Protein AF-A0A847LIB6-F1 (afdb_monomer)

Nearest PDB structures (foldseek):
  1w3b-assembly1_A  TM=3.192E-01  e=6.724E-04  Homo sapiens
  2c0m-assembly4_F  TM=2.363E-01  e=1.124E-02  Homo sapiens
  3r9a-assembly1_B  TM=2.549E-01  e=2.808E-02  Homo sapiens
  2vq2-assembly1_A-2  TM=3.032E-01  e=5.405E-01  Neisseria meningitidis
  2ho1-assembly1_A  TM=2.642E-01  e=3.077E-01  Pseudomonas aeruginosa PAO1

pLDDT: mean 70.31, std 18.7, range [25.48, 98.12]

Radius of gyration: 32.56 Å; Cα contacts (8 Å, |Δi|>4): 1119; chains: 1; bounding box: 84×62×112 Å

Sequence (969 aa):
MPGGNGGPSLWLRGIWNLVLLAVTAGWVGWYEIPWSGDLLGSPAIDLAAMGIAAVAAAWRGNSLPESLLWLVLSRRIHLEAKGELEAFQALMSISWGGWVLGLAWATTGQARLLLAGYHLGLTFDPGICRPIGLGMSIGHDAAALDLLLLSAAVGRFLASPWPAWRPLPAGVLGGGLVWLLATHAVRPGGEVTADLLATLASVSLFLLALGPGAAAAAAGGTPSPAVAAGPDPGTGGPAVPYAPGPDRLRQVLVLAGLPLVLAAQGLTFLGEGDLWVALQKRVFAGGLHANLLAAWSLAMLAFILQPGEWDLFPPSTRRLARVGGFLVYFLTLIASGGRAAILVFLVMVAVAARRRLPGLSPARAAVVVGAIIFLGLYKLWWTSLWGEVLHNERWFIWRAAVDLIQANPWTGWGLLAFGQLPQTLPPEMALIPYDWVYPHTHQLLLEVALTGGIPLLLLFLACLGLWAASPALTPTGLTLGAGFLALGFFDFVCFTPSLSALLLGVFLEALRDPAGVAPRPGPAAVGPRDPAAWARWVMVGLAALAGVGLLGIHQGPFLYRAALDRLQAGNPSWAGLLEKAVQARPGCLPLRLQRLLIRWGTGLPPTGDDLPELDGLVGGWPGYYLPRFLRGRVLMLLGQADRATGDLEESVRLEPRDLTGVRWGQLALAREWAGQDPASAAWEATRRGGWGAALVLDHPAVGASLSAALAGRWAVAVPDSIYAVGDLAEVGQQLSRRGLVLPARGLPAALEAGLPPHIRETWDLVALQQGALASGPAPALAAAFPDAEGWGMARLEWLLEAAARAGDRDLFARVYPLVQDRVARRSKEHEHLRSAFLSLRFLPPGLALDRLQGLLEADPGNPWLLERFGDALAAAGRPDEARGAWQEALGLCPQVRLEPVFADGPRPWALGPTGDQWTFAFERVLRRFDVEAPRYHRVAWEAFLARLGAKAGGGGPPGGAGGGGGNGP

Structure (mmCIF, N/CA/C/O backbone):
data_AF-A0A847LIB6-F1
#
_entry.id   AF-A0A847LIB6-F1
#
loop_
_atom_site.group_PDB
_atom_site.id
_atom_site.type_symbol
_atom_site.label_atom_id
_atom_site.label_alt_id
_atom_site.label_comp_id
_atom_site.label_asym_id
_atom_site.label_entity_id
_atom_site.label_seq_id
_atom_site.pdbx_PDB_ins_code
_atom_site.Cartn_x
_atom_site.Cartn_y
_atom_site.Cartn_z
_atom_site.occupancy
_atom_site.B_iso_or_equiv
_atom_site.auth_seq_id
_atom_site.auth_comp_id
_atom_site.auth_asym_id
_atom_site.auth_atom_id
_atom_site.pdbx_PDB_model_num
ATOM 1 N N . MET A 1 1 ? 31.180 8.346 -68.236 1.00 33.41 1 MET A N 1
ATOM 2 C CA . MET A 1 1 ? 30.033 8.548 -67.326 1.00 33.41 1 MET A CA 1
ATOM 3 C C . MET A 1 1 ? 30.496 8.251 -65.908 1.00 33.41 1 MET A C 1
ATOM 5 O O . MET A 1 1 ? 31.038 7.168 -65.717 1.00 33.41 1 MET A O 1
ATOM 9 N N . PRO A 1 2 ? 30.377 9.177 -64.943 1.00 34.41 2 PRO A N 1
ATOM 10 C CA . PRO A 1 2 ? 30.751 8.902 -63.560 1.00 34.41 2 PRO A CA 1
ATOM 11 C C . PRO A 1 2 ? 29.714 7.964 -62.934 1.00 34.41 2 PRO A C 1
ATOM 13 O O . PRO A 1 2 ? 28.512 8.204 -63.046 1.00 34.41 2 PRO A O 1
ATOM 16 N N . GLY A 1 3 ? 30.191 6.882 -62.320 1.00 36.69 3 GLY A N 1
ATOM 17 C CA . GLY A 1 3 ? 29.375 5.866 -61.664 1.00 36.69 3 GLY A CA 1
ATOM 18 C C . GLY A 1 3 ? 28.584 6.446 -60.496 1.00 36.69 3 GLY A C 1
ATOM 19 O O . GLY A 1 3 ? 29.147 7.036 -59.574 1.00 36.69 3 GLY A O 1
ATOM 20 N N . GLY A 1 4 ? 27.265 6.274 -60.556 1.00 40.25 4 GLY A N 1
ATOM 21 C CA . GLY A 1 4 ? 26.341 6.655 -59.501 1.00 40.25 4 GLY A CA 1
ATOM 22 C C . GLY A 1 4 ? 26.540 5.783 -58.267 1.00 40.25 4 GLY A C 1
ATOM 23 O O . GLY A 1 4 ? 25.998 4.685 -58.181 1.00 40.25 4 GLY A O 1
ATOM 24 N N . ASN A 1 5 ? 27.273 6.301 -57.285 1.00 37.62 5 ASN A N 1
ATOM 25 C CA . ASN A 1 5 ? 27.110 5.862 -55.908 1.00 37.62 5 ASN A CA 1
ATOM 26 C C . ASN A 1 5 ? 25.702 6.275 -55.470 1.00 37.62 5 ASN A C 1
ATOM 28 O O . ASN A 1 5 ? 25.434 7.456 -55.247 1.00 37.62 5 ASN A O 1
ATOM 32 N N . GLY A 1 6 ? 24.800 5.293 -55.413 1.00 42.34 6 GLY A N 1
ATOM 33 C CA . GLY A 1 6 ? 23.404 5.423 -55.003 1.00 42.34 6 GLY A CA 1
ATOM 34 C C . GLY A 1 6 ? 23.253 5.808 -53.533 1.00 42.34 6 GLY A C 1
ATOM 35 O O . GLY A 1 6 ? 22.771 5.023 -52.721 1.00 42.34 6 GLY A O 1
ATOM 36 N N . GLY A 1 7 ? 23.662 7.026 -53.182 1.00 48.31 7 GLY A N 1
ATOM 37 C CA . GLY A 1 7 ? 23.166 7.686 -51.987 1.00 48.31 7 GLY A CA 1
ATOM 38 C C . GLY A 1 7 ? 21.662 7.944 -52.146 1.00 48.31 7 GLY A C 1
ATOM 39 O O . GLY A 1 7 ? 21.207 8.192 -53.267 1.00 48.31 7 GLY A O 1
ATOM 40 N N . PRO A 1 8 ? 20.868 7.885 -51.063 1.00 46.66 8 PRO A N 1
ATOM 41 C CA . PRO A 1 8 ? 19.472 8.306 -51.120 1.00 46.66 8 PRO A CA 1
ATOM 42 C C . PRO A 1 8 ? 19.404 9.707 -51.738 1.00 46.66 8 PRO A C 1
ATOM 44 O O . PRO A 1 8 ? 20.187 10.584 -51.362 1.00 46.66 8 PRO A O 1
ATOM 47 N N . SER A 1 9 ? 18.517 9.903 -52.720 1.00 56.06 9 SER A N 1
ATOM 48 C CA . SER A 1 9 ? 18.408 11.180 -53.426 1.00 56.06 9 SER A CA 1
ATOM 49 C C . SER A 1 9 ? 18.236 12.315 -52.410 1.00 56.06 9 SER A C 1
ATOM 51 O O . SER A 1 9 ? 17.516 12.171 -51.420 1.00 56.06 9 SER A O 1
ATOM 53 N N . LEU A 1 10 ? 18.900 13.454 -52.638 1.00 58.41 10 LEU A N 1
ATOM 54 C CA . LEU A 1 10 ? 18.761 14.674 -51.821 1.00 58.41 10 LEU A CA 1
ATOM 55 C C . LEU A 1 10 ? 17.290 15.004 -51.503 1.00 58.41 10 LEU A C 1
ATOM 57 O O . LEU A 1 10 ? 16.975 15.487 -50.419 1.00 58.41 10 LEU A O 1
ATOM 61 N N . TRP A 1 11 ? 16.395 14.656 -52.427 1.00 55.28 11 TRP A N 1
ATOM 62 C CA . TRP A 1 11 ? 14.949 14.769 -52.302 1.00 55.28 11 TRP A CA 1
ATOM 63 C C . TRP A 1 11 ? 14.340 13.893 -51.190 1.00 55.28 11 TRP A C 1
ATOM 65 O O . TRP A 1 11 ? 13.585 14.405 -50.367 1.00 55.28 11 TRP A O 1
ATOM 75 N N . LEU A 1 12 ? 14.719 12.611 -51.085 1.00 51.53 12 LEU A N 1
ATOM 76 C CA . LEU A 1 12 ? 14.277 11.730 -49.991 1.00 51.53 12 LEU A CA 1
ATOM 77 C C . LEU A 1 12 ? 14.751 12.243 -48.625 1.00 51.53 12 LEU A C 1
ATOM 79 O O . LEU A 1 12 ? 14.009 12.189 -47.648 1.00 51.53 12 LEU A O 1
ATOM 83 N N . ARG A 1 13 ? 15.968 12.798 -48.566 1.00 55.94 13 ARG A N 1
ATOM 84 C CA . ARG A 1 13 ? 16.520 13.411 -47.348 1.00 55.94 13 ARG A CA 1
ATOM 85 C C . ARG A 1 13 ? 15.763 14.686 -46.950 1.00 55.94 13 ARG A C 1
ATOM 87 O O . ARG A 1 13 ? 15.535 14.914 -45.767 1.00 55.94 13 ARG A O 1
ATOM 94 N N . GLY A 1 14 ? 15.352 15.491 -47.932 1.00 64.19 14 GLY A N 1
ATOM 95 C CA . GLY A 1 14 ? 14.535 16.690 -47.724 1.00 64.19 14 GLY A CA 1
ATOM 96 C C . GLY A 1 14 ? 13.132 16.372 -47.200 1.00 64.19 14 GLY A C 1
ATOM 97 O O . GLY A 1 14 ? 12.714 16.950 -46.199 1.00 64.19 14 GLY A O 1
ATOM 98 N N . ILE A 1 15 ? 12.441 15.405 -47.813 1.00 61.59 15 ILE A N 1
ATOM 99 C CA . ILE A 1 15 ? 11.126 14.931 -47.343 1.00 61.59 15 ILE A CA 1
ATOM 100 C C . ILE A 1 15 ? 11.224 14.384 -45.924 1.00 61.59 15 ILE A C 1
ATOM 102 O O . ILE A 1 15 ? 10.395 14.699 -45.078 1.00 61.59 15 ILE A O 1
ATOM 106 N N . TRP A 1 16 ? 12.266 13.610 -45.640 1.00 56.66 16 TRP A N 1
ATOM 107 C CA . TRP A 1 16 ? 12.485 13.054 -44.314 1.00 56.66 16 TRP A CA 1
ATOM 108 C C . TRP A 1 16 ? 12.684 14.128 -43.238 1.00 56.66 16 TRP A C 1
ATOM 110 O O . TRP A 1 16 ? 12.067 14.070 -42.178 1.00 56.66 16 TRP A O 1
ATOM 120 N N . ASN A 1 17 ? 13.492 15.150 -43.526 1.00 60.53 17 ASN A N 1
ATOM 121 C CA . ASN A 1 17 ? 13.691 16.272 -42.610 1.00 60.53 17 ASN A CA 1
ATOM 122 C C . ASN A 1 17 ? 12.392 17.050 -42.352 1.00 60.53 17 ASN A C 1
ATOM 124 O O . ASN A 1 17 ? 12.163 17.481 -41.224 1.00 60.53 17 ASN A O 1
ATOM 128 N N . LEU A 1 18 ? 11.537 17.197 -43.370 1.00 64.19 18 LEU A N 1
ATOM 129 C CA . LEU A 1 18 ? 10.208 17.797 -43.225 1.00 64.19 18 LEU A CA 1
ATOM 130 C C . LEU A 1 18 ? 9.285 16.943 -42.351 1.00 64.19 18 LEU A C 1
ATOM 132 O O . LEU A 1 18 ? 8.607 17.491 -41.488 1.00 64.19 18 LEU A O 1
ATOM 136 N N . VAL A 1 19 ? 9.297 15.617 -42.520 1.00 60.31 19 VAL A N 1
ATOM 137 C CA . VAL A 1 19 ? 8.536 14.693 -41.663 1.00 60.31 19 VAL A CA 1
ATOM 138 C C . VAL A 1 19 ? 9.004 14.796 -40.210 1.00 60.31 19 VAL A C 1
ATOM 140 O O . VAL A 1 19 ? 8.176 14.967 -39.322 1.00 60.31 19 VAL A O 1
ATOM 143 N N . LEU A 1 20 ? 10.316 14.768 -39.950 1.00 54.69 20 LEU A N 1
ATOM 144 C CA . LEU A 1 20 ? 10.859 14.902 -38.593 1.00 54.69 20 LEU A CA 1
ATOM 145 C C . LEU A 1 20 ? 10.528 16.258 -37.959 1.00 54.69 20 LEU A C 1
ATOM 147 O O . LEU A 1 20 ? 10.181 16.305 -36.781 1.00 54.69 20 LEU A O 1
ATOM 151 N N . LEU A 1 21 ? 10.590 17.352 -38.722 1.00 63.75 21 LEU A N 1
ATOM 152 C CA . LEU A 1 21 ? 10.160 18.669 -38.248 1.00 63.75 21 LEU A CA 1
ATOM 153 C C . LEU A 1 21 ? 8.664 18.700 -37.936 1.00 63.75 21 LEU A C 1
ATOM 155 O O . LEU A 1 21 ? 8.290 19.230 -36.896 1.00 63.75 21 LEU A O 1
ATOM 159 N N . ALA A 1 22 ? 7.822 18.108 -38.784 1.00 61.75 22 ALA A N 1
ATOM 160 C CA . ALA A 1 22 ? 6.382 18.039 -38.555 1.00 61.75 22 ALA A CA 1
ATOM 161 C C . ALA A 1 22 ? 6.040 17.205 -37.309 1.00 61.75 22 ALA A C 1
ATOM 163 O O . ALA A 1 22 ? 5.237 17.645 -36.492 1.00 61.75 22 ALA A O 1
ATOM 164 N N . VAL A 1 23 ? 6.693 16.053 -37.119 1.00 55.88 23 VAL A N 1
ATOM 165 C CA . VAL A 1 23 ? 6.553 15.219 -35.911 1.00 55.88 23 VAL A CA 1
ATOM 166 C C . VAL A 1 23 ? 7.019 15.979 -34.672 1.00 55.88 23 VAL A C 1
ATOM 168 O O . VAL A 1 23 ? 6.315 15.996 -33.669 1.00 55.88 23 VAL A O 1
ATOM 171 N N . THR A 1 24 ? 8.165 16.659 -34.743 1.00 56.88 24 THR A N 1
ATOM 172 C CA . THR A 1 24 ? 8.709 17.429 -33.613 1.00 56.88 24 THR A CA 1
ATOM 173 C C . THR A 1 24 ? 7.815 18.620 -33.264 1.00 56.88 24 THR A C 1
ATOM 175 O O . THR A 1 24 ? 7.541 18.859 -32.094 1.00 56.88 24 THR A O 1
ATOM 178 N N . ALA A 1 25 ? 7.314 19.350 -34.263 1.00 63.53 25 ALA A N 1
ATOM 179 C CA . ALA A 1 25 ? 6.393 20.467 -34.066 1.00 63.53 25 ALA A CA 1
ATOM 180 C C . ALA A 1 25 ? 5.030 20.002 -33.532 1.00 63.53 25 ALA A C 1
ATOM 182 O O . ALA A 1 25 ? 4.480 20.646 -32.643 1.00 63.53 25 ALA A O 1
ATOM 183 N N . GLY A 1 26 ? 4.513 18.872 -34.028 1.00 60.00 26 GLY A N 1
ATOM 184 C CA . GLY A 1 26 ? 3.310 18.228 -33.502 1.00 60.00 26 GLY A CA 1
ATOM 185 C C . GLY A 1 26 ? 3.488 17.791 -32.049 1.00 60.00 26 GLY A C 1
ATOM 186 O O . GLY A 1 26 ? 2.648 18.110 -31.217 1.00 60.00 26 GLY A O 1
ATOM 187 N N . TRP A 1 27 ? 4.617 17.156 -31.716 1.00 59.41 27 TRP A N 1
ATOM 188 C CA . TRP A 1 27 ? 4.959 16.777 -30.342 1.00 59.41 27 TRP A CA 1
ATOM 189 C C . TRP A 1 27 ? 5.044 18.000 -29.427 1.00 59.41 27 TRP A C 1
ATOM 191 O O . TRP A 1 27 ? 4.399 18.047 -28.385 1.00 59.41 27 TRP A O 1
ATOM 201 N N . VAL A 1 28 ? 5.797 19.032 -29.816 1.00 61.28 28 VAL A N 1
ATOM 202 C CA . VAL A 1 28 ? 5.924 20.250 -29.006 1.00 61.28 28 VAL A CA 1
ATOM 203 C C . VAL A 1 28 ? 4.565 20.936 -28.834 1.00 61.28 28 VAL A C 1
ATOM 205 O O . VAL A 1 28 ? 4.199 21.302 -27.720 1.00 61.28 28 VAL A O 1
ATOM 208 N N . GLY A 1 29 ? 3.794 21.070 -29.914 1.00 59.12 29 GLY A N 1
ATOM 209 C CA . GLY A 1 29 ? 2.498 21.744 -29.912 1.00 59.12 29 GLY A CA 1
ATOM 210 C C . GLY A 1 29 ? 1.410 21.015 -29.125 1.00 59.12 29 GLY A C 1
ATOM 211 O O . GLY A 1 29 ? 0.634 21.656 -28.420 1.00 59.12 29 GLY A O 1
ATOM 212 N N . TRP A 1 30 ? 1.345 19.688 -29.238 1.00 53.22 30 TRP A N 1
ATOM 213 C CA . TRP A 1 30 ? 0.292 18.878 -28.622 1.00 53.22 30 TRP A CA 1
ATOM 214 C C . TRP A 1 30 ? 0.668 18.313 -27.251 1.00 53.22 30 TRP A C 1
ATOM 216 O O . TRP A 1 30 ? -0.235 18.008 -26.477 1.00 53.22 30 TRP A O 1
ATOM 226 N N . TYR A 1 31 ? 1.961 18.186 -26.937 1.00 53.34 31 TYR A N 1
ATOM 227 C CA . TYR A 1 31 ? 2.438 17.518 -25.722 1.00 53.34 31 TYR A CA 1
ATOM 228 C C . TYR A 1 31 ? 3.229 18.441 -24.786 1.00 53.34 31 TYR A C 1
ATOM 230 O O . TYR A 1 31 ? 2.908 18.525 -23.602 1.00 53.34 31 TYR A O 1
ATOM 238 N N . GLU A 1 32 ? 4.223 19.178 -25.298 1.00 59.94 32 GLU A N 1
ATOM 239 C CA . GLU A 1 32 ? 5.116 19.989 -24.447 1.00 59.94 32 GLU A CA 1
ATOM 240 C C . GLU A 1 32 ? 4.484 21.310 -23.993 1.00 59.94 32 GLU A C 1
ATOM 242 O O . GLU A 1 32 ? 4.579 21.666 -22.819 1.00 59.94 32 GLU A O 1
ATOM 247 N N . ILE A 1 33 ? 3.827 22.041 -24.901 1.00 61.22 33 ILE A N 1
ATOM 248 C CA . ILE A 1 33 ? 3.210 23.341 -24.588 1.00 61.22 33 ILE A CA 1
ATOM 249 C C . ILE A 1 33 ? 2.116 23.218 -23.511 1.00 61.22 33 ILE A C 1
ATOM 251 O O . ILE A 1 33 ? 2.122 24.029 -22.583 1.00 61.22 33 ILE A O 1
ATOM 255 N N . PRO A 1 34 ? 1.215 22.214 -23.551 1.00 57.53 34 PRO A N 1
ATOM 256 C CA . PRO A 1 34 ? 0.221 22.031 -22.494 1.00 57.53 34 PRO A CA 1
ATOM 257 C C . PRO A 1 34 ? 0.800 21.707 -21.109 1.00 57.53 34 PRO A C 1
ATOM 259 O O . PRO A 1 34 ? 0.093 21.867 -20.120 1.00 57.53 34 PRO A O 1
ATOM 262 N N . TRP A 1 35 ? 2.050 21.238 -21.010 1.00 56.41 35 TRP A N 1
ATOM 263 C CA . TRP A 1 35 ? 2.613 20.708 -19.761 1.00 56.41 35 TRP A CA 1
ATOM 264 C C . TRP A 1 35 ? 3.301 21.735 -18.845 1.00 56.41 35 TRP A C 1
ATOM 266 O O . TRP A 1 35 ? 3.701 21.348 -17.753 1.00 56.41 35 TRP A O 1
ATOM 276 N N . SER A 1 36 ? 3.428 23.007 -19.253 1.00 58.78 36 SER A N 1
ATOM 277 C CA . SER A 1 36 ? 3.900 24.200 -18.498 1.00 58.78 36 SER A CA 1
ATOM 278 C C . SER A 1 36 ? 5.171 24.116 -17.622 1.00 58.78 36 SER A C 1
ATOM 280 O O . SER A 1 36 ? 5.582 25.141 -17.085 1.00 58.78 36 SER A O 1
ATOM 282 N N . GLY A 1 37 ? 5.813 22.959 -17.462 1.00 69.81 37 GLY A N 1
ATOM 283 C CA . GLY A 1 37 ? 7.023 22.788 -16.657 1.00 69.81 37 GLY A CA 1
ATOM 284 C C . GLY A 1 37 ? 8.254 23.396 -17.323 1.00 69.81 37 GLY A C 1
ATOM 285 O O . GLY A 1 37 ? 8.296 23.531 -18.548 1.00 69.81 37 GLY A O 1
ATOM 286 N N . ASP A 1 38 ? 9.264 23.739 -16.525 1.00 79.44 38 ASP A N 1
ATOM 287 C CA . ASP A 1 38 ? 10.540 24.296 -16.978 1.00 79.44 38 ASP A CA 1
ATOM 288 C C . ASP A 1 38 ? 11.752 23.571 -16.375 1.00 79.44 38 ASP A C 1
ATOM 290 O O . ASP A 1 38 ? 11.663 22.961 -15.312 1.00 79.44 38 ASP A O 1
ATOM 294 N N . LEU A 1 39 ? 12.908 23.625 -17.039 1.00 78.62 39 LEU A N 1
ATOM 295 C CA . LEU A 1 39 ? 14.179 23.148 -16.482 1.00 78.62 39 LEU A CA 1
ATOM 296 C C . LEU A 1 39 ? 15.107 24.309 -16.145 1.00 78.62 39 LEU A C 1
ATOM 298 O O . LEU A 1 39 ? 15.742 24.289 -15.096 1.00 78.62 39 LEU A O 1
ATOM 302 N N . LEU A 1 40 ? 15.146 25.348 -16.973 1.00 80.81 40 LEU A N 1
ATOM 303 C CA . LEU A 1 40 ? 16.013 26.518 -16.804 1.00 80.81 40 LEU A CA 1
ATOM 304 C C . LEU A 1 40 ? 15.252 27.762 -16.317 1.00 80.81 40 LEU A C 1
ATOM 306 O O . LEU A 1 40 ? 15.655 28.890 -16.595 1.00 80.81 40 LEU A O 1
ATOM 310 N N . GLY A 1 41 ? 14.142 27.563 -15.601 1.00 75.69 41 GLY A N 1
ATOM 311 C CA . GLY A 1 41 ? 13.355 28.633 -14.974 1.00 75.69 41 GLY A CA 1
ATOM 312 C C . GLY A 1 41 ? 12.324 29.313 -15.881 1.00 75.69 41 GLY A C 1
ATOM 313 O O . GLY A 1 41 ? 11.620 30.209 -15.426 1.00 75.69 41 GLY A O 1
ATOM 314 N N . SER A 1 42 ? 12.230 28.920 -17.160 1.00 79.69 42 SER A N 1
ATOM 315 C CA . SER A 1 42 ? 11.005 29.091 -17.953 1.00 79.69 42 SER A CA 1
ATOM 316 C C . SER A 1 42 ? 10.989 28.173 -19.187 1.00 79.69 42 SER A C 1
ATOM 318 O O . SER A 1 42 ? 12.056 27.869 -19.735 1.00 79.69 42 SER A O 1
ATOM 320 N N . PRO A 1 43 ? 9.806 27.800 -19.719 1.00 76.25 43 PRO A N 1
ATOM 321 C CA . PRO A 1 43 ? 9.710 27.016 -20.953 1.00 76.25 43 PRO A CA 1
ATOM 322 C C . PRO A 1 43 ? 10.347 27.718 -22.162 1.00 76.25 43 PRO A C 1
ATOM 324 O O . PRO A 1 43 ? 10.895 27.069 -23.049 1.00 76.25 43 PRO A O 1
ATOM 327 N N . ALA A 1 44 ? 10.316 29.054 -22.192 1.00 75.50 44 ALA A N 1
ATOM 328 C CA . ALA A 1 44 ? 10.931 29.842 -23.257 1.00 75.50 44 ALA A CA 1
ATOM 329 C C . ALA A 1 44 ? 12.464 29.717 -23.258 1.00 75.50 44 ALA A C 1
ATOM 331 O O . ALA A 1 44 ? 13.067 29.593 -24.325 1.00 75.50 44 ALA A O 1
ATOM 332 N N . ILE A 1 45 ? 13.090 29.708 -22.074 1.00 80.44 45 ILE A N 1
ATOM 333 C CA . ILE A 1 45 ? 14.541 29.515 -21.935 1.00 80.44 45 ILE A CA 1
ATOM 334 C C . ILE A 1 45 ? 14.924 28.090 -22.342 1.00 80.44 45 ILE A C 1
ATOM 336 O O . ILE A 1 45 ? 15.910 27.917 -23.060 1.00 80.44 45 ILE A O 1
ATOM 340 N N . ASP A 1 46 ? 14.129 27.083 -21.967 1.00 80.75 46 ASP A N 1
ATOM 341 C CA . ASP A 1 46 ? 14.364 25.703 -22.399 1.00 80.75 46 ASP A CA 1
ATOM 342 C C . ASP A 1 46 ? 14.337 25.589 -23.930 1.00 80.75 46 ASP A C 1
ATOM 344 O O . ASP A 1 46 ? 15.280 25.080 -24.536 1.00 80.75 46 ASP A O 1
ATOM 348 N N . LEU A 1 47 ? 13.289 26.119 -24.573 1.00 80.75 47 LEU A N 1
ATOM 349 C CA . LEU A 1 47 ? 13.143 26.096 -26.030 1.00 80.75 47 LEU A CA 1
ATOM 350 C C . LEU A 1 47 ? 14.277 26.856 -26.735 1.00 80.75 47 LEU A C 1
ATOM 352 O O . LEU A 1 47 ? 14.779 26.395 -27.763 1.00 80.75 47 LEU A O 1
ATOM 356 N N . ALA A 1 48 ? 14.724 27.984 -26.175 1.00 81.75 48 ALA A N 1
ATOM 357 C CA . ALA A 1 48 ? 15.864 28.733 -26.697 1.00 81.75 48 ALA A CA 1
ATOM 358 C C . ALA A 1 48 ? 17.171 27.929 -26.594 1.00 81.75 48 ALA A C 1
ATOM 360 O O . ALA A 1 48 ? 17.912 27.835 -27.575 1.00 81.75 48 ALA A O 1
ATOM 361 N N . ALA A 1 49 ? 17.434 27.296 -25.447 1.00 80.81 49 ALA A N 1
ATOM 362 C CA . ALA A 1 49 ? 18.604 26.442 -25.245 1.00 80.81 49 ALA A CA 1
ATOM 363 C C . ALA A 1 49 ? 18.610 25.249 -26.214 1.00 80.81 49 ALA A C 1
ATOM 365 O O . ALA A 1 49 ? 19.640 24.943 -26.821 1.00 80.81 49 ALA A O 1
ATOM 366 N N . MET A 1 50 ? 17.449 24.624 -26.431 1.00 85.25 50 MET A N 1
ATOM 367 C CA . MET A 1 50 ? 17.285 23.549 -27.410 1.00 85.25 50 MET A CA 1
ATOM 368 C C . MET A 1 50 ? 17.541 24.039 -28.840 1.00 85.25 50 MET A C 1
ATOM 370 O O . MET A 1 50 ? 18.280 23.404 -29.590 1.00 85.25 50 MET A O 1
ATOM 374 N N . GLY A 1 51 ? 16.991 25.194 -29.220 1.00 81.19 51 GLY A N 1
ATOM 375 C CA . GLY A 1 51 ? 17.232 25.793 -30.533 1.00 81.19 51 GLY A CA 1
ATOM 376 C C . GLY A 1 51 ? 18.719 26.057 -30.786 1.00 81.19 51 GLY A C 1
ATOM 377 O O . GLY A 1 51 ? 19.257 25.643 -31.814 1.00 81.19 51 GLY A O 1
ATOM 378 N N . ILE A 1 52 ? 19.408 26.669 -29.818 1.00 84.88 52 ILE A N 1
ATOM 379 C CA . ILE A 1 52 ? 20.848 26.958 -29.895 1.00 84.88 52 ILE A CA 1
ATOM 380 C C . ILE A 1 52 ? 21.659 25.664 -30.026 1.00 84.88 52 ILE A C 1
ATOM 382 O O . ILE A 1 52 ? 22.527 25.563 -30.895 1.00 84.88 52 ILE A O 1
ATOM 386 N N . ALA A 1 53 ? 21.368 24.656 -29.203 1.00 80.38 53 ALA A N 1
ATOM 387 C CA . ALA A 1 53 ? 22.078 23.383 -29.228 1.00 80.38 53 ALA A CA 1
ATOM 388 C C . ALA A 1 53 ? 21.853 22.611 -30.534 1.00 80.38 53 ALA A C 1
ATOM 390 O O . ALA A 1 53 ? 22.802 22.053 -31.087 1.00 80.38 53 ALA A O 1
ATOM 391 N N . ALA A 1 54 ? 20.629 22.620 -31.065 1.00 80.44 54 ALA A N 1
ATOM 392 C CA . ALA A 1 54 ? 20.313 21.981 -32.335 1.00 80.44 54 ALA A CA 1
ATOM 393 C C . ALA A 1 54 ? 21.016 22.669 -33.514 1.00 80.44 54 ALA A C 1
ATOM 395 O O . ALA A 1 54 ? 21.554 21.990 -34.388 1.00 80.44 54 ALA A O 1
ATOM 396 N N . VAL A 1 55 ? 21.073 24.006 -33.522 1.00 83.56 55 VAL A N 1
ATOM 397 C CA . VAL A 1 55 ? 21.821 24.776 -34.528 1.00 83.56 55 VAL A CA 1
ATOM 398 C C . VAL A 1 55 ? 23.323 24.511 -34.409 1.00 83.56 55 VAL A C 1
ATOM 400 O O . VAL A 1 55 ? 23.981 24.269 -35.419 1.00 83.56 55 VAL A O 1
ATOM 403 N N . ALA A 1 56 ? 23.868 24.479 -33.191 1.00 80.62 56 ALA A N 1
ATOM 404 C CA . ALA A 1 56 ? 25.275 24.159 -32.954 1.00 80.62 56 ALA A CA 1
ATOM 405 C C . ALA A 1 56 ? 25.631 22.729 -33.396 1.00 80.62 56 ALA A C 1
ATOM 407 O O . ALA A 1 56 ? 26.678 22.510 -34.007 1.00 80.62 56 ALA A O 1
ATOM 408 N N . ALA A 1 57 ? 24.747 21.761 -33.139 1.00 75.75 57 ALA A N 1
ATOM 409 C CA . ALA A 1 57 ? 24.866 20.399 -33.642 1.00 75.75 57 ALA A CA 1
ATOM 410 C C . ALA A 1 57 ? 24.850 20.386 -35.180 1.00 75.75 57 ALA A C 1
ATOM 412 O O . ALA A 1 57 ? 25.712 19.766 -35.806 1.00 75.75 57 ALA A O 1
ATOM 413 N N . ALA A 1 58 ? 23.895 21.088 -35.795 1.00 78.00 58 ALA A N 1
ATOM 414 C CA . ALA A 1 58 ? 23.746 21.148 -37.245 1.00 78.00 58 ALA A CA 1
ATOM 415 C C . ALA A 1 58 ? 24.956 21.782 -37.937 1.00 78.00 58 ALA A C 1
ATOM 417 O O . ALA A 1 58 ? 25.434 21.269 -38.948 1.00 78.00 58 ALA A O 1
ATOM 418 N N . TRP A 1 59 ? 25.522 22.836 -37.345 1.00 82.00 59 TRP A N 1
ATOM 419 C CA . TRP A 1 59 ? 26.749 23.467 -37.830 1.00 82.00 59 TRP A CA 1
ATOM 420 C C . TRP A 1 59 ? 27.951 22.510 -37.820 1.00 82.00 59 TRP A C 1
ATOM 422 O O . TRP A 1 59 ? 28.852 22.626 -38.646 1.00 82.00 59 TRP A O 1
ATOM 432 N N . ARG A 1 60 ? 27.930 21.503 -36.941 1.00 74.56 60 ARG A N 1
ATOM 433 C CA . ARG A 1 60 ? 28.924 20.420 -36.875 1.00 74.56 60 ARG A CA 1
ATOM 434 C C . ARG A 1 60 ? 28.583 19.208 -37.747 1.00 74.56 60 ARG A C 1
ATOM 436 O O . ARG A 1 60 ? 29.197 18.155 -37.595 1.00 74.56 60 ARG A O 1
ATOM 443 N N . GLY A 1 61 ? 27.623 19.348 -38.661 1.00 75.25 61 GLY A N 1
ATOM 444 C CA . GLY A 1 61 ? 27.246 18.314 -39.626 1.00 75.25 61 GLY A CA 1
ATOM 445 C C . GLY A 1 61 ? 26.145 17.362 -39.154 1.00 75.25 61 GLY A C 1
ATOM 446 O O . GLY A 1 61 ? 25.869 16.373 -39.833 1.00 75.25 61 GLY A O 1
ATOM 447 N N . ASN A 1 62 ? 25.496 17.639 -38.019 1.00 70.75 62 ASN A N 1
ATOM 448 C CA . ASN A 1 62 ? 24.356 16.851 -37.552 1.00 70.75 62 ASN A CA 1
ATOM 449 C C . ASN A 1 62 ? 23.054 17.246 -38.275 1.00 70.75 62 ASN A C 1
ATOM 451 O O . ASN A 1 62 ? 22.922 18.334 -38.828 1.00 70.75 62 ASN A O 1
ATOM 455 N N . SER A 1 63 ? 22.051 16.366 -38.260 1.00 76.44 63 SER A N 1
ATOM 456 C CA . SER A 1 63 ? 20.715 16.712 -38.754 1.00 76.44 63 SER A CA 1
ATOM 457 C C . SER A 1 63 ? 20.008 17.610 -37.730 1.00 76.44 63 SER A C 1
ATOM 459 O O . SER A 1 63 ? 19.883 17.240 -36.560 1.00 76.44 63 SER A O 1
ATOM 461 N N . LEU A 1 64 ? 19.562 18.797 -38.160 1.00 75.19 64 LEU A N 1
ATOM 462 C CA . LEU A 1 64 ? 18.834 19.747 -37.309 1.00 75.19 64 LEU A CA 1
ATOM 463 C C . LEU A 1 64 ? 17.512 19.149 -36.776 1.00 75.19 64 LEU A C 1
ATOM 465 O O . LEU A 1 64 ? 17.329 19.172 -35.559 1.00 75.19 64 LEU A O 1
ATOM 469 N N . PRO A 1 65 ? 16.631 18.554 -37.613 1.00 68.00 65 PRO A N 1
ATOM 470 C CA . PRO A 1 65 ? 15.406 17.906 -37.131 1.00 68.00 65 PRO A CA 1
ATOM 471 C C . PRO A 1 65 ? 15.672 16.781 -36.128 1.00 68.00 65 PRO A C 1
ATOM 473 O O . PRO A 1 65 ? 14.983 16.658 -35.124 1.00 68.00 65 PRO A O 1
ATOM 476 N N . GLU A 1 66 ? 16.704 15.976 -36.380 1.00 65.75 66 GLU A N 1
ATOM 477 C CA . GLU A 1 66 ? 17.097 14.895 -35.478 1.00 65.75 66 GLU A CA 1
ATOM 478 C C . GLU A 1 66 ? 17.588 15.437 -34.131 1.00 65.75 66 GLU A C 1
ATOM 480 O O . GLU A 1 66 ? 17.202 14.932 -33.081 1.00 65.75 66 GLU A O 1
ATOM 485 N N . SER A 1 67 ? 18.416 16.483 -34.148 1.00 75.19 67 SER A N 1
ATOM 486 C CA . SER A 1 67 ? 18.949 17.091 -32.925 1.00 75.19 67 SER A CA 1
ATOM 487 C C . SER A 1 67 ? 17.835 17.725 -32.088 1.00 75.19 67 SER A C 1
ATOM 489 O O . SER A 1 67 ? 17.838 17.583 -30.869 1.00 75.19 67 SER A O 1
ATOM 491 N N . LEU A 1 68 ? 16.855 18.368 -32.733 1.00 72.88 68 LEU A N 1
ATOM 492 C CA . LEU A 1 68 ? 15.674 18.918 -32.063 1.00 72.88 68 LEU A CA 1
ATOM 493 C C . LEU A 1 68 ? 14.830 17.828 -31.397 1.00 72.88 68 LEU A C 1
ATOM 495 O O . LEU A 1 68 ? 14.467 17.985 -30.235 1.00 72.88 68 LEU A O 1
ATOM 499 N N . LEU A 1 69 ? 14.569 16.716 -32.087 1.00 67.12 69 LEU A N 1
ATOM 500 C CA . LEU A 1 69 ? 13.818 15.593 -31.521 1.00 67.12 69 LEU A CA 1
ATOM 501 C C . LEU A 1 69 ? 14.504 15.025 -30.267 1.00 67.12 69 LEU A C 1
ATOM 503 O O . LEU A 1 69 ? 13.859 14.823 -29.240 1.00 67.12 69 LEU A O 1
ATOM 507 N N . TRP A 1 70 ? 15.824 14.831 -30.329 1.00 72.06 70 TRP A N 1
ATOM 508 C CA . TRP A 1 70 ? 16.633 14.385 -29.191 1.00 72.06 70 TRP A CA 1
ATOM 509 C C . TRP A 1 70 ? 16.551 15.344 -27.998 1.00 72.06 70 TRP A C 1
ATOM 511 O O . TRP A 1 70 ? 16.457 14.903 -26.855 1.00 72.06 70 TRP A O 1
ATOM 521 N N . LEU A 1 71 ? 16.553 16.651 -28.255 1.00 76.50 71 LEU A N 1
ATOM 522 C CA . LEU A 1 71 ? 16.439 17.677 -27.220 1.00 76.50 71 LEU A CA 1
ATOM 523 C C . LEU A 1 71 ? 15.043 17.733 -26.591 1.00 76.50 71 LEU A C 1
ATOM 525 O O . LEU A 1 71 ? 14.946 17.911 -25.380 1.00 76.50 71 LEU A O 1
ATOM 529 N N . VAL A 1 72 ? 13.983 17.545 -27.385 1.00 72.06 72 VAL A N 1
ATOM 530 C CA . VAL A 1 72 ? 12.597 17.464 -26.891 1.00 72.06 72 VAL A CA 1
ATOM 531 C C . VAL A 1 72 ? 12.441 16.263 -25.960 1.00 72.06 72 VAL A C 1
ATOM 533 O O . VAL A 1 72 ? 12.000 16.419 -24.825 1.00 72.06 72 VAL A O 1
ATOM 536 N N . LEU A 1 73 ? 12.892 15.084 -26.398 1.00 67.25 73 LEU A N 1
ATOM 537 C CA . LEU A 1 73 ? 12.845 13.864 -25.589 1.00 67.25 73 LEU A CA 1
ATOM 538 C C . LEU A 1 73 ? 13.656 14.016 -24.292 1.00 67.25 73 LEU A C 1
ATOM 540 O O . LEU A 1 73 ? 13.214 13.637 -23.211 1.00 67.25 73 LEU A O 1
ATOM 544 N N . SER A 1 74 ? 14.839 14.621 -24.397 1.00 72.62 74 SER A N 1
ATOM 545 C CA . SER A 1 74 ? 15.716 14.872 -23.258 1.00 72.62 74 SER A CA 1
ATOM 546 C C . SER A 1 74 ? 15.092 15.788 -22.216 1.00 72.62 74 SER A C 1
ATOM 548 O O . SER A 1 74 ? 15.149 15.493 -21.019 1.00 72.62 74 SER A O 1
ATOM 550 N N . ARG A 1 75 ? 14.493 16.892 -22.674 1.00 76.69 75 ARG A N 1
ATOM 551 C CA . ARG A 1 75 ? 13.786 17.848 -21.825 1.00 76.69 75 ARG A CA 1
ATOM 552 C C . ARG A 1 75 ? 12.662 17.155 -21.068 1.00 76.69 75 ARG A C 1
ATOM 554 O O . ARG A 1 75 ? 12.556 17.321 -19.859 1.00 76.69 75 ARG A O 1
ATOM 561 N N . ARG A 1 76 ? 11.864 16.348 -21.767 1.00 69.81 76 ARG A N 1
ATOM 562 C CA . ARG A 1 76 ? 10.737 15.626 -21.181 1.00 69.81 76 ARG A CA 1
ATOM 563 C C . ARG A 1 76 ? 11.161 14.735 -20.013 1.00 69.81 76 ARG A C 1
ATOM 565 O O . ARG A 1 76 ? 10.617 14.866 -18.922 1.00 69.81 76 ARG A O 1
ATOM 572 N N . ILE A 1 77 ? 12.184 13.912 -20.234 1.00 65.69 77 ILE A N 1
ATOM 573 C CA . ILE A 1 77 ? 12.743 13.006 -19.220 1.00 65.69 77 ILE A CA 1
ATOM 574 C C . ILE A 1 77 ? 13.217 13.777 -17.983 1.00 65.69 77 ILE A C 1
ATOM 576 O O . ILE A 1 77 ? 12.955 13.377 -16.854 1.00 65.69 77 ILE A O 1
ATOM 580 N N . HIS A 1 78 ? 13.903 14.903 -18.183 1.00 72.38 78 HIS A N 1
ATOM 581 C CA . HIS A 1 78 ? 14.389 15.701 -17.059 1.00 72.38 78 HIS A CA 1
ATOM 582 C C . HIS A 1 78 ? 13.271 16.464 -16.347 1.00 72.38 78 HIS A C 1
ATOM 584 O O . HIS A 1 78 ? 13.403 16.719 -15.156 1.00 72.38 78 HIS A O 1
ATOM 590 N N . LEU A 1 79 ? 12.193 16.853 -17.036 1.00 67.69 79 LEU A N 1
ATOM 591 C CA . LEU A 1 79 ? 11.039 17.504 -16.407 1.00 67.69 79 LEU A CA 1
ATOM 592 C C . LEU A 1 79 ? 10.282 16.553 -15.489 1.00 67.69 79 LEU A C 1
ATOM 594 O O . LEU A 1 79 ? 9.884 16.960 -14.401 1.00 67.69 79 LEU A O 1
ATOM 598 N N . GLU A 1 80 ? 10.110 15.305 -15.920 1.00 60.62 80 GLU A N 1
ATOM 599 C CA . GLU A 1 80 ? 9.524 14.245 -15.100 1.00 60.62 80 GLU A CA 1
ATOM 600 C C . GLU A 1 80 ? 10.385 14.020 -13.848 1.00 60.62 80 GLU A C 1
ATOM 602 O O . GLU A 1 80 ? 9.906 14.225 -12.734 1.00 60.62 80 GLU A O 1
ATOM 607 N N . ALA A 1 81 ? 11.697 13.818 -14.030 1.00 59.84 81 ALA A N 1
ATOM 608 C CA . ALA A 1 81 ? 12.639 13.674 -12.918 1.00 59.84 81 ALA A CA 1
ATOM 609 C C . ALA A 1 81 ? 12.705 14.916 -11.999 1.00 59.84 81 ALA A C 1
ATOM 611 O O . ALA A 1 81 ? 12.851 14.792 -10.784 1.00 59.84 81 ALA A O 1
ATOM 612 N N . LYS A 1 82 ? 12.595 16.136 -12.549 1.00 64.31 82 LYS A N 1
ATOM 613 C CA . LYS A 1 82 ? 12.581 17.393 -11.774 1.00 64.31 82 LYS A CA 1
ATOM 614 C C . LYS A 1 82 ? 11.319 17.515 -10.918 1.00 64.31 82 LYS A C 1
ATOM 616 O O . LYS A 1 82 ? 11.420 17.999 -9.792 1.00 64.31 82 LYS A O 1
ATOM 621 N N . GLY A 1 83 ? 10.160 17.117 -11.447 1.00 56.88 83 GLY A N 1
ATOM 622 C CA . GLY A 1 83 ? 8.892 17.125 -10.712 1.00 56.88 83 GLY A CA 1
ATOM 623 C C . GLY A 1 83 ? 8.905 16.194 -9.501 1.00 56.88 83 GLY A C 1
ATOM 624 O O . GLY A 1 83 ? 8.185 16.428 -8.539 1.00 56.88 83 GLY A O 1
ATOM 625 N N . GLU A 1 84 ? 9.757 15.176 -9.529 1.00 51.94 84 GLU A N 1
ATOM 626 C CA . GLU A 1 84 ? 9.884 14.190 -8.458 1.00 51.94 84 GLU A CA 1
ATOM 627 C C . GLU A 1 84 ? 10.996 14.544 -7.464 1.00 51.94 84 GLU A C 1
ATOM 629 O O . GLU A 1 84 ? 10.859 14.305 -6.270 1.00 51.94 84 GLU A O 1
ATOM 634 N N . LEU A 1 85 ? 12.074 15.191 -7.914 1.00 50.84 85 LEU A N 1
ATOM 635 C CA . LEU A 1 85 ? 13.223 15.578 -7.088 1.00 50.84 85 LEU A CA 1
ATOM 636 C C . LEU A 1 85 ? 13.142 17.041 -6.613 1.00 50.84 85 LEU A C 1
ATOM 638 O O . LEU A 1 85 ? 14.061 17.827 -6.865 1.00 50.84 85 LEU A O 1
ATOM 642 N N . GLU A 1 86 ? 12.073 17.421 -5.904 1.00 52.91 86 GLU A N 1
ATOM 643 C CA . GLU A 1 86 ? 11.816 18.818 -5.495 1.00 52.91 86 GLU A CA 1
ATOM 644 C C . GLU A 1 86 ? 13.001 19.489 -4.765 1.00 52.91 86 GLU A C 1
ATOM 646 O O . GLU A 1 86 ? 13.334 20.640 -5.049 1.00 52.91 86 GLU A O 1
ATOM 651 N N . ALA A 1 87 ? 13.722 18.764 -3.903 1.00 48.97 87 ALA A N 1
ATOM 652 C CA . ALA A 1 87 ? 14.888 19.297 -3.185 1.00 48.97 87 ALA A CA 1
ATOM 653 C C . ALA A 1 87 ? 16.160 19.456 -4.054 1.00 48.97 87 ALA A C 1
ATOM 655 O O . ALA A 1 87 ? 17.110 20.125 -3.648 1.00 48.97 87 ALA A O 1
ATOM 656 N N . PHE A 1 88 ? 16.202 18.860 -5.252 1.00 56.53 88 PHE A N 1
ATOM 657 C CA . PHE A 1 88 ? 17.389 18.809 -6.122 1.00 56.53 88 PHE A CA 1
ATOM 658 C C . PHE A 1 88 ? 17.119 19.289 -7.546 1.00 56.53 88 PHE A C 1
ATOM 660 O O . PHE A 1 88 ? 17.892 18.989 -8.460 1.00 56.53 88 PHE A O 1
ATOM 667 N N . GLN A 1 89 ? 16.068 20.086 -7.741 1.00 66.25 89 GLN A N 1
ATOM 668 C CA . GLN A 1 89 ? 15.692 20.624 -9.048 1.00 66.25 89 GLN A CA 1
ATOM 669 C C . GLN A 1 89 ? 16.875 21.272 -9.783 1.00 66.25 89 GLN A C 1
ATOM 671 O O . GLN A 1 89 ? 17.072 21.024 -10.970 1.00 66.25 89 GLN A O 1
ATOM 676 N N . ALA A 1 90 ? 17.728 22.018 -9.069 1.00 70.19 90 ALA A N 1
ATOM 677 C CA . ALA A 1 90 ? 18.921 22.642 -9.643 1.00 70.19 90 ALA A CA 1
ATOM 678 C C . ALA A 1 90 ? 19.918 21.622 -10.226 1.00 70.19 90 ALA A C 1
ATOM 680 O O . ALA A 1 90 ? 20.525 21.876 -11.267 1.00 70.19 90 ALA A O 1
ATOM 681 N N . LEU A 1 91 ? 20.077 20.450 -9.600 1.00 64.38 91 LEU A N 1
ATOM 682 C CA . LEU A 1 91 ? 20.948 19.393 -10.118 1.00 64.38 91 LEU A CA 1
ATOM 683 C C . LEU A 1 91 ? 20.361 18.748 -11.374 1.00 64.38 91 LEU A C 1
ATOM 685 O O . LEU A 1 91 ? 21.130 18.407 -12.270 1.00 64.38 91 LEU A O 1
ATOM 689 N N . MET A 1 92 ? 19.032 18.636 -11.480 1.00 69.31 92 MET A N 1
ATOM 690 C CA . MET A 1 92 ? 18.368 18.160 -12.703 1.00 69.31 92 MET A CA 1
ATOM 691 C C . MET A 1 92 ? 18.514 19.162 -13.851 1.00 69.31 92 MET A C 1
ATOM 693 O O . MET A 1 92 ? 18.802 18.771 -14.980 1.00 69.31 92 MET A O 1
ATOM 697 N N . SER A 1 93 ? 18.443 20.460 -13.563 1.00 76.81 93 SER A N 1
ATOM 698 C CA . SER A 1 93 ? 18.728 21.516 -14.540 1.00 76.81 93 SER A CA 1
ATOM 699 C C . SER A 1 93 ? 20.184 21.491 -15.023 1.00 76.81 93 SER A C 1
ATOM 701 O O . SER A 1 93 ? 20.442 21.623 -16.220 1.00 76.81 93 SER A O 1
ATOM 703 N N . ILE A 1 94 ? 21.148 21.280 -14.116 1.00 73.88 94 ILE A N 1
ATOM 704 C CA . ILE A 1 94 ? 22.580 21.157 -14.450 1.00 73.88 94 ILE A CA 1
ATOM 705 C C . ILE A 1 94 ? 22.843 19.886 -15.268 1.00 73.88 94 ILE A C 1
ATOM 707 O O . ILE A 1 94 ? 23.558 19.925 -16.269 1.00 73.88 94 ILE A O 1
ATOM 711 N N . SER A 1 95 ? 22.244 18.772 -14.852 1.00 73.81 95 SER A N 1
ATOM 712 C CA . SER A 1 95 ? 22.260 17.474 -15.530 1.00 73.81 95 SER A CA 1
ATOM 713 C C . SER A 1 95 ? 21.736 17.592 -16.969 1.00 73.81 95 SER A C 1
ATOM 715 O O . SER A 1 95 ? 22.413 17.155 -17.907 1.00 73.81 95 SER A O 1
ATOM 717 N N . TRP A 1 96 ? 20.611 18.288 -17.161 1.00 81.50 96 TRP A N 1
ATOM 718 C CA . TRP A 1 96 ? 20.049 18.559 -18.482 1.00 81.50 96 TRP A CA 1
ATOM 719 C C . TRP A 1 96 ? 20.945 19.470 -19.315 1.00 81.50 96 TRP A C 1
ATOM 721 O O . TRP A 1 96 ? 21.257 19.147 -20.459 1.00 81.50 96 TRP A O 1
ATOM 731 N N . GLY A 1 97 ? 21.434 20.573 -18.741 1.00 75.50 97 GLY A N 1
ATOM 732 C CA . GLY A 1 97 ? 22.355 21.484 -19.422 1.00 75.50 97 GLY A CA 1
ATOM 733 C C . GLY A 1 97 ? 23.630 20.778 -19.899 1.00 75.50 97 GLY A C 1
ATOM 734 O O . GLY A 1 97 ? 24.053 20.958 -21.043 1.00 75.50 97 GLY A O 1
ATOM 735 N N . GLY A 1 98 ? 24.204 19.904 -19.065 1.00 70.62 98 GLY A N 1
ATOM 736 C CA . GLY A 1 98 ? 25.340 19.056 -19.430 1.00 70.62 98 GLY A CA 1
ATOM 737 C C . GLY A 1 98 ? 25.023 18.103 -20.585 1.00 70.62 98 GLY A C 1
ATOM 738 O O . GLY A 1 98 ? 25.854 17.911 -21.477 1.00 70.62 98 GLY A O 1
ATOM 739 N N . TRP A 1 99 ? 23.806 17.560 -20.623 1.00 78.69 99 TRP A N 1
ATOM 740 C CA . TRP A 1 99 ? 23.351 16.707 -21.716 1.00 78.69 99 TRP A CA 1
ATOM 741 C C . TRP A 1 99 ? 23.137 17.470 -23.026 1.00 78.69 99 TRP A C 1
ATOM 743 O O . TRP A 1 99 ? 23.623 17.038 -24.071 1.00 78.69 99 TRP A O 1
ATOM 753 N N . VAL A 1 100 ? 22.469 18.626 -22.976 1.00 76.44 100 VAL A N 1
ATOM 754 C CA . VAL A 1 100 ? 22.232 19.518 -24.125 1.00 76.44 100 VAL A CA 1
ATOM 755 C C . VAL A 1 100 ? 23.560 19.898 -24.785 1.00 76.44 100 VAL A C 1
ATOM 757 O O . VAL A 1 100 ? 23.707 19.814 -26.008 1.00 76.44 100 VAL A O 1
ATOM 760 N N . LEU A 1 101 ? 24.564 20.238 -23.972 1.00 74.75 101 LEU A N 1
ATOM 761 C CA . LEU A 1 101 ? 25.927 20.498 -24.433 1.00 74.75 101 LEU A CA 1
ATOM 762 C C . LEU A 1 101 ? 26.582 19.242 -25.028 1.00 74.75 101 LEU A C 1
ATOM 764 O O . LEU A 1 101 ? 27.179 19.303 -26.105 1.00 74.75 101 LEU A O 1
ATOM 768 N N . GLY A 1 102 ? 26.427 18.091 -24.367 1.00 71.12 102 GLY A N 1
ATOM 769 C CA . GLY A 1 102 ? 26.892 16.795 -24.858 1.00 71.12 102 GLY A CA 1
ATOM 770 C C . GLY A 1 102 ? 26.344 16.456 -26.246 1.00 71.12 102 GLY A C 1
ATOM 771 O O . GLY A 1 102 ? 27.112 16.058 -27.123 1.00 71.12 102 GLY A O 1
ATOM 772 N N . LEU A 1 103 ? 25.047 16.675 -26.483 1.00 74.12 103 LEU A N 1
ATOM 773 C CA . LEU A 1 103 ? 24.410 16.449 -27.781 1.00 74.12 103 LEU A CA 1
ATOM 774 C C . LEU A 1 103 ? 24.923 17.424 -28.843 1.00 74.12 103 LEU A C 1
ATOM 776 O O . LEU A 1 103 ? 25.247 17.001 -29.954 1.00 74.12 103 LEU A O 1
ATOM 780 N N . ALA A 1 104 ? 25.068 18.707 -28.501 1.00 74.56 104 ALA A N 1
ATOM 781 C CA . ALA A 1 104 ? 25.645 19.703 -29.402 1.00 74.56 104 ALA A CA 1
ATOM 782 C C . ALA A 1 104 ? 27.077 19.337 -29.843 1.00 74.56 104 ALA A C 1
ATOM 784 O O . ALA A 1 104 ? 27.518 19.729 -30.927 1.00 74.56 104 ALA A O 1
ATOM 785 N N . TRP A 1 105 ? 27.811 18.577 -29.023 1.00 71.62 105 TRP A N 1
ATOM 786 C CA . TRP A 1 105 ? 29.154 18.068 -29.320 1.00 71.62 105 TRP A CA 1
ATOM 787 C C . TRP A 1 105 ? 29.189 16.658 -29.928 1.00 71.62 105 TRP A C 1
ATOM 789 O O . TRP A 1 105 ? 30.236 16.244 -30.431 1.00 71.62 105 TRP A O 1
ATOM 799 N N . ALA A 1 106 ? 28.079 15.920 -29.932 1.00 70.00 106 ALA A N 1
ATOM 800 C CA . ALA A 1 106 ? 28.012 14.559 -30.451 1.00 70.00 106 ALA A CA 1
ATOM 801 C C . ALA A 1 106 ? 27.952 14.549 -31.987 1.00 70.00 106 ALA A C 1
ATOM 803 O O . ALA A 1 106 ? 26.883 14.635 -32.592 1.00 70.00 106 ALA A O 1
ATOM 804 N N . THR A 1 107 ? 29.109 14.412 -32.634 1.00 64.69 107 THR A N 1
ATOM 805 C CA . THR A 1 107 ? 29.233 14.375 -34.106 1.00 64.69 107 THR A CA 1
ATOM 806 C C . THR A 1 107 ? 29.127 12.972 -34.701 1.00 64.69 107 THR A C 1
ATOM 808 O O . THR A 1 107 ? 29.061 12.810 -35.916 1.00 64.69 107 THR A O 1
ATOM 811 N N . THR A 1 108 ? 29.096 11.933 -33.862 1.00 63.31 108 THR A N 1
ATOM 812 C CA . THR A 1 108 ? 29.027 10.537 -34.307 1.00 63.31 108 THR A CA 1
ATOM 813 C C . THR A 1 108 ? 27.759 9.861 -33.800 1.00 63.31 108 THR A C 1
ATOM 815 O O . THR A 1 108 ? 27.272 10.143 -32.704 1.00 63.31 108 THR A O 1
ATOM 818 N N . GLY A 1 109 ? 27.248 8.888 -34.561 1.00 56.56 109 GLY A N 1
ATOM 819 C CA . GLY A 1 109 ? 26.146 8.040 -34.092 1.00 56.56 109 GLY A CA 1
ATOM 820 C C . GLY A 1 109 ? 26.497 7.267 -32.813 1.00 56.56 109 GLY A C 1
ATOM 821 O O . GLY A 1 109 ? 25.620 6.979 -32.012 1.00 56.56 109 GLY A O 1
ATOM 822 N N . GLN A 1 110 ? 27.786 6.990 -32.574 1.00 55.62 110 GLN A N 1
ATOM 823 C CA . GLN A 1 110 ? 28.268 6.402 -31.317 1.00 55.62 110 GLN A CA 1
ATOM 824 C C . GLN A 1 110 ? 28.057 7.356 -30.139 1.00 55.62 110 GLN A C 1
ATOM 826 O O . GLN A 1 110 ? 27.672 6.925 -29.054 1.00 55.62 110 GLN A O 1
ATOM 831 N N . ALA A 1 111 ? 28.293 8.650 -30.367 1.00 61.34 111 ALA A N 1
ATOM 832 C CA . ALA A 1 111 ? 28.205 9.642 -29.320 1.00 61.34 111 ALA A CA 1
ATOM 833 C C . ALA A 1 111 ? 26.769 9.895 -28.855 1.00 61.34 111 ALA A C 1
ATOM 835 O O . ALA A 1 111 ? 26.488 9.973 -27.662 1.00 61.34 111 ALA A O 1
ATOM 836 N N . ARG A 1 112 ? 25.833 9.924 -29.801 1.00 62.66 112 ARG A N 1
ATOM 837 C CA . ARG A 1 112 ? 24.406 10.067 -29.494 1.00 62.66 112 ARG A CA 1
ATOM 838 C C . ARG A 1 112 ? 23.836 8.850 -28.766 1.00 62.66 112 ARG A C 1
ATOM 840 O O . ARG A 1 112 ? 23.002 8.998 -27.887 1.00 62.66 112 ARG A O 1
ATOM 847 N N . LEU A 1 113 ? 24.340 7.654 -29.066 1.00 57.03 113 LEU A N 1
ATOM 848 C CA . LEU A 1 113 ? 23.928 6.415 -28.398 1.00 57.03 113 LEU A CA 1
ATOM 849 C C . LEU A 1 113 ? 24.413 6.347 -26.944 1.00 57.03 113 LEU A C 1
ATOM 851 O O . LEU A 1 113 ? 23.703 5.881 -26.064 1.00 57.03 113 LEU A O 1
ATOM 855 N N . LEU A 1 114 ? 25.608 6.871 -26.677 1.00 59.59 114 LEU A N 1
ATOM 856 C CA . LEU A 1 114 ? 26.132 7.034 -25.322 1.00 59.59 114 LEU A CA 1
ATOM 857 C C . LEU A 1 114 ? 25.313 8.057 -24.513 1.00 59.59 114 LEU A C 1
ATOM 859 O O . LEU A 1 114 ? 25.010 7.808 -23.350 1.00 59.59 114 LEU A O 1
ATOM 863 N N . LEU A 1 115 ? 24.881 9.151 -25.145 1.00 62.66 115 LEU A N 1
ATOM 864 C CA . LEU A 1 115 ? 23.948 10.126 -24.565 1.00 62.66 115 LEU A CA 1
ATOM 865 C C . LEU A 1 115 ? 22.535 9.563 -24.349 1.00 62.66 115 LEU A C 1
ATOM 867 O O . LEU A 1 115 ? 21.867 9.963 -23.399 1.00 62.66 115 LEU A O 1
ATOM 871 N N . ALA A 1 116 ? 22.085 8.615 -25.172 1.00 59.28 116 ALA A N 1
ATOM 872 C CA . ALA A 1 116 ? 20.879 7.843 -24.886 1.00 59.28 116 ALA A CA 1
ATOM 873 C C . ALA A 1 116 ? 21.097 6.937 -23.660 1.00 59.28 116 ALA A C 1
ATOM 875 O O . ALA A 1 116 ? 20.263 6.899 -22.767 1.00 59.28 116 ALA A O 1
ATOM 876 N N . GLY A 1 117 ? 22.262 6.290 -23.542 1.00 56.00 117 GLY A N 1
ATOM 877 C CA . GLY A 1 117 ? 22.626 5.497 -22.360 1.00 56.00 117 GLY A CA 1
ATOM 878 C C . GLY A 1 117 ? 22.624 6.287 -21.043 1.00 56.00 117 GLY A C 1
ATOM 879 O O . GLY A 1 117 ? 22.359 5.720 -19.989 1.00 56.00 117 GLY A O 1
ATOM 880 N N . TYR A 1 118 ? 22.883 7.597 -21.095 1.00 62.62 118 TYR A N 1
ATOM 881 C CA . TYR A 1 118 ? 22.752 8.505 -19.952 1.00 62.62 118 TYR A CA 1
ATOM 882 C C . TYR A 1 118 ? 21.315 8.711 -19.495 1.00 62.62 118 TYR A C 1
ATOM 884 O O . TYR A 1 118 ? 21.035 8.673 -18.303 1.00 62.62 118 TYR A O 1
ATOM 892 N N . HIS A 1 119 ? 20.416 8.955 -20.445 1.00 59.72 119 HIS A N 1
ATOM 893 C CA . HIS A 1 119 ? 19.022 9.246 -20.145 1.00 59.72 119 HIS A CA 1
ATOM 894 C C . HIS A 1 119 ? 18.306 8.076 -19.500 1.00 59.72 119 HIS A C 1
ATOM 896 O O . HIS A 1 119 ? 17.441 8.299 -18.664 1.00 59.72 119 HIS A O 1
ATOM 902 N N . LEU A 1 120 ? 18.744 6.858 -19.812 1.00 55.19 120 LEU A N 1
ATOM 903 C CA . LEU A 1 120 ? 18.321 5.681 -19.081 1.00 55.19 120 LEU A CA 1
ATOM 904 C C . LEU A 1 120 ? 18.558 5.850 -17.584 1.00 55.19 120 LEU A C 1
ATOM 906 O O . LEU A 1 120 ? 17.644 5.633 -16.803 1.00 55.19 120 LEU A O 1
ATOM 910 N N . GLY A 1 121 ? 19.753 6.338 -17.225 1.00 52.91 121 GLY A N 1
ATOM 911 C CA . GLY A 1 121 ? 20.169 6.725 -15.875 1.00 52.91 121 GLY A CA 1
ATOM 912 C C . GLY A 1 121 ? 19.151 7.577 -15.116 1.00 52.91 121 GLY A C 1
ATOM 913 O O . GLY A 1 121 ? 19.024 7.431 -13.905 1.00 52.91 121 GLY A O 1
ATOM 914 N N . LEU A 1 122 ? 18.448 8.455 -15.836 1.00 51.78 122 LEU A N 1
ATOM 915 C CA . LEU A 1 122 ? 17.513 9.450 -15.306 1.00 51.78 122 LEU A CA 1
ATOM 916 C C . LEU A 1 122 ? 16.058 8.983 -15.318 1.00 51.78 122 LEU A C 1
ATOM 918 O O . LEU A 1 122 ? 15.285 9.403 -14.471 1.00 51.78 122 LEU A O 1
ATOM 922 N N . THR A 1 123 ? 15.688 8.113 -16.259 1.00 49.38 123 THR A N 1
ATOM 923 C CA . THR A 1 123 ? 14.365 7.473 -16.308 1.00 49.38 123 THR A CA 1
ATOM 924 C C . THR A 1 123 ? 14.250 6.279 -15.354 1.00 49.38 123 THR A C 1
ATOM 926 O O . THR A 1 123 ? 13.192 5.656 -15.261 1.00 49.38 123 THR A O 1
ATOM 929 N N . PHE A 1 124 ? 15.344 5.914 -14.676 1.00 54.19 124 PHE A N 1
ATOM 930 C CA . PHE A 1 124 ? 15.378 4.837 -13.695 1.00 54.19 124 PHE A CA 1
ATOM 931 C C . PHE A 1 124 ? 14.685 5.260 -12.394 1.00 54.19 124 PHE A C 1
ATOM 933 O O . PHE A 1 124 ? 15.327 5.684 -11.439 1.00 54.19 124 PHE A O 1
ATOM 940 N N . ASP A 1 125 ? 13.371 5.040 -12.392 1.00 46.69 125 ASP A N 1
ATOM 941 C CA . ASP A 1 125 ? 12.465 5.012 -11.240 1.00 46.69 125 ASP A CA 1
ATOM 942 C C . ASP A 1 125 ? 12.088 6.375 -10.630 1.00 46.69 125 ASP A C 1
ATOM 944 O O . ASP A 1 125 ? 12.575 6.756 -9.563 1.00 46.69 125 ASP A O 1
ATOM 948 N N . PRO A 1 126 ? 11.121 7.064 -11.261 1.00 37.81 126 PRO A N 1
ATOM 949 C CA . PRO A 1 126 ? 10.322 8.118 -10.633 1.00 37.81 126 PRO A CA 1
ATOM 950 C C . PRO A 1 126 ? 9.764 7.798 -9.225 1.00 37.81 126 PRO A C 1
ATOM 952 O O . PRO A 1 126 ? 9.497 8.688 -8.413 1.00 37.81 126 PRO A O 1
ATOM 955 N N . GLY A 1 127 ? 9.613 6.512 -8.883 1.00 37.75 127 GLY A N 1
ATOM 956 C CA . GLY A 1 127 ? 9.158 6.046 -7.572 1.00 37.75 127 GLY A CA 1
ATOM 957 C C . GLY A 1 127 ? 10.149 6.280 -6.428 1.00 37.75 127 GLY A C 1
ATOM 958 O O . GLY A 1 127 ? 9.747 6.191 -5.268 1.00 37.75 127 GLY A O 1
ATOM 959 N N . ILE A 1 128 ? 11.408 6.644 -6.715 1.00 36.97 128 ILE A N 1
ATOM 960 C CA . ILE A 1 128 ? 12.439 6.958 -5.706 1.00 36.97 128 ILE A CA 1
ATOM 961 C C . ILE A 1 128 ? 12.039 8.151 -4.816 1.00 36.97 128 ILE A C 1
ATOM 963 O O . ILE A 1 128 ? 12.540 8.267 -3.695 1.00 36.97 128 ILE A O 1
ATOM 967 N N . CYS A 1 129 ? 11.124 9.012 -5.274 1.00 31.95 129 CYS A N 1
ATOM 968 C CA . CYS A 1 129 ? 10.757 10.248 -4.579 1.00 31.95 129 CYS A CA 1
ATOM 969 C C . CYS A 1 129 ? 9.313 10.308 -4.069 1.00 31.95 129 CYS A C 1
ATOM 971 O O . CYS A 1 129 ? 8.908 11.342 -3.542 1.00 31.95 129 CYS A O 1
ATOM 973 N N . ARG A 1 130 ? 8.529 9.227 -4.177 1.00 32.81 130 ARG A N 1
ATOM 974 C CA . ARG A 1 130 ? 7.208 9.170 -3.533 1.00 32.81 130 ARG A CA 1
ATOM 975 C C . ARG A 1 130 ? 7.306 8.546 -2.138 1.00 32.81 130 ARG A C 1
ATOM 977 O O . ARG A 1 130 ? 7.494 7.337 -2.045 1.00 32.81 130 ARG A O 1
ATOM 984 N N . PRO A 1 131 ? 7.047 9.311 -1.064 1.00 27.88 131 PRO A N 1
ATOM 985 C CA . PRO A 1 131 ? 6.649 8.747 0.226 1.00 27.88 131 PRO A CA 1
ATOM 986 C C . PRO A 1 131 ? 5.163 8.328 0.261 1.00 27.88 131 PRO A C 1
ATOM 988 O O . PRO A 1 131 ? 4.691 7.793 1.255 1.00 27.88 131 PRO A O 1
ATOM 991 N N . ILE A 1 132 ? 4.396 8.522 -0.820 1.00 25.97 132 ILE A N 1
ATOM 992 C CA . ILE A 1 132 ? 2.963 8.193 -0.857 1.00 25.97 132 ILE A CA 1
ATOM 993 C C . ILE A 1 132 ? 2.771 6.959 -1.740 1.00 25.97 132 ILE A C 1
ATOM 995 O O . ILE A 1 132 ? 3.010 7.036 -2.944 1.00 25.97 132 ILE A O 1
ATOM 999 N N . GLY A 1 133 ? 2.360 5.841 -1.131 1.00 29.86 133 GLY A N 1
ATOM 1000 C CA . GLY A 1 133 ? 2.299 4.469 -1.665 1.00 29.86 133 GLY A CA 1
ATOM 1001 C C . GLY A 1 133 ? 1.428 4.197 -2.903 1.00 29.86 133 GLY A C 1
ATOM 1002 O O . GLY A 1 133 ? 0.731 3.191 -2.950 1.00 29.86 133 GLY A O 1
ATOM 1003 N N . LEU A 1 134 ? 1.480 5.044 -3.926 1.00 25.48 134 LEU A N 1
ATOM 1004 C CA . LEU A 1 134 ? 1.047 4.729 -5.281 1.00 25.48 134 LEU A CA 1
ATOM 1005 C C . LEU A 1 134 ? 2.195 3.966 -5.952 1.00 25.48 134 LEU A C 1
ATOM 1007 O O . LEU A 1 134 ? 3.228 4.566 -6.248 1.00 25.48 134 LEU A O 1
ATOM 1011 N N . GLY A 1 135 ? 2.022 2.653 -6.126 1.00 33.38 135 GLY A N 1
ATOM 1012 C CA . GLY A 1 135 ? 3.049 1.718 -6.598 1.00 33.38 135 GLY A CA 1
ATOM 1013 C C . GLY A 1 135 ? 3.847 2.174 -7.827 1.00 33.38 135 GLY A C 1
ATOM 1014 O O . GLY A 1 135 ? 3.392 2.992 -8.626 1.00 33.38 135 GLY A O 1
ATOM 1015 N N . MET A 1 136 ? 5.052 1.611 -7.958 1.00 34.81 136 MET A N 1
ATOM 1016 C CA . MET A 1 136 ? 6.019 1.898 -9.021 1.00 34.81 136 MET A CA 1
ATOM 1017 C C . MET A 1 136 ? 5.376 1.764 -10.409 1.00 34.81 136 MET A C 1
ATOM 1019 O O . MET A 1 136 ? 5.163 0.654 -10.898 1.00 34.81 136 MET A O 1
ATOM 1023 N N . SER A 1 137 ? 5.082 2.882 -11.066 1.00 35.47 137 SER A N 1
ATOM 1024 C CA . SER A 1 137 ? 4.838 2.887 -12.504 1.00 35.47 137 SER A CA 1
ATOM 1025 C C . SER A 1 137 ? 6.151 3.205 -13.199 1.00 35.47 137 SER A C 1
ATOM 1027 O O . SER A 1 137 ? 6.725 4.266 -12.958 1.00 35.47 137 SER A O 1
ATOM 1029 N N . ILE A 1 138 ? 6.607 2.325 -14.093 1.00 38.97 138 ILE A N 1
ATOM 1030 C CA . ILE A 1 138 ? 7.547 2.741 -15.136 1.00 38.97 138 ILE A CA 1
ATOM 1031 C C . ILE A 1 138 ? 6.847 3.886 -15.867 1.00 38.97 138 ILE A C 1
ATOM 1033 O O . ILE A 1 138 ? 5.757 3.676 -16.404 1.00 38.97 138 ILE A O 1
ATOM 1037 N N . GLY A 1 139 ? 7.413 5.094 -15.823 1.00 41.94 139 GLY A N 1
ATOM 1038 C CA . GLY A 1 139 ? 6.888 6.213 -16.596 1.00 41.94 139 GLY A CA 1
ATOM 1039 C C . GLY A 1 139 ? 6.741 5.751 -18.042 1.00 41.94 139 GLY A C 1
ATOM 1040 O O . GLY A 1 139 ? 7.698 5.235 -18.622 1.00 41.94 139 GLY A O 1
ATOM 1041 N N . HIS A 1 140 ? 5.539 5.865 -18.612 1.00 41.41 140 HIS A N 1
ATOM 1042 C CA . HIS A 1 140 ? 5.263 5.465 -19.999 1.00 41.41 140 HIS A CA 1
ATOM 1043 C C . HIS A 1 140 ? 6.277 6.087 -20.987 1.00 41.41 140 HIS A C 1
ATOM 1045 O O . HIS A 1 140 ? 6.581 5.497 -22.023 1.00 41.41 140 HIS A O 1
ATOM 1051 N N . ASP A 1 141 ? 6.870 7.224 -20.608 1.00 42.12 141 ASP A N 1
ATOM 1052 C CA . ASP A 1 141 ? 7.848 7.994 -21.373 1.00 42.12 141 ASP A CA 1
ATOM 1053 C C . ASP A 1 141 ? 9.289 7.410 -21.302 1.00 42.12 141 ASP A C 1
ATOM 1055 O O . ASP A 1 141 ? 10.076 7.605 -22.233 1.00 42.12 141 ASP A O 1
ATOM 1059 N N . ALA A 1 142 ? 9.632 6.610 -20.277 1.00 41.97 142 ALA A N 1
ATOM 1060 C CA . ALA A 1 142 ? 10.937 5.936 -20.134 1.00 41.97 142 ALA A CA 1
ATOM 1061 C C . ALA A 1 142 ? 11.176 4.871 -21.219 1.00 41.97 142 ALA A C 1
ATOM 1063 O O . ALA A 1 142 ? 12.293 4.695 -21.718 1.00 41.97 142 ALA A O 1
ATOM 1064 N N . ALA A 1 143 ? 10.096 4.211 -21.644 1.00 44.59 143 ALA A N 1
ATOM 1065 C CA . ALA A 1 143 ? 10.129 3.187 -22.673 1.00 44.59 143 ALA A CA 1
ATOM 1066 C C . ALA A 1 143 ? 10.690 3.727 -23.998 1.00 44.59 143 ALA A C 1
ATOM 1068 O O . ALA A 1 143 ? 11.506 3.069 -24.631 1.00 44.59 143 ALA A O 1
ATOM 1069 N N . ALA A 1 144 ? 10.353 4.953 -24.409 1.00 41.44 144 ALA A N 1
ATOM 1070 C CA . ALA A 1 144 ? 10.803 5.506 -25.691 1.00 41.44 144 ALA A CA 1
ATOM 1071 C C . ALA A 1 144 ? 12.332 5.527 -25.864 1.00 41.44 144 ALA A C 1
ATOM 1073 O O . ALA A 1 144 ? 12.844 5.399 -26.982 1.00 41.44 144 ALA A O 1
ATOM 1074 N N . LEU A 1 145 ? 13.071 5.624 -24.762 1.00 45.19 145 LEU A N 1
ATOM 1075 C CA . LEU A 1 145 ? 14.519 5.741 -24.763 1.00 45.19 145 LEU A CA 1
ATOM 1076 C C . LEU A 1 145 ? 15.246 4.381 -24.663 1.00 45.19 145 LEU A C 1
ATOM 1078 O O . LEU A 1 145 ? 16.234 4.171 -25.374 1.00 45.19 145 LEU A O 1
ATOM 1082 N N . ASP A 1 146 ? 14.714 3.420 -23.898 1.00 45.91 146 ASP A N 1
ATOM 1083 C CA . ASP A 1 146 ? 15.117 2.001 -23.974 1.00 45.91 146 ASP A CA 1
ATOM 1084 C C . ASP A 1 146 ? 14.965 1.458 -25.400 1.00 45.91 146 ASP A C 1
ATOM 1086 O O . ASP A 1 146 ? 15.815 0.733 -25.931 1.00 45.91 146 ASP A O 1
ATOM 1090 N N . LEU A 1 147 ? 13.895 1.891 -26.064 1.00 45.47 147 LEU A N 1
ATOM 1091 C CA . LEU A 1 147 ? 13.572 1.504 -27.424 1.00 45.47 147 LEU A CA 1
ATOM 1092 C C . LEU A 1 147 ? 14.518 2.120 -28.457 1.00 45.47 147 LEU A C 1
ATOM 1094 O O . LEU A 1 147 ? 14.857 1.447 -29.434 1.00 45.47 147 LEU A O 1
ATOM 1098 N N . LEU A 1 148 ? 15.016 3.341 -28.228 1.00 46.12 148 LEU A N 1
ATOM 1099 C CA . LEU A 1 148 ? 16.057 3.974 -29.053 1.00 46.12 148 LEU A CA 1
ATOM 1100 C C . LEU A 1 148 ? 17.386 3.213 -28.984 1.00 46.12 148 LEU A C 1
ATOM 1102 O O . LEU A 1 148 ? 18.054 3.040 -30.006 1.00 46.12 148 LEU A O 1
ATOM 1106 N N . LEU A 1 149 ? 17.752 2.698 -27.810 1.00 45.81 149 LEU A N 1
ATOM 1107 C CA . LEU A 1 149 ? 18.991 1.944 -27.603 1.00 45.81 149 LEU A CA 1
ATOM 1108 C C . LEU A 1 149 ? 18.928 0.514 -28.137 1.00 45.81 149 LEU A C 1
ATOM 1110 O O . LEU A 1 149 ? 19.847 0.093 -28.846 1.00 45.81 149 LEU A O 1
ATOM 1114 N N . LEU A 1 150 ? 17.841 -0.212 -27.857 1.00 44.41 150 LEU A N 1
ATOM 1115 C CA . LEU A 1 150 ? 17.615 -1.555 -28.393 1.00 44.41 150 LEU A CA 1
ATOM 1116 C C . LEU A 1 150 ? 17.631 -1.528 -29.922 1.00 44.41 150 LEU A C 1
ATOM 1118 O O . LEU A 1 150 ? 18.325 -2.317 -30.562 1.00 44.41 150 LEU A O 1
ATOM 1122 N N . SER A 1 151 ? 16.934 -0.565 -30.514 1.00 43.09 151 SER A N 1
ATOM 1123 C CA . SER A 1 151 ? 16.819 -0.446 -31.964 1.00 43.09 151 SER A CA 1
ATOM 1124 C C . SER A 1 151 ? 18.144 -0.046 -32.621 1.00 43.09 151 SER A C 1
ATOM 1126 O O . SER A 1 151 ? 18.450 -0.503 -33.722 1.00 43.09 151 SER A O 1
ATOM 1128 N N . ALA A 1 152 ? 18.982 0.753 -31.956 1.00 44.81 152 ALA A N 1
ATOM 1129 C CA . ALA A 1 152 ? 20.283 1.135 -32.496 1.00 44.81 152 ALA A CA 1
ATOM 1130 C C . ALA A 1 152 ? 21.341 0.021 -32.341 1.00 44.81 152 ALA A C 1
ATOM 1132 O O . ALA A 1 152 ? 22.194 -0.154 -33.220 1.00 44.81 152 ALA A O 1
ATOM 1133 N N . ALA A 1 153 ? 21.245 -0.793 -31.283 1.00 45.03 153 ALA A N 1
ATOM 1134 C CA . ALA A 1 153 ? 22.001 -2.036 -31.141 1.00 45.03 153 ALA A CA 1
ATOM 1135 C C . ALA A 1 153 ? 21.577 -3.079 -32.194 1.00 45.03 153 ALA A C 1
ATOM 1137 O O . ALA A 1 153 ? 22.434 -3.665 -32.858 1.00 45.03 153 ALA A O 1
ATOM 1138 N N . VAL A 1 154 ? 20.268 -3.245 -32.418 1.00 44.59 154 VAL A N 1
ATOM 1139 C CA . VAL A 1 154 ? 19.696 -4.130 -33.447 1.00 44.59 154 VAL A CA 1
ATOM 1140 C C . VAL A 1 154 ? 20.070 -3.660 -34.853 1.00 44.59 154 VAL A C 1
ATOM 1142 O O . VAL A 1 154 ? 20.520 -4.471 -35.655 1.00 44.59 154 VAL A O 1
ATOM 1145 N N . GLY A 1 155 ? 19.988 -2.363 -35.159 1.00 44.94 155 GLY A N 1
ATOM 1146 C CA . GLY A 1 155 ? 20.366 -1.814 -36.466 1.00 44.94 155 GLY A CA 1
ATOM 1147 C C . GLY A 1 155 ? 21.823 -2.104 -36.843 1.00 44.94 155 GLY A C 1
ATOM 1148 O O . GLY A 1 155 ? 22.119 -2.446 -37.988 1.00 44.94 155 GLY A O 1
ATOM 1149 N N . ARG A 1 156 ? 22.745 -2.062 -35.871 1.00 46.84 156 ARG A N 1
ATOM 1150 C CA . ARG A 1 156 ? 24.145 -2.460 -36.092 1.00 46.84 156 ARG A CA 1
ATOM 1151 C C . ARG A 1 156 ? 24.374 -3.967 -36.077 1.00 46.84 156 ARG A C 1
ATOM 1153 O O . ARG A 1 156 ? 25.201 -4.442 -36.852 1.00 46.84 156 ARG A O 1
ATOM 1160 N N . PHE A 1 157 ? 23.642 -4.719 -35.258 1.00 44.22 157 PHE A N 1
ATOM 1161 C CA . PHE A 1 157 ? 23.647 -6.183 -35.299 1.00 44.22 157 PHE A CA 1
ATOM 1162 C C . PHE A 1 157 ? 23.206 -6.696 -36.679 1.00 44.22 157 PHE A C 1
ATOM 1164 O O . PHE A 1 157 ? 23.876 -7.536 -37.273 1.00 44.22 157 PHE A O 1
ATOM 1171 N N . LEU A 1 158 ? 22.145 -6.116 -37.245 1.00 43.94 158 LEU A N 1
ATOM 1172 C CA . LEU A 1 158 ? 21.646 -6.423 -38.587 1.00 43.94 158 LEU A CA 1
ATOM 1173 C C . LEU A 1 158 ? 22.627 -6.001 -39.696 1.00 43.94 158 LEU A C 1
ATOM 1175 O O . LEU A 1 158 ? 22.712 -6.672 -40.726 1.00 43.94 158 LEU A O 1
ATOM 1179 N N . ALA A 1 159 ? 23.402 -4.933 -39.479 1.00 45.00 159 ALA A N 1
ATOM 1180 C CA . ALA A 1 159 ? 24.461 -4.494 -40.390 1.00 45.00 159 ALA A CA 1
ATOM 1181 C C . ALA A 1 159 ? 25.757 -5.333 -40.293 1.00 45.00 159 ALA A C 1
ATOM 1183 O O . ALA A 1 159 ? 26.606 -5.251 -41.182 1.00 45.00 159 ALA A O 1
ATOM 1184 N N . SER A 1 160 ? 25.919 -6.158 -39.252 1.00 45.84 160 SER A N 1
ATOM 1185 C CA . SER A 1 160 ? 27.090 -7.023 -39.056 1.00 45.84 160 SER A CA 1
ATOM 1186 C C . SER A 1 160 ? 27.139 -8.152 -40.104 1.00 45.84 160 SER A C 1
ATOM 1188 O O . SER A 1 160 ? 26.088 -8.690 -40.476 1.00 45.84 160 SER A O 1
ATOM 1190 N N . PRO A 1 161 ? 28.325 -8.550 -40.611 1.00 45.03 161 PRO A N 1
ATOM 1191 C CA . PRO A 1 161 ? 28.482 -9.598 -41.624 1.00 45.03 161 PRO A CA 1
ATOM 1192 C C . PRO A 1 161 ? 28.254 -11.007 -41.041 1.00 45.03 161 PRO A C 1
ATOM 1194 O O . PRO A 1 161 ? 29.177 -11.802 -40.902 1.00 45.03 161 PRO A O 1
ATOM 1197 N N . TRP A 1 162 ? 27.010 -11.331 -40.682 1.00 48.47 162 TRP A N 1
ATOM 1198 C CA . TRP A 1 162 ? 26.608 -12.673 -40.245 1.00 48.47 162 TRP A CA 1
ATOM 1199 C C . TRP A 1 162 ? 26.169 -13.523 -41.452 1.00 48.47 162 TRP A C 1
ATOM 1201 O O . TRP A 1 162 ? 25.219 -13.121 -42.133 1.00 48.47 162 TRP A O 1
ATOM 1211 N N . PRO A 1 163 ? 26.797 -14.682 -41.748 1.00 41.69 163 PRO A N 1
ATOM 1212 C CA . PRO A 1 163 ? 26.699 -15.250 -43.099 1.00 41.69 163 PRO A CA 1
ATOM 1213 C C . PRO A 1 163 ? 25.498 -16.154 -43.428 1.00 41.69 163 PRO A C 1
ATOM 1215 O O . PRO A 1 163 ? 25.361 -16.494 -44.595 1.00 41.69 163 PRO A O 1
ATOM 1218 N N . ALA A 1 164 ? 24.623 -16.572 -42.501 1.00 41.38 164 ALA A N 1
ATOM 1219 C CA . ALA A 1 164 ? 23.606 -17.585 -42.876 1.00 41.38 164 ALA A CA 1
ATOM 1220 C C . ALA A 1 164 ? 22.222 -17.504 -42.200 1.00 41.38 164 ALA A C 1
ATOM 1222 O O . ALA A 1 164 ? 21.316 -18.227 -42.597 1.00 41.38 164 ALA A O 1
ATOM 1223 N N . TRP A 1 165 ? 22.019 -16.627 -41.209 1.00 43.06 165 TRP A N 1
ATOM 1224 C CA . TRP A 1 165 ? 20.841 -16.708 -40.328 1.00 43.06 165 TRP A CA 1
ATOM 1225 C C . TRP A 1 165 ? 19.940 -15.468 -40.431 1.00 43.06 165 TRP A C 1
ATOM 1227 O O . TRP A 1 165 ? 18.893 -15.437 -39.814 1.00 43.06 165 TRP A O 1
ATOM 1237 N N . ARG A 1 166 ? 20.287 -14.464 -41.251 1.00 49.44 166 ARG A N 1
ATOM 1238 C CA . ARG A 1 166 ? 19.628 -13.139 -41.325 1.00 49.44 166 ARG A CA 1
ATOM 1239 C C . ARG A 1 166 ? 18.089 -13.104 -41.487 1.00 49.44 166 ARG A C 1
ATOM 1241 O O . ARG A 1 166 ? 17.496 -12.213 -40.882 1.00 49.44 166 ARG A O 1
ATOM 1248 N N . PRO A 1 167 ? 17.411 -13.981 -42.258 1.00 47.78 167 PRO A N 1
ATOM 1249 C CA . PRO A 1 167 ? 15.960 -13.855 -42.441 1.00 47.78 167 PRO A CA 1
ATOM 1250 C C . PRO A 1 167 ? 15.139 -14.362 -41.244 1.00 47.78 167 PRO A C 1
ATOM 1252 O O . PRO A 1 167 ? 14.021 -13.891 -41.047 1.00 47.78 167 PRO A O 1
ATOM 1255 N N . LEU A 1 168 ? 15.682 -15.277 -40.431 1.00 44.31 168 LEU A N 1
ATOM 1256 C CA . LEU A 1 168 ? 14.951 -15.865 -39.304 1.00 44.31 168 LEU A CA 1
ATOM 1257 C C . LEU A 1 168 ? 14.729 -14.849 -38.161 1.00 44.31 168 LEU A C 1
ATOM 1259 O O . LEU A 1 168 ? 13.580 -14.636 -37.796 1.00 44.31 168 LEU A O 1
ATOM 1263 N N . PRO A 1 169 ? 15.759 -14.156 -37.627 1.00 50.59 169 PRO A N 1
ATOM 1264 C CA . PRO A 1 169 ? 15.619 -13.274 -36.472 1.00 50.59 169 PRO A CA 1
ATOM 1265 C C . PRO A 1 169 ? 14.684 -12.097 -36.722 1.00 50.59 169 PRO A C 1
ATOM 1267 O O . PRO A 1 169 ? 13.888 -11.773 -35.855 1.00 50.59 169 PRO A O 1
ATOM 1270 N N . ALA A 1 170 ? 14.740 -11.470 -37.900 1.00 49.09 170 ALA A N 1
ATOM 1271 C CA . ALA A 1 170 ? 13.934 -10.283 -38.177 1.00 49.09 170 ALA A CA 1
ATOM 1272 C C . ALA A 1 170 ? 12.469 -10.614 -38.509 1.00 49.09 170 ALA A C 1
ATOM 1274 O O . ALA A 1 170 ? 11.575 -9.892 -38.077 1.00 49.09 170 ALA A O 1
ATOM 1275 N N . GLY A 1 171 ? 12.213 -11.712 -39.232 1.00 51.38 171 GLY A N 1
ATOM 1276 C CA . GLY A 1 171 ? 10.851 -12.204 -39.465 1.00 51.38 171 GLY A CA 1
ATOM 1277 C C . GLY A 1 171 ? 10.196 -12.717 -38.182 1.00 51.38 171 GLY A C 1
ATOM 1278 O O . GLY A 1 171 ? 9.024 -12.442 -37.943 1.00 51.38 171 GLY A O 1
ATOM 1279 N N . VAL A 1 172 ? 10.967 -13.386 -37.319 1.00 52.69 172 VAL A N 1
ATOM 1280 C CA . VAL A 1 172 ? 10.507 -13.851 -36.002 1.00 52.69 172 VAL A CA 1
ATOM 1281 C C . VAL A 1 172 ? 10.295 -12.681 -35.034 1.00 52.69 172 VAL A C 1
ATOM 1283 O O . VAL A 1 172 ? 9.294 -12.674 -34.329 1.00 52.69 172 VAL A O 1
ATOM 1286 N N . LEU A 1 173 ? 11.161 -11.660 -35.034 1.00 52.91 173 LEU A N 1
ATOM 1287 C CA . LEU A 1 173 ? 10.958 -10.433 -34.250 1.00 52.91 173 LEU A CA 1
ATOM 1288 C C . LEU A 1 173 ? 9.730 -9.655 -34.730 1.00 52.91 173 LEU A C 1
ATOM 1290 O O . LEU A 1 173 ? 8.857 -9.351 -33.928 1.00 52.91 173 LEU A O 1
ATOM 1294 N N . GLY A 1 174 ? 9.622 -9.368 -36.031 1.00 56.59 174 GLY A N 1
ATOM 1295 C CA . GLY A 1 174 ? 8.477 -8.643 -36.590 1.00 56.59 174 GLY A CA 1
ATOM 1296 C C . GLY A 1 174 ? 7.157 -9.394 -36.401 1.00 56.59 174 GLY A C 1
ATOM 1297 O O . GLY A 1 174 ? 6.173 -8.806 -35.961 1.00 56.59 174 GLY A O 1
ATOM 1298 N N . GLY A 1 175 ? 7.152 -10.706 -36.656 1.00 58.00 175 GLY A N 1
ATOM 1299 C CA . GLY A 1 175 ? 6.006 -11.575 -36.389 1.00 58.00 175 GLY A CA 1
ATOM 1300 C C . GLY A 1 175 ? 5.659 -11.651 -34.902 1.00 58.00 175 GLY A C 1
ATOM 1301 O O . GLY A 1 175 ? 4.485 -11.589 -34.560 1.00 58.00 175 GLY A O 1
ATOM 1302 N N . GLY A 1 176 ? 6.662 -11.701 -34.020 1.00 59.28 176 GLY A N 1
ATOM 1303 C CA . GLY A 1 176 ? 6.483 -11.673 -32.568 1.00 59.28 176 GLY A CA 1
ATOM 1304 C C . GLY A 1 176 ? 5.877 -10.362 -32.063 1.00 59.28 176 GLY A C 1
ATOM 1305 O O . GLY A 1 176 ? 4.983 -10.395 -31.228 1.00 59.28 176 GLY A O 1
ATOM 1306 N N . LEU A 1 177 ? 6.291 -9.214 -32.608 1.00 60.59 177 LEU A N 1
ATOM 1307 C CA . LEU A 1 177 ? 5.736 -7.901 -32.254 1.00 60.59 177 LEU A CA 1
ATOM 1308 C C . LEU A 1 177 ? 4.289 -7.732 -32.743 1.00 60.59 177 LEU A C 1
ATOM 1310 O O . LEU A 1 177 ? 3.443 -7.255 -31.993 1.00 60.59 177 LEU A O 1
ATOM 1314 N N . VAL A 1 178 ? 3.979 -8.158 -33.973 1.00 63.38 178 VAL A N 1
ATOM 1315 C CA . VAL A 1 178 ? 2.599 -8.148 -34.499 1.00 63.38 178 VAL A CA 1
ATOM 1316 C C . VAL A 1 178 ? 1.710 -9.113 -33.718 1.00 63.38 178 VAL A C 1
ATOM 1318 O O . VAL A 1 178 ? 0.567 -8.781 -33.412 1.00 63.38 178 VAL A O 1
ATOM 1321 N N . TRP A 1 179 ? 2.242 -10.285 -33.370 1.00 66.31 179 TRP A N 1
ATOM 1322 C CA . TRP A 1 179 ? 1.556 -11.252 -32.527 1.00 66.31 179 TRP A CA 1
ATOM 1323 C C . TRP A 1 179 ? 1.236 -10.650 -31.158 1.00 66.31 179 TRP A C 1
ATOM 1325 O O . TRP A 1 179 ? 0.065 -10.645 -30.802 1.00 66.31 179 TRP A O 1
ATOM 1335 N N . LEU A 1 180 ? 2.211 -10.038 -30.471 1.00 61.56 180 LEU A N 1
ATOM 1336 C CA . LEU A 1 180 ? 1.989 -9.339 -29.199 1.00 61.56 180 LEU A CA 1
ATOM 1337 C C . LEU A 1 180 ? 0.926 -8.233 -29.322 1.00 61.56 180 LEU A C 1
ATOM 1339 O O . LEU A 1 180 ? 0.050 -8.125 -28.467 1.00 61.56 180 LEU A O 1
ATOM 1343 N N . LEU A 1 181 ? 0.946 -7.428 -30.390 1.00 64.50 181 LEU A N 1
ATOM 1344 C CA . LEU A 1 181 ? -0.068 -6.386 -30.585 1.00 64.50 181 LEU A CA 1
ATOM 1345 C C . LEU A 1 181 ? -1.470 -6.995 -30.722 1.00 64.50 181 LEU A C 1
ATOM 1347 O O . LEU A 1 181 ? -2.407 -6.570 -30.048 1.00 64.50 181 LEU A O 1
ATOM 1351 N N . ALA A 1 182 ? -1.606 -8.007 -31.579 1.00 66.56 182 ALA A N 1
ATOM 1352 C CA . ALA A 1 182 ? -2.881 -8.650 -31.864 1.00 66.56 182 ALA A CA 1
ATOM 1353 C C . ALA A 1 182 ? -3.430 -9.432 -30.659 1.00 66.56 182 ALA A C 1
ATOM 1355 O O . ALA A 1 182 ? -4.640 -9.447 -30.440 1.00 66.56 182 ALA A O 1
ATOM 1356 N N . THR A 1 183 ? -2.565 -10.071 -29.866 1.00 64.94 183 THR A N 1
ATOM 1357 C CA . THR A 1 183 ? -2.980 -10.868 -28.702 1.00 64.94 183 THR A CA 1
ATOM 1358 C C . THR A 1 183 ? -3.301 -10.023 -27.479 1.00 64.94 183 THR A C 1
ATOM 1360 O O . THR A 1 183 ? -4.125 -10.445 -26.660 1.00 64.94 183 THR A O 1
ATOM 1363 N N . HIS A 1 184 ? -2.668 -8.855 -27.334 1.00 66.62 184 HIS A N 1
ATOM 1364 C CA . HIS A 1 184 ? -2.782 -8.050 -26.121 1.00 66.62 184 HIS A CA 1
ATOM 1365 C C . HIS A 1 184 ? -3.698 -6.839 -26.236 1.00 66.62 184 HIS A C 1
ATOM 1367 O O . HIS A 1 184 ? -4.118 -6.381 -25.186 1.00 66.62 184 HIS A O 1
ATOM 1373 N N . ALA A 1 185 ? -4.096 -6.370 -27.425 1.00 62.00 185 ALA A N 1
ATOM 1374 C CA . ALA A 1 185 ? -4.899 -5.144 -27.596 1.00 62.00 185 ALA A CA 1
ATOM 1375 C C . ALA A 1 185 ? -6.180 -5.038 -26.731 1.00 62.00 185 ALA A C 1
ATOM 1377 O O . ALA A 1 185 ? -6.663 -3.938 -26.489 1.00 62.00 185 ALA A O 1
ATOM 1378 N N . VAL A 1 186 ? -6.728 -6.160 -26.253 1.00 60.12 186 VAL A N 1
ATOM 1379 C CA . VAL A 1 186 ? -7.942 -6.225 -25.412 1.00 60.12 186 VAL A CA 1
ATOM 1380 C C . VAL A 1 186 ? -7.693 -6.779 -23.999 1.00 60.12 186 VAL A C 1
ATOM 1382 O O . VAL A 1 186 ? -8.638 -7.111 -23.288 1.00 60.12 186 VAL A O 1
ATOM 1385 N N . ARG A 1 187 ? -6.430 -6.940 -23.587 1.00 66.12 187 ARG A N 1
ATOM 1386 C CA . ARG A 1 187 ? -6.030 -7.524 -22.292 1.00 66.12 187 ARG A CA 1
ATOM 1387 C C . ARG A 1 187 ? -5.608 -6.440 -21.285 1.00 66.12 187 ARG A C 1
ATOM 1389 O O . ARG A 1 187 ? -5.354 -5.316 -21.706 1.00 66.12 187 ARG A O 1
ATOM 1396 N N . PRO A 1 188 ? -5.474 -6.755 -19.977 1.00 57.97 188 PRO A N 1
ATOM 1397 C CA . PRO A 1 188 ? -5.079 -5.776 -18.954 1.00 57.97 188 PRO A CA 1
ATOM 1398 C C . PRO A 1 188 ? -3.783 -5.011 -19.287 1.00 57.97 188 PRO A C 1
ATOM 1400 O O . PRO A 1 188 ? -3.748 -3.791 -19.183 1.00 57.97 188 PRO A O 1
ATOM 1403 N N . GLY A 1 189 ? -2.760 -5.691 -19.821 1.00 59.16 189 GLY A N 1
ATOM 1404 C CA . GLY A 1 189 ? -1.523 -5.049 -20.294 1.00 59.16 189 GLY A CA 1
ATOM 1405 C C . GLY A 1 189 ? -1.580 -4.508 -21.729 1.00 59.16 189 GLY A C 1
ATOM 1406 O O . GLY A 1 189 ? -0.546 -4.142 -22.281 1.00 59.16 189 GLY A O 1
ATOM 1407 N N . GLY A 1 190 ? -2.746 -4.511 -22.374 1.00 61.25 190 GLY A N 1
ATOM 1408 C CA . GLY A 1 190 ? -2.919 -4.221 -23.795 1.00 61.25 190 GLY A CA 1
ATOM 1409 C C . GLY A 1 190 ? -2.568 -2.808 -24.206 1.00 61.25 190 GLY A C 1
ATOM 1410 O O . GLY A 1 190 ? -1.897 -2.631 -25.214 1.00 61.25 190 GLY A O 1
ATOM 1411 N N . GLU A 1 191 ? -2.961 -1.826 -23.397 1.00 57.53 191 GLU A N 1
ATOM 1412 C CA . GLU A 1 191 ? -2.638 -0.413 -23.625 1.00 57.53 191 GLU A CA 1
ATOM 1413 C C . GLU A 1 191 ? -1.127 -0.187 -23.532 1.00 57.53 191 GLU A C 1
ATOM 1415 O O . GLU A 1 191 ? -0.516 0.293 -24.479 1.00 57.53 191 GLU A O 1
ATOM 1420 N N . VAL A 1 192 ? -0.499 -0.660 -22.448 1.00 55.44 192 VAL A N 1
ATOM 1421 C CA . VAL A 1 192 ? 0.960 -0.583 -22.259 1.00 55.44 192 VAL A CA 1
ATOM 1422 C C . VAL A 1 192 ? 1.691 -1.296 -23.396 1.00 55.44 192 VAL A C 1
ATOM 1424 O O . VAL A 1 192 ? 2.685 -0.799 -23.918 1.00 55.44 192 VAL A O 1
ATOM 1427 N N . THR A 1 193 ? 1.192 -2.464 -23.802 1.00 59.12 193 THR A N 1
ATOM 1428 C CA . THR A 1 193 ? 1.770 -3.242 -24.899 1.00 59.12 193 THR A CA 1
ATOM 1429 C C . THR A 1 193 ? 1.602 -2.507 -26.230 1.00 59.12 193 THR A C 1
ATOM 1431 O O . THR A 1 193 ? 2.552 -2.452 -27.000 1.00 59.12 193 THR A O 1
ATOM 1434 N N . ALA A 1 194 ? 0.449 -1.897 -26.503 1.00 56.50 194 ALA A N 1
ATOM 1435 C CA . ALA A 1 194 ? 0.201 -1.133 -27.722 1.00 56.50 194 ALA A CA 1
ATOM 1436 C C . ALA A 1 194 ? 1.056 0.139 -27.786 1.00 56.50 194 ALA A C 1
ATOM 1438 O O . ALA A 1 194 ? 1.705 0.360 -28.806 1.00 56.50 194 ALA A O 1
ATOM 1439 N N . ASP A 1 195 ? 1.139 0.908 -26.698 1.00 50.88 195 ASP A N 1
ATOM 1440 C CA . ASP A 1 195 ? 1.979 2.106 -26.587 1.00 50.88 195 ASP A CA 1
ATOM 1441 C C . ASP A 1 195 ? 3.463 1.752 -26.756 1.00 50.88 195 ASP A C 1
ATOM 1443 O O . ASP A 1 195 ? 4.190 2.392 -27.525 1.00 50.88 195 ASP A O 1
ATOM 1447 N N . LEU A 1 196 ? 3.918 0.673 -26.106 1.00 53.62 196 LEU A N 1
ATOM 1448 C CA . LEU A 1 196 ? 5.283 0.169 -26.250 1.00 53.62 196 LEU A CA 1
ATOM 1449 C C . LEU A 1 196 ? 5.556 -0.281 -27.690 1.00 53.62 196 LEU A C 1
ATOM 1451 O O . LEU A 1 196 ? 6.593 0.067 -28.246 1.00 53.62 196 LEU A O 1
ATOM 1455 N N . LEU A 1 197 ? 4.655 -1.050 -28.304 1.00 54.06 197 LEU A N 1
ATOM 1456 C CA . LEU A 1 197 ? 4.820 -1.578 -29.662 1.00 54.06 197 LEU A CA 1
ATOM 1457 C C . LEU A 1 197 ? 4.753 -0.474 -30.726 1.00 54.06 197 LEU A C 1
ATOM 1459 O O . LEU A 1 197 ? 5.527 -0.496 -31.684 1.00 54.06 197 LEU A O 1
ATOM 1463 N N . ALA A 1 198 ? 3.890 0.521 -30.534 1.00 51.03 198 ALA A N 1
ATOM 1464 C CA . ALA A 1 198 ? 3.823 1.742 -31.330 1.00 51.03 198 ALA A CA 1
ATOM 1465 C C . ALA A 1 198 ? 5.134 2.529 -31.260 1.00 51.03 198 ALA A C 1
ATOM 1467 O O . ALA A 1 198 ? 5.669 2.970 -32.284 1.00 51.03 198 ALA A O 1
ATOM 1468 N N . THR A 1 199 ? 5.686 2.657 -30.056 1.00 47.16 199 THR A N 1
ATOM 1469 C CA . THR A 1 199 ? 6.965 3.325 -29.822 1.00 47.16 199 THR A CA 1
ATOM 1470 C C . THR A 1 199 ? 8.119 2.518 -30.424 1.00 47.16 199 THR A C 1
ATOM 1472 O O . THR A 1 199 ? 8.938 3.070 -31.157 1.00 47.16 199 THR A O 1
ATOM 1475 N N . LEU A 1 200 ? 8.136 1.193 -30.231 1.00 48.97 200 LEU A N 1
ATOM 1476 C CA . LEU A 1 200 ? 9.091 0.245 -30.823 1.00 48.97 200 LEU A CA 1
ATOM 1477 C C . LEU A 1 200 ? 9.116 0.371 -32.338 1.00 48.97 200 LEU A C 1
ATOM 1479 O O . LEU A 1 200 ? 10.187 0.414 -32.946 1.00 48.97 200 LEU A O 1
ATOM 1483 N N . ALA A 1 201 ? 7.937 0.450 -32.949 1.00 48.78 201 ALA A N 1
ATOM 1484 C CA . ALA A 1 201 ? 7.801 0.572 -34.383 1.00 48.78 201 ALA A CA 1
ATOM 1485 C C . ALA A 1 201 ? 8.261 1.939 -34.899 1.00 48.78 201 ALA A C 1
ATOM 1487 O O . ALA A 1 201 ? 9.059 1.997 -35.834 1.00 48.78 201 ALA A O 1
ATOM 1488 N N . SER A 1 202 ? 7.834 3.027 -34.253 1.00 43.16 202 SER A N 1
ATOM 1489 C CA . SER A 1 202 ? 8.220 4.404 -34.599 1.00 43.16 202 SER A CA 1
ATOM 1490 C C . SER A 1 202 ? 9.732 4.626 -34.496 1.00 43.16 202 SER A C 1
ATOM 1492 O O . SER A 1 202 ? 10.345 5.277 -35.342 1.00 43.16 202 SER A O 1
ATOM 1494 N N . VAL A 1 203 ? 10.362 4.025 -33.490 1.00 43.50 203 VAL A N 1
ATOM 1495 C CA . VAL A 1 203 ? 11.805 4.110 -33.267 1.00 43.50 203 VAL A CA 1
ATOM 1496 C C . VAL A 1 203 ? 12.583 3.190 -34.216 1.00 43.50 203 VAL A C 1
ATOM 1498 O O . VAL A 1 203 ? 13.608 3.592 -34.773 1.00 43.50 203 VAL A O 1
ATOM 1501 N N . SER A 1 204 ? 12.081 1.981 -34.482 1.00 45.12 204 SER A N 1
ATOM 1502 C CA . SER A 1 204 ? 12.674 1.073 -35.473 1.00 45.12 204 SER A CA 1
ATOM 1503 C C . SER A 1 204 ? 12.623 1.667 -36.888 1.00 45.12 204 SER A C 1
ATOM 1505 O O . SER A 1 204 ? 13.590 1.527 -37.638 1.00 45.12 204 SER A O 1
ATOM 1507 N N . LEU A 1 205 ? 11.551 2.394 -37.244 1.00 44.56 205 LEU A N 1
ATOM 1508 C CA . LEU A 1 205 ? 11.469 3.190 -38.479 1.00 44.56 205 LEU A CA 1
ATOM 1509 C C . LEU A 1 205 ? 12.554 4.242 -38.548 1.00 44.56 205 LEU A C 1
ATOM 1511 O O . LEU A 1 205 ? 13.250 4.352 -39.553 1.00 44.56 205 LEU A O 1
ATOM 1515 N N . PHE A 1 206 ? 12.668 5.029 -37.482 1.00 42.44 206 PHE A N 1
ATOM 1516 C CA . PHE A 1 206 ? 13.611 6.127 -37.393 1.00 42.44 206 PHE A CA 1
ATOM 1517 C C . PHE A 1 206 ? 15.052 5.634 -37.613 1.00 42.44 206 PHE A C 1
ATOM 1519 O O . PHE A 1 206 ? 15.822 6.257 -38.342 1.00 42.44 206 PHE A O 1
ATOM 1526 N N . LEU A 1 207 ? 15.399 4.461 -37.076 1.00 42.97 207 LEU A N 1
ATOM 1527 C CA . LEU A 1 207 ? 16.750 3.897 -37.155 1.00 42.97 207 LEU A CA 1
ATOM 1528 C C . LEU A 1 207 ? 17.036 3.102 -38.434 1.00 42.97 207 LEU A C 1
ATOM 1530 O O . LEU A 1 207 ? 18.164 3.130 -38.923 1.00 42.97 207 LEU A O 1
ATOM 1534 N N . LEU A 1 208 ? 16.039 2.445 -39.027 1.00 44.56 208 LEU A N 1
ATOM 1535 C CA . LEU A 1 208 ? 16.181 1.861 -40.366 1.00 44.56 208 LEU A CA 1
ATOM 1536 C C . LEU A 1 208 ? 16.229 2.944 -41.455 1.00 44.56 208 LEU A C 1
ATOM 1538 O O . LEU A 1 208 ? 16.929 2.774 -42.455 1.00 44.56 208 LEU A O 1
ATOM 1542 N N . ALA A 1 209 ? 15.573 4.087 -41.231 1.00 41.44 209 ALA A N 1
ATOM 1543 C CA . ALA A 1 209 ? 15.682 5.284 -42.065 1.00 41.44 209 ALA A CA 1
ATOM 1544 C C . ALA A 1 209 ? 17.059 5.967 -41.956 1.00 41.44 209 ALA A C 1
ATOM 1546 O O . ALA A 1 209 ? 17.533 6.550 -42.932 1.00 41.44 209 ALA A O 1
ATOM 1547 N N . LEU A 1 210 ? 17.758 5.811 -40.824 1.00 40.47 210 LEU A N 1
ATOM 1548 C CA . LEU A 1 210 ? 19.184 6.151 -40.670 1.00 40.47 210 LEU A CA 1
ATOM 1549 C C . LEU A 1 210 ? 20.130 5.182 -41.420 1.00 40.47 210 LEU A C 1
ATOM 1551 O O . LEU A 1 210 ? 21.349 5.266 -41.257 1.00 40.47 210 LEU A O 1
ATOM 1555 N N . GLY A 1 211 ? 19.572 4.278 -42.238 1.00 38.53 211 GLY A N 1
ATOM 1556 C CA . GLY A 1 211 ? 20.226 3.218 -43.000 1.00 38.53 211 GLY A CA 1
ATOM 1557 C C . GLY A 1 211 ? 21.391 3.629 -43.924 1.00 38.53 211 GLY A C 1
ATOM 1558 O O . GLY A 1 211 ? 21.852 4.770 -43.924 1.00 38.53 211 GLY A O 1
ATOM 1559 N N . PRO A 1 212 ? 21.894 2.683 -44.744 1.00 40.78 212 PRO A N 1
ATOM 1560 C CA . PRO A 1 212 ? 23.314 2.392 -44.999 1.00 40.78 212 PRO A CA 1
ATOM 1561 C C . PRO A 1 212 ? 24.230 3.543 -45.418 1.00 40.78 212 PRO A C 1
ATOM 1563 O O . PRO A 1 212 ? 25.440 3.392 -45.322 1.00 40.78 212 PRO A O 1
ATOM 1566 N N . GLY A 1 213 ? 23.706 4.688 -45.853 1.00 39.38 213 GLY A N 1
ATOM 1567 C CA . GLY A 1 213 ? 24.492 5.858 -46.238 1.00 39.38 213 GLY A CA 1
ATOM 1568 C C . GLY A 1 213 ? 25.398 6.391 -45.124 1.00 39.38 213 GLY A C 1
ATOM 1569 O O . GLY A 1 213 ? 26.497 6.838 -45.423 1.00 39.38 213 GLY A O 1
ATOM 1570 N N . ALA A 1 214 ? 25.009 6.285 -43.848 1.00 38.59 214 ALA A N 1
ATOM 1571 C CA . ALA A 1 214 ? 25.871 6.689 -42.729 1.00 38.59 214 ALA A CA 1
ATOM 1572 C C . ALA A 1 214 ? 27.014 5.686 -42.459 1.00 38.59 214 ALA A C 1
ATOM 1574 O O . ALA A 1 214 ? 28.127 6.086 -42.127 1.00 38.59 214 ALA A O 1
ATOM 1575 N N . ALA A 1 215 ? 26.760 4.386 -42.644 1.00 36.12 215 ALA A N 1
ATOM 1576 C CA . ALA A 1 215 ? 27.761 3.330 -42.477 1.00 36.12 215 ALA A CA 1
ATOM 1577 C C . ALA A 1 215 ? 28.684 3.202 -43.703 1.00 36.12 215 ALA A C 1
ATOM 1579 O O . ALA A 1 215 ? 29.881 2.995 -43.549 1.00 36.12 215 ALA A O 1
ATOM 1580 N N . ALA A 1 216 ? 28.157 3.395 -44.913 1.00 37.34 216 ALA A N 1
ATOM 1581 C CA . ALA A 1 216 ? 28.913 3.429 -46.161 1.00 37.34 216 ALA A CA 1
ATOM 1582 C C . ALA A 1 216 ? 29.746 4.713 -46.298 1.00 37.34 216 ALA A C 1
ATOM 1584 O O . ALA A 1 216 ? 30.850 4.652 -46.825 1.00 37.34 216 ALA A O 1
ATOM 1585 N N . ALA A 1 217 ? 29.287 5.855 -45.768 1.00 39.44 217 ALA A N 1
ATOM 1586 C CA . ALA A 1 217 ? 30.114 7.061 -45.663 1.00 39.44 217 ALA A CA 1
ATOM 1587 C C . ALA A 1 217 ? 31.256 6.903 -44.641 1.00 39.44 217 ALA A C 1
ATOM 1589 O O . ALA A 1 217 ? 32.330 7.460 -44.843 1.00 39.44 217 ALA A O 1
ATOM 1590 N N . ALA A 1 218 ? 31.052 6.113 -43.579 1.00 36.62 218 ALA A N 1
ATOM 1591 C CA . ALA A 1 218 ? 32.086 5.805 -42.590 1.00 36.62 218 ALA A CA 1
ATOM 1592 C C . ALA A 1 218 ? 33.066 4.702 -43.045 1.00 36.62 218 ALA A C 1
ATOM 1594 O O . ALA A 1 218 ? 34.230 4.739 -42.667 1.00 36.62 218 ALA A O 1
ATOM 1595 N N . ALA A 1 219 ? 32.616 3.737 -43.856 1.00 36.34 219 ALA A N 1
ATOM 1596 C CA . ALA A 1 219 ? 33.436 2.621 -44.341 1.00 36.34 219 ALA A CA 1
ATOM 1597 C C . ALA A 1 219 ? 34.082 2.869 -45.719 1.00 36.34 219 ALA A C 1
ATOM 1599 O O . ALA A 1 219 ? 35.103 2.266 -46.032 1.00 36.34 219 ALA A O 1
ATOM 1600 N N . GLY A 1 220 ? 33.494 3.733 -46.553 1.00 33.09 220 GLY A N 1
ATOM 1601 C CA . GLY A 1 220 ? 33.968 4.042 -47.909 1.00 33.09 220 GLY A CA 1
ATOM 1602 C C . GLY A 1 220 ? 34.881 5.266 -47.998 1.00 33.09 220 GLY A C 1
ATOM 1603 O O . GLY A 1 220 ? 35.454 5.531 -49.051 1.00 33.09 220 GLY A O 1
ATOM 1604 N N . GLY A 1 221 ? 35.038 6.007 -46.903 1.00 36.75 221 GLY A N 1
ATOM 1605 C CA . GLY A 1 221 ? 36.035 7.058 -46.785 1.00 36.75 221 GLY A CA 1
ATOM 1606 C C . GLY A 1 221 ? 37.359 6.488 -46.301 1.00 36.75 221 GLY A C 1
ATOM 1607 O O . GLY A 1 221 ? 37.796 6.839 -45.212 1.00 36.75 221 GLY A O 1
ATOM 1608 N N . THR A 1 222 ? 38.028 5.634 -47.083 1.00 38.41 222 THR A N 1
ATOM 1609 C CA . THR A 1 222 ? 39.489 5.603 -46.953 1.00 38.41 222 THR A CA 1
ATOM 1610 C C . THR A 1 222 ? 39.946 7.032 -47.239 1.00 38.41 222 THR A C 1
ATOM 1612 O O . THR A 1 222 ? 39.681 7.505 -48.352 1.00 38.41 222 THR A O 1
ATOM 1615 N N . PRO A 1 223 ? 40.558 7.761 -46.287 1.00 40.00 223 PRO A N 1
ATOM 1616 C CA . PRO A 1 223 ? 41.209 9.008 -46.643 1.00 40.00 223 PRO A CA 1
ATOM 1617 C C . PRO A 1 223 ? 42.173 8.652 -47.768 1.00 40.00 223 PRO A C 1
ATOM 1619 O O . PRO A 1 223 ? 42.987 7.739 -47.622 1.00 40.00 223 PRO A O 1
ATOM 1622 N N . SER A 1 224 ? 42.008 9.286 -48.929 1.00 37.47 224 SER A N 1
ATOM 1623 C CA . SER A 1 224 ? 42.967 9.119 -50.012 1.00 37.47 224 SER A CA 1
ATOM 1624 C C . SER A 1 224 ? 44.359 9.348 -49.408 1.00 37.47 224 SER A C 1
ATOM 1626 O O . SER A 1 224 ? 44.562 10.394 -48.780 1.00 37.47 224 SER A O 1
ATOM 1628 N N . PRO A 1 225 ? 45.315 8.410 -49.544 1.00 43.56 225 PRO A N 1
ATOM 1629 C CA . PRO A 1 225 ? 46.649 8.549 -48.956 1.00 43.56 225 PRO A CA 1
ATOM 1630 C C . PRO A 1 225 ? 47.419 9.774 -49.489 1.00 43.56 225 PRO A C 1
ATOM 1632 O O . PRO A 1 225 ? 48.492 10.096 -48.991 1.00 43.56 225 PRO A O 1
ATOM 1635 N N . ALA A 1 226 ? 46.851 10.510 -50.449 1.00 41.12 226 ALA A N 1
ATOM 1636 C CA . ALA A 1 226 ? 47.394 11.743 -51.000 1.00 41.12 226 ALA A CA 1
ATOM 1637 C C . ALA A 1 226 ? 47.377 12.965 -50.050 1.00 41.12 226 ALA A C 1
ATOM 1639 O O . ALA A 1 226 ? 47.951 13.985 -50.413 1.00 41.12 226 ALA A O 1
ATOM 1640 N N . VAL A 1 227 ? 46.770 12.901 -48.853 1.00 44.66 227 VAL A N 1
ATOM 1641 C CA . VAL A 1 227 ? 46.763 14.032 -47.883 1.00 44.66 227 VAL A CA 1
ATOM 1642 C C . VAL A 1 227 ? 47.661 13.775 -46.657 1.00 44.66 227 VAL A C 1
ATOM 1644 O O . VAL A 1 227 ? 47.702 14.568 -45.725 1.00 44.66 227 VAL A O 1
ATOM 1647 N N . ALA A 1 228 ? 48.447 12.694 -46.656 1.00 40.50 228 ALA A N 1
ATOM 1648 C CA . ALA A 1 228 ? 49.475 12.455 -45.634 1.00 40.50 228 ALA A CA 1
ATOM 1649 C C . ALA A 1 228 ? 50.817 13.165 -45.926 1.00 40.50 228 ALA A C 1
ATOM 1651 O O . ALA A 1 228 ? 51.801 12.930 -45.227 1.00 40.50 228 ALA A O 1
ATOM 1652 N N . ALA A 1 229 ? 50.875 14.043 -46.935 1.00 46.41 229 ALA A N 1
ATOM 1653 C CA . ALA A 1 229 ? 51.915 15.062 -47.004 1.00 46.41 229 ALA A CA 1
ATOM 1654 C C . ALA A 1 229 ? 51.507 16.183 -46.041 1.00 46.41 229 ALA A C 1
ATOM 1656 O O . ALA A 1 229 ? 50.450 16.789 -46.213 1.00 46.41 229 ALA A O 1
ATOM 1657 N N . GLY A 1 230 ? 52.295 16.369 -44.980 1.00 43.41 230 GLY A N 1
ATOM 1658 C CA . GLY A 1 230 ? 51.989 17.287 -43.886 1.00 43.41 230 GLY A CA 1
ATOM 1659 C C . GLY A 1 230 ? 51.616 18.694 -44.369 1.00 43.41 230 GLY A C 1
ATOM 1660 O O . GLY A 1 230 ? 52.079 19.120 -45.428 1.00 43.41 230 GLY A O 1
ATOM 1661 N N . PRO A 1 231 ? 50.780 19.423 -43.610 1.00 43.88 231 PRO A N 1
ATOM 1662 C CA . PRO A 1 231 ? 50.465 20.799 -43.944 1.00 43.88 231 PRO A CA 1
ATOM 1663 C C . PRO A 1 231 ? 51.763 21.606 -43.973 1.00 43.88 231 PRO A C 1
ATOM 1665 O O . PRO A 1 231 ? 52.499 21.664 -42.987 1.00 43.88 231 PRO A O 1
ATOM 1668 N N . ASP A 1 232 ? 52.029 22.209 -45.126 1.00 50.38 232 ASP A N 1
ATOM 1669 C CA . ASP A 1 232 ? 53.005 23.275 -45.274 1.00 50.38 232 ASP A CA 1
ATOM 1670 C C . ASP A 1 232 ? 52.676 24.352 -44.213 1.00 50.38 232 ASP A C 1
ATOM 1672 O O . ASP A 1 232 ? 51.532 24.828 -44.191 1.00 50.38 232 ASP A O 1
ATOM 1676 N N . PRO A 1 233 ? 53.596 24.732 -43.301 1.00 50.81 233 PRO A N 1
ATOM 1677 C CA . PRO A 1 233 ? 53.295 25.609 -42.159 1.00 50.81 233 PRO A CA 1
ATOM 1678 C C . PRO A 1 233 ? 52.805 27.022 -42.531 1.00 50.81 233 PRO A C 1
ATOM 1680 O O . PRO A 1 233 ? 52.536 27.828 -41.643 1.00 50.81 233 PRO A O 1
ATOM 1683 N N . GLY A 1 234 ? 52.725 27.350 -43.824 1.00 50.66 234 GLY A N 1
ATOM 1684 C CA . GLY A 1 234 ? 52.462 28.692 -44.339 1.00 50.66 234 GLY A CA 1
ATOM 1685 C C . GLY A 1 234 ? 51.036 28.984 -44.811 1.00 50.66 234 GLY A C 1
ATOM 1686 O O . GLY A 1 234 ? 50.760 30.132 -45.150 1.00 50.66 234 GLY A O 1
ATOM 1687 N N . THR A 1 235 ? 50.112 28.017 -44.842 1.00 50.34 235 THR A N 1
ATOM 1688 C CA . THR A 1 235 ? 48.728 28.299 -45.270 1.00 50.34 235 THR A CA 1
ATOM 1689 C C . THR A 1 235 ? 47.758 28.146 -44.106 1.00 50.34 235 THR A C 1
ATOM 1691 O O . THR A 1 235 ? 47.529 27.051 -43.600 1.00 50.34 235 THR A O 1
ATOM 1694 N N . GLY A 1 236 ? 47.199 29.276 -43.658 1.00 44.12 236 GLY A N 1
ATOM 1695 C CA . GLY A 1 236 ? 46.213 29.388 -42.577 1.00 44.12 236 GLY A CA 1
ATOM 1696 C C . GLY A 1 236 ? 44.852 28.776 -42.917 1.00 44.12 236 GLY A C 1
ATOM 1697 O O . GLY A 1 236 ? 43.825 29.445 -42.823 1.00 44.12 236 GLY A O 1
ATOM 1698 N N . GLY A 1 237 ? 44.836 27.513 -43.338 1.00 46.31 237 GLY A N 1
ATOM 1699 C CA . GLY A 1 237 ? 43.619 26.732 -43.469 1.00 46.31 237 GLY A CA 1
ATOM 1700 C C . GLY A 1 237 ? 43.019 26.468 -42.083 1.00 46.31 237 GLY A C 1
ATOM 1701 O O . GLY A 1 237 ? 43.758 26.116 -41.159 1.00 46.31 237 GLY A O 1
ATOM 1702 N N . PRO A 1 238 ? 41.698 26.637 -41.900 1.00 43.47 238 PRO A N 1
ATOM 1703 C CA . PRO A 1 238 ? 41.054 26.365 -40.624 1.00 43.47 238 PRO A CA 1
ATOM 1704 C C . PRO A 1 238 ? 41.270 24.896 -40.251 1.00 43.47 238 PRO A C 1
ATOM 1706 O O . PRO A 1 238 ? 40.904 23.992 -41.004 1.00 43.47 238 PRO A O 1
ATOM 1709 N N . ALA A 1 239 ? 41.887 24.666 -39.090 1.00 39.94 239 ALA A N 1
ATOM 1710 C CA . ALA A 1 239 ? 42.095 23.336 -38.538 1.00 39.94 239 ALA A CA 1
ATOM 1711 C C . ALA A 1 239 ? 40.759 22.579 -38.507 1.00 39.94 239 ALA A C 1
ATOM 1713 O O . ALA A 1 239 ? 39.798 23.027 -37.878 1.00 39.94 239 ALA A O 1
ATOM 1714 N N . VAL A 1 240 ? 40.692 21.436 -39.193 1.00 45.41 240 VAL A N 1
ATOM 1715 C CA . VAL A 1 240 ? 39.527 20.550 -39.119 1.00 45.41 240 VAL A CA 1
ATOM 1716 C C . VAL A 1 240 ? 39.403 20.093 -37.661 1.00 45.41 240 VAL A C 1
ATOM 1718 O O . VAL A 1 240 ? 40.354 19.510 -37.132 1.00 45.41 240 VAL A O 1
ATOM 1721 N N . PRO A 1 241 ? 38.285 20.377 -36.970 1.00 43.62 241 PRO A N 1
ATOM 1722 C CA . PRO A 1 241 ? 38.158 20.061 -35.558 1.00 43.62 241 PRO A CA 1
ATOM 1723 C C . PRO A 1 241 ? 38.220 18.545 -35.358 1.00 43.62 241 PRO A C 1
ATOM 1725 O O . PRO A 1 241 ? 37.421 17.788 -35.907 1.00 43.62 241 PRO A O 1
ATOM 1728 N N . TYR A 1 242 ? 39.201 18.120 -34.564 1.00 42.47 242 TYR A N 1
ATOM 1729 C CA . TYR A 1 242 ? 39.437 16.736 -34.169 1.00 42.47 242 TYR A CA 1
ATOM 1730 C C . TYR A 1 242 ? 38.158 16.157 -33.546 1.00 42.47 242 TYR A C 1
ATOM 1732 O O . TYR A 1 242 ? 37.683 16.652 -32.518 1.00 42.47 242 TYR A O 1
ATOM 1740 N N . ALA A 1 243 ? 37.575 15.128 -34.165 1.00 44.59 243 ALA A N 1
ATOM 1741 C CA . ALA A 1 243 ? 36.432 14.434 -33.586 1.00 44.59 243 ALA A CA 1
ATOM 1742 C C . ALA A 1 243 ? 36.869 13.793 -32.253 1.00 44.59 243 ALA A C 1
ATOM 1744 O O . ALA A 1 243 ? 37.879 13.084 -32.224 1.00 44.59 243 ALA A O 1
ATOM 1745 N N . PRO A 1 244 ? 36.173 14.041 -31.131 1.00 48.06 244 PRO A N 1
ATOM 1746 C CA . PRO A 1 244 ? 36.556 13.453 -29.857 1.00 48.06 244 PRO A CA 1
ATOM 1747 C C . PRO A 1 244 ? 36.416 11.929 -29.921 1.00 48.06 244 PRO A C 1
ATOM 1749 O O . PRO A 1 244 ? 35.384 11.403 -30.340 1.00 48.06 244 PRO A O 1
ATOM 1752 N N . GLY A 1 245 ? 37.458 11.220 -29.486 1.00 56.59 245 GLY A N 1
ATOM 1753 C CA . GLY A 1 245 ? 37.438 9.764 -29.393 1.00 56.59 245 GLY A CA 1
ATOM 1754 C C . GLY A 1 245 ? 36.407 9.251 -28.370 1.00 56.59 245 GLY A C 1
ATOM 1755 O O . GLY A 1 245 ? 36.022 9.988 -27.454 1.00 56.59 245 GLY A O 1
ATOM 1756 N N . PRO A 1 246 ? 35.984 7.978 -28.479 1.00 55.69 246 PRO A N 1
ATOM 1757 C CA . PRO A 1 246 ? 34.982 7.345 -27.608 1.00 55.69 246 PRO A CA 1
ATOM 1758 C C . PRO A 1 246 ? 35.295 7.443 -26.102 1.00 55.69 246 PRO A C 1
ATOM 1760 O O . PRO A 1 246 ? 34.380 7.402 -25.278 1.00 55.69 246 PRO A O 1
ATOM 1763 N N . ASP A 1 247 ? 36.560 7.644 -25.729 1.00 63.06 247 ASP A N 1
ATOM 1764 C CA . ASP A 1 247 ? 36.992 7.796 -24.338 1.00 63.06 247 ASP A CA 1
ATOM 1765 C C . ASP A 1 247 ? 36.570 9.123 -23.694 1.00 63.06 247 ASP A C 1
ATOM 1767 O O . ASP A 1 247 ? 36.218 9.129 -22.512 1.00 63.06 247 ASP A O 1
ATOM 1771 N N . ARG A 1 248 ? 36.537 10.243 -24.436 1.00 64.44 248 ARG A N 1
ATOM 1772 C CA . ARG A 1 248 ? 36.100 11.542 -23.881 1.00 64.44 248 ARG A CA 1
ATOM 1773 C C . ARG A 1 248 ? 34.624 11.529 -23.520 1.00 64.44 248 ARG A C 1
ATOM 1775 O O . ARG A 1 248 ? 34.229 12.068 -22.495 1.00 64.44 248 ARG A O 1
ATOM 1782 N N . LEU A 1 249 ? 33.809 10.866 -24.327 1.00 58.69 249 LEU A N 1
ATOM 1783 C CA . LEU A 1 249 ? 32.382 10.789 -24.069 1.00 58.69 249 LEU A CA 1
ATOM 1784 C C . LEU A 1 249 ? 32.040 9.880 -22.886 1.00 58.69 249 LEU A C 1
ATOM 1786 O O . LEU A 1 249 ? 31.179 10.230 -22.086 1.00 58.69 249 LEU A O 1
ATOM 1790 N N . ARG A 1 250 ? 32.755 8.761 -22.714 1.00 66.19 250 ARG A N 1
ATOM 1791 C CA . ARG A 1 250 ? 32.643 7.936 -21.497 1.00 66.19 250 ARG A CA 1
ATOM 1792 C C . ARG A 1 250 ? 32.926 8.758 -20.240 1.00 66.19 250 ARG A C 1
ATOM 1794 O O . ARG A 1 250 ? 32.235 8.594 -19.244 1.00 66.19 250 ARG A O 1
ATOM 1801 N N . GLN A 1 251 ? 33.898 9.669 -20.293 1.00 72.00 251 GLN A N 1
ATOM 1802 C CA . GLN A 1 251 ? 34.180 10.570 -19.175 1.00 72.00 251 GLN A CA 1
ATOM 1803 C C . GLN A 1 251 ? 33.042 11.565 -18.943 1.00 72.00 251 GLN A C 1
ATOM 1805 O O . GLN A 1 251 ? 32.628 11.716 -17.801 1.00 72.00 251 GLN A O 1
ATOM 1810 N N . VAL A 1 252 ? 32.490 12.189 -19.994 1.00 65.62 252 VAL A N 1
ATOM 1811 C CA . VAL A 1 252 ? 31.317 13.076 -19.859 1.00 65.62 252 VAL A CA 1
ATOM 1812 C C . VAL A 1 252 ? 30.156 12.343 -19.184 1.00 65.62 252 VAL A C 1
ATOM 1814 O O . VAL A 1 252 ? 29.544 12.902 -18.286 1.00 65.62 252 VAL A O 1
ATOM 1817 N N . LEU A 1 253 ? 29.900 11.080 -19.538 1.00 61.44 253 LEU A N 1
ATOM 1818 C CA . LEU A 1 253 ? 28.849 10.269 -18.912 1.00 61.44 253 LEU A CA 1
ATOM 1819 C C . LEU A 1 253 ? 29.108 9.984 -17.433 1.00 61.44 253 LEU A C 1
ATOM 1821 O O . LEU A 1 253 ? 28.223 10.177 -16.603 1.00 61.44 253 LEU A O 1
ATOM 1825 N N . VAL A 1 254 ? 30.328 9.553 -17.099 1.00 70.06 254 VAL A N 1
ATOM 1826 C CA . VAL A 1 254 ? 30.719 9.294 -15.708 1.00 70.06 254 VAL A CA 1
ATOM 1827 C C . VAL A 1 254 ? 30.610 10.568 -14.869 1.00 70.06 254 VAL A C 1
ATOM 1829 O O . VAL A 1 254 ? 30.216 10.492 -13.708 1.00 70.06 254 VAL A O 1
ATOM 1832 N N . LEU A 1 255 ? 30.916 11.735 -15.441 1.00 70.00 255 LEU A N 1
ATOM 1833 C CA . LEU A 1 255 ? 30.801 13.025 -14.759 1.00 70.00 255 LEU A CA 1
ATOM 1834 C C . LEU A 1 255 ? 29.357 13.518 -14.653 1.00 70.00 255 LEU A C 1
ATOM 1836 O O . LEU A 1 255 ? 28.971 14.008 -13.600 1.00 70.00 255 LEU A O 1
ATOM 1840 N N . ALA A 1 256 ? 28.551 13.362 -15.702 1.00 63.12 256 ALA A N 1
ATOM 1841 C CA . ALA A 1 256 ? 27.150 13.773 -15.707 1.00 63.12 256 ALA A CA 1
ATOM 1842 C C . ALA A 1 256 ? 26.295 12.929 -14.743 1.00 63.12 256 ALA A C 1
ATOM 1844 O O . ALA A 1 256 ? 25.319 13.427 -14.192 1.00 63.12 256 ALA A O 1
ATOM 1845 N N . GLY A 1 257 ? 26.687 11.674 -14.485 1.00 62.75 257 GLY A N 1
ATOM 1846 C CA . GLY A 1 257 ? 26.056 10.815 -13.477 1.00 62.75 257 GLY A CA 1
ATOM 1847 C C . GLY A 1 257 ? 26.450 11.118 -12.022 1.00 62.75 257 GLY A C 1
ATOM 1848 O O . GLY A 1 257 ? 25.760 10.664 -11.110 1.00 62.75 257 GLY A O 1
ATOM 1849 N N . LEU A 1 258 ? 27.526 11.881 -11.771 1.00 67.38 258 LEU A N 1
ATOM 1850 C CA . LEU A 1 258 ? 27.981 12.190 -10.405 1.00 67.38 258 LEU A CA 1
ATOM 1851 C C . LEU A 1 258 ? 26.983 13.057 -9.622 1.00 67.38 258 LEU A C 1
ATOM 1853 O O . LEU A 1 258 ? 26.691 12.685 -8.490 1.00 67.38 258 LEU A O 1
ATOM 1857 N N . PRO A 1 259 ? 26.428 14.158 -10.171 1.00 63.78 259 PRO A N 1
ATOM 1858 C CA . PRO A 1 259 ? 25.404 14.946 -9.485 1.00 63.78 259 PRO A CA 1
ATOM 1859 C C . PRO A 1 259 ? 24.197 14.116 -9.044 1.00 63.78 259 PRO A C 1
ATOM 1861 O O . PRO A 1 259 ? 23.719 14.302 -7.933 1.00 63.78 259 PRO A O 1
ATOM 1864 N N . LEU A 1 260 ? 23.752 13.166 -9.875 1.00 59.31 260 LEU A N 1
ATOM 1865 C CA . LEU A 1 260 ? 22.626 12.279 -9.571 1.00 59.31 260 LEU A CA 1
ATOM 1866 C C . LEU A 1 260 ? 22.935 11.372 -8.372 1.00 59.31 260 LEU A C 1
ATOM 1868 O O . LEU A 1 260 ? 22.158 11.276 -7.425 1.00 59.31 260 LEU A O 1
ATOM 1872 N N . VAL A 1 261 ? 24.109 10.740 -8.384 1.00 64.19 261 VAL A N 1
ATOM 1873 C CA . VAL A 1 261 ? 24.542 9.850 -7.303 1.00 64.19 261 VAL A CA 1
ATOM 1874 C C . VAL A 1 261 ? 24.836 10.617 -6.014 1.00 64.19 261 VAL A C 1
ATOM 1876 O O . VAL A 1 261 ? 24.503 10.143 -4.930 1.00 64.19 261 VAL A O 1
ATOM 1879 N N . LEU A 1 262 ? 25.416 11.812 -6.114 1.00 64.88 262 LEU A N 1
ATOM 1880 C CA . LEU A 1 262 ? 25.658 12.685 -4.967 1.00 64.88 262 LEU A CA 1
ATOM 1881 C C . LEU A 1 262 ? 24.357 13.248 -4.391 1.00 64.88 262 LEU A C 1
ATOM 1883 O O . LEU A 1 262 ? 24.273 13.379 -3.178 1.00 64.88 262 LEU A O 1
ATOM 1887 N N . ALA A 1 263 ? 23.339 13.523 -5.211 1.00 61.75 263 ALA A N 1
ATOM 1888 C CA . ALA A 1 263 ? 22.001 13.878 -4.736 1.00 61.75 263 ALA A CA 1
ATOM 1889 C C . ALA A 1 263 ? 21.365 12.711 -3.971 1.00 61.75 263 ALA A C 1
ATOM 1891 O O . ALA A 1 263 ? 20.887 12.888 -2.853 1.00 61.75 263 ALA A O 1
ATOM 1892 N N . ALA A 1 264 ? 21.444 11.497 -4.526 1.00 58.44 264 ALA A N 1
ATOM 1893 C CA . ALA A 1 264 ? 20.939 10.293 -3.875 1.00 58.44 264 ALA A CA 1
ATOM 1894 C C . ALA A 1 264 ? 21.666 9.993 -2.549 1.00 58.44 264 ALA A C 1
ATOM 1896 O O . ALA A 1 264 ? 21.033 9.652 -1.549 1.00 58.44 264 ALA A O 1
ATOM 1897 N N . GLN A 1 265 ? 22.993 10.152 -2.508 1.00 61.00 265 GLN A N 1
ATOM 1898 C CA . GLN A 1 265 ? 23.773 10.048 -1.272 1.00 61.00 265 GLN A CA 1
ATOM 1899 C C . GLN A 1 265 ? 23.463 11.193 -0.300 1.00 61.00 265 GLN A C 1
ATOM 1901 O O . GLN A 1 265 ? 23.299 10.950 0.888 1.00 61.00 265 GLN A O 1
ATOM 1906 N N . GLY A 1 266 ? 23.334 12.424 -0.792 1.00 61.81 266 GLY A N 1
ATOM 1907 C CA . GLY A 1 266 ? 23.003 13.607 -0.002 1.00 61.81 266 GLY A CA 1
ATOM 1908 C C . GLY A 1 266 ? 21.662 13.459 0.705 1.00 61.81 266 GLY A C 1
ATOM 1909 O O . GLY A 1 266 ? 21.605 13.635 1.913 1.00 61.81 266 GLY A O 1
ATOM 1910 N N . LEU A 1 267 ? 20.620 13.012 -0.002 1.00 55.03 267 LEU A N 1
ATOM 1911 C CA . LEU A 1 267 ? 19.330 12.622 0.585 1.00 55.03 267 LEU A CA 1
ATOM 1912 C C . LEU A 1 267 ? 19.480 11.576 1.690 1.00 55.03 267 LEU A C 1
ATOM 1914 O O . LEU A 1 267 ? 18.803 11.640 2.709 1.00 55.03 267 LEU A O 1
ATOM 1918 N N . THR A 1 268 ? 20.390 10.623 1.490 1.00 54.94 268 THR A N 1
ATOM 1919 C CA . THR A 1 268 ? 20.654 9.558 2.462 1.00 54.94 268 THR A CA 1
ATOM 1920 C C . THR A 1 268 ? 21.310 10.094 3.733 1.00 54.94 268 THR A C 1
ATOM 1922 O O . THR A 1 268 ? 21.045 9.574 4.808 1.00 54.94 268 THR A O 1
ATOM 1925 N N . PHE A 1 269 ? 22.162 11.115 3.625 1.00 59.12 269 PHE A N 1
ATOM 1926 C CA . PHE A 1 269 ? 22.869 11.687 4.771 1.00 59.12 269 PHE A CA 1
ATOM 1927 C C . PHE A 1 269 ? 22.108 12.829 5.448 1.00 59.12 269 PHE A C 1
ATOM 1929 O O . PHE A 1 269 ? 22.266 13.023 6.645 1.00 59.12 269 PHE A O 1
ATOM 1936 N N . LEU A 1 270 ? 21.285 13.575 4.709 1.00 56.12 270 LEU A N 1
ATOM 1937 C CA . LEU A 1 270 ? 20.519 14.706 5.242 1.00 56.12 270 LEU A CA 1
ATOM 1938 C C . LEU A 1 270 ? 19.349 14.267 6.135 1.00 56.12 270 LEU A C 1
ATOM 1940 O O . LEU A 1 270 ? 18.925 15.046 6.981 1.00 56.12 270 LEU A O 1
ATOM 1944 N N . GLY A 1 271 ? 18.845 13.040 5.966 1.00 49.59 271 GLY A N 1
ATOM 1945 C CA . GLY A 1 271 ? 17.757 12.487 6.782 1.00 49.59 271 GLY A CA 1
ATOM 1946 C C . GLY A 1 271 ? 18.199 11.752 8.054 1.00 49.59 271 GLY A C 1
ATOM 1947 O O . GLY A 1 271 ? 17.354 11.224 8.770 1.00 49.59 271 GLY A O 1
ATOM 1948 N N . GLU A 1 272 ? 19.502 11.662 8.332 1.00 57.66 272 GLU A N 1
ATOM 1949 C CA . GLU A 1 272 ? 20.047 10.762 9.353 1.00 57.66 272 GLU A CA 1
ATOM 1950 C C . GLU A 1 272 ? 20.929 11.529 10.350 1.00 57.66 272 GLU A C 1
ATOM 1952 O O . GLU A 1 272 ? 21.762 12.347 9.964 1.00 57.66 272 GLU A O 1
ATOM 1957 N N . GLY A 1 273 ? 20.752 11.263 11.649 1.00 53.22 273 GLY A N 1
ATOM 1958 C CA . GLY A 1 273 ? 21.466 11.976 12.719 1.00 53.22 273 GLY A CA 1
ATOM 1959 C C . GLY A 1 273 ? 22.972 11.694 12.771 1.00 53.22 273 GLY A C 1
ATOM 1960 O O . GLY A 1 273 ? 23.727 12.504 13.309 1.00 53.22 273 GLY A O 1
ATOM 1961 N N . ASP A 1 274 ? 23.422 10.573 12.194 1.00 61.19 274 ASP A N 1
ATOM 1962 C CA . ASP A 1 274 ? 24.837 10.264 12.009 1.00 61.19 274 ASP A CA 1
ATOM 1963 C C . ASP A 1 274 ? 25.101 9.316 10.818 1.00 61.19 274 ASP A C 1
ATOM 1965 O O . ASP A 1 274 ? 24.217 8.628 10.296 1.00 61.19 274 ASP A O 1
ATOM 1969 N N . LEU A 1 275 ? 26.368 9.274 10.388 1.00 57.19 275 LEU A N 1
ATOM 1970 C CA . LEU A 1 275 ? 26.839 8.476 9.252 1.00 57.19 275 LEU A CA 1
ATOM 1971 C C . LEU A 1 275 ? 26.714 6.956 9.476 1.00 57.19 275 LEU A C 1
ATOM 1973 O O . LEU A 1 275 ? 26.558 6.198 8.519 1.00 57.19 275 LEU A O 1
ATOM 1977 N N . TRP A 1 276 ? 26.826 6.489 10.716 1.00 58.34 276 TRP A N 1
ATOM 1978 C CA . TRP A 1 276 ? 26.812 5.069 11.054 1.00 58.34 276 TRP A CA 1
ATOM 1979 C C . TRP A 1 276 ? 25.396 4.488 11.009 1.00 58.34 276 TRP A C 1
ATOM 1981 O O . TRP A 1 276 ? 25.201 3.422 10.424 1.00 58.34 276 TRP A O 1
ATOM 1991 N N . VAL A 1 277 ? 24.404 5.211 11.530 1.00 56.81 277 VAL A N 1
ATOM 1992 C CA . VAL A 1 277 ? 22.975 4.878 11.443 1.00 56.81 277 VAL A CA 1
ATOM 1993 C C . VAL A 1 277 ? 22.524 4.869 9.981 1.00 56.81 277 VAL A C 1
ATOM 1995 O O . VAL A 1 277 ? 21.925 3.884 9.534 1.00 56.81 277 VAL A O 1
ATOM 1998 N N . ALA A 1 278 ? 22.936 5.874 9.195 1.00 57.59 278 ALA A N 1
ATOM 1999 C CA . ALA A 1 278 ? 22.683 5.925 7.753 1.00 57.59 278 ALA A CA 1
ATOM 2000 C C . ALA A 1 278 ? 23.219 4.677 7.020 1.00 57.59 278 ALA A C 1
ATOM 2002 O O . ALA A 1 278 ? 22.530 4.072 6.190 1.00 57.59 278 ALA A O 1
ATOM 2003 N N . LEU A 1 279 ? 24.444 4.247 7.350 1.00 53.72 279 LEU A N 1
ATOM 2004 C CA . LEU A 1 279 ? 25.067 3.053 6.772 1.00 53.72 279 LEU A CA 1
ATOM 2005 C C . LEU A 1 279 ? 24.400 1.752 7.247 1.00 53.72 279 LEU A C 1
ATOM 2007 O O . LEU A 1 279 ? 24.183 0.854 6.431 1.00 53.72 279 LEU A O 1
ATOM 2011 N N . GLN A 1 280 ? 24.047 1.627 8.530 1.00 54.62 280 GLN A N 1
ATOM 2012 C CA . GLN A 1 280 ? 23.397 0.429 9.069 1.00 54.62 280 GLN A CA 1
ATOM 2013 C C . GLN A 1 280 ? 22.012 0.206 8.452 1.00 54.62 280 GLN A C 1
ATOM 2015 O O . GLN A 1 280 ? 21.728 -0.885 7.959 1.00 54.62 280 GLN A O 1
ATOM 2020 N N . LYS A 1 281 ? 21.167 1.234 8.383 1.00 53.69 281 LYS A N 1
ATOM 2021 C CA . LYS A 1 281 ? 19.826 1.129 7.788 1.00 53.69 281 LYS A CA 1
ATOM 2022 C C . LYS A 1 281 ? 19.840 0.677 6.339 1.00 53.69 281 LYS A C 1
ATOM 2024 O O . LYS A 1 281 ? 19.022 -0.132 5.915 1.00 53.69 281 LYS A O 1
ATOM 2029 N N . ARG A 1 282 ? 20.792 1.171 5.560 1.00 54.28 282 ARG A N 1
ATOM 2030 C CA . ARG A 1 282 ? 20.908 0.838 4.140 1.00 54.28 282 ARG A CA 1
ATOM 2031 C C . ARG A 1 282 ? 21.489 -0.557 3.911 1.00 54.28 282 ARG A C 1
ATOM 2033 O O . ARG A 1 282 ? 21.037 -1.281 3.029 1.00 54.28 282 ARG A O 1
ATOM 2040 N N . VAL A 1 283 ? 22.456 -0.964 4.734 1.00 46.38 283 VAL A N 1
ATOM 2041 C CA . VAL A 1 283 ? 23.066 -2.300 4.654 1.00 46.38 283 VAL A CA 1
ATOM 2042 C C . VAL A 1 283 ? 22.131 -3.395 5.194 1.00 46.38 283 VAL A C 1
ATOM 2044 O O . VAL A 1 283 ? 22.206 -4.528 4.712 1.00 46.38 283 VAL A O 1
ATOM 2047 N N . PHE A 1 284 ? 21.249 -3.078 6.153 1.00 41.94 284 PHE A N 1
ATOM 2048 C CA . PHE A 1 284 ? 20.426 -4.067 6.865 1.00 41.94 284 PHE A CA 1
ATOM 2049 C C . PHE A 1 284 ? 18.905 -3.964 6.640 1.00 41.94 284 PHE A C 1
ATOM 2051 O O . PHE A 1 284 ? 18.262 -5.008 6.635 1.00 41.94 284 PHE A O 1
ATOM 2058 N N . ALA A 1 285 ? 18.327 -2.779 6.405 1.00 39.94 285 ALA A N 1
ATOM 2059 C CA . ALA A 1 285 ? 16.869 -2.573 6.306 1.00 39.94 285 ALA A CA 1
ATOM 2060 C C . ALA A 1 285 ? 16.333 -2.397 4.867 1.00 39.94 285 ALA A C 1
ATOM 2062 O O . ALA A 1 285 ? 15.141 -2.150 4.676 1.00 39.94 285 ALA A O 1
ATOM 2063 N N . GLY A 1 286 ? 17.188 -2.505 3.839 1.00 42.88 286 GLY A N 1
ATOM 2064 C CA . GLY A 1 286 ? 16.759 -2.472 2.428 1.00 42.88 286 GLY A CA 1
ATOM 2065 C C . GLY A 1 286 ? 15.974 -1.209 2.028 1.00 42.88 286 GLY A C 1
ATOM 2066 O O . GLY A 1 286 ? 15.093 -1.273 1.171 1.00 42.88 286 GLY A O 1
ATOM 2067 N N . GLY A 1 287 ? 16.223 -0.078 2.700 1.00 36.41 287 GLY A N 1
ATOM 2068 C CA . GLY A 1 287 ? 15.549 1.201 2.459 1.00 36.41 287 GLY A CA 1
ATOM 2069 C C . GLY A 1 287 ? 16.070 1.898 1.198 1.00 36.41 287 GLY A C 1
ATOM 2070 O O . GLY A 1 287 ? 17.278 2.060 1.045 1.00 36.41 287 GLY A O 1
ATOM 2071 N N . LEU A 1 288 ? 15.143 2.328 0.333 1.00 41.91 288 LEU A N 1
ATOM 2072 C CA . LEU A 1 288 ? 15.281 2.621 -1.105 1.00 41.91 288 LEU A CA 1
ATOM 2073 C C . LEU A 1 288 ? 15.566 1.392 -1.977 1.00 41.91 288 LEU A C 1
ATOM 2075 O O . LEU A 1 288 ? 16.397 0.549 -1.649 1.00 41.91 288 LEU A O 1
ATOM 2079 N N . HIS A 1 289 ? 14.924 1.340 -3.148 1.00 53.84 289 HIS A N 1
ATOM 2080 C CA . HIS A 1 289 ? 15.273 0.449 -4.260 1.00 53.84 289 HIS A CA 1
ATOM 2081 C C . HIS A 1 289 ? 16.660 0.795 -4.822 1.00 53.84 289 HIS A C 1
ATOM 2083 O O . HIS A 1 289 ? 16.843 1.249 -5.948 1.00 53.84 289 HIS A O 1
ATOM 2089 N N . ALA A 1 290 ? 17.692 0.568 -4.019 1.00 54.84 290 ALA A N 1
ATOM 2090 C CA . ALA A 1 290 ? 19.047 0.945 -4.349 1.00 54.84 290 ALA A CA 1
ATOM 2091 C C . ALA A 1 290 ? 19.698 -0.009 -5.361 1.00 54.84 290 ALA A C 1
ATOM 2093 O O . ALA A 1 290 ? 20.822 0.226 -5.787 1.00 54.84 290 ALA A O 1
ATOM 2094 N N . ASN A 1 291 ? 18.970 -1.028 -5.819 1.00 53.66 291 ASN A N 1
ATOM 2095 C CA . ASN A 1 291 ? 19.371 -1.921 -6.901 1.00 53.66 291 ASN A CA 1
ATOM 2096 C C . ASN A 1 291 ? 19.629 -1.169 -8.222 1.00 53.66 291 ASN A C 1
ATOM 2098 O O . ASN A 1 291 ? 20.525 -1.550 -8.974 1.00 53.66 291 ASN A O 1
ATOM 2102 N N . LEU A 1 292 ? 18.913 -0.066 -8.476 1.00 55.47 292 LEU A N 1
ATOM 2103 C CA . LEU A 1 292 ? 19.082 0.759 -9.679 1.00 55.47 292 LEU A CA 1
ATOM 2104 C C . LEU A 1 292 ? 20.328 1.649 -9.596 1.00 55.47 292 LEU A C 1
ATOM 2106 O O . LEU A 1 292 ? 21.171 1.618 -10.492 1.00 55.47 292 LEU A O 1
ATOM 2110 N N . LEU A 1 293 ? 20.510 2.357 -8.474 1.00 60.97 293 LEU A N 1
ATOM 2111 C CA . LEU A 1 293 ? 21.751 3.085 -8.174 1.00 60.97 293 LEU A CA 1
ATOM 2112 C C . LEU A 1 293 ? 22.954 2.137 -8.113 1.00 60.97 293 LEU A C 1
ATOM 2114 O O . LEU A 1 293 ? 24.043 2.501 -8.544 1.00 60.97 293 LEU A O 1
ATOM 2118 N N . ALA A 1 294 ? 22.766 0.909 -7.631 1.00 65.56 294 ALA A N 1
ATOM 2119 C CA . ALA A 1 294 ? 23.777 -0.137 -7.644 1.00 65.56 294 ALA A CA 1
ATOM 2120 C C . ALA A 1 294 ? 24.142 -0.548 -9.071 1.00 65.56 294 ALA A C 1
ATOM 2122 O O . ALA A 1 294 ? 25.325 -0.611 -9.386 1.00 65.56 294 ALA A O 1
ATOM 2123 N N . ALA A 1 295 ? 23.157 -0.792 -9.940 1.00 61.66 295 ALA A N 1
ATOM 2124 C CA . ALA A 1 295 ? 23.382 -1.145 -11.340 1.00 61.66 295 ALA A CA 1
ATOM 2125 C C . ALA A 1 295 ? 24.061 -0.004 -12.117 1.00 61.66 295 ALA A C 1
ATOM 2127 O O . ALA A 1 295 ? 25.031 -0.243 -12.841 1.00 61.66 295 ALA A O 1
ATOM 2128 N N . TRP A 1 296 ? 23.622 1.242 -11.912 1.00 68.69 296 TRP A N 1
ATOM 2129 C CA . TRP A 1 296 ? 24.254 2.428 -12.493 1.00 68.69 296 TRP A CA 1
ATOM 2130 C C . TRP A 1 296 ? 25.692 2.607 -11.997 1.00 68.69 296 TRP A C 1
ATOM 2132 O O . TRP A 1 296 ? 26.621 2.715 -12.800 1.00 68.69 296 TRP A O 1
ATOM 2142 N N . SER A 1 297 ? 25.909 2.547 -10.681 1.00 73.25 297 SER A N 1
ATOM 2143 C CA . SER A 1 297 ? 27.245 2.570 -10.082 1.00 73.25 297 SER A CA 1
ATOM 2144 C C . SER A 1 297 ? 28.125 1.451 -10.611 1.00 73.25 297 SER A C 1
ATOM 2146 O O . SER A 1 297 ? 29.285 1.690 -10.922 1.00 73.25 297 SER A O 1
ATOM 2148 N N . LEU A 1 298 ? 27.591 0.242 -10.772 1.00 69.69 298 LEU A N 1
ATOM 2149 C CA . LEU A 1 298 ? 28.314 -0.897 -11.323 1.00 69.69 298 LEU A CA 1
ATOM 2150 C C . LEU A 1 298 ? 28.757 -0.630 -12.770 1.00 69.69 298 LEU A C 1
ATOM 2152 O O . LEU A 1 298 ? 29.913 -0.889 -13.109 1.00 69.69 298 LEU A O 1
ATOM 2156 N N . ALA A 1 299 ? 27.882 -0.057 -13.602 1.00 66.62 299 ALA A N 1
ATOM 2157 C CA . ALA A 1 299 ? 28.204 0.333 -14.973 1.00 66.62 299 ALA A CA 1
ATOM 2158 C C . ALA A 1 299 ? 29.267 1.447 -15.026 1.00 66.62 299 ALA A C 1
ATOM 2160 O O . ALA A 1 299 ? 30.254 1.331 -15.758 1.00 66.62 299 ALA A O 1
ATOM 2161 N N . MET A 1 300 ? 29.133 2.490 -14.202 1.00 76.75 300 MET A N 1
ATOM 2162 C CA . MET A 1 300 ? 30.117 3.575 -14.126 1.00 76.75 300 MET A CA 1
ATOM 2163 C C . MET A 1 300 ? 31.464 3.088 -13.581 1.00 76.75 300 MET A C 1
ATOM 2165 O O . MET A 1 300 ? 32.512 3.445 -14.118 1.00 76.75 300 MET A O 1
ATOM 2169 N N . LEU A 1 301 ? 31.463 2.199 -12.584 1.00 76.00 301 LEU A N 1
ATOM 2170 C CA . LEU A 1 301 ? 32.664 1.524 -12.090 1.00 76.00 301 LEU A CA 1
ATOM 2171 C C . LEU A 1 301 ? 33.303 0.666 -13.185 1.00 76.00 301 LEU A C 1
ATOM 2173 O O . LEU A 1 301 ? 34.526 0.682 -13.318 1.00 76.00 301 LEU A O 1
ATOM 2177 N N . ALA A 1 302 ? 32.513 -0.021 -14.018 1.00 69.25 302 ALA A N 1
ATOM 2178 C CA . ALA A 1 302 ? 33.030 -0.745 -15.179 1.00 69.25 302 ALA A CA 1
ATOM 2179 C C . ALA A 1 302 ? 33.796 0.199 -16.116 1.00 69.25 302 ALA A C 1
ATOM 2181 O O . ALA A 1 302 ? 34.932 -0.098 -16.489 1.00 69.25 302 ALA A O 1
ATOM 2182 N N . PHE A 1 303 ? 33.212 1.357 -16.445 1.00 70.94 303 PHE A N 1
ATOM 2183 C CA . PHE A 1 303 ? 33.842 2.370 -17.297 1.00 70.94 303 PHE A CA 1
ATOM 2184 C C . PHE A 1 303 ? 35.097 2.969 -16.660 1.00 70.94 303 PHE A C 1
ATOM 2186 O O . PHE A 1 303 ? 36.132 3.074 -17.319 1.00 70.94 303 PHE A O 1
ATOM 2193 N N . ILE A 1 304 ? 35.056 3.274 -15.362 1.00 75.88 304 ILE A N 1
ATOM 2194 C CA . ILE A 1 304 ? 36.208 3.765 -14.600 1.00 75.88 304 ILE A CA 1
ATOM 2195 C C . ILE A 1 304 ? 37.328 2.720 -14.548 1.00 75.88 304 ILE A C 1
ATOM 2197 O O . ILE A 1 304 ? 38.503 3.092 -14.544 1.00 75.88 304 ILE A O 1
ATOM 2201 N N . LEU A 1 305 ? 37.015 1.422 -14.523 1.00 71.31 305 LEU A N 1
ATOM 2202 C CA . LEU A 1 305 ? 38.008 0.347 -14.477 1.00 71.31 305 LEU A CA 1
ATOM 2203 C C . LEU A 1 305 ? 38.632 0.039 -15.848 1.00 71.31 305 LEU A C 1
ATOM 2205 O O . LEU A 1 305 ? 39.738 -0.509 -15.880 1.00 71.31 305 LEU A O 1
ATOM 2209 N N . GLN A 1 306 ? 38.018 0.433 -16.971 1.00 66.38 306 GLN A N 1
ATOM 2210 C CA . GLN A 1 306 ? 38.598 0.215 -18.302 1.00 66.38 306 GLN A CA 1
ATOM 2211 C C . GLN A 1 306 ? 39.901 1.021 -18.521 1.00 66.38 306 GLN A C 1
ATOM 2213 O O . GLN A 1 306 ? 40.055 2.135 -18.011 1.00 66.38 306 GLN A O 1
ATOM 2218 N N . PRO A 1 307 ? 40.894 0.473 -19.246 1.00 57.66 307 PRO A N 1
ATOM 2219 C CA . PRO A 1 307 ? 42.069 1.231 -19.671 1.00 57.66 307 PRO A CA 1
ATOM 2220 C C . PRO A 1 307 ? 41.671 2.215 -20.785 1.00 57.66 307 PRO A C 1
ATOM 2222 O O . PRO A 1 307 ? 41.360 1.786 -21.891 1.00 57.66 307 PRO A O 1
ATOM 2225 N N . GLY A 1 308 ? 41.653 3.509 -20.465 1.00 62.22 308 GLY A N 1
ATOM 2226 C CA . GLY A 1 308 ? 41.391 4.623 -21.381 1.00 62.22 308 GLY A CA 1
ATOM 2227 C C . GLY A 1 308 ? 41.940 5.925 -20.789 1.00 62.22 308 GLY A C 1
ATOM 2228 O O . GLY A 1 308 ? 42.099 6.027 -19.561 1.00 62.22 308 GLY A O 1
ATOM 2229 N N . GLU A 1 309 ? 42.280 6.891 -21.641 1.00 66.50 309 GLU A N 1
ATOM 2230 C CA . GLU A 1 309 ? 42.866 8.163 -21.214 1.00 66.50 309 GLU A CA 1
ATOM 2231 C C . GLU A 1 309 ? 41.791 9.168 -20.776 1.00 66.50 309 GLU A C 1
ATOM 2233 O O . GLU A 1 309 ? 40.860 9.476 -21.515 1.00 66.50 309 GLU A O 1
ATOM 2238 N N . TRP A 1 310 ? 41.904 9.676 -19.542 1.00 70.62 310 TRP A N 1
ATOM 2239 C CA . TRP A 1 310 ? 40.963 10.639 -18.958 1.00 70.62 310 TRP A CA 1
ATOM 2240 C C . TRP A 1 310 ? 41.316 12.090 -19.343 1.00 70.62 310 TRP A C 1
ATOM 2242 O O . TRP A 1 310 ? 41.709 12.902 -18.506 1.00 70.62 310 TRP A O 1
ATOM 2252 N N . ASP A 1 311 ? 41.248 12.379 -20.641 1.00 72.50 311 ASP A N 1
ATOM 2253 C CA . ASP A 1 311 ? 41.712 13.628 -21.263 1.00 72.50 311 ASP A CA 1
ATOM 2254 C C . ASP A 1 311 ? 40.838 14.864 -21.031 1.00 72.50 311 ASP A C 1
ATOM 2256 O O . ASP A 1 311 ? 41.263 15.962 -21.383 1.00 72.50 311 ASP A O 1
ATOM 2260 N N . LEU A 1 312 ? 39.633 14.726 -20.464 1.00 68.81 312 LEU A N 1
ATOM 2261 C CA . LEU A 1 312 ? 38.832 15.892 -20.062 1.00 68.81 312 LEU A CA 1
ATOM 2262 C C . LEU A 1 312 ? 39.488 16.678 -18.923 1.00 68.81 312 LEU A C 1
ATOM 2264 O O . LEU A 1 312 ? 39.180 17.851 -18.725 1.00 68.81 312 LEU A O 1
ATOM 2268 N N . PHE A 1 313 ? 40.387 16.035 -18.179 1.00 71.69 313 PHE A N 1
ATOM 2269 C CA . PHE A 1 313 ? 41.094 16.635 -17.063 1.00 71.69 313 PHE A CA 1
ATOM 2270 C C . PHE A 1 313 ? 42.576 16.830 -17.389 1.00 71.69 313 PHE A C 1
ATOM 2272 O O . PHE A 1 313 ? 43.187 15.958 -18.024 1.00 71.69 313 PHE A O 1
ATOM 2279 N N . PRO A 1 314 ? 43.188 17.925 -16.900 1.00 77.06 314 PRO A N 1
ATOM 2280 C CA . PRO A 1 314 ? 44.634 18.085 -16.909 1.00 77.06 314 PRO A CA 1
ATOM 2281 C C . PRO A 1 314 ? 45.354 16.842 -16.351 1.00 77.06 314 PRO A C 1
ATOM 2283 O O . PRO A 1 314 ? 44.848 16.202 -15.421 1.00 77.06 314 PRO A O 1
ATOM 2286 N N . PRO A 1 315 ? 46.559 16.501 -16.847 1.00 76.69 315 PRO A N 1
ATOM 2287 C CA . PRO A 1 315 ? 47.306 15.326 -16.387 1.00 76.69 315 PRO A CA 1
ATOM 2288 C C . PRO A 1 315 ? 47.480 15.253 -14.862 1.00 76.69 315 PRO A C 1
ATOM 2290 O O . PRO A 1 315 ? 47.422 14.168 -14.282 1.00 76.69 315 PRO A O 1
ATOM 2293 N N . SER A 1 316 ? 47.625 16.410 -14.206 1.00 72.88 316 SER A N 1
ATOM 2294 C CA . SER A 1 316 ? 47.780 16.544 -12.753 1.00 72.88 316 SER A CA 1
ATOM 2295 C C . SER A 1 316 ? 46.531 16.156 -11.952 1.00 72.88 316 SER A C 1
ATOM 2297 O O . SER A 1 316 ? 46.656 15.669 -10.830 1.00 72.88 316 SER A O 1
ATOM 2299 N N . THR A 1 317 ? 45.329 16.315 -12.511 1.00 74.75 317 THR A N 1
ATOM 2300 C CA . THR A 1 317 ? 44.053 16.052 -11.820 1.00 74.75 317 THR A CA 1
ATOM 2301 C C . THR A 1 317 ? 43.361 14.779 -12.303 1.00 74.75 317 THR A C 1
ATOM 2303 O O . THR A 1 317 ? 42.459 14.274 -11.636 1.00 74.75 317 THR A O 1
ATOM 2306 N N . ARG A 1 318 ? 43.836 14.184 -13.405 1.00 80.00 318 ARG A N 1
ATOM 2307 C CA . ARG A 1 318 ? 43.306 12.954 -14.011 1.00 80.00 318 ARG A CA 1
ATOM 2308 C C . ARG A 1 318 ? 43.146 11.802 -13.014 1.00 80.00 318 ARG A C 1
ATOM 2310 O O . ARG A 1 318 ? 42.109 11.139 -12.964 1.00 80.00 318 ARG A O 1
ATOM 2317 N N . ARG A 1 319 ? 44.184 11.552 -12.210 1.00 76.25 319 ARG A N 1
ATOM 2318 C CA . ARG A 1 319 ? 44.184 10.472 -11.210 1.00 76.25 319 ARG A CA 1
ATOM 2319 C C . ARG A 1 319 ? 43.191 10.754 -10.086 1.00 76.25 319 ARG A C 1
ATOM 2321 O O . ARG A 1 319 ? 42.497 9.837 -9.658 1.00 76.25 319 ARG A O 1
ATOM 2328 N N . LEU A 1 320 ? 43.101 12.012 -9.657 1.00 77.19 320 LEU A N 1
ATOM 2329 C CA . LEU A 1 320 ? 42.190 12.445 -8.604 1.00 77.19 320 LEU A CA 1
ATOM 2330 C C . LEU A 1 320 ? 40.728 12.327 -9.052 1.00 77.19 320 LEU A C 1
ATOM 2332 O O . LEU A 1 320 ? 39.934 11.741 -8.328 1.00 77.19 320 LEU A O 1
ATOM 2336 N N . ALA A 1 321 ? 40.392 12.779 -10.264 1.00 73.69 321 ALA A N 1
ATOM 2337 C CA . ALA A 1 321 ? 39.043 12.661 -10.825 1.00 73.69 321 ALA A CA 1
ATOM 2338 C C . ALA A 1 321 ? 38.592 11.194 -10.939 1.00 73.69 321 ALA A C 1
ATOM 2340 O O . ALA A 1 321 ? 37.470 10.847 -10.572 1.00 73.69 321 ALA A O 1
ATOM 2341 N N . ARG A 1 322 ? 39.494 10.305 -11.376 1.00 78.88 322 ARG A N 1
ATOM 2342 C CA . ARG A 1 322 ? 39.210 8.870 -11.498 1.00 78.88 322 ARG A CA 1
ATOM 2343 C C . ARG A 1 322 ? 39.024 8.186 -10.140 1.00 78.88 322 ARG A C 1
ATOM 2345 O O . ARG A 1 322 ? 38.128 7.360 -10.001 1.00 78.88 322 ARG A O 1
ATOM 2352 N N . VAL A 1 323 ? 39.855 8.521 -9.150 1.00 78.56 323 VAL A N 1
ATOM 2353 C CA . VAL A 1 323 ? 39.740 7.995 -7.777 1.00 78.56 323 VAL A CA 1
ATOM 2354 C C . VAL A 1 323 ? 38.492 8.543 -7.086 1.00 78.56 323 VAL A C 1
ATOM 2356 O O . VAL A 1 323 ? 37.756 7.771 -6.483 1.00 78.56 323 VAL A O 1
ATOM 2359 N N . GLY A 1 324 ? 38.215 9.840 -7.223 1.00 77.56 324 GLY A N 1
ATOM 2360 C CA . GLY A 1 324 ? 37.016 10.476 -6.680 1.00 77.56 324 GLY A CA 1
ATOM 2361 C C . GLY A 1 324 ? 35.742 9.861 -7.252 1.00 77.56 324 GLY A C 1
ATOM 2362 O O . GLY A 1 324 ? 34.891 9.409 -6.492 1.00 77.56 324 GLY A O 1
ATOM 2363 N N . GLY A 1 325 ? 35.656 9.730 -8.581 1.00 77.69 325 GLY A N 1
ATOM 2364 C CA . GLY A 1 325 ? 34.540 9.044 -9.233 1.00 77.69 325 GLY A CA 1
ATOM 2365 C C . GLY A 1 325 ? 34.391 7.597 -8.758 1.00 77.69 325 GLY A C 1
ATOM 2366 O O . GLY A 1 325 ? 33.295 7.181 -8.396 1.00 77.69 325 GLY A O 1
ATOM 2367 N N . PHE A 1 326 ? 35.494 6.843 -8.681 1.00 84.19 326 PHE A N 1
ATOM 2368 C CA . PHE A 1 326 ? 35.472 5.468 -8.177 1.00 84.19 326 PHE A CA 1
ATOM 2369 C C . PHE A 1 326 ? 34.903 5.386 -6.758 1.00 84.19 326 PHE A C 1
ATOM 2371 O O . PHE A 1 326 ? 34.023 4.569 -6.512 1.00 84.19 326 PHE A O 1
ATOM 2378 N N . LEU A 1 327 ? 35.381 6.228 -5.839 1.00 77.31 327 LEU A N 1
ATOM 2379 C CA . LEU A 1 327 ? 34.933 6.222 -4.448 1.00 77.31 327 LEU A CA 1
ATOM 2380 C C . LEU A 1 327 ? 33.444 6.555 -4.338 1.00 77.31 327 LEU A C 1
ATOM 2382 O O . LEU A 1 327 ? 32.732 5.842 -3.640 1.00 77.31 327 LEU A O 1
ATOM 2386 N N . VAL A 1 328 ? 32.956 7.562 -5.067 1.00 75.44 328 VAL A N 1
ATOM 2387 C CA . VAL A 1 328 ? 31.534 7.940 -5.050 1.00 75.44 328 VAL A CA 1
ATOM 2388 C C . VAL A 1 328 ? 30.650 6.786 -5.532 1.00 75.44 328 VAL A C 1
ATOM 2390 O O . VAL A 1 328 ? 29.735 6.371 -4.818 1.00 75.44 328 VAL A O 1
ATOM 2393 N N . TYR A 1 329 ? 30.942 6.200 -6.696 1.00 78.81 329 TYR A N 1
ATOM 2394 C CA . TYR A 1 329 ? 30.142 5.087 -7.222 1.00 78.81 329 TYR A CA 1
ATOM 2395 C C . TYR A 1 329 ? 30.286 3.808 -6.381 1.00 78.81 329 TYR A C 1
ATOM 2397 O O . TYR A 1 329 ? 29.308 3.093 -6.173 1.00 78.81 329 TYR A O 1
ATOM 2405 N N . PHE A 1 330 ? 31.469 3.523 -5.835 1.00 79.06 330 PHE A N 1
ATOM 2406 C CA . PHE A 1 330 ? 31.696 2.359 -4.973 1.00 79.06 330 PHE A CA 1
ATOM 2407 C C . PHE A 1 330 ? 30.991 2.479 -3.619 1.00 79.06 330 PHE A C 1
ATOM 2409 O O . PHE A 1 330 ? 30.339 1.531 -3.184 1.00 79.06 330 PHE A O 1
ATOM 2416 N N . LEU A 1 331 ? 31.064 3.644 -2.971 1.00 69.88 331 LEU A N 1
ATOM 2417 C CA . LEU A 1 331 ? 30.334 3.901 -1.731 1.00 69.88 331 LEU A CA 1
ATOM 2418 C C . LEU A 1 331 ? 28.827 3.821 -1.962 1.00 69.88 331 LEU A C 1
ATOM 2420 O O . LEU A 1 331 ? 28.136 3.223 -1.150 1.00 69.88 331 LEU A O 1
ATOM 2424 N N . THR A 1 332 ? 28.331 4.309 -3.102 1.00 70.44 332 THR A N 1
ATOM 2425 C CA . THR A 1 332 ? 26.921 4.150 -3.503 1.00 70.44 332 THR A CA 1
ATOM 2426 C C . THR A 1 332 ? 26.546 2.689 -3.701 1.00 70.44 332 THR A C 1
ATOM 2428 O O . THR A 1 332 ? 25.491 2.255 -3.257 1.00 70.44 332 THR A O 1
ATOM 2431 N N . LEU A 1 333 ? 27.415 1.907 -4.343 1.00 72.69 333 LEU A N 1
ATOM 2432 C CA . LEU A 1 333 ? 27.201 0.478 -4.536 1.00 72.69 333 LEU A CA 1
ATOM 2433 C C . LEU A 1 333 ? 27.145 -0.267 -3.192 1.00 72.69 333 LEU A C 1
ATOM 2435 O O . LEU A 1 333 ? 26.298 -1.135 -3.019 1.00 72.69 333 LEU A O 1
ATOM 2439 N N . ILE A 1 334 ? 27.994 0.078 -2.220 1.00 67.94 334 ILE A N 1
ATOM 2440 C CA . ILE A 1 334 ? 27.939 -0.508 -0.869 1.00 67.94 334 ILE A CA 1
ATOM 2441 C C . ILE A 1 334 ? 26.693 -0.038 -0.118 1.00 67.94 334 ILE A C 1
ATOM 2443 O O . ILE A 1 334 ? 25.969 -0.859 0.446 1.00 67.94 334 ILE A O 1
ATOM 2447 N N . ALA A 1 335 ? 26.432 1.269 -0.138 1.00 59.88 335 ALA A N 1
ATOM 2448 C CA . ALA A 1 335 ? 25.272 1.895 0.486 1.00 59.88 335 ALA A CA 1
ATOM 2449 C C . ALA A 1 335 ? 23.954 1.456 -0.160 1.00 59.88 335 ALA A C 1
ATOM 2451 O O . ALA A 1 335 ? 22.892 1.696 0.394 1.00 59.88 335 ALA A O 1
ATOM 2452 N N . SER A 1 336 ? 23.992 0.787 -1.312 1.00 59.16 336 SER A N 1
ATOM 2453 C CA . SER A 1 336 ? 22.790 0.209 -1.894 1.00 59.16 336 SER A CA 1
ATOM 2454 C C . SER A 1 336 ? 22.273 -1.025 -1.155 1.00 59.16 336 SER A C 1
ATOM 2456 O O . SER A 1 336 ? 21.149 -1.453 -1.388 1.00 59.16 336 SER A O 1
ATOM 2458 N N . GLY A 1 337 ? 23.098 -1.671 -0.325 1.00 54.84 337 GLY A N 1
ATOM 2459 C CA . GLY A 1 337 ? 22.722 -2.931 0.323 1.00 54.84 337 GLY A CA 1
ATOM 2460 C C . GLY A 1 337 ? 22.482 -4.100 -0.650 1.00 54.84 337 GLY A C 1
ATOM 2461 O O . GLY A 1 337 ? 22.216 -5.218 -0.205 1.00 54.84 337 GLY A O 1
ATOM 2462 N N . GLY A 1 338 ? 22.622 -3.888 -1.968 1.00 62.41 338 GLY A N 1
ATOM 2463 C CA . GLY A 1 338 ? 22.400 -4.879 -3.015 1.00 62.41 338 GLY A CA 1
ATOM 2464 C C . GLY A 1 338 ? 23.452 -5.981 -2.966 1.00 62.41 338 GLY A C 1
ATOM 2465 O O . GLY A 1 338 ? 24.496 -5.900 -3.615 1.00 62.41 338 GLY A O 1
ATOM 2466 N N . ARG A 1 339 ? 23.178 -7.044 -2.203 1.00 63.47 339 ARG A N 1
ATOM 2467 C CA . ARG A 1 339 ? 24.109 -8.169 -1.988 1.00 63.47 339 ARG A CA 1
ATOM 2468 C C . ARG A 1 339 ? 24.552 -8.805 -3.312 1.00 63.47 339 ARG A C 1
ATOM 2470 O O . ARG A 1 339 ? 25.728 -9.121 -3.483 1.00 63.47 339 ARG A O 1
ATOM 2477 N N . ALA A 1 340 ? 23.631 -8.908 -4.272 1.00 59.88 340 ALA A N 1
ATOM 2478 C CA . ALA A 1 340 ? 23.915 -9.392 -5.620 1.00 59.88 340 ALA A CA 1
ATOM 2479 C C . ALA A 1 340 ? 24.818 -8.427 -6.413 1.00 59.88 340 ALA A C 1
ATOM 2481 O O . ALA A 1 340 ? 25.769 -8.869 -7.053 1.00 59.88 340 ALA A O 1
ATOM 2482 N N . ALA A 1 341 ? 24.594 -7.112 -6.328 1.00 62.69 341 ALA A N 1
ATOM 2483 C CA . ALA A 1 341 ? 25.395 -6.116 -7.043 1.00 62.69 341 ALA A CA 1
ATOM 2484 C C . ALA A 1 341 ? 26.837 -6.031 -6.510 1.00 62.69 341 ALA A C 1
ATOM 2486 O O . ALA A 1 341 ? 27.783 -5.919 -7.292 1.00 62.69 341 ALA A O 1
ATOM 2487 N N . ILE A 1 342 ? 27.022 -6.178 -5.193 1.00 68.31 342 ILE A N 1
ATOM 2488 C CA . ILE A 1 342 ? 28.349 -6.297 -4.570 1.00 68.31 342 ILE A CA 1
ATOM 2489 C C . ILE A 1 342 ? 29.065 -7.551 -5.085 1.00 68.31 342 ILE A C 1
ATOM 2491 O O . ILE A 1 342 ? 30.227 -7.469 -5.479 1.00 68.31 342 ILE A O 1
ATOM 2495 N N . LEU A 1 343 ? 28.381 -8.698 -5.140 1.00 66.06 343 LEU A N 1
ATOM 2496 C CA . LEU A 1 343 ? 28.953 -9.934 -5.679 1.00 66.06 343 LEU A CA 1
ATOM 2497 C C . LEU A 1 343 ? 29.382 -9.765 -7.147 1.00 66.06 343 LEU A C 1
ATOM 2499 O O . LEU A 1 343 ? 30.496 -10.148 -7.505 1.00 66.06 343 LEU A O 1
ATOM 2503 N N . VAL A 1 344 ? 28.550 -9.135 -7.984 1.00 65.31 344 VAL A N 1
ATOM 2504 C CA . VAL A 1 344 ? 28.887 -8.871 -9.394 1.00 65.31 344 VAL A CA 1
ATOM 2505 C C . VAL A 1 344 ? 30.081 -7.920 -9.521 1.00 65.31 344 VAL A C 1
ATOM 2507 O O . VAL A 1 344 ? 30.993 -8.187 -10.304 1.00 65.31 344 VAL A O 1
ATOM 2510 N N . PHE A 1 345 ? 30.145 -6.855 -8.719 1.00 73.19 345 PHE A N 1
ATOM 2511 C CA . PHE A 1 345 ? 31.300 -5.953 -8.696 1.00 73.19 345 PHE A CA 1
ATOM 2512 C C . PHE A 1 345 ? 32.592 -6.670 -8.309 1.00 73.19 345 PHE A C 1
ATOM 2514 O O . PHE A 1 345 ? 33.627 -6.487 -8.949 1.00 73.19 345 PHE A O 1
ATOM 2521 N N . LEU A 1 346 ? 32.535 -7.520 -7.289 1.00 70.62 346 LEU A N 1
ATOM 2522 C CA . LEU A 1 346 ? 33.673 -8.310 -6.843 1.00 70.62 346 LEU A CA 1
ATOM 2523 C C . LEU A 1 346 ? 34.178 -9.255 -7.945 1.00 70.62 346 LEU A C 1
ATOM 2525 O O . LEU A 1 346 ? 35.387 -9.346 -8.170 1.00 70.62 346 LEU A O 1
ATOM 2529 N N . VAL A 1 347 ? 33.266 -9.877 -8.700 1.00 66.62 347 VAL A N 1
ATOM 2530 C CA . VAL A 1 347 ? 33.599 -10.666 -9.899 1.00 66.62 347 VAL A CA 1
ATOM 2531 C C . VAL A 1 347 ? 34.233 -9.787 -10.984 1.00 66.62 347 VAL A C 1
ATOM 2533 O O . VAL A 1 347 ? 35.245 -10.171 -11.574 1.00 66.62 347 VAL A O 1
ATOM 2536 N N . MET A 1 348 ? 33.712 -8.581 -11.226 1.00 67.44 348 MET A N 1
ATOM 2537 C CA . MET A 1 348 ? 34.293 -7.641 -12.191 1.00 67.44 348 MET A CA 1
ATOM 2538 C C . MET A 1 348 ? 35.712 -7.205 -11.808 1.00 67.44 348 MET A C 1
ATOM 2540 O O . MET A 1 348 ? 36.600 -7.202 -12.663 1.00 67.44 348 MET A O 1
ATOM 2544 N N . VAL A 1 349 ? 35.949 -6.869 -10.537 1.00 69.56 349 VAL A N 1
ATOM 2545 C CA . VAL A 1 349 ? 37.276 -6.500 -10.017 1.00 69.56 349 VAL A CA 1
ATOM 2546 C C . VAL A 1 349 ? 38.243 -7.667 -10.150 1.00 69.56 349 VAL A C 1
ATOM 2548 O O . VAL A 1 349 ? 39.360 -7.476 -10.623 1.00 69.56 349 VAL A O 1
ATOM 2551 N N . ALA A 1 350 ? 37.812 -8.880 -9.811 1.00 64.31 350 ALA A N 1
ATOM 2552 C CA . ALA A 1 350 ? 38.594 -10.097 -9.986 1.00 64.31 350 ALA A CA 1
ATOM 2553 C C . ALA A 1 350 ? 39.020 -10.321 -11.450 1.00 64.31 350 ALA A C 1
ATOM 2555 O O . ALA A 1 350 ? 40.194 -10.578 -11.740 1.00 64.31 350 ALA A O 1
ATOM 2556 N N . VAL A 1 351 ? 38.085 -10.172 -12.392 1.00 64.44 351 VAL A N 1
ATOM 2557 C CA . VAL A 1 351 ? 38.356 -10.316 -13.830 1.00 64.44 351 VAL A CA 1
ATOM 2558 C C . VAL A 1 351 ? 39.266 -9.197 -14.345 1.00 64.44 351 VAL A C 1
ATOM 2560 O O . VAL A 1 351 ? 40.177 -9.459 -15.136 1.00 64.44 351 VAL A O 1
ATOM 2563 N N . ALA A 1 352 ? 39.085 -7.964 -13.871 1.00 65.62 352 ALA A N 1
ATOM 2564 C CA . ALA A 1 352 ? 39.949 -6.836 -14.208 1.00 65.62 352 ALA A CA 1
ATOM 2565 C C . ALA A 1 352 ? 41.371 -6.995 -13.631 1.00 65.62 352 ALA A C 1
ATOM 2567 O O . ALA A 1 352 ? 42.353 -6.734 -14.331 1.00 65.62 352 ALA A O 1
ATOM 2568 N N . ALA A 1 353 ? 41.497 -7.475 -12.391 1.00 64.56 353 ALA A N 1
ATOM 2569 C CA . ALA A 1 353 ? 42.769 -7.727 -11.717 1.00 64.56 353 ALA A CA 1
ATOM 2570 C C . ALA A 1 353 ? 43.578 -8.822 -12.425 1.00 64.56 353 ALA A C 1
ATOM 2572 O O . ALA A 1 353 ? 44.771 -8.634 -12.667 1.00 64.56 353 ALA A O 1
ATOM 2573 N N . ARG A 1 354 ? 42.923 -9.908 -12.868 1.00 64.19 354 ARG A N 1
ATOM 2574 C CA . ARG A 1 354 ? 43.556 -10.968 -13.676 1.00 64.19 354 ARG A CA 1
ATOM 2575 C C . ARG A 1 354 ? 44.206 -10.426 -14.954 1.00 64.19 354 ARG A C 1
ATOM 2577 O O . ARG A 1 354 ? 45.223 -10.952 -15.388 1.00 64.19 354 ARG A O 1
ATOM 2584 N N . ARG A 1 355 ? 43.641 -9.378 -15.561 1.00 61.56 355 ARG A N 1
ATOM 2585 C CA . ARG A 1 355 ? 44.190 -8.766 -16.784 1.00 61.56 355 ARG A CA 1
ATOM 2586 C C . ARG A 1 355 ? 45.350 -7.811 -16.535 1.00 61.56 355 ARG A C 1
ATOM 2588 O O . ARG A 1 355 ? 46.179 -7.640 -17.420 1.00 61.56 355 ARG A O 1
ATOM 2595 N N . ARG A 1 356 ? 45.396 -7.164 -15.368 1.00 61.09 356 ARG A N 1
ATOM 2596 C CA . ARG A 1 356 ? 46.435 -6.178 -15.021 1.00 61.09 356 ARG A CA 1
ATOM 2597 C C . ARG A 1 356 ? 47.636 -6.773 -14.294 1.00 61.09 356 ARG A C 1
ATOM 2599 O O . ARG A 1 356 ? 48.666 -6.117 -14.215 1.00 61.09 356 ARG A O 1
ATOM 2606 N N . LEU A 1 357 ? 47.513 -7.994 -13.783 1.00 60.25 357 LEU A N 1
ATOM 2607 C CA . LEU A 1 357 ? 48.573 -8.698 -13.067 1.00 60.25 357 LEU A CA 1
ATOM 2608 C C . LEU A 1 357 ? 48.968 -9.965 -13.843 1.00 60.25 357 LEU A C 1
ATOM 2610 O O . LEU A 1 357 ? 48.630 -11.070 -13.418 1.00 60.25 357 LEU A O 1
ATOM 2614 N N . PRO A 1 358 ? 49.685 -9.835 -14.976 1.00 55.22 358 PRO A N 1
ATOM 2615 C CA . PRO A 1 358 ? 50.044 -10.967 -15.837 1.00 55.22 358 PRO A CA 1
ATOM 2616 C C . PRO A 1 358 ? 50.915 -12.037 -15.145 1.00 55.22 358 PRO A C 1
ATOM 2618 O O . PRO A 1 358 ? 51.050 -13.136 -15.669 1.00 55.22 358 PRO A O 1
ATOM 2621 N N . GLY A 1 359 ? 51.473 -11.748 -13.960 1.00 62.44 359 GLY A N 1
ATOM 2622 C CA . GLY A 1 359 ? 52.239 -12.694 -13.136 1.00 62.44 359 GLY A CA 1
ATOM 2623 C C . GLY A 1 359 ? 51.423 -13.514 -12.123 1.00 62.44 359 GLY A C 1
ATOM 2624 O O . GLY A 1 359 ? 51.983 -14.376 -11.444 1.00 62.44 359 GLY A O 1
ATOM 2625 N N . LEU A 1 360 ? 50.115 -13.272 -11.979 1.00 60.81 360 LEU A N 1
ATOM 2626 C CA . LEU A 1 360 ? 49.254 -14.110 -11.140 1.00 60.81 360 LEU A CA 1
ATOM 2627 C C . LEU A 1 360 ? 48.898 -15.387 -11.903 1.00 60.81 360 LEU A C 1
ATOM 2629 O O . LEU A 1 360 ? 48.159 -15.350 -12.887 1.00 60.81 360 LEU A O 1
ATOM 2633 N N . SER A 1 361 ? 49.404 -16.531 -11.435 1.00 73.50 361 SER A N 1
ATOM 2634 C CA . SER A 1 361 ? 49.023 -17.822 -12.008 1.00 73.50 361 SER A CA 1
ATOM 2635 C C . SER A 1 361 ? 47.497 -18.012 -11.934 1.00 73.50 361 SER A C 1
ATOM 2637 O O . SER A 1 361 ? 46.867 -17.531 -10.983 1.00 73.50 361 SER A O 1
ATOM 2639 N N . PRO A 1 362 ? 46.877 -18.731 -12.891 1.00 64.25 362 PRO A N 1
ATOM 2640 C CA . PRO A 1 362 ? 45.436 -18.994 -12.886 1.00 64.25 362 PRO A CA 1
ATOM 2641 C C . PRO A 1 362 ? 44.928 -19.543 -11.547 1.00 64.25 362 PRO A C 1
ATOM 2643 O O . PRO A 1 362 ? 43.846 -19.169 -11.108 1.00 64.25 362 PRO A O 1
ATOM 2646 N N . ALA A 1 363 ? 45.748 -20.349 -10.864 1.00 69.56 363 ALA A N 1
ATOM 2647 C CA . ALA A 1 363 ? 45.465 -20.882 -9.536 1.00 69.56 363 ALA A CA 1
ATOM 2648 C C . ALA A 1 363 ? 45.409 -19.792 -8.450 1.00 69.56 363 ALA A C 1
ATOM 2650 O O . ALA A 1 363 ? 44.473 -19.764 -7.662 1.00 69.56 363 ALA A O 1
ATOM 2651 N N . ARG A 1 364 ? 46.361 -18.849 -8.418 1.00 67.25 364 ARG A N 1
ATOM 2652 C CA . ARG A 1 364 ? 46.356 -17.755 -7.429 1.00 67.25 364 ARG A CA 1
ATOM 2653 C C . ARG A 1 364 ? 45.232 -16.756 -7.685 1.00 67.25 364 ARG A C 1
ATOM 2655 O O . ARG A 1 364 ? 44.605 -16.296 -6.737 1.00 67.25 364 ARG A O 1
ATOM 2662 N N . ALA A 1 365 ? 44.942 -16.462 -8.953 1.00 59.47 365 ALA A N 1
ATOM 2663 C CA . ALA A 1 365 ? 43.767 -15.676 -9.313 1.00 59.47 365 ALA A CA 1
ATOM 2664 C C . ALA A 1 365 ? 42.486 -16.384 -8.844 1.00 59.47 365 AL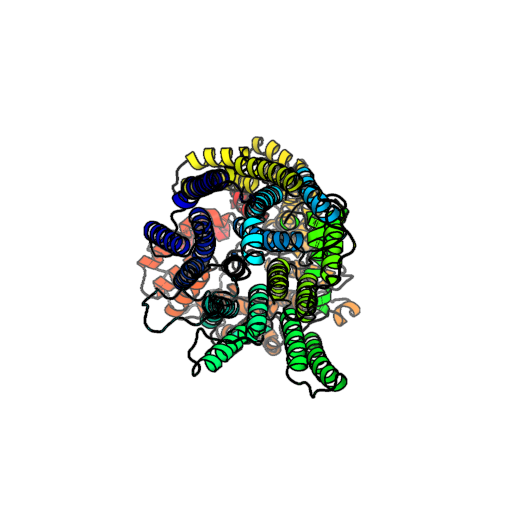A A C 1
ATOM 2666 O O . ALA A 1 365 ? 41.675 -15.760 -8.171 1.00 59.47 365 ALA A O 1
ATOM 2667 N N . ALA A 1 366 ? 42.343 -17.689 -9.107 1.00 65.19 366 ALA A N 1
ATOM 2668 C CA . ALA A 1 366 ? 41.205 -18.483 -8.645 1.00 65.19 366 ALA A CA 1
ATOM 2669 C C . ALA A 1 366 ? 41.075 -18.514 -7.114 1.00 65.19 366 ALA A C 1
ATOM 2671 O O . ALA A 1 366 ? 39.960 -18.439 -6.617 1.00 65.19 366 ALA A O 1
ATOM 2672 N N . VAL A 1 367 ? 42.183 -18.546 -6.365 1.00 73.19 367 VAL A N 1
ATOM 2673 C CA . VAL A 1 367 ? 42.170 -18.452 -4.894 1.00 73.19 367 VAL A CA 1
ATOM 2674 C C . VAL A 1 367 ? 41.690 -17.079 -4.423 1.00 73.19 367 VAL A C 1
ATOM 2676 O O . VAL A 1 367 ? 40.855 -17.014 -3.530 1.00 73.19 367 VAL A O 1
ATOM 2679 N N . VAL A 1 368 ? 42.151 -15.982 -5.033 1.00 62.44 368 VAL A N 1
ATOM 2680 C CA . VAL A 1 368 ? 41.690 -14.626 -4.677 1.00 62.44 368 VAL A CA 1
ATOM 2681 C C . VAL A 1 368 ? 40.212 -14.442 -5.024 1.00 62.44 368 VAL A C 1
ATOM 2683 O O . VAL A 1 368 ? 39.443 -13.974 -4.189 1.00 62.44 368 VAL A O 1
ATOM 2686 N N . VAL A 1 369 ? 39.787 -14.861 -6.221 1.00 59.25 369 VAL A N 1
ATOM 2687 C CA . VAL A 1 369 ? 38.370 -14.843 -6.622 1.00 59.25 369 VAL A CA 1
ATOM 2688 C C . VAL A 1 369 ? 37.537 -15.720 -5.688 1.00 59.25 369 VAL A C 1
ATOM 2690 O O . VAL A 1 369 ? 36.493 -15.286 -5.215 1.00 59.25 369 VAL A O 1
ATOM 2693 N N . GLY A 1 370 ? 38.012 -16.927 -5.382 1.00 70.06 370 GLY A N 1
ATOM 2694 C CA . GLY A 1 370 ? 37.353 -17.878 -4.493 1.00 70.06 370 GLY A CA 1
ATOM 2695 C C . GLY A 1 370 ? 37.222 -17.352 -3.067 1.00 70.06 370 GLY A C 1
ATOM 2696 O O . GLY A 1 370 ? 36.150 -17.465 -2.490 1.00 70.06 370 GLY A O 1
ATOM 2697 N N . ALA A 1 371 ? 38.256 -16.705 -2.525 1.00 69.00 371 ALA A N 1
ATOM 2698 C CA . ALA A 1 371 ? 38.222 -16.077 -1.206 1.00 69.00 371 ALA A CA 1
ATOM 2699 C C . ALA A 1 371 ? 37.236 -14.902 -1.158 1.00 69.00 371 ALA A C 1
ATOM 2701 O O . ALA A 1 371 ? 36.497 -14.756 -0.190 1.00 69.00 371 ALA A O 1
ATOM 2702 N N . ILE A 1 372 ? 37.182 -14.093 -2.219 1.00 59.16 372 ILE A N 1
ATOM 2703 C CA . ILE A 1 372 ? 36.235 -12.981 -2.344 1.00 59.16 372 ILE A CA 1
ATOM 2704 C C . ILE A 1 372 ? 34.789 -13.495 -2.455 1.00 59.16 372 ILE A C 1
ATOM 2706 O O . ILE A 1 372 ? 33.907 -12.987 -1.762 1.00 59.16 372 ILE A O 1
ATOM 2710 N N . ILE A 1 373 ? 34.542 -14.521 -3.279 1.00 62.34 373 ILE A N 1
ATOM 2711 C CA . ILE A 1 373 ? 33.235 -15.187 -3.383 1.00 62.34 373 ILE A CA 1
ATOM 2712 C C . ILE A 1 373 ? 32.860 -15.811 -2.038 1.00 62.34 373 ILE A C 1
ATOM 2714 O O . ILE A 1 373 ? 31.742 -15.613 -1.579 1.00 62.34 373 ILE A O 1
ATOM 2718 N N . PHE A 1 374 ? 33.786 -16.505 -1.376 1.00 72.06 374 PHE A N 1
ATOM 2719 C CA . PHE A 1 374 ? 33.567 -17.113 -0.066 1.00 72.06 374 PHE A CA 1
ATOM 2720 C C . PHE A 1 374 ? 33.238 -16.070 1.002 1.00 72.06 374 PHE A C 1
ATOM 2722 O O . PHE A 1 374 ? 32.279 -16.257 1.732 1.00 72.06 374 PHE A O 1
ATOM 2729 N N . LEU A 1 375 ? 33.958 -14.947 1.072 1.00 58.34 375 LEU A N 1
ATOM 2730 C CA . LEU A 1 375 ? 33.645 -13.841 1.986 1.00 58.34 375 LEU A CA 1
ATOM 2731 C C . LEU A 1 375 ? 32.274 -13.222 1.683 1.00 58.34 375 LEU A C 1
ATOM 2733 O O . LEU A 1 375 ? 31.529 -12.902 2.608 1.00 58.34 375 LEU A O 1
ATOM 2737 N N . GLY A 1 376 ? 31.920 -13.092 0.400 1.00 57.44 376 GLY A N 1
ATOM 2738 C CA . GLY A 1 376 ? 30.592 -12.662 -0.034 1.00 57.44 376 GLY A CA 1
ATOM 2739 C C . GLY A 1 376 ? 29.494 -13.633 0.404 1.00 57.44 376 GLY A C 1
ATOM 2740 O O . GLY A 1 376 ? 28.505 -13.204 0.994 1.00 57.44 376 GLY A O 1
ATOM 2741 N N . LEU A 1 377 ? 29.693 -14.935 0.180 1.00 62.34 377 LEU A N 1
ATOM 2742 C CA . LEU A 1 377 ? 28.778 -16.010 0.568 1.00 62.34 377 LEU A CA 1
ATOM 2743 C C . LEU A 1 377 ? 28.691 -16.188 2.085 1.00 62.34 377 LEU A C 1
ATOM 2745 O O . LEU A 1 377 ? 27.601 -16.393 2.591 1.00 62.34 377 LEU A O 1
ATOM 2749 N N . TYR A 1 378 ? 29.796 -16.060 2.817 1.00 64.50 378 TYR A N 1
ATOM 2750 C CA . TYR A 1 378 ? 29.846 -16.094 4.279 1.00 64.50 378 TYR A CA 1
ATOM 2751 C C . TYR A 1 378 ? 29.096 -14.905 4.874 1.00 64.50 378 TYR A C 1
ATOM 2753 O O . TYR A 1 378 ? 28.295 -15.072 5.788 1.00 64.50 378 TYR A O 1
ATOM 2761 N N . LYS A 1 379 ? 29.292 -13.703 4.317 1.00 53.31 379 LYS A N 1
ATOM 2762 C CA . LYS A 1 379 ? 28.540 -12.517 4.732 1.00 53.31 379 LYS A CA 1
ATOM 2763 C C . LYS A 1 379 ? 27.052 -12.676 4.421 1.00 53.31 379 LYS A C 1
ATOM 2765 O O . LYS A 1 379 ? 26.245 -12.428 5.304 1.00 53.31 379 LYS A O 1
ATOM 2770 N N . LEU A 1 380 ? 26.698 -13.147 3.221 1.00 54.00 380 LEU A N 1
ATOM 2771 C CA . LEU A 1 380 ? 25.327 -13.533 2.864 1.00 54.00 380 LEU A CA 1
ATOM 2772 C C . LEU A 1 380 ? 24.776 -14.579 3.836 1.00 54.00 380 LEU A C 1
ATOM 2774 O O . LEU A 1 380 ? 23.645 -14.446 4.276 1.00 54.00 380 LEU A O 1
ATOM 2778 N N . TRP A 1 381 ? 25.565 -15.582 4.208 1.00 56.75 381 TRP A N 1
ATOM 2779 C CA . TRP A 1 381 ? 25.145 -16.640 5.115 1.00 56.75 381 TRP A CA 1
ATOM 2780 C C . TRP A 1 381 ? 24.870 -16.121 6.527 1.00 56.75 381 TRP A C 1
ATOM 2782 O O . TRP A 1 381 ? 23.868 -16.494 7.123 1.00 56.75 381 TRP A O 1
ATOM 2792 N N . TRP A 1 382 ? 25.731 -15.236 7.028 1.00 49.31 382 TRP A N 1
ATOM 2793 C CA . TRP A 1 382 ? 25.669 -14.685 8.380 1.00 49.31 382 TRP A CA 1
ATOM 2794 C C . TRP A 1 382 ? 24.608 -13.591 8.551 1.00 49.31 382 TRP A C 1
ATOM 2796 O O . TRP A 1 382 ? 24.024 -13.463 9.622 1.00 49.31 382 TRP A O 1
ATOM 2806 N N . THR A 1 383 ? 24.353 -12.786 7.515 1.00 46.62 383 THR A N 1
ATOM 2807 C CA . THR A 1 383 ? 23.395 -11.666 7.576 1.00 46.62 383 THR A CA 1
ATOM 2808 C C . THR A 1 383 ? 22.047 -11.965 6.923 1.00 46.62 383 THR A C 1
ATOM 2810 O O . THR A 1 383 ? 21.180 -11.089 6.880 1.00 46.62 383 THR A O 1
ATOM 2813 N N . SER A 1 384 ? 21.852 -13.167 6.373 1.00 46.47 384 SER A N 1
ATOM 2814 C CA . SER A 1 384 ? 20.536 -13.631 5.924 1.00 46.47 384 SER A CA 1
ATOM 2815 C C . SER A 1 384 ? 19.919 -14.489 7.013 1.00 46.47 384 SER A C 1
ATOM 2817 O O . SER A 1 384 ? 20.452 -15.540 7.361 1.00 46.47 384 SER A O 1
ATOM 2819 N N . LEU A 1 385 ? 18.751 -14.090 7.502 1.00 49.81 385 LEU A N 1
ATOM 2820 C CA . LEU A 1 385 ? 17.848 -15.025 8.152 1.00 49.81 385 LEU A CA 1
ATOM 2821 C C . LEU A 1 385 ? 17.360 -15.979 7.053 1.00 49.81 385 LEU A C 1
ATOM 2823 O O . LEU A 1 385 ? 16.421 -15.678 6.333 1.00 49.81 385 LEU A O 1
ATOM 2827 N N . TRP A 1 386 ? 18.031 -17.113 6.839 1.00 45.62 386 TRP A N 1
ATOM 2828 C CA . TRP A 1 386 ? 17.659 -18.060 5.772 1.00 45.62 386 TRP A CA 1
ATOM 2829 C C . TRP A 1 386 ? 16.221 -18.579 5.908 1.00 45.62 386 TRP A C 1
ATOM 2831 O O . TRP A 1 386 ? 15.590 -18.904 4.904 1.00 45.62 386 TRP A O 1
ATOM 2841 N N . GLY A 1 387 ? 15.676 -18.563 7.130 1.00 44.81 387 GLY A N 1
ATOM 2842 C CA . GLY A 1 387 ? 14.245 -18.737 7.378 1.00 44.81 387 GLY A CA 1
ATOM 2843 C C . GLY A 1 387 ? 13.387 -17.677 6.676 1.00 44.81 387 GLY A C 1
ATOM 2844 O O . GLY A 1 387 ? 12.422 -18.041 6.018 1.00 44.81 387 GLY A O 1
ATOM 2845 N N . GLU A 1 388 ? 13.780 -16.400 6.716 1.00 43.97 388 GLU A N 1
ATOM 2846 C CA . GLU A 1 388 ? 13.142 -15.306 5.965 1.00 43.97 388 GLU A CA 1
ATOM 2847 C C . GLU A 1 388 ? 13.413 -15.380 4.459 1.00 43.97 388 GLU A C 1
ATOM 2849 O O . GLU A 1 388 ? 12.605 -14.881 3.697 1.00 43.97 388 GLU A O 1
ATOM 2854 N N . VAL A 1 389 ? 14.504 -16.007 3.994 1.00 43.56 389 VAL A N 1
ATOM 2855 C CA . VAL A 1 389 ? 14.753 -16.221 2.549 1.00 43.56 389 VAL A CA 1
ATOM 2856 C C . VAL A 1 389 ? 13.798 -17.266 1.958 1.00 43.56 389 VAL A C 1
ATOM 2858 O O . VAL A 1 389 ? 13.386 -17.137 0.807 1.00 43.56 389 VAL A O 1
ATOM 2861 N N . LEU A 1 390 ? 13.426 -18.287 2.735 1.00 44.25 390 LEU A N 1
ATOM 2862 C CA . LEU A 1 390 ? 12.442 -19.301 2.333 1.00 44.25 390 LEU A CA 1
ATOM 2863 C C . LEU A 1 390 ? 10.990 -18.863 2.595 1.00 44.25 390 LEU A C 1
ATOM 2865 O O . LEU A 1 390 ? 10.098 -19.309 1.885 1.00 44.25 390 LEU A O 1
ATOM 2869 N N . HIS A 1 391 ? 10.767 -17.950 3.546 1.00 49.00 391 HIS A N 1
ATOM 2870 C CA . HIS A 1 391 ? 9.492 -17.246 3.770 1.00 49.00 391 HIS A CA 1
ATOM 2871 C C . HIS A 1 391 ? 9.474 -15.856 3.106 1.00 49.00 391 HIS A C 1
ATOM 2873 O O . HIS A 1 391 ? 8.707 -14.981 3.499 1.00 49.00 391 HIS A O 1
ATOM 2879 N N . ASN A 1 392 ? 10.357 -15.639 2.126 1.00 58.12 392 ASN A N 1
ATOM 2880 C CA . ASN A 1 392 ? 10.564 -14.342 1.496 1.00 58.12 392 ASN A CA 1
ATOM 2881 C C . ASN A 1 392 ? 9.383 -14.021 0.592 1.00 58.12 392 ASN A C 1
ATOM 2883 O O . ASN A 1 392 ? 8.960 -14.873 -0.193 1.00 58.12 392 ASN A O 1
ATOM 2887 N N . GLU A 1 393 ? 8.951 -12.764 0.620 1.00 63.00 393 GLU A N 1
ATOM 2888 C CA . GLU A 1 393 ? 8.006 -12.173 -0.326 1.00 63.00 393 GLU A CA 1
ATOM 2889 C C . GLU A 1 393 ? 8.256 -12.666 -1.767 1.00 63.00 393 GLU A C 1
ATOM 2891 O O . GLU A 1 393 ? 7.350 -13.104 -2.471 1.00 63.00 393 GLU A O 1
ATOM 2896 N N . ARG A 1 394 ? 9.520 -12.749 -2.193 1.00 71.44 394 ARG A N 1
ATOM 2897 C CA . ARG A 1 394 ? 9.879 -13.183 -3.556 1.00 71.44 394 ARG A CA 1
ATOM 2898 C C . ARG A 1 394 ? 9.336 -14.550 -3.966 1.00 71.44 394 ARG A C 1
ATOM 2900 O O . ARG A 1 394 ? 8.933 -14.698 -5.116 1.00 71.44 394 ARG A O 1
ATOM 2907 N N . TRP A 1 395 ? 9.286 -15.536 -3.070 1.00 75.56 395 TRP A N 1
ATOM 2908 C CA . TRP A 1 395 ? 8.742 -16.849 -3.433 1.00 75.56 395 TRP A CA 1
ATOM 2909 C C . TRP A 1 395 ? 7.257 -16.752 -3.800 1.00 75.56 395 TRP A C 1
ATOM 2911 O O . TRP A 1 395 ? 6.833 -17.338 -4.796 1.00 75.56 395 TRP A O 1
ATOM 2921 N N . PHE A 1 396 ? 6.489 -15.949 -3.060 1.00 74.38 396 PHE A N 1
ATOM 2922 C CA . PHE A 1 396 ? 5.072 -15.712 -3.338 1.00 74.38 396 PHE A CA 1
ATOM 2923 C C . PHE A 1 396 ? 4.867 -14.964 -4.654 1.00 74.38 396 PHE A C 1
ATOM 2925 O O . PHE A 1 396 ? 4.017 -15.358 -5.450 1.00 74.38 396 PHE A O 1
ATOM 2932 N N . ILE A 1 397 ? 5.701 -13.947 -4.918 1.00 76.81 397 ILE A N 1
ATOM 2933 C CA . ILE A 1 397 ? 5.725 -13.235 -6.205 1.00 76.81 397 ILE A CA 1
ATOM 2934 C C . ILE A 1 397 ? 5.893 -14.246 -7.348 1.00 76.81 397 ILE A C 1
ATOM 2936 O O . ILE A 1 397 ? 5.136 -14.243 -8.318 1.00 76.81 397 ILE A O 1
ATOM 2940 N N . TRP A 1 398 ? 6.873 -15.143 -7.223 1.00 84.50 398 TRP A N 1
ATOM 2941 C CA . TRP A 1 398 ? 7.192 -16.123 -8.258 1.00 84.50 398 TRP A CA 1
ATOM 2942 C C . TRP A 1 398 ? 6.105 -17.175 -8.413 1.00 84.50 398 TRP A C 1
ATOM 2944 O O . TRP A 1 398 ? 5.785 -17.555 -9.537 1.00 84.50 398 TRP A O 1
ATOM 2954 N N . ARG A 1 399 ? 5.511 -17.632 -7.307 1.00 84.31 399 ARG A N 1
ATOM 2955 C CA . ARG A 1 399 ? 4.402 -18.583 -7.342 1.00 84.31 399 ARG A CA 1
ATOM 2956 C C . ARG A 1 399 ? 3.189 -17.986 -8.052 1.00 84.31 399 ARG A C 1
ATOM 2958 O O . ARG A 1 399 ? 2.711 -18.593 -9.006 1.00 84.31 399 ARG A O 1
ATOM 2965 N N . ALA A 1 400 ? 2.771 -16.781 -7.662 1.00 82.44 400 ALA A N 1
ATOM 2966 C CA . ALA A 1 400 ? 1.678 -16.065 -8.313 1.00 82.44 400 ALA A CA 1
ATOM 2967 C C . ALA A 1 400 ? 1.961 -15.843 -9.806 1.00 82.44 400 ALA A C 1
ATOM 2969 O O . ALA A 1 400 ? 1.091 -16.054 -10.647 1.00 82.44 400 ALA A O 1
ATOM 2970 N N . ALA A 1 401 ? 3.199 -15.484 -10.161 1.00 87.12 401 ALA A N 1
ATOM 2971 C CA . ALA A 1 401 ? 3.609 -15.345 -11.554 1.00 87.12 401 ALA A CA 1
ATOM 2972 C C . ALA A 1 401 ? 3.470 -16.660 -12.331 1.00 87.12 401 ALA A C 1
ATOM 2974 O O . ALA A 1 401 ? 2.936 -16.660 -13.437 1.00 87.12 401 ALA A O 1
ATOM 2975 N N . VAL A 1 402 ? 3.915 -17.782 -11.758 1.00 90.75 402 VAL A N 1
ATOM 2976 C CA . VAL A 1 402 ? 3.786 -19.112 -12.370 1.00 90.75 402 VAL A CA 1
ATOM 2977 C C . VAL A 1 402 ? 2.321 -19.489 -12.562 1.00 90.75 402 VAL A C 1
ATOM 2979 O O . VAL A 1 402 ? 1.971 -19.939 -13.650 1.00 90.75 402 VAL A O 1
ATOM 2982 N N . ASP A 1 403 ? 1.466 -19.270 -11.565 1.00 87.38 403 ASP A N 1
ATOM 2983 C CA . ASP A 1 403 ? 0.034 -19.572 -11.661 1.00 87.38 403 ASP A CA 1
ATOM 2984 C C . ASP A 1 403 ? -0.639 -18.717 -12.757 1.00 87.38 403 ASP A C 1
ATOM 2986 O O . ASP A 1 403 ? -1.394 -19.227 -13.590 1.00 87.38 403 ASP A O 1
ATOM 2990 N N . LEU A 1 404 ? -0.280 -17.431 -12.858 1.00 87.19 404 LEU A N 1
ATOM 2991 C CA . LEU A 1 404 ? -0.733 -16.553 -13.941 1.00 87.19 404 LEU A CA 1
ATOM 2992 C C . LEU A 1 404 ? -0.210 -17.008 -15.312 1.00 87.19 404 LEU A C 1
ATOM 2994 O O . LEU A 1 404 ? -0.974 -17.027 -16.280 1.00 87.19 404 LEU A O 1
ATOM 2998 N N . ILE A 1 405 ? 1.059 -17.406 -15.424 1.00 90.81 405 ILE A N 1
ATOM 2999 C CA . ILE A 1 405 ? 1.625 -17.957 -16.666 1.00 90.81 405 ILE A CA 1
ATOM 3000 C C . ILE A 1 405 ? 0.881 -19.236 -17.057 1.00 90.81 405 ILE A C 1
ATOM 3002 O O . ILE A 1 405 ? 0.535 -19.401 -18.221 1.00 90.81 405 ILE A O 1
ATOM 3006 N N . GLN A 1 406 ? 0.577 -20.121 -16.107 1.00 91.69 406 GLN A N 1
ATOM 3007 C CA . GLN A 1 406 ? -0.175 -21.353 -16.360 1.00 91.69 406 GLN A CA 1
ATOM 3008 C C . GLN A 1 406 ? -1.601 -21.090 -16.848 1.00 91.69 406 GLN A C 1
ATOM 3010 O O . GLN A 1 406 ? -2.110 -21.863 -17.659 1.00 91.69 406 GLN A O 1
ATOM 3015 N N . ALA A 1 407 ? -2.231 -19.998 -16.410 1.00 87.50 407 ALA A N 1
ATOM 3016 C CA . ALA A 1 407 ? -3.547 -19.593 -16.896 1.00 87.50 407 ALA A CA 1
ATOM 3017 C C . ALA A 1 407 ? -3.518 -19.083 -18.351 1.00 87.50 407 ALA A C 1
ATOM 3019 O O . ALA A 1 407 ? -4.505 -19.227 -19.071 1.00 87.50 407 ALA A O 1
ATOM 3020 N N . ASN A 1 408 ? -2.399 -18.503 -18.806 1.00 88.00 408 ASN A N 1
ATOM 3021 C CA . ASN A 1 408 ? -2.229 -17.998 -20.176 1.00 88.00 408 ASN A CA 1
ATOM 3022 C C . ASN A 1 408 ? -0.849 -18.353 -20.766 1.00 88.00 408 ASN A C 1
ATOM 3024 O O . ASN A 1 408 ? -0.082 -17.460 -21.137 1.00 88.00 408 ASN A O 1
ATOM 3028 N N . PRO A 1 409 ? -0.521 -19.647 -20.926 1.00 92.62 409 PRO A N 1
ATOM 3029 C CA . PRO A 1 409 ? 0.850 -20.084 -21.188 1.00 92.62 409 PRO A CA 1
ATOM 3030 C C . PRO A 1 409 ? 1.315 -19.722 -22.592 1.00 92.62 409 PRO A C 1
ATOM 3032 O O . PRO A 1 409 ? 2.504 -19.549 -22.827 1.00 92.62 409 PRO A O 1
ATOM 3035 N N . TRP A 1 410 ? 0.388 -19.589 -23.537 1.00 88.06 410 TRP A N 1
ATOM 3036 C CA . TRP A 1 410 ? 0.721 -19.317 -24.930 1.00 88.06 410 TRP A CA 1
ATOM 3037 C C . TRP A 1 410 ? 0.744 -17.839 -25.251 1.00 88.06 410 TRP A C 1
ATOM 3039 O O . TRP A 1 410 ? 1.565 -17.427 -26.052 1.00 88.06 410 TRP A O 1
ATOM 3049 N N . THR A 1 411 ? -0.143 -17.057 -24.644 1.00 81.62 411 THR A N 1
ATOM 3050 C CA . THR A 1 411 ? -0.321 -15.645 -24.984 1.00 81.62 411 THR A CA 1
ATOM 3051 C C . THR A 1 411 ? 0.278 -14.707 -23.954 1.00 81.62 411 THR A C 1
ATOM 3053 O O . THR A 1 411 ? 0.545 -13.574 -24.303 1.00 81.62 411 THR A O 1
ATOM 3056 N N . GLY A 1 412 ? 0.460 -15.128 -22.701 1.00 85.62 412 GLY A N 1
ATOM 3057 C CA . GLY A 1 412 ? 0.745 -14.209 -21.600 1.00 85.62 412 GLY A CA 1
ATOM 3058 C C . GLY A 1 412 ? -0.410 -13.236 -21.332 1.00 85.62 412 GLY A C 1
ATOM 3059 O O . GLY A 1 412 ? -1.541 -13.421 -21.799 1.00 85.62 412 GLY A O 1
ATOM 3060 N N . TRP A 1 413 ? -0.119 -12.175 -20.587 1.00 80.38 413 TRP A N 1
ATOM 3061 C CA . TRP A 1 413 ? -1.075 -11.176 -20.106 1.00 80.38 413 TRP A CA 1
ATOM 3062 C C . TRP A 1 413 ? -0.793 -9.749 -20.590 1.00 80.38 413 TRP A C 1
ATOM 3064 O O . TRP A 1 413 ? -1.653 -8.878 -20.447 1.00 80.38 413 TRP A O 1
ATOM 3074 N N . GLY A 1 414 ? 0.350 -9.529 -21.236 1.00 70.94 414 GLY A N 1
ATOM 3075 C CA . GLY A 1 414 ? 0.821 -8.223 -21.683 1.00 70.94 414 GLY A CA 1
ATOM 3076 C C . GLY A 1 414 ? 1.880 -7.647 -20.747 1.00 70.94 414 GLY A C 1
ATOM 3077 O O . GLY A 1 414 ? 2.081 -8.126 -19.629 1.00 70.94 414 GLY A O 1
ATOM 3078 N N . LEU A 1 415 ? 2.587 -6.629 -21.229 1.00 65.75 415 LEU A N 1
ATOM 3079 C CA . LEU A 1 415 ? 3.693 -6.011 -20.502 1.00 65.75 415 LEU A CA 1
ATOM 3080 C C . LEU A 1 415 ? 3.204 -5.362 -19.197 1.00 65.75 415 LEU A C 1
ATOM 3082 O O . LEU A 1 415 ? 2.189 -4.665 -19.207 1.00 65.75 415 LEU A O 1
ATOM 3086 N N . LEU A 1 416 ? 3.934 -5.575 -18.093 1.00 66.25 416 LEU A N 1
ATOM 3087 C CA . LEU A 1 416 ? 3.623 -5.045 -16.752 1.00 66.25 416 LEU A CA 1
ATOM 3088 C C . LEU A 1 416 ? 2.227 -5.426 -16.229 1.00 66.25 416 LEU A C 1
ATOM 3090 O O . LEU A 1 416 ? 1.705 -4.800 -15.306 1.00 66.25 416 LEU A O 1
ATOM 3094 N N . ALA A 1 417 ? 1.608 -6.465 -16.796 1.00 71.62 417 ALA A N 1
ATOM 3095 C CA . ALA A 1 417 ? 0.285 -6.896 -16.368 1.00 71.62 417 ALA A CA 1
ATOM 3096 C C . ALA A 1 417 ? 0.298 -7.463 -14.940 1.00 71.62 417 ALA A C 1
ATOM 3098 O O . ALA A 1 417 ? -0.735 -7.453 -14.284 1.00 71.62 417 ALA A O 1
ATOM 3099 N N . PHE A 1 418 ? 1.446 -7.923 -14.427 1.00 76.38 418 PHE A N 1
ATOM 3100 C CA . PHE A 1 418 ? 1.532 -8.573 -13.117 1.00 76.38 418 PHE A CA 1
ATOM 3101 C C . PHE A 1 418 ? 0.989 -7.709 -11.968 1.00 76.38 418 PHE A C 1
ATOM 3103 O O . PHE A 1 418 ? 0.235 -8.211 -11.136 1.00 76.38 418 PHE A O 1
ATOM 3110 N N . GLY A 1 419 ? 1.272 -6.401 -11.976 1.00 70.00 419 GLY A N 1
ATOM 3111 C CA . GLY A 1 419 ? 0.726 -5.444 -11.003 1.00 70.00 419 GLY A CA 1
ATOM 3112 C C . GLY A 1 419 ? -0.775 -5.188 -11.094 1.00 70.00 419 GLY A C 1
ATOM 3113 O O . GLY A 1 419 ? -1.357 -4.581 -10.202 1.00 70.00 419 GLY A O 1
ATOM 3114 N N . GLN A 1 420 ? -1.408 -5.612 -12.181 1.00 66.44 420 GLN A N 1
ATOM 3115 C CA . GLN A 1 420 ? -2.840 -5.438 -12.427 1.00 66.44 420 GLN A CA 1
ATOM 3116 C C . GLN A 1 420 ? -3.609 -6.753 -12.284 1.00 66.44 420 GLN A C 1
ATOM 3118 O O . GLN A 1 420 ? -4.839 -6.768 -12.349 1.00 66.44 420 GLN A O 1
ATOM 3123 N N . LEU A 1 421 ? -2.887 -7.863 -12.132 1.00 73.69 421 LEU A N 1
ATOM 3124 C CA . LEU A 1 421 ? -3.453 -9.194 -12.040 1.00 73.69 421 LEU A CA 1
ATOM 3125 C C . LEU A 1 421 ? -3.590 -9.629 -10.578 1.00 73.69 421 LEU A C 1
ATOM 3127 O O . LEU A 1 421 ? -2.839 -9.175 -9.714 1.00 73.69 421 LEU A O 1
ATOM 3131 N N . PRO A 1 422 ? -4.532 -10.537 -10.290 1.00 71.56 422 PRO A N 1
ATOM 3132 C CA . PRO A 1 422 ? -4.668 -11.123 -8.964 1.00 71.56 422 PRO A CA 1
ATOM 3133 C C . PRO A 1 422 ? -3.410 -11.917 -8.604 1.00 71.56 422 PRO A C 1
ATOM 3135 O O . PRO A 1 422 ? -3.009 -12.824 -9.333 1.00 71.56 422 PRO A O 1
ATOM 3138 N N . GLN A 1 423 ? -2.801 -11.588 -7.468 1.00 75.44 423 GLN A N 1
ATOM 3139 C CA . GLN A 1 423 ? -1.633 -12.287 -6.930 1.00 75.44 423 GLN A CA 1
ATOM 3140 C C . GLN A 1 423 ? -2.102 -13.191 -5.791 1.00 75.44 423 GLN A C 1
ATOM 3142 O O . GLN A 1 423 ? -1.903 -12.891 -4.616 1.00 75.44 423 GLN A O 1
ATOM 3147 N N . THR A 1 424 ? -2.815 -14.258 -6.161 1.00 69.81 424 THR A N 1
ATOM 3148 C CA . THR A 1 424 ? -3.467 -15.165 -5.211 1.00 69.81 424 THR A CA 1
ATOM 3149 C C . THR A 1 424 ? -2.441 -15.907 -4.366 1.00 69.81 424 THR A C 1
ATOM 3151 O O . THR A 1 424 ? -1.496 -16.484 -4.907 1.00 69.81 424 THR A O 1
ATOM 3154 N N . LEU A 1 425 ? -2.670 -15.956 -3.056 1.00 68.25 425 LEU A N 1
ATOM 3155 C CA . LEU A 1 425 ? -1.902 -16.788 -2.133 1.00 68.25 425 LEU A CA 1
ATOM 3156 C C . LEU A 1 425 ? -2.722 -18.000 -1.685 1.00 68.25 425 LEU A C 1
ATOM 3158 O O . LEU A 1 425 ? -3.952 -17.907 -1.605 1.00 68.25 425 LEU A O 1
ATOM 3162 N N . PRO A 1 426 ? -2.061 -19.118 -1.339 1.00 68.44 426 PRO A N 1
ATOM 3163 C CA . PRO A 1 426 ? -2.710 -20.196 -0.609 1.00 68.44 426 PRO A CA 1
ATOM 3164 C C . PRO A 1 426 ? -3.361 -19.665 0.687 1.00 68.44 426 PRO A C 1
ATOM 3166 O O . PRO A 1 426 ? -2.759 -18.819 1.358 1.00 68.44 426 PRO A O 1
ATOM 3169 N N . PRO A 1 427 ? -4.571 -20.124 1.063 1.00 67.25 427 PRO A N 1
ATOM 3170 C CA . PRO A 1 427 ? -5.289 -19.635 2.245 1.00 67.25 427 PRO A CA 1
ATOM 3171 C C . PRO A 1 427 ? -4.483 -19.704 3.549 1.00 67.25 427 PRO A C 1
ATOM 3173 O O . PRO A 1 427 ? -4.564 -18.800 4.378 1.00 67.25 427 PRO A O 1
ATOM 3176 N N . GLU A 1 428 ? -3.661 -20.739 3.712 1.00 64.44 428 GLU A N 1
ATOM 3177 C CA . GLU A 1 428 ? -2.766 -20.939 4.856 1.00 64.44 428 GLU A CA 1
ATOM 3178 C C . GLU A 1 428 ? -1.707 -19.834 5.014 1.00 64.44 428 GLU A C 1
ATOM 3180 O O . GLU A 1 428 ? -1.130 -19.673 6.086 1.00 64.44 428 GLU A O 1
ATOM 3185 N N . MET A 1 429 ? -1.469 -19.050 3.961 1.00 64.94 429 MET A N 1
ATOM 3186 C CA . MET A 1 429 ? -0.485 -17.967 3.907 1.00 64.94 429 MET A CA 1
ATOM 3187 C C . MET A 1 429 ? -1.138 -16.580 3.849 1.00 64.94 429 MET A C 1
ATOM 3189 O O . MET A 1 429 ? -0.435 -15.580 3.726 1.00 64.94 429 MET A O 1
ATOM 3193 N N . ALA A 1 430 ? -2.469 -16.491 3.969 1.00 66.94 430 ALA A N 1
ATOM 3194 C CA . ALA A 1 430 ? -3.219 -15.241 3.830 1.00 66.94 430 ALA A CA 1
ATOM 3195 C C . ALA A 1 430 ? -2.837 -14.158 4.857 1.00 66.94 430 ALA A C 1
ATOM 3197 O O . ALA A 1 430 ? -3.059 -12.979 4.602 1.00 66.94 430 ALA A O 1
ATOM 3198 N N . LEU A 1 431 ? -2.260 -14.532 6.002 1.00 65.19 431 LEU A N 1
ATOM 3199 C CA . LEU A 1 431 ? -1.828 -13.579 7.029 1.00 65.19 431 LEU A CA 1
ATOM 3200 C C . LEU A 1 431 ? -0.353 -13.197 6.975 1.00 65.19 431 LEU A C 1
ATOM 3202 O O . LEU A 1 431 ? 0.087 -12.399 7.800 1.00 65.19 431 LEU A O 1
ATOM 3206 N N . ILE A 1 432 ? 0.429 -13.756 6.049 1.00 61.88 432 ILE A N 1
ATOM 3207 C CA . ILE A 1 432 ? 1.805 -13.293 5.883 1.00 61.88 432 ILE A CA 1
ATOM 3208 C C . ILE A 1 432 ? 1.714 -11.848 5.373 1.00 61.88 432 ILE A C 1
ATOM 3210 O O . ILE A 1 432 ? 1.112 -11.639 4.314 1.00 61.88 432 ILE A O 1
ATOM 3214 N N . PRO A 1 433 ? 2.254 -10.854 6.110 1.00 52.59 433 PRO A N 1
ATOM 3215 C CA . PRO A 1 433 ? 2.276 -9.473 5.660 1.00 52.59 433 PRO A CA 1
ATOM 3216 C C . PRO A 1 433 ? 3.165 -9.417 4.422 1.00 52.59 433 PRO A C 1
ATOM 3218 O O . PRO A 1 433 ? 4.388 -9.436 4.493 1.00 52.59 433 PRO A O 1
ATOM 3221 N N . TYR A 1 434 ? 2.509 -9.483 3.274 1.00 50.75 434 TYR A N 1
ATOM 3222 C CA . TYR A 1 434 ? 3.090 -9.357 1.958 1.00 50.75 434 TYR A CA 1
ATOM 3223 C C . TYR A 1 434 ? 2.621 -8.004 1.457 1.00 50.75 434 TYR A C 1
ATOM 3225 O O . TYR A 1 434 ? 1.463 -7.846 1.057 1.00 50.75 434 TYR A O 1
ATOM 3233 N N . ASP A 1 435 ? 3.495 -7.013 1.587 1.00 47.50 435 ASP A N 1
ATOM 3234 C CA . ASP A 1 435 ? 3.082 -5.610 1.649 1.00 47.50 435 ASP A CA 1
ATOM 3235 C C . ASP A 1 435 ? 2.584 -5.033 0.304 1.00 47.50 435 ASP A C 1
ATOM 3237 O O . ASP A 1 435 ? 2.190 -3.867 0.249 1.00 47.50 435 ASP A O 1
ATOM 3241 N N . TRP A 1 436 ? 2.584 -5.804 -0.797 1.00 55.47 436 TRP A N 1
ATOM 3242 C CA . TRP A 1 436 ? 2.413 -5.245 -2.144 1.00 55.47 436 TRP A CA 1
ATOM 3243 C C . TRP A 1 436 ? 1.564 -6.125 -3.073 1.00 55.47 436 TRP A C 1
ATOM 3245 O O . TRP A 1 436 ? 1.663 -7.350 -3.098 1.00 55.47 436 TRP A O 1
ATOM 3255 N N . VAL A 1 437 ? 0.749 -5.482 -3.913 1.00 55.69 437 VAL A N 1
ATOM 3256 C CA . VAL A 1 437 ? 0.526 -5.978 -5.276 1.00 55.69 437 VAL A CA 1
ATOM 3257 C C . VAL A 1 437 ? 1.790 -5.590 -6.028 1.00 55.69 437 VAL A C 1
ATOM 3259 O O . VAL A 1 437 ? 1.989 -4.415 -6.342 1.00 55.69 437 VAL A O 1
ATOM 3262 N N . TYR A 1 438 ? 2.704 -6.537 -6.229 1.00 65.12 438 TYR A N 1
ATOM 3263 C CA . TYR A 1 438 ? 3.977 -6.200 -6.857 1.00 65.12 438 TYR A CA 1
ATOM 3264 C C . TYR A 1 438 ? 3.737 -5.847 -8.321 1.00 65.12 438 TYR A C 1
ATOM 3266 O O . TYR A 1 438 ? 3.054 -6.597 -9.018 1.00 65.12 438 TYR A O 1
ATOM 3274 N N . PRO A 1 439 ? 4.298 -4.740 -8.829 1.00 61.44 439 PRO A N 1
ATOM 3275 C CA . PRO A 1 439 ? 4.075 -4.350 -10.214 1.00 61.44 439 PRO A CA 1
ATOM 3276 C C . PRO A 1 439 ? 4.721 -5.312 -11.222 1.00 61.44 439 PRO A C 1
ATOM 3278 O O . PRO A 1 439 ? 4.370 -5.289 -12.398 1.00 61.44 439 PRO A O 1
ATOM 3281 N N . HIS A 1 440 ? 5.644 -6.162 -10.767 1.00 70.06 440 HIS A N 1
ATOM 3282 C CA . HIS A 1 440 ? 6.397 -7.113 -11.580 1.00 70.06 440 HIS A CA 1
ATOM 3283 C C . HIS A 1 440 ? 6.866 -8.317 -10.744 1.00 70.06 440 HIS A C 1
ATOM 3285 O O . HIS A 1 440 ? 6.841 -8.310 -9.515 1.00 70.06 440 HIS A O 1
ATOM 3291 N N . THR A 1 441 ? 7.323 -9.361 -11.423 1.00 74.38 441 THR A N 1
ATOM 3292 C CA . THR A 1 441 ? 7.590 -10.693 -10.855 1.00 74.38 441 THR A CA 1
ATOM 3293 C C . THR A 1 441 ? 8.922 -10.823 -10.107 1.00 74.38 441 THR A C 1
ATOM 3295 O O . THR A 1 441 ? 9.248 -11.892 -9.599 1.00 74.38 441 THR A O 1
ATOM 3298 N N . HIS A 1 442 ? 9.747 -9.775 -10.062 1.00 73.56 442 HIS A N 1
ATOM 3299 C CA . HIS A 1 442 ? 11.117 -9.811 -9.524 1.00 73.56 442 HIS A CA 1
ATOM 3300 C C . HIS A 1 442 ? 11.989 -10.963 -10.079 1.00 73.56 442 HIS A C 1
ATOM 3302 O O . HIS A 1 442 ? 13.015 -11.298 -9.493 1.00 73.56 442 HIS A O 1
ATOM 3308 N N . GLN A 1 443 ? 11.617 -11.553 -11.219 1.00 77.00 443 GLN A N 1
ATOM 3309 C CA . GLN A 1 443 ? 12.368 -12.600 -11.901 1.00 77.00 443 GLN A CA 1
ATOM 3310 C C . GLN A 1 443 ? 12.154 -12.457 -13.404 1.00 77.00 443 GLN A C 1
ATOM 3312 O O . GLN A 1 443 ? 11.039 -12.547 -13.908 1.00 77.00 443 GLN A O 1
ATOM 3317 N N . LEU A 1 444 ? 13.238 -12.242 -14.139 1.00 73.56 444 LEU A N 1
ATOM 3318 C CA . LEU A 1 444 ? 13.168 -11.915 -15.557 1.00 73.56 444 LEU A CA 1
ATOM 3319 C C . LEU A 1 444 ? 12.432 -12.928 -16.443 1.00 73.56 444 LEU A C 1
ATOM 3321 O O . LEU A 1 444 ? 11.599 -12.558 -17.263 1.00 73.56 444 LEU A O 1
ATOM 3325 N N . LEU A 1 445 ? 12.761 -14.205 -16.321 1.00 80.56 445 LEU A N 1
ATOM 3326 C CA . LEU A 1 445 ? 12.150 -15.253 -17.132 1.00 80.56 445 LEU A CA 1
ATOM 3327 C C . LEU A 1 445 ? 10.647 -15.366 -16.852 1.00 80.56 445 LEU A C 1
ATOM 3329 O O . LEU A 1 445 ? 9.878 -15.571 -17.790 1.00 80.56 445 LEU A O 1
ATOM 3333 N N . LEU A 1 446 ? 10.238 -15.196 -15.590 1.00 85.44 446 LEU A N 1
ATOM 3334 C CA . LEU A 1 446 ? 8.832 -15.151 -15.207 1.00 85.44 446 LEU A CA 1
ATOM 3335 C C . LEU A 1 446 ? 8.153 -13.913 -15.788 1.00 85.44 446 LEU A C 1
ATOM 3337 O O . LEU A 1 446 ? 7.084 -14.055 -16.361 1.00 85.44 446 LEU A O 1
ATOM 3341 N N . GLU A 1 447 ? 8.776 -12.734 -15.747 1.00 80.75 447 GLU A N 1
ATOM 3342 C CA . GLU A 1 447 ? 8.187 -11.529 -16.343 1.00 80.75 447 GLU A CA 1
ATOM 3343 C C . GLU A 1 447 ? 8.001 -11.661 -17.859 1.00 80.75 447 GLU A C 1
ATOM 3345 O O . GLU A 1 447 ? 6.951 -11.316 -18.403 1.00 80.75 447 GLU A O 1
ATOM 3350 N N . VAL A 1 448 ? 9.010 -12.184 -18.559 1.00 75.94 448 VAL A N 1
ATOM 3351 C CA . VAL A 1 448 ? 8.959 -12.386 -20.013 1.00 75.94 448 VAL A CA 1
ATOM 3352 C C . VAL A 1 448 ? 7.863 -13.390 -20.371 1.00 75.94 448 VAL A C 1
ATOM 3354 O O . VAL A 1 448 ? 7.067 -13.142 -21.280 1.00 75.94 448 VAL A O 1
ATOM 3357 N N . ALA A 1 449 ? 7.785 -14.501 -19.634 1.00 84.94 449 ALA A N 1
ATOM 3358 C CA . ALA A 1 449 ? 6.736 -15.498 -19.812 1.00 84.94 449 ALA A CA 1
ATOM 3359 C C . ALA A 1 449 ? 5.348 -14.958 -19.445 1.00 84.94 449 ALA A C 1
ATOM 3361 O O . ALA A 1 449 ? 4.363 -15.289 -20.098 1.00 84.94 449 ALA A O 1
ATOM 3362 N N . LEU A 1 450 ? 5.247 -14.107 -18.429 1.00 84.19 450 LEU A N 1
ATOM 3363 C CA . LEU A 1 450 ? 3.991 -13.482 -18.043 1.00 84.19 450 LEU A CA 1
ATOM 3364 C C . LEU A 1 450 ? 3.542 -12.459 -19.085 1.00 84.19 450 LEU A C 1
ATOM 3366 O O . LEU A 1 450 ? 2.356 -12.387 -19.389 1.00 84.19 450 LEU A O 1
ATOM 3370 N N . THR A 1 451 ? 4.482 -11.730 -19.685 1.00 76.94 451 THR A N 1
ATOM 3371 C CA . THR A 1 451 ? 4.203 -10.734 -20.720 1.00 76.94 451 THR A CA 1
ATOM 3372 C C . THR A 1 451 ? 3.657 -11.386 -21.984 1.00 76.94 451 THR A C 1
ATOM 3374 O O . THR A 1 451 ? 2.542 -11.070 -22.386 1.00 76.94 451 THR A O 1
ATOM 3377 N N . GLY A 1 452 ? 4.408 -12.310 -22.589 1.00 74.25 452 GLY A N 1
ATOM 3378 C CA . GLY A 1 452 ? 4.094 -12.867 -23.912 1.00 74.25 452 GLY A CA 1
ATOM 3379 C C . GLY A 1 452 ? 4.093 -14.391 -23.967 1.00 74.25 452 GLY A C 1
ATOM 3380 O O . GLY A 1 452 ? 4.369 -14.970 -25.015 1.00 74.25 452 GLY A O 1
ATOM 3381 N N . GLY A 1 453 ? 3.855 -15.060 -22.843 1.00 87.00 453 GLY A N 1
ATOM 3382 C CA . GLY A 1 453 ? 3.792 -16.516 -22.766 1.00 87.00 453 GLY A CA 1
ATOM 3383 C C . GLY A 1 453 ? 5.139 -17.221 -22.964 1.00 87.00 453 GLY A C 1
ATOM 3384 O O . GLY A 1 453 ? 6.203 -16.624 -23.153 1.00 87.00 453 GLY A O 1
ATOM 3385 N N . ILE A 1 454 ? 5.068 -18.551 -22.976 1.00 87.69 454 ILE A N 1
ATOM 3386 C CA . ILE A 1 454 ? 6.156 -19.464 -23.335 1.00 87.69 454 ILE A CA 1
ATOM 3387 C C . ILE A 1 454 ? 6.779 -19.101 -24.697 1.00 87.69 454 ILE A C 1
ATOM 3389 O O . ILE A 1 454 ? 8.008 -19.134 -24.784 1.00 87.69 454 ILE A O 1
ATOM 3393 N N . PRO A 1 455 ? 6.023 -18.714 -25.751 1.00 80.44 455 PRO A N 1
ATOM 3394 C CA . PRO A 1 455 ? 6.628 -18.315 -27.023 1.00 80.44 455 PRO A CA 1
ATOM 3395 C C . PRO A 1 455 ? 7.606 -17.140 -26.894 1.00 80.44 455 PRO A C 1
ATOM 3397 O O . PRO A 1 455 ? 8.717 -17.221 -27.425 1.00 80.44 455 PRO A O 1
ATOM 3400 N N . LEU A 1 456 ? 7.245 -16.080 -26.156 1.00 73.75 456 LEU A N 1
ATOM 3401 C CA . LEU A 1 456 ? 8.141 -14.941 -25.938 1.00 73.75 456 LEU A CA 1
ATOM 3402 C C . LEU A 1 456 ? 9.361 -15.333 -25.093 1.00 73.75 456 LEU A C 1
ATOM 3404 O O . LEU A 1 456 ? 10.474 -14.903 -25.394 1.00 73.75 456 LEU A O 1
ATOM 3408 N N . LEU A 1 457 ? 9.184 -16.196 -24.088 1.00 79.69 457 LEU A N 1
ATOM 3409 C CA . LEU A 1 457 ? 10.297 -16.730 -23.297 1.00 79.69 457 LEU A CA 1
ATOM 3410 C C . LEU A 1 457 ? 11.285 -17.530 -24.160 1.00 79.69 457 LEU A C 1
ATOM 3412 O O . LEU A 1 457 ? 12.494 -17.326 -24.062 1.00 79.69 457 LEU A O 1
ATOM 3416 N N . LEU A 1 458 ? 10.796 -18.420 -25.027 1.00 78.31 458 LEU A N 1
ATOM 3417 C CA . LEU A 1 458 ? 11.651 -19.200 -25.927 1.00 78.31 458 LEU A CA 1
ATOM 3418 C C . LEU A 1 458 ? 12.400 -18.299 -26.913 1.00 78.31 458 LEU A C 1
ATOM 3420 O O . LEU A 1 458 ? 13.589 -18.513 -27.151 1.00 78.31 458 LEU A O 1
ATOM 3424 N N . LEU A 1 459 ? 11.734 -17.267 -27.439 1.00 67.44 459 LEU A N 1
ATOM 3425 C CA . LEU A 1 459 ? 12.375 -16.258 -28.279 1.00 67.44 459 LEU A CA 1
ATOM 3426 C C . LEU A 1 459 ? 13.480 -15.518 -27.514 1.00 67.44 459 LEU A C 1
ATOM 3428 O O . LEU A 1 459 ? 14.588 -15.371 -28.028 1.00 67.44 459 LEU A O 1
ATOM 3432 N N . PHE A 1 460 ? 13.206 -15.098 -26.278 1.00 66.94 460 PHE A N 1
ATOM 3433 C CA . PHE A 1 460 ? 14.186 -14.447 -25.413 1.00 66.94 460 PHE A CA 1
ATOM 3434 C C . PHE A 1 460 ? 15.414 -15.339 -25.167 1.00 66.94 460 PHE A C 1
ATOM 3436 O O . PHE A 1 460 ? 16.548 -14.895 -25.357 1.00 66.94 460 PHE A O 1
ATOM 3443 N N . LEU A 1 461 ? 15.207 -16.616 -24.831 1.00 74.38 461 LEU A N 1
ATOM 3444 C CA . LEU A 1 461 ? 16.287 -17.586 -24.617 1.00 74.38 461 LEU A CA 1
ATOM 3445 C C . LEU A 1 461 ? 17.083 -17.875 -25.899 1.00 74.38 461 LEU A C 1
ATOM 3447 O O . LEU A 1 461 ? 18.308 -17.989 -25.848 1.00 74.38 461 LEU A O 1
ATOM 3451 N N . ALA A 1 462 ? 16.419 -17.949 -27.055 1.00 65.19 462 ALA A N 1
ATOM 3452 C CA . ALA A 1 462 ? 17.083 -18.121 -28.344 1.00 65.19 462 ALA A CA 1
ATOM 3453 C C . ALA A 1 462 ? 17.961 -16.908 -28.692 1.00 65.19 462 ALA A C 1
ATOM 3455 O O . ALA A 1 462 ? 19.126 -17.074 -29.059 1.00 65.19 462 ALA A O 1
ATOM 3456 N N . CYS A 1 463 ? 17.444 -15.688 -28.511 1.00 57.06 463 CYS A N 1
ATOM 3457 C CA . CYS A 1 463 ? 18.211 -14.452 -28.665 1.00 57.06 463 CYS A CA 1
ATOM 3458 C C . CYS A 1 463 ? 19.415 -14.412 -27.715 1.00 57.06 463 CYS A C 1
ATOM 3460 O O . CYS A 1 463 ? 20.511 -14.032 -28.127 1.00 57.06 463 CYS A O 1
ATOM 3462 N N . LEU A 1 464 ? 19.238 -14.860 -26.469 1.00 63.25 464 LEU A N 1
ATOM 3463 C CA . LEU A 1 464 ? 20.318 -14.942 -25.493 1.00 63.25 464 LEU A CA 1
ATOM 3464 C C . LEU A 1 464 ? 21.398 -15.958 -25.899 1.00 63.25 464 LEU A C 1
ATOM 3466 O O . LEU A 1 464 ? 22.588 -15.667 -25.787 1.00 63.25 464 LEU A O 1
ATOM 3470 N N . GLY A 1 465 ? 21.003 -17.126 -26.408 1.00 62.66 465 GLY A N 1
ATOM 3471 C CA . GLY A 1 465 ? 21.932 -18.130 -26.930 1.00 62.66 465 GLY A CA 1
ATOM 3472 C C . GLY A 1 465 ? 22.723 -17.620 -28.137 1.00 62.66 465 GLY A C 1
ATOM 3473 O O . GLY A 1 465 ? 23.938 -17.799 -28.201 1.00 62.66 465 GLY A O 1
ATOM 3474 N N . LEU A 1 466 ? 22.058 -16.914 -29.058 1.00 57.00 466 LEU A N 1
ATOM 3475 C CA . LEU A 1 466 ? 22.703 -16.269 -30.207 1.00 57.00 466 LEU A CA 1
ATOM 3476 C C . LEU A 1 466 ? 23.672 -15.160 -29.777 1.00 57.00 466 LEU A C 1
ATOM 3478 O O . LEU A 1 466 ? 24.749 -15.028 -30.359 1.00 57.00 466 LEU A O 1
ATOM 3482 N N . TRP A 1 467 ? 23.314 -14.391 -28.746 1.00 62.72 467 TRP A N 1
ATOM 3483 C CA . TRP A 1 467 ? 24.204 -13.414 -28.128 1.00 62.72 467 TRP A CA 1
ATOM 3484 C C . TRP A 1 467 ? 25.435 -14.105 -27.534 1.00 62.72 467 TRP A C 1
ATOM 3486 O O . TRP A 1 467 ? 26.550 -13.783 -27.929 1.00 62.72 467 TRP A O 1
ATOM 3496 N N . ALA A 1 468 ? 25.264 -15.113 -26.677 1.00 59.41 468 ALA A N 1
ATOM 3497 C CA . ALA A 1 468 ? 26.375 -15.812 -26.027 1.00 59.41 468 ALA A CA 1
ATOM 3498 C C . ALA A 1 468 ? 27.315 -16.526 -27.018 1.00 59.41 468 ALA A C 1
ATOM 3500 O O . ALA A 1 468 ? 28.519 -16.608 -26.778 1.00 59.41 468 ALA A O 1
ATOM 3501 N N . ALA A 1 469 ? 26.784 -17.012 -28.143 1.00 59.41 469 ALA A N 1
ATOM 3502 C CA . ALA A 1 469 ? 27.554 -17.658 -29.204 1.00 59.41 469 ALA A CA 1
ATOM 3503 C C . ALA A 1 469 ? 28.252 -16.668 -30.160 1.00 59.41 469 ALA A C 1
ATOM 3505 O O . ALA A 1 469 ? 28.957 -17.092 -31.080 1.00 59.41 469 ALA A O 1
ATOM 3506 N N . SER A 1 470 ? 28.058 -15.358 -29.981 1.00 54.47 470 SER A N 1
ATOM 3507 C CA . SER A 1 470 ? 28.596 -14.345 -30.884 1.00 54.47 470 SER A CA 1
ATOM 3508 C C . SER A 1 470 ? 30.127 -14.264 -30.800 1.00 54.47 470 SER A C 1
ATOM 3510 O O . SER A 1 470 ? 30.674 -13.925 -29.748 1.00 54.47 470 SER A O 1
ATOM 3512 N N . PRO A 1 471 ? 30.852 -14.462 -31.916 1.00 51.91 471 PRO A N 1
ATOM 3513 C CA . PRO A 1 471 ? 32.308 -14.324 -31.946 1.00 51.91 471 PRO A CA 1
ATOM 3514 C C . PRO A 1 471 ? 32.780 -12.869 -31.783 1.00 51.91 471 PRO A C 1
ATOM 3516 O O . PRO A 1 471 ? 33.965 -12.634 -31.570 1.00 51.91 471 PRO A O 1
ATOM 3519 N N . ALA A 1 472 ? 31.869 -11.893 -31.885 1.00 48.72 472 ALA A N 1
ATOM 3520 C CA . ALA A 1 472 ? 32.154 -10.477 -31.656 1.00 48.72 472 ALA A CA 1
ATOM 3521 C C . ALA A 1 472 ? 32.156 -10.101 -30.163 1.00 48.72 472 ALA A C 1
ATOM 3523 O O . ALA A 1 472 ? 32.540 -8.985 -29.811 1.00 48.72 472 ALA A O 1
ATOM 3524 N N . LEU A 1 473 ? 31.720 -11.003 -29.276 1.00 52.62 473 LEU A N 1
ATOM 3525 C CA . LEU A 1 473 ? 31.715 -10.744 -27.845 1.00 52.62 473 LEU A CA 1
ATOM 3526 C C . LEU A 1 473 ? 33.089 -10.992 -27.232 1.00 52.62 473 LEU A C 1
ATOM 3528 O O . LEU A 1 473 ? 33.611 -12.106 -27.218 1.00 52.62 473 LEU A O 1
ATOM 3532 N N . THR A 1 474 ? 33.667 -9.941 -26.655 1.00 55.97 474 THR A N 1
ATOM 3533 C CA . THR A 1 474 ? 34.876 -10.091 -25.851 1.00 55.97 474 THR A CA 1
ATOM 3534 C C . THR A 1 474 ? 34.548 -10.831 -24.551 1.00 55.97 474 THR A C 1
ATOM 3536 O O . THR A 1 474 ? 33.430 -10.724 -24.035 1.00 55.97 474 THR A O 1
ATOM 3539 N N . PRO A 1 475 ? 35.526 -11.514 -23.926 1.00 57.19 475 PRO A N 1
ATOM 3540 C CA . PRO A 1 475 ? 35.316 -12.134 -22.620 1.00 57.19 475 PRO A CA 1
ATOM 3541 C C . PRO A 1 475 ? 34.815 -11.146 -21.549 1.00 57.19 475 PRO A C 1
ATOM 3543 O O . PRO A 1 475 ? 34.177 -11.563 -20.589 1.00 57.19 475 PRO A O 1
ATOM 3546 N N . THR A 1 476 ? 35.070 -9.835 -21.704 1.00 52.59 476 THR A N 1
ATOM 3547 C CA . THR A 1 476 ? 34.507 -8.793 -20.821 1.00 52.59 476 THR A CA 1
ATOM 3548 C C . THR A 1 476 ? 33.031 -8.564 -21.075 1.00 52.59 476 THR A C 1
ATOM 3550 O O . THR A 1 476 ? 32.279 -8.549 -20.108 1.00 52.59 476 THR A O 1
ATOM 3553 N N . GLY A 1 477 ? 32.614 -8.408 -22.335 1.00 58.06 477 GLY A N 1
ATOM 3554 C CA . GLY A 1 477 ? 31.198 -8.271 -22.682 1.00 58.06 477 GLY A CA 1
ATOM 3555 C C . GLY A 1 477 ? 30.385 -9.485 -22.233 1.00 58.06 477 GLY A C 1
ATOM 3556 O O . GLY A 1 477 ? 29.296 -9.322 -21.692 1.00 58.06 477 GLY A O 1
ATOM 3557 N N . LEU A 1 478 ? 30.957 -10.690 -22.360 1.00 61.22 478 LEU A N 1
ATOM 3558 C CA . LEU A 1 478 ? 30.315 -11.929 -21.920 1.00 61.22 478 LEU A CA 1
ATOM 3559 C C . LEU A 1 478 ? 30.197 -11.984 -20.391 1.00 61.22 478 LEU A C 1
ATOM 3561 O O . LEU A 1 478 ? 29.139 -12.314 -19.870 1.00 61.22 478 LEU A O 1
ATOM 3565 N N . THR A 1 479 ? 31.260 -11.614 -19.667 1.00 57.25 479 THR A N 1
ATOM 3566 C CA . THR A 1 479 ? 31.263 -11.600 -18.192 1.00 57.25 479 THR A CA 1
ATOM 3567 C C . THR A 1 479 ? 30.298 -10.551 -17.641 1.00 57.25 479 THR A C 1
ATOM 3569 O O . THR A 1 479 ? 29.539 -10.846 -16.723 1.00 57.25 479 THR A O 1
ATOM 3572 N N . LEU A 1 480 ? 30.311 -9.335 -18.200 1.00 56.34 480 LEU A N 1
ATOM 3573 C CA . LEU A 1 480 ? 29.379 -8.277 -17.813 1.00 56.34 480 LEU A CA 1
ATOM 3574 C C . LEU A 1 480 ? 27.948 -8.714 -18.093 1.00 56.34 480 LEU A C 1
ATOM 3576 O O . LEU A 1 480 ? 27.105 -8.609 -17.211 1.00 56.34 480 LEU A O 1
ATOM 3580 N N . GLY A 1 481 ? 27.684 -9.266 -19.278 1.00 61.12 481 GLY A N 1
ATOM 3581 C CA . GLY A 1 481 ? 26.332 -9.665 -19.611 1.00 61.12 481 GLY A CA 1
ATOM 3582 C C . GLY A 1 481 ? 25.825 -10.858 -18.802 1.00 61.12 481 GLY A C 1
ATOM 3583 O O . GLY A 1 481 ? 24.689 -10.834 -18.348 1.00 61.12 481 GLY A O 1
ATOM 3584 N N . ALA A 1 482 ? 26.677 -11.842 -18.505 1.00 61.22 482 ALA A N 1
ATOM 3585 C CA . ALA A 1 482 ? 26.347 -12.925 -17.580 1.00 61.22 482 ALA A CA 1
ATOM 3586 C C . ALA A 1 482 ? 26.112 -12.417 -16.145 1.00 61.22 482 ALA A C 1
ATOM 3588 O O . ALA A 1 482 ? 25.186 -12.878 -15.485 1.00 61.22 482 ALA A O 1
ATOM 3589 N N . GLY A 1 483 ? 26.900 -11.443 -15.671 1.00 58.56 483 GLY A N 1
ATOM 3590 C CA . GLY A 1 483 ? 26.700 -10.808 -14.364 1.00 58.56 483 GLY A CA 1
ATOM 3591 C C . GLY A 1 483 ? 25.380 -10.036 -14.277 1.00 58.56 483 GLY A C 1
ATOM 3592 O O . GLY A 1 483 ? 24.664 -10.134 -13.285 1.00 58.56 483 GLY A O 1
ATOM 3593 N N . PHE A 1 484 ? 25.016 -9.333 -15.346 1.00 59.59 484 PHE A N 1
ATOM 3594 C CA . PHE A 1 484 ? 23.759 -8.598 -15.475 1.00 59.59 484 PHE A CA 1
ATOM 3595 C C . PHE A 1 484 ? 22.532 -9.510 -15.638 1.00 59.59 484 PHE A C 1
ATOM 3597 O O . PHE A 1 484 ? 21.484 -9.240 -15.058 1.00 59.59 484 PHE A O 1
ATOM 3604 N N . LEU A 1 485 ? 22.665 -10.636 -16.343 1.00 61.84 485 LEU A N 1
ATOM 3605 C CA . LEU A 1 485 ? 21.633 -11.677 -16.407 1.00 61.84 485 LEU A CA 1
ATOM 3606 C C . LEU A 1 485 ? 21.454 -12.385 -15.065 1.00 61.84 485 LEU A C 1
ATOM 3608 O O . LEU A 1 485 ? 20.325 -12.648 -14.666 1.00 61.84 485 LEU A O 1
ATOM 3612 N N . ALA A 1 486 ? 22.549 -12.650 -14.346 1.00 59.66 486 ALA A N 1
ATOM 3613 C CA . ALA A 1 486 ? 22.482 -13.173 -12.988 1.00 59.66 486 ALA A CA 1
ATOM 3614 C C . ALA A 1 486 ? 21.752 -12.188 -12.061 1.00 59.66 486 ALA A C 1
ATOM 3616 O O . ALA A 1 486 ? 20.896 -12.608 -11.291 1.00 59.66 486 ALA A O 1
ATOM 3617 N N . LEU A 1 487 ? 22.004 -10.878 -12.189 1.00 56.62 487 LEU A N 1
ATOM 3618 C CA . LEU A 1 487 ? 21.240 -9.847 -11.476 1.00 56.62 487 LEU A CA 1
ATOM 3619 C C . LEU A 1 487 ? 19.747 -9.878 -11.834 1.00 56.62 487 LEU A C 1
ATOM 3621 O O . LEU A 1 487 ? 18.928 -9.886 -10.923 1.00 56.62 487 LEU A O 1
ATOM 3625 N N . GLY A 1 488 ? 19.395 -9.973 -13.121 1.00 57.00 488 GLY A N 1
ATOM 3626 C CA . GLY A 1 488 ? 18.004 -10.101 -13.581 1.00 57.00 488 GLY A CA 1
ATOM 3627 C C . GLY A 1 488 ? 17.308 -11.407 -13.163 1.00 57.00 488 GLY A C 1
ATOM 3628 O O . GLY A 1 488 ? 16.082 -11.455 -13.067 1.00 57.00 488 GLY A O 1
ATOM 3629 N N . PHE A 1 489 ? 18.076 -12.465 -12.886 1.00 59.34 489 PHE A N 1
ATOM 3630 C CA . PHE A 1 489 ? 17.565 -13.717 -12.323 1.00 59.34 489 PHE A CA 1
ATOM 3631 C C . PHE A 1 489 ? 17.204 -13.572 -10.843 1.00 59.34 489 PHE A C 1
ATOM 3633 O O . PHE A 1 489 ? 16.247 -14.188 -10.385 1.00 59.34 489 PHE A O 1
ATOM 3640 N N . PHE A 1 490 ? 17.961 -12.760 -10.100 1.00 54.66 490 PHE A N 1
ATOM 3641 C CA . PHE A 1 490 ? 17.664 -12.486 -8.700 1.00 54.66 490 PHE A CA 1
ATOM 3642 C C . PHE A 1 490 ? 16.624 -11.377 -8.527 1.00 54.66 490 PHE A C 1
ATOM 3644 O O . PHE A 1 490 ? 15.895 -11.434 -7.542 1.00 54.66 490 PHE A O 1
ATOM 3651 N N . ASP A 1 491 ? 16.548 -10.390 -9.431 1.00 54.41 491 ASP A N 1
ATOM 3652 C CA . ASP A 1 491 ? 15.627 -9.252 -9.333 1.00 54.41 491 ASP A CA 1
ATOM 3653 C C . ASP A 1 491 ? 15.295 -8.615 -10.704 1.00 54.41 491 ASP A C 1
ATOM 3655 O O . ASP A 1 491 ? 16.179 -8.091 -11.386 1.00 54.41 491 ASP A O 1
ATOM 3659 N N . PHE A 1 492 ? 14.016 -8.603 -11.099 1.00 46.78 492 PHE A N 1
ATOM 3660 C CA . PHE A 1 492 ? 13.557 -7.985 -12.356 1.00 46.78 492 PHE A CA 1
ATOM 3661 C C . PHE A 1 492 ? 13.683 -6.456 -12.364 1.00 46.78 492 PHE A C 1
ATOM 3663 O O . PHE A 1 492 ? 13.878 -5.894 -13.437 1.00 46.78 492 PHE A O 1
ATOM 3670 N N . VAL A 1 493 ? 13.687 -5.772 -11.209 1.00 51.78 493 VAL A N 1
ATOM 3671 C CA . VAL A 1 493 ? 13.952 -4.314 -11.158 1.00 51.78 493 VAL A CA 1
ATOM 3672 C C . VAL A 1 493 ? 15.297 -3.984 -11.817 1.00 51.78 493 VAL A C 1
ATOM 3674 O O . VAL A 1 493 ? 15.466 -2.946 -12.451 1.00 51.78 493 VAL A O 1
ATOM 3677 N N . CYS A 1 494 ? 16.260 -4.906 -11.736 1.00 45.12 494 CYS A N 1
ATOM 3678 C CA . CYS A 1 494 ? 17.564 -4.751 -12.364 1.00 45.12 494 CYS A CA 1
ATOM 3679 C C . CYS A 1 494 ? 17.533 -4.960 -13.884 1.00 45.12 494 CYS A C 1
ATOM 3681 O O . CYS A 1 494 ? 18.523 -4.628 -14.528 1.00 45.12 494 CYS A O 1
ATOM 3683 N N . PHE A 1 495 ? 16.471 -5.515 -14.476 1.00 49.50 495 PHE A N 1
ATOM 3684 C CA . PHE A 1 495 ? 16.460 -5.981 -15.864 1.00 49.50 495 PHE A CA 1
ATOM 3685 C C . PHE A 1 495 ? 16.654 -4.863 -16.882 1.00 49.50 495 PHE A C 1
ATOM 3687 O O . PHE A 1 495 ? 17.583 -4.951 -17.680 1.00 49.50 495 PHE A O 1
ATOM 3694 N N . THR A 1 496 ? 15.836 -3.813 -16.849 1.00 50.03 496 THR A N 1
ATOM 3695 C CA . THR A 1 496 ? 15.908 -2.722 -17.831 1.00 50.03 496 THR A CA 1
ATOM 3696 C C . THR A 1 496 ? 17.275 -2.015 -17.800 1.00 50.03 496 THR A C 1
ATOM 3698 O O . THR A 1 496 ? 17.935 -1.953 -18.839 1.00 50.03 496 THR A O 1
ATOM 3701 N N . PRO A 1 497 ? 17.824 -1.622 -16.629 1.00 45.53 497 PRO A N 1
ATOM 3702 C CA . PRO A 1 497 ? 19.174 -1.055 -16.551 1.00 45.53 497 PRO A CA 1
ATOM 3703 C C . PRO A 1 497 ? 20.289 -2.032 -16.928 1.00 45.53 497 PRO A C 1
ATOM 3705 O O . PRO A 1 497 ? 21.262 -1.642 -17.572 1.00 45.53 497 PRO A O 1
ATOM 3708 N N . SER A 1 498 ? 20.176 -3.300 -16.527 1.00 46.88 498 SER A N 1
ATOM 3709 C CA . SER A 1 498 ? 21.211 -4.315 -16.751 1.00 46.88 498 SER A CA 1
ATOM 3710 C C . SER A 1 498 ? 21.265 -4.757 -18.210 1.00 46.88 498 SER A C 1
ATOM 3712 O O . SER A 1 498 ? 22.353 -4.906 -18.761 1.00 46.88 498 SER A O 1
ATOM 3714 N N . LEU A 1 499 ? 20.108 -4.918 -18.858 1.00 51.09 499 LEU A N 1
ATOM 3715 C CA . LEU A 1 499 ? 19.995 -5.197 -20.286 1.00 51.09 499 LEU A CA 1
ATOM 3716 C C . LEU A 1 499 ? 20.503 -4.006 -21.096 1.00 51.09 499 LEU A C 1
ATOM 3718 O O . LEU A 1 499 ? 21.267 -4.199 -22.035 1.00 51.09 499 LEU A O 1
ATOM 3722 N N . SER A 1 500 ? 20.165 -2.782 -20.701 1.00 50.62 500 SER A N 1
ATOM 3723 C CA . SER A 1 500 ? 20.634 -1.585 -21.390 1.00 50.62 500 SER A CA 1
ATOM 3724 C C . SER A 1 500 ? 22.134 -1.326 -21.197 1.00 50.62 500 SER A C 1
ATOM 3726 O O . SER A 1 500 ? 22.823 -0.981 -22.158 1.00 50.62 500 SER A O 1
ATOM 3728 N N . ALA A 1 501 ? 22.693 -1.590 -20.012 1.00 49.31 501 ALA A N 1
ATOM 3729 C CA . ALA A 1 501 ? 24.139 -1.566 -19.774 1.00 49.31 501 ALA A CA 1
ATOM 3730 C C . ALA A 1 501 ? 24.873 -2.688 -20.531 1.00 49.31 501 ALA A C 1
ATOM 3732 O O . ALA A 1 501 ? 25.981 -2.480 -21.029 1.00 49.31 501 ALA A O 1
ATOM 3733 N N . LEU A 1 502 ? 24.252 -3.863 -20.664 1.00 51.34 502 LEU A N 1
ATOM 3734 C CA . LEU A 1 502 ? 24.743 -4.998 -21.449 1.00 51.34 502 LEU A CA 1
ATOM 3735 C C . LEU A 1 502 ? 24.719 -4.685 -22.949 1.00 51.34 502 LEU A C 1
ATOM 3737 O O . LEU A 1 502 ? 25.724 -4.900 -23.624 1.00 51.34 502 LEU A O 1
ATOM 3741 N N . LEU A 1 503 ? 23.632 -4.107 -23.465 1.00 52.06 503 LEU A N 1
ATOM 3742 C CA . LEU A 1 503 ? 23.509 -3.644 -24.849 1.00 52.06 503 LEU A CA 1
ATOM 3743 C C . LEU A 1 503 ? 24.520 -2.534 -25.149 1.00 52.06 503 LEU A C 1
ATOM 3745 O O . LEU A 1 503 ? 25.210 -2.598 -26.167 1.00 52.06 503 LEU A O 1
ATOM 3749 N N . LEU A 1 504 ? 24.683 -1.570 -24.238 1.00 50.09 504 LEU A N 1
ATOM 3750 C CA . LEU A 1 504 ? 25.677 -0.504 -24.348 1.00 50.09 504 LEU A CA 1
ATOM 3751 C C . LEU A 1 504 ? 27.107 -1.059 -24.287 1.00 50.09 504 LEU A C 1
ATOM 3753 O O . LEU A 1 504 ? 27.951 -0.662 -25.082 1.00 50.09 504 LEU A O 1
ATOM 3757 N N . GLY A 1 505 ? 27.390 -2.012 -23.397 1.00 50.31 505 GLY A N 1
ATOM 3758 C CA . GLY A 1 505 ? 28.696 -2.663 -23.277 1.00 50.31 505 GLY A CA 1
ATOM 3759 C C . GLY A 1 505 ? 29.064 -3.495 -24.507 1.00 50.31 505 GLY A C 1
ATOM 3760 O O . GLY A 1 505 ? 30.166 -3.363 -25.032 1.00 50.31 505 GLY A O 1
ATOM 3761 N N . VAL A 1 506 ? 28.129 -4.301 -25.016 1.00 50.84 506 VAL A N 1
ATOM 3762 C CA . VAL A 1 506 ? 28.284 -5.085 -26.255 1.00 50.84 506 VAL A CA 1
ATOM 3763 C C . VAL A 1 506 ? 28.484 -4.162 -27.452 1.00 50.84 506 VAL A C 1
ATOM 3765 O O . VAL A 1 506 ? 29.357 -4.408 -28.281 1.00 50.84 506 VAL A O 1
ATOM 3768 N N . PHE A 1 507 ? 27.733 -3.063 -27.516 1.00 50.03 507 PHE A N 1
ATOM 3769 C CA . PHE A 1 507 ? 27.893 -2.037 -28.538 1.00 50.03 507 PHE A CA 1
ATOM 3770 C C . PHE A 1 507 ? 29.268 -1.362 -28.466 1.00 50.03 507 PHE A C 1
ATOM 3772 O O . PHE A 1 507 ? 29.940 -1.235 -29.485 1.00 50.03 507 PHE A O 1
ATOM 3779 N N . LEU A 1 508 ? 29.719 -0.961 -27.275 1.00 49.59 508 LEU A N 1
ATOM 3780 C CA . LEU A 1 508 ? 31.018 -0.315 -27.067 1.00 49.59 508 LEU A CA 1
ATOM 3781 C C . LEU A 1 508 ? 32.206 -1.236 -27.357 1.00 49.59 508 LEU A C 1
ATOM 3783 O O . LEU A 1 508 ? 33.262 -0.752 -27.760 1.00 49.59 508 LEU A O 1
ATOM 3787 N N . GLU A 1 509 ? 32.050 -2.542 -27.159 1.00 51.59 509 GLU A N 1
ATOM 3788 C CA . GLU A 1 509 ? 33.072 -3.539 -27.487 1.00 51.59 509 GLU A CA 1
ATOM 3789 C C . GLU A 1 509 ? 33.072 -3.880 -28.983 1.00 51.59 509 GLU A C 1
ATOM 3791 O O . GLU A 1 509 ? 34.143 -3.962 -29.576 1.00 51.59 509 GLU A O 1
ATOM 3796 N N . ALA A 1 510 ? 31.904 -3.955 -29.633 1.00 49.00 510 ALA A N 1
ATOM 3797 C CA . ALA A 1 510 ? 31.796 -4.083 -31.092 1.00 49.00 510 ALA A CA 1
ATOM 3798 C C . ALA A 1 510 ? 32.365 -2.866 -31.853 1.00 49.00 510 ALA A C 1
ATOM 3800 O O . ALA A 1 510 ? 32.576 -2.929 -33.062 1.00 49.00 510 ALA A O 1
ATOM 3801 N N . LEU A 1 511 ? 32.599 -1.756 -31.144 1.00 45.25 511 LEU A N 1
ATOM 3802 C CA . LEU A 1 511 ? 33.213 -0.529 -31.645 1.00 45.25 511 LEU A CA 1
ATOM 3803 C C . LEU A 1 511 ? 34.736 -0.474 -31.524 1.00 45.25 511 LEU A C 1
ATOM 3805 O O . LEU A 1 511 ? 35.340 0.446 -32.077 1.00 45.25 511 LEU A O 1
ATOM 3809 N N . ARG A 1 512 ? 35.367 -1.410 -30.806 1.00 52.44 512 ARG A N 1
ATOM 3810 C CA . ARG A 1 512 ? 36.825 -1.525 -30.836 1.00 52.44 512 ARG A CA 1
ATOM 3811 C C . ARG A 1 512 ? 37.226 -2.049 -32.206 1.00 52.44 512 ARG A C 1
ATOM 3813 O O . ARG A 1 512 ? 36.951 -3.195 -32.544 1.00 52.44 512 ARG A O 1
ATOM 3820 N N . ASP A 1 513 ? 37.845 -1.163 -32.972 1.00 46.81 513 ASP A N 1
ATOM 3821 C CA . ASP A 1 513 ? 38.328 -1.402 -34.324 1.00 46.81 513 ASP A CA 1
ATOM 3822 C C . ASP A 1 513 ? 39.081 -2.747 -34.398 1.00 46.81 513 ASP A C 1
ATOM 3824 O O . ASP A 1 513 ? 40.041 -2.947 -33.642 1.00 46.81 513 ASP A O 1
ATOM 3828 N N . PRO A 1 514 ? 38.687 -3.696 -35.268 1.00 44.94 514 PRO A N 1
ATOM 3829 C CA . PRO A 1 514 ? 39.392 -4.958 -35.448 1.00 44.94 514 PRO A CA 1
ATOM 3830 C C . PRO A 1 514 ? 40.668 -4.754 -36.274 1.00 44.94 514 PRO A C 1
ATOM 3832 O O . PRO A 1 514 ? 41.002 -5.588 -37.110 1.00 44.94 514 PRO A O 1
ATOM 3835 N N . ALA A 1 515 ? 41.425 -3.683 -36.021 1.00 42.50 515 ALA A N 1
ATOM 3836 C CA . ALA A 1 515 ? 42.662 -3.346 -36.724 1.00 42.50 515 ALA A CA 1
ATOM 3837 C C . ALA A 1 515 ? 43.754 -4.441 -36.625 1.00 42.50 515 ALA A C 1
ATOM 3839 O O . ALA A 1 515 ? 44.806 -4.318 -37.242 1.00 42.50 515 ALA A O 1
ATOM 3840 N N . GLY A 1 516 ? 43.509 -5.530 -35.883 1.00 41.59 516 GLY A N 1
ATOM 3841 C CA . GLY A 1 516 ? 44.355 -6.724 -35.830 1.00 41.59 516 GLY A CA 1
ATOM 3842 C C . GLY A 1 516 ? 43.681 -8.053 -36.203 1.00 41.59 516 GLY A C 1
ATOM 3843 O O . GLY A 1 516 ? 44.337 -9.086 -36.102 1.00 41.59 516 GLY A O 1
ATOM 3844 N N . VAL A 1 517 ? 42.404 -8.088 -36.613 1.00 40.81 517 VAL A N 1
ATOM 3845 C CA . VAL A 1 517 ? 41.748 -9.341 -37.035 1.00 40.81 517 VAL A CA 1
ATOM 3846 C C . VAL A 1 517 ? 41.750 -9.401 -38.557 1.00 40.81 517 VAL A C 1
ATOM 3848 O O . VAL A 1 517 ? 40.961 -8.727 -39.214 1.00 40.81 517 VAL A O 1
ATOM 3851 N N . ALA A 1 518 ? 42.650 -10.212 -39.117 1.00 40.66 518 ALA A N 1
ATOM 3852 C CA . ALA A 1 518 ? 42.711 -10.458 -40.552 1.00 40.66 518 ALA A CA 1
ATOM 3853 C C . ALA A 1 518 ? 41.313 -10.836 -41.090 1.00 40.66 518 ALA A C 1
ATOM 3855 O O . ALA A 1 518 ? 40.642 -11.682 -40.483 1.00 40.66 518 ALA A O 1
ATOM 3856 N N . PRO A 1 519 ? 40.855 -10.232 -42.204 1.00 42.16 519 PRO A N 1
ATOM 3857 C CA . PRO A 1 519 ? 39.564 -10.557 -42.792 1.00 42.16 519 PRO A CA 1
ATOM 3858 C C . PRO A 1 519 ? 39.549 -12.048 -43.127 1.00 42.16 519 PRO A C 1
ATOM 3860 O O . PRO A 1 519 ? 40.323 -12.521 -43.959 1.00 42.16 519 PRO A O 1
ATOM 3863 N N . ARG A 1 520 ? 38.692 -12.817 -42.447 1.00 43.16 520 ARG A N 1
ATOM 3864 C CA . ARG A 1 520 ? 38.483 -14.217 -42.816 1.00 43.16 520 ARG A CA 1
ATOM 3865 C C . ARG A 1 520 ? 37.897 -14.246 -44.232 1.00 43.16 520 ARG A C 1
ATOM 3867 O O . ARG A 1 520 ? 36.917 -13.538 -44.469 1.00 43.16 520 ARG A O 1
ATOM 3874 N N . PRO A 1 521 ? 38.451 -15.049 -45.157 1.00 43.66 521 PRO A N 1
ATOM 3875 C CA . PRO A 1 521 ? 37.878 -15.206 -46.485 1.00 43.66 521 PRO A CA 1
ATOM 3876 C C . PRO A 1 521 ? 36.459 -15.767 -46.339 1.00 43.66 521 PRO A C 1
ATOM 3878 O O . PRO A 1 521 ? 36.259 -16.871 -45.832 1.00 43.66 521 PRO A O 1
ATOM 3881 N N . GLY A 1 522 ? 35.466 -14.954 -46.699 1.00 42.53 522 GLY A N 1
ATOM 3882 C CA . GLY A 1 522 ? 34.061 -15.337 -46.645 1.00 42.53 522 GLY A CA 1
ATOM 3883 C C . GLY A 1 522 ? 33.719 -16.344 -47.750 1.00 42.53 522 GLY A C 1
ATOM 3884 O O . GLY A 1 522 ? 34.280 -16.252 -48.844 1.00 42.53 522 GLY A O 1
ATOM 3885 N N . PRO A 1 523 ? 32.806 -17.300 -47.496 1.00 40.31 523 PRO A N 1
ATOM 3886 C CA . PRO A 1 523 ? 32.323 -18.221 -48.517 1.00 40.31 523 PRO A CA 1
ATOM 3887 C C . PRO A 1 523 ? 31.602 -17.465 -49.642 1.00 40.31 523 PRO A C 1
ATOM 3889 O O . PRO A 1 523 ? 30.970 -16.431 -49.420 1.00 40.31 523 PRO A O 1
ATOM 3892 N N . ALA A 1 524 ? 31.743 -17.996 -50.856 1.00 44.78 524 ALA A N 1
ATOM 3893 C CA . ALA A 1 524 ? 31.325 -17.389 -52.109 1.00 44.78 524 ALA A CA 1
ATOM 3894 C C . ALA A 1 524 ? 29.865 -16.896 -52.116 1.00 44.78 524 ALA A C 1
ATOM 3896 O O . ALA A 1 524 ? 28.944 -17.589 -51.689 1.00 44.78 524 ALA A O 1
ATOM 3897 N N . ALA A 1 525 ? 29.716 -15.682 -52.651 1.00 44.72 525 ALA A N 1
ATOM 3898 C CA . ALA A 1 525 ? 28.520 -15.006 -53.143 1.00 44.72 525 ALA A CA 1
ATOM 3899 C C . ALA A 1 525 ? 27.208 -15.817 -53.132 1.00 44.72 525 ALA A C 1
ATOM 3901 O O . ALA A 1 525 ? 26.821 -16.440 -54.120 1.00 44.72 525 ALA A O 1
ATOM 3902 N N . VAL A 1 526 ? 26.442 -15.673 -52.051 1.00 40.41 526 VAL A N 1
ATOM 3903 C CA . VAL A 1 526 ? 24.980 -15.705 -52.156 1.00 40.41 526 VAL A CA 1
ATOM 3904 C C . VAL A 1 526 ? 24.584 -14.426 -52.900 1.00 40.41 526 VAL A C 1
ATOM 3906 O O . VAL A 1 526 ? 24.938 -13.332 -52.461 1.00 40.41 526 VAL A O 1
ATOM 3909 N N . GLY A 1 527 ? 23.933 -14.566 -54.059 1.00 44.16 527 GLY A N 1
ATOM 3910 C CA . GLY A 1 527 ? 23.616 -13.457 -54.966 1.00 44.16 527 GLY A CA 1
ATOM 3911 C C . GLY A 1 527 ? 22.911 -12.269 -54.286 1.00 44.16 527 GLY A C 1
ATOM 3912 O O . GLY A 1 527 ? 22.262 -12.444 -53.248 1.00 44.16 527 GLY A O 1
ATOM 3913 N N . PRO A 1 528 ? 23.020 -11.055 -54.857 1.00 39.00 528 PRO A N 1
ATOM 3914 C CA . PRO A 1 528 ? 22.533 -9.827 -54.244 1.00 39.00 528 PRO A CA 1
ATOM 3915 C C . PRO A 1 528 ? 21.003 -9.832 -54.224 1.00 39.00 528 PRO A C 1
ATOM 3917 O O . PRO A 1 528 ? 20.343 -9.374 -55.153 1.00 39.00 528 PRO A O 1
ATOM 3920 N N . ARG A 1 529 ? 20.407 -10.359 -53.154 1.00 46.25 529 ARG A N 1
ATOM 3921 C CA . ARG A 1 529 ? 19.025 -10.016 -52.817 1.00 46.25 529 ARG A CA 1
ATOM 3922 C C . ARG A 1 529 ? 19.017 -8.539 -52.463 1.00 46.25 529 ARG A C 1
ATOM 3924 O O . ARG A 1 529 ? 19.692 -8.164 -51.510 1.00 46.25 529 ARG A O 1
ATOM 3931 N N . ASP A 1 530 ? 18.284 -7.749 -53.249 1.00 46.34 530 ASP A N 1
ATOM 3932 C CA . ASP A 1 530 ? 18.135 -6.299 -53.107 1.00 46.34 530 ASP A CA 1
ATOM 3933 C C . ASP A 1 530 ? 17.814 -5.928 -51.644 1.00 46.34 530 ASP A C 1
ATOM 3935 O O . ASP A 1 530 ? 16.667 -6.075 -51.203 1.00 46.34 530 ASP A O 1
ATOM 3939 N N . PRO A 1 531 ? 18.802 -5.441 -50.868 1.00 45.88 531 PRO A N 1
ATOM 3940 C CA . PRO A 1 531 ? 18.593 -5.045 -49.480 1.00 45.88 531 PRO A CA 1
ATOM 3941 C C . PRO A 1 531 ? 17.559 -3.916 -49.373 1.00 45.88 531 PRO A C 1
ATOM 3943 O O . PRO A 1 531 ? 16.908 -3.767 -48.337 1.00 45.88 531 PRO A O 1
ATOM 3946 N N . ALA A 1 532 ? 17.360 -3.150 -50.456 1.00 46.34 532 ALA A N 1
ATOM 3947 C CA . ALA A 1 532 ? 16.391 -2.069 -50.518 1.00 46.34 532 ALA A CA 1
ATOM 3948 C C . ALA A 1 532 ? 14.946 -2.578 -50.613 1.00 46.34 532 ALA A C 1
ATOM 3950 O O . ALA A 1 532 ? 14.041 -1.916 -50.113 1.00 46.34 532 ALA A O 1
ATOM 3951 N N . ALA A 1 533 ? 14.681 -3.742 -51.216 1.00 44.25 533 ALA A N 1
ATOM 3952 C CA . ALA A 1 533 ? 13.339 -4.333 -51.232 1.00 44.25 533 ALA A CA 1
ATOM 3953 C C . ALA A 1 533 ? 12.885 -4.743 -49.822 1.00 44.25 533 ALA A C 1
ATOM 3955 O O . ALA A 1 533 ? 11.750 -4.482 -49.433 1.00 44.25 533 ALA A O 1
ATOM 3956 N N . TRP A 1 534 ? 13.791 -5.311 -49.026 1.00 45.78 534 TRP A N 1
ATOM 3957 C CA . TRP A 1 534 ? 13.505 -5.723 -47.651 1.00 45.78 534 TRP A CA 1
ATOM 3958 C C . TRP A 1 534 ? 13.368 -4.529 -46.696 1.00 45.78 534 TRP A C 1
ATOM 3960 O O . TRP A 1 534 ? 12.394 -4.453 -45.948 1.00 45.78 534 TRP A O 1
ATOM 3970 N N . ALA A 1 535 ? 14.269 -3.543 -46.787 1.00 45.44 535 ALA A N 1
ATOM 3971 C CA . ALA A 1 535 ? 14.165 -2.303 -46.018 1.00 45.44 535 ALA A CA 1
ATOM 3972 C C . ALA A 1 535 ? 12.845 -1.557 -46.297 1.00 45.44 535 ALA A C 1
ATOM 3974 O O . ALA A 1 535 ? 12.243 -1.025 -45.371 1.00 45.44 535 ALA A O 1
ATOM 3975 N N . ARG A 1 536 ? 12.347 -1.577 -47.545 1.00 48.41 536 ARG A N 1
ATOM 3976 C CA . ARG A 1 536 ? 11.049 -0.986 -47.920 1.00 48.41 536 ARG A CA 1
ATOM 3977 C C . ARG A 1 536 ? 9.865 -1.656 -47.217 1.00 48.41 536 ARG A C 1
ATOM 3979 O O . ARG A 1 536 ? 9.015 -0.947 -46.692 1.00 48.41 536 ARG A O 1
ATOM 3986 N N . TRP A 1 537 ? 9.813 -2.987 -47.154 1.00 45.47 537 TRP A N 1
ATOM 3987 C CA . TRP A 1 537 ? 8.710 -3.696 -46.489 1.00 45.47 537 TRP A CA 1
ATOM 3988 C C . TRP A 1 537 ? 8.736 -3.558 -44.966 1.00 45.47 537 TRP A C 1
ATOM 3990 O O . TRP A 1 537 ? 7.683 -3.391 -44.355 1.00 45.47 537 TRP A O 1
ATOM 4000 N N . VAL A 1 538 ? 9.925 -3.546 -44.358 1.00 46.06 538 VAL A N 1
ATOM 4001 C CA . VAL A 1 538 ? 10.070 -3.261 -42.924 1.00 46.06 538 VAL A CA 1
ATOM 4002 C C . VAL A 1 538 ? 9.668 -1.810 -42.621 1.00 46.06 538 VAL A C 1
ATOM 4004 O O . VAL A 1 538 ? 8.936 -1.571 -41.668 1.00 46.06 538 VAL A O 1
ATOM 4007 N N . MET A 1 539 ? 10.039 -0.849 -43.474 1.00 44.50 539 MET A N 1
ATOM 4008 C CA . MET A 1 539 ? 9.603 0.549 -43.357 1.00 44.50 539 MET A CA 1
ATOM 4009 C C . MET A 1 539 ? 8.085 0.717 -43.521 1.00 44.50 539 MET A C 1
ATOM 4011 O O . MET A 1 539 ? 7.478 1.482 -42.787 1.00 44.50 539 MET A O 1
ATOM 4015 N N . VAL A 1 540 ? 7.433 -0.002 -44.437 1.00 47.50 540 VAL A N 1
ATOM 4016 C CA . VAL A 1 540 ? 5.964 0.052 -44.572 1.00 47.50 540 VAL A CA 1
ATOM 4017 C C . VAL A 1 540 ? 5.275 -0.569 -43.354 1.00 47.50 540 VAL A C 1
ATOM 4019 O O . VAL A 1 540 ? 4.346 0.027 -42.816 1.00 47.50 540 VAL A O 1
ATOM 4022 N N . GLY A 1 541 ? 5.750 -1.725 -42.878 1.00 45.00 541 GLY A N 1
ATOM 4023 C CA . GLY A 1 541 ? 5.182 -2.397 -41.706 1.00 45.00 541 GLY A CA 1
ATOM 4024 C C . GLY A 1 541 ? 5.317 -1.567 -40.432 1.00 45.00 541 GLY A C 1
ATOM 4025 O O . GLY A 1 541 ? 4.347 -1.391 -39.699 1.00 45.00 541 GLY A O 1
ATOM 4026 N N . LEU A 1 542 ? 6.493 -0.987 -40.197 1.00 43.59 542 LEU A N 1
ATOM 4027 C CA . LEU A 1 542 ? 6.707 -0.158 -39.021 1.00 43.59 542 LEU A CA 1
ATOM 4028 C C . LEU A 1 542 ? 5.992 1.206 -39.139 1.00 43.59 542 LEU A C 1
ATOM 4030 O O . LEU A 1 542 ? 5.527 1.701 -38.122 1.00 43.59 542 LEU A O 1
ATOM 4034 N N . ALA A 1 543 ? 5.824 1.786 -40.341 1.00 45.22 543 ALA A N 1
ATOM 4035 C CA . ALA A 1 543 ? 5.076 3.037 -40.564 1.00 45.22 543 ALA A CA 1
ATOM 4036 C C . ALA A 1 543 ? 3.570 2.845 -40.400 1.00 45.22 543 ALA A C 1
ATOM 4038 O O . ALA A 1 543 ? 2.899 3.728 -39.874 1.00 45.22 543 ALA A O 1
ATOM 4039 N N . ALA A 1 544 ? 3.048 1.679 -40.782 1.00 46.28 544 ALA A N 1
ATOM 4040 C CA . ALA A 1 544 ? 1.687 1.282 -40.454 1.00 46.28 544 ALA A CA 1
ATOM 4041 C C . ALA A 1 544 ? 1.509 1.131 -38.933 1.00 46.28 544 ALA A C 1
ATOM 4043 O O . ALA A 1 544 ? 0.547 1.658 -38.390 1.00 46.28 544 ALA A O 1
ATOM 4044 N N . LEU A 1 545 ? 2.460 0.507 -38.229 1.00 43.50 545 LEU A N 1
ATOM 4045 C CA . LEU A 1 545 ? 2.448 0.399 -36.762 1.00 43.50 545 LEU A CA 1
ATOM 4046 C C . LEU A 1 545 ? 2.581 1.762 -36.052 1.00 43.50 545 LEU A C 1
ATOM 4048 O O . LEU A 1 545 ? 1.860 2.016 -35.095 1.00 43.50 545 LEU A O 1
ATOM 4052 N N . ALA A 1 546 ? 3.458 2.652 -36.526 1.00 42.09 546 ALA A N 1
ATOM 4053 C CA . ALA A 1 546 ? 3.610 4.014 -36.012 1.00 42.09 546 ALA A CA 1
ATOM 4054 C C . ALA A 1 546 ? 2.376 4.875 -36.310 1.00 42.09 546 ALA A C 1
ATOM 4056 O O . ALA A 1 546 ? 1.957 5.654 -35.467 1.00 42.09 546 ALA A O 1
ATOM 4057 N N . GLY A 1 547 ? 1.757 4.705 -37.482 1.00 44.41 547 GLY A N 1
ATOM 4058 C CA . GLY A 1 547 ? 0.482 5.329 -37.825 1.00 44.41 547 GLY A CA 1
ATOM 4059 C C . GLY A 1 547 ? -0.651 4.843 -36.924 1.00 44.41 547 GLY A C 1
ATOM 4060 O O . GLY A 1 547 ? -1.387 5.663 -36.395 1.00 44.41 547 GLY A O 1
ATOM 4061 N N . VAL A 1 548 ? -0.749 3.533 -36.675 1.00 45.44 548 VAL A N 1
ATOM 4062 C CA . VAL A 1 548 ? -1.714 2.943 -35.729 1.00 45.44 548 VAL A CA 1
ATOM 4063 C C . VAL A 1 548 ? -1.450 3.413 -34.295 1.00 45.44 548 VAL A C 1
ATOM 4065 O O . VAL A 1 548 ? -2.398 3.690 -33.573 1.00 45.44 548 VAL A O 1
ATOM 4068 N N . GLY A 1 549 ? -0.186 3.578 -33.903 1.00 41.06 549 GLY A N 1
ATOM 4069 C CA . GLY A 1 549 ? 0.221 4.090 -32.595 1.00 41.06 549 GLY A CA 1
ATOM 4070 C C . GLY A 1 549 ? -0.017 5.585 -32.380 1.00 41.06 549 GLY A C 1
ATOM 4071 O O . GLY A 1 549 ? -0.512 5.984 -31.336 1.00 41.06 549 GLY A O 1
ATOM 4072 N N . LEU A 1 550 ? 0.278 6.419 -33.382 1.00 42.12 550 LEU A N 1
ATOM 4073 C CA . LEU A 1 550 ? 0.026 7.866 -33.363 1.00 42.12 550 LEU A CA 1
ATOM 4074 C C . LEU A 1 550 ? -1.473 8.183 -33.465 1.00 42.12 550 LEU A C 1
ATOM 4076 O O . LEU A 1 550 ? -1.951 9.101 -32.806 1.00 42.12 550 LEU A O 1
ATOM 4080 N N . LEU A 1 551 ? -2.230 7.403 -34.248 1.00 43.66 551 LEU A N 1
ATOM 4081 C CA . LEU A 1 551 ? -3.700 7.428 -34.238 1.00 43.66 551 LEU A CA 1
ATOM 4082 C C . LEU A 1 551 ? -4.273 6.827 -32.942 1.00 43.66 551 LEU A C 1
ATOM 4084 O O . LEU A 1 551 ? -5.399 7.143 -32.569 1.00 43.66 551 LEU A O 1
ATOM 4088 N N . GLY A 1 552 ? -3.484 5.992 -32.265 1.00 42.59 552 GLY A N 1
ATOM 4089 C CA . GLY A 1 552 ? -3.735 5.429 -30.944 1.00 42.59 552 GLY A CA 1
ATOM 4090 C C . GLY A 1 552 ? -3.261 6.308 -29.785 1.00 42.59 552 GLY A C 1
ATOM 4091 O O . GLY A 1 552 ? -3.375 5.865 -28.649 1.00 42.59 552 GLY A O 1
ATOM 4092 N N . ILE A 1 553 ? -2.774 7.542 -30.015 1.00 48.31 553 ILE A N 1
ATOM 4093 C CA . ILE A 1 553 ? -2.549 8.512 -28.929 1.00 48.31 553 ILE A CA 1
ATOM 4094 C C . ILE A 1 553 ? -3.915 8.808 -28.303 1.00 48.31 553 ILE A C 1
ATOM 4096 O O . ILE A 1 553 ? -4.702 9.633 -28.775 1.00 48.31 553 ILE A O 1
ATOM 4100 N N . HIS A 1 554 ? -4.223 8.063 -27.247 1.00 58.12 554 HIS A N 1
ATOM 4101 C CA . HIS A 1 554 ? -5.515 8.096 -26.596 1.00 58.12 554 HIS A CA 1
ATOM 4102 C C . HIS A 1 554 ? -5.673 9.427 -25.856 1.00 58.12 554 HIS A C 1
ATOM 4104 O O . HIS A 1 554 ? -4.872 9.787 -25.000 1.00 58.12 554 HIS A O 1
ATOM 4110 N N . GLN A 1 555 ? -6.764 10.150 -26.124 1.00 66.69 555 GLN A N 1
ATOM 4111 C CA . GLN A 1 555 ? -7.112 11.378 -25.392 1.00 66.69 555 GLN A CA 1
ATOM 4112 C C . GLN A 1 555 ? -7.408 11.124 -23.898 1.00 66.69 555 GLN A C 1
ATOM 4114 O O . GLN A 1 555 ? -7.465 12.069 -23.116 1.00 66.69 555 GLN A O 1
ATOM 4119 N N . GLY A 1 556 ? -7.590 9.861 -23.491 1.00 66.88 556 GLY A N 1
ATOM 4120 C CA . GLY A 1 556 ? -7.995 9.443 -22.144 1.00 66.88 556 GLY A CA 1
ATOM 4121 C C . GLY A 1 556 ? -7.180 10.066 -21.000 1.00 66.88 556 GLY A C 1
ATOM 4122 O O . GLY A 1 556 ? -7.779 10.739 -20.164 1.00 66.88 556 GLY A O 1
ATOM 4123 N N . PRO A 1 557 ? -5.841 9.906 -20.943 1.00 64.56 557 PRO A N 1
ATOM 4124 C CA . PRO A 1 557 ? -5.008 10.518 -19.904 1.00 64.56 557 PRO A CA 1
ATOM 4125 C C . PRO A 1 557 ? -5.109 12.050 -19.838 1.00 64.56 557 PRO A C 1
ATOM 4127 O O . PRO A 1 557 ? -5.167 12.614 -18.746 1.00 64.56 557 PRO A O 1
ATOM 4130 N N . PHE A 1 558 ? -5.183 12.732 -20.987 1.00 70.25 558 PHE A N 1
ATOM 4131 C CA . PHE A 1 558 ? -5.318 14.193 -21.038 1.00 70.25 558 PHE A CA 1
ATOM 4132 C C . PHE A 1 558 ? -6.677 14.655 -20.519 1.00 70.25 558 PHE A C 1
ATOM 4134 O O . PHE A 1 558 ? -6.754 15.588 -19.724 1.00 70.25 558 PHE A O 1
ATOM 4141 N N . LEU A 1 559 ? -7.746 13.974 -20.940 1.00 78.38 559 LEU A N 1
ATOM 4142 C CA . LEU A 1 559 ? -9.104 14.228 -20.468 1.00 78.38 559 LEU A CA 1
ATOM 4143 C C . LEU A 1 559 ? -9.221 13.967 -18.964 1.00 78.38 559 LEU A C 1
ATOM 4145 O O . LEU A 1 559 ? -9.865 14.745 -18.267 1.00 78.38 559 LEU A O 1
ATOM 4149 N N . TYR A 1 560 ? -8.556 12.924 -18.458 1.00 78.50 560 TYR A N 1
ATOM 4150 C CA . TYR A 1 560 ? -8.509 12.616 -17.031 1.00 78.50 560 TYR A CA 1
ATOM 4151 C C . TYR A 1 560 ? -7.784 13.702 -16.228 1.00 78.50 560 TYR A C 1
ATOM 4153 O O . TYR A 1 560 ? -8.333 14.204 -15.251 1.00 78.50 560 TYR A O 1
ATOM 4161 N N . ARG A 1 561 ? -6.590 14.131 -16.657 1.00 78.00 561 ARG A N 1
ATOM 4162 C CA . ARG A 1 561 ? -5.858 15.215 -15.982 1.00 78.00 561 ARG A CA 1
ATOM 4163 C C . ARG A 1 561 ? -6.637 16.527 -16.014 1.00 78.00 561 ARG A C 1
ATOM 4165 O O . ARG A 1 561 ? -6.819 17.145 -14.974 1.00 78.00 561 ARG A O 1
ATOM 4172 N N . ALA A 1 562 ? -7.187 16.889 -17.172 1.00 79.81 562 ALA A N 1
ATOM 4173 C CA . ALA A 1 562 ? -8.057 18.052 -17.288 1.00 79.81 562 ALA A CA 1
ATOM 4174 C C . ALA A 1 562 ? -9.284 17.936 -16.366 1.00 79.81 562 ALA A C 1
ATOM 4176 O O . ALA A 1 562 ? -9.699 18.933 -15.783 1.00 79.81 562 ALA A O 1
ATOM 4177 N N . ALA A 1 563 ? -9.857 16.740 -16.194 1.00 83.56 563 ALA A N 1
ATOM 4178 C CA . ALA A 1 563 ? -10.925 16.519 -15.225 1.00 83.56 563 ALA A CA 1
ATOM 4179 C C . ALA A 1 563 ? -10.451 16.786 -13.787 1.00 83.56 563 ALA A C 1
ATOM 4181 O O . ALA A 1 563 ? -11.146 17.489 -13.058 1.00 83.56 563 ALA A O 1
ATOM 4182 N N . LEU A 1 564 ? -9.270 16.301 -13.390 1.00 82.06 564 LEU A N 1
ATOM 4183 C CA . LEU A 1 564 ? -8.706 16.563 -12.061 1.00 82.06 564 LEU A CA 1
ATOM 4184 C C . LEU A 1 564 ? -8.434 18.053 -11.822 1.00 82.06 564 LEU A C 1
ATOM 4186 O O . LEU A 1 564 ? -8.834 18.572 -10.783 1.00 82.06 564 LEU A O 1
ATOM 4190 N N . ASP A 1 565 ? -7.852 18.758 -12.793 1.00 82.25 565 ASP A N 1
ATOM 4191 C CA . ASP A 1 565 ? -7.596 20.201 -12.691 1.00 82.25 565 ASP A CA 1
ATOM 4192 C C . ASP A 1 565 ? -8.915 20.979 -12.515 1.00 82.25 565 ASP A C 1
ATOM 4194 O O . ASP A 1 565 ? -9.024 21.900 -11.703 1.00 82.25 565 ASP A O 1
ATOM 4198 N N . ARG A 1 566 ? -9.971 20.580 -13.242 1.00 87.00 566 ARG A N 1
ATOM 4199 C CA . ARG A 1 566 ? -11.311 21.169 -13.091 1.00 87.00 566 ARG A CA 1
ATOM 4200 C C . ARG A 1 566 ? -11.956 20.816 -11.757 1.00 87.00 566 ARG A C 1
ATOM 4202 O O . ARG A 1 566 ? -12.610 21.682 -11.183 1.00 87.00 566 ARG A O 1
ATOM 4209 N N . LEU A 1 567 ? -11.766 19.598 -11.257 1.00 85.38 567 LEU A N 1
ATOM 4210 C CA . LEU A 1 567 ? -12.253 19.180 -9.944 1.00 85.38 567 LEU A CA 1
ATOM 4211 C C . LEU A 1 567 ? -11.595 20.011 -8.835 1.00 85.38 567 LEU A C 1
ATOM 4213 O O . LEU A 1 567 ? -12.303 20.543 -7.984 1.00 85.38 567 LEU A O 1
ATOM 4217 N N . GLN A 1 568 ? -10.272 20.187 -8.888 1.00 83.94 568 GLN A N 1
ATOM 4218 C CA . GLN A 1 568 ? -9.516 21.023 -7.948 1.00 83.94 568 GLN A CA 1
ATOM 4219 C C . GLN A 1 568 ? -9.962 22.489 -7.990 1.00 83.94 568 GLN A C 1
ATOM 4221 O O . GLN A 1 568 ? -10.080 23.129 -6.950 1.00 83.94 568 GLN A O 1
ATOM 4226 N N . ALA A 1 569 ? -10.290 23.005 -9.176 1.00 87.44 569 ALA A N 1
ATOM 4227 C CA . ALA A 1 569 ? -10.846 24.346 -9.346 1.00 87.44 569 ALA A CA 1
ATOM 4228 C C . ALA A 1 569 ? -12.338 24.468 -8.956 1.00 87.44 569 ALA A C 1
ATOM 4230 O O . ALA A 1 569 ? -12.935 25.524 -9.170 1.00 87.44 569 ALA A O 1
ATOM 4231 N N . GLY A 1 570 ? -12.976 23.402 -8.455 1.00 86.19 570 GLY A N 1
ATOM 4232 C CA . GLY A 1 570 ? -14.404 23.385 -8.117 1.00 86.19 570 GLY A CA 1
ATOM 4233 C C . GLY A 1 570 ? -15.342 23.501 -9.327 1.00 86.19 570 GLY A C 1
ATOM 4234 O O . GLY A 1 570 ? -16.514 23.842 -9.181 1.00 86.19 570 GLY A O 1
ATOM 4235 N N . ASN A 1 571 ? -14.850 23.245 -10.542 1.00 89.69 571 ASN A N 1
ATOM 4236 C CA . ASN A 1 571 ? -15.603 23.411 -11.780 1.00 89.69 571 ASN A CA 1
ATOM 4237 C C . ASN A 1 571 ? -16.347 22.115 -12.161 1.00 89.69 571 ASN A C 1
ATOM 4239 O O . ASN A 1 571 ? -15.692 21.147 -12.551 1.00 89.69 571 ASN A O 1
ATOM 4243 N N . PRO A 1 572 ? -17.696 22.097 -12.194 1.00 88.25 572 PRO A N 1
ATOM 4244 C CA . PRO A 1 572 ? -18.492 20.878 -12.389 1.00 88.25 572 PRO A CA 1
ATOM 4245 C C . PRO A 1 572 ? -18.295 20.191 -13.753 1.00 88.25 572 PRO A C 1
ATOM 4247 O O . PRO A 1 572 ? -18.677 19.035 -13.921 1.00 88.25 572 PRO A O 1
ATOM 4250 N N . SER A 1 573 ? -17.665 20.858 -14.729 1.00 90.06 573 SER A N 1
ATOM 4251 C CA . SER A 1 573 ? -17.305 20.246 -16.020 1.00 90.06 573 SER A CA 1
ATOM 4252 C C . SER A 1 573 ? -16.319 19.077 -15.906 1.00 90.06 573 SER A C 1
ATOM 4254 O O . SER A 1 573 ? -16.187 18.315 -16.869 1.00 90.06 573 SER A O 1
ATOM 4256 N N . TRP A 1 574 ? -15.670 18.896 -14.746 1.00 90.88 574 TRP A N 1
ATOM 4257 C CA . TRP A 1 574 ? -14.806 17.745 -14.477 1.00 90.88 574 TRP A CA 1
ATOM 4258 C C . TRP A 1 574 ? -15.512 16.415 -14.768 1.00 90.88 574 TRP A C 1
ATOM 4260 O O . TRP A 1 574 ? -14.907 15.528 -15.366 1.00 90.88 574 TRP A O 1
ATOM 4270 N N . ALA A 1 575 ? -16.803 16.295 -14.435 1.00 87.75 575 ALA A N 1
ATOM 4271 C CA . ALA A 1 575 ? -17.552 15.051 -14.594 1.00 87.75 575 ALA A CA 1
ATOM 4272 C C . ALA A 1 575 ? -17.666 14.652 -16.071 1.00 87.75 575 ALA A C 1
ATOM 4274 O O . ALA A 1 575 ? -17.348 13.527 -16.442 1.00 87.75 575 ALA A O 1
ATOM 4275 N N . GLY A 1 576 ? -18.018 15.602 -16.944 1.00 89.88 576 GLY A N 1
ATOM 4276 C CA . GLY A 1 576 ? -18.120 15.348 -18.382 1.00 89.88 576 GLY A CA 1
ATOM 4277 C C . GLY A 1 576 ? -16.775 15.013 -19.039 1.00 89.88 576 GLY A C 1
ATOM 4278 O O . GLY A 1 576 ? -16.735 14.229 -19.985 1.00 89.88 576 GLY A O 1
ATOM 4279 N N . LEU A 1 577 ? -15.669 15.582 -18.548 1.00 89.44 577 LEU A N 1
ATOM 4280 C CA . LEU A 1 577 ? -14.321 15.235 -19.015 1.00 89.44 577 LEU A CA 1
ATOM 4281 C C . LEU A 1 577 ? -13.909 13.831 -18.562 1.00 89.44 577 LEU A C 1
ATOM 4283 O O . LEU A 1 577 ? -13.346 13.079 -19.355 1.00 89.44 577 LEU A O 1
ATOM 4287 N N . LEU A 1 578 ? -14.244 13.463 -17.326 1.00 88.25 578 LEU A N 1
ATOM 4288 C CA . LEU A 1 578 ? -13.978 12.139 -16.776 1.00 88.25 578 LEU A CA 1
ATOM 4289 C C . LEU A 1 578 ? -14.768 11.043 -17.508 1.00 88.25 578 LEU A C 1
ATOM 4291 O O . LEU A 1 578 ? -14.202 10.002 -17.836 1.00 88.25 578 LEU A O 1
ATOM 4295 N N . GLU A 1 579 ? -16.034 11.301 -17.851 1.00 89.19 579 GLU A N 1
ATOM 4296 C CA . GLU A 1 579 ? -16.826 10.393 -18.694 1.00 89.19 579 GLU A CA 1
ATOM 4297 C C . GLU A 1 579 ? -16.189 10.195 -20.068 1.00 89.19 579 GLU A C 1
ATOM 4299 O O . GLU A 1 579 ? -16.014 9.064 -20.517 1.00 89.19 579 GLU A O 1
ATOM 4304 N N . LYS A 1 580 ? -15.774 11.284 -20.727 1.00 88.50 580 LYS A N 1
ATOM 4305 C CA . LYS A 1 580 ? -15.076 11.195 -22.018 1.00 88.50 580 LYS A CA 1
ATOM 4306 C C . LYS A 1 580 ? -13.763 10.425 -21.898 1.00 88.50 580 LYS A C 1
ATOM 4308 O O . LYS A 1 580 ? -13.420 9.683 -22.813 1.00 88.50 580 LYS A O 1
ATOM 4313 N N . ALA A 1 581 ? -13.043 10.571 -20.784 1.00 84.25 581 ALA A N 1
ATOM 4314 C CA . ALA A 1 581 ? -11.821 9.817 -20.532 1.00 84.25 581 ALA A CA 1
ATOM 4315 C C . ALA A 1 581 ? -12.097 8.306 -20.451 1.00 84.25 581 ALA A C 1
ATOM 4317 O O . ALA A 1 581 ? -11.388 7.527 -21.090 1.00 84.25 581 ALA A O 1
ATOM 4318 N N . VAL A 1 582 ? -13.141 7.891 -19.722 1.00 84.06 582 VAL A N 1
ATOM 4319 C CA . VAL A 1 582 ? -13.553 6.478 -19.626 1.00 84.06 582 VAL A CA 1
ATOM 4320 C C . VAL A 1 582 ? -14.091 5.951 -20.954 1.00 84.06 582 VAL A C 1
ATOM 4322 O O . VAL A 1 582 ? -13.728 4.850 -21.355 1.00 84.06 582 VAL A O 1
ATOM 4325 N N . GLN A 1 583 ? -14.887 6.731 -21.684 1.00 85.31 583 GLN A N 1
ATOM 4326 C CA . GLN A 1 583 ? -15.365 6.355 -23.020 1.00 85.31 583 GLN A CA 1
ATOM 4327 C C . GLN A 1 583 ? -14.217 6.194 -24.020 1.00 85.31 583 GLN A C 1
ATOM 4329 O O . GLN A 1 583 ? -14.261 5.305 -24.867 1.00 85.31 583 GLN A O 1
ATOM 4334 N N . ALA A 1 584 ? -13.173 7.018 -23.904 1.00 77.88 584 ALA A N 1
ATOM 4335 C CA . ALA A 1 584 ? -11.967 6.891 -24.712 1.00 77.88 584 ALA A CA 1
ATOM 4336 C C . ALA A 1 584 ? -11.135 5.647 -24.350 1.00 77.88 584 ALA A C 1
ATOM 4338 O O . ALA A 1 584 ? -10.325 5.222 -25.176 1.00 77.88 584 ALA A O 1
ATOM 4339 N N . ARG A 1 585 ? -11.314 5.079 -23.142 1.00 73.56 585 ARG A N 1
ATOM 4340 C CA . ARG A 1 585 ? -10.604 3.890 -22.634 1.00 73.56 585 ARG A CA 1
ATOM 4341 C C . ARG A 1 585 ? -11.509 2.956 -21.807 1.00 73.56 585 ARG A C 1
ATOM 4343 O O . ARG A 1 585 ? -11.317 2.814 -20.596 1.00 73.56 585 ARG A O 1
ATOM 4350 N N . PRO A 1 586 ? -12.475 2.264 -22.440 1.00 74.19 586 PRO A N 1
ATOM 4351 C CA . PRO A 1 586 ? -13.443 1.423 -21.727 1.00 74.19 586 PRO A CA 1
ATOM 4352 C C . PRO A 1 586 ? -12.807 0.187 -21.059 1.00 74.19 586 PRO A C 1
ATOM 4354 O O . PRO A 1 586 ? -13.378 -0.375 -20.121 1.00 74.19 586 PRO A O 1
ATOM 4357 N N . GLY A 1 587 ? -11.618 -0.221 -21.520 1.00 71.75 587 GLY A N 1
ATOM 4358 C CA . GLY A 1 587 ? -10.808 -1.298 -20.944 1.00 71.75 587 GLY A CA 1
ATOM 4359 C C . GLY A 1 587 ? -9.882 -0.865 -19.799 1.00 71.75 587 GLY A C 1
ATOM 4360 O O . GLY A 1 587 ? -9.241 -1.715 -19.194 1.00 71.75 587 GLY A O 1
ATOM 4361 N N . CYS A 1 588 ? -9.797 0.424 -19.459 1.00 74.00 588 CYS A N 1
ATOM 4362 C CA . CYS A 1 588 ? -8.876 0.894 -18.425 1.00 74.00 588 CYS A CA 1
ATOM 4363 C C . CYS A 1 588 ? -9.510 0.771 -17.030 1.00 74.00 588 CYS A C 1
ATOM 4365 O O . CYS A 1 588 ? -10.203 1.676 -16.556 1.00 74.00 588 CYS A O 1
ATOM 4367 N N . LEU A 1 589 ? -9.268 -0.360 -16.359 1.00 76.25 589 LEU A N 1
ATOM 4368 C CA . LEU A 1 589 ? -9.791 -0.647 -15.018 1.00 76.25 589 LEU A CA 1
ATOM 4369 C C . LEU A 1 589 ? -9.481 0.462 -13.988 1.00 76.25 589 LEU A C 1
ATOM 4371 O O . LEU A 1 589 ? -10.432 0.929 -13.359 1.00 76.25 589 LEU A O 1
ATOM 4375 N N . PRO A 1 590 ? -8.228 0.952 -13.827 1.00 77.12 590 PRO A N 1
ATOM 4376 C CA . PRO A 1 590 ? -7.937 2.018 -12.867 1.00 77.12 590 PRO A CA 1
ATOM 4377 C C . PRO A 1 590 ? -8.760 3.282 -13.116 1.00 77.12 590 PRO A C 1
ATOM 4379 O O . PRO A 1 590 ? -9.289 3.854 -12.173 1.00 77.12 590 PRO A O 1
ATOM 4382 N N . LEU A 1 591 ? -8.934 3.684 -14.378 1.00 78.94 591 LEU A N 1
ATOM 4383 C CA . LEU A 1 591 ? -9.692 4.883 -14.731 1.00 78.94 591 LEU A CA 1
ATOM 4384 C C . LEU A 1 591 ? -11.181 4.743 -14.377 1.00 78.94 591 LEU A C 1
ATOM 4386 O O . LEU A 1 591 ? -11.788 5.680 -13.860 1.00 78.94 591 LEU A O 1
ATOM 4390 N N . ARG A 1 592 ? -11.765 3.560 -14.601 1.00 85.81 592 ARG A N 1
ATOM 4391 C CA . ARG A 1 592 ? -13.156 3.259 -14.221 1.00 85.81 592 ARG A CA 1
ATOM 4392 C C . ARG A 1 592 ? -13.344 3.233 -12.702 1.00 85.81 592 ARG A C 1
ATOM 4394 O O . ARG A 1 592 ? -14.312 3.799 -12.201 1.00 85.81 592 ARG A O 1
ATOM 4401 N N . LEU A 1 593 ? -12.396 2.657 -11.960 1.00 87.12 593 LEU A N 1
ATOM 4402 C CA . LEU A 1 593 ? -12.404 2.687 -10.493 1.00 87.12 593 LEU A CA 1
ATOM 4403 C C . LEU A 1 593 ? -12.235 4.115 -9.952 1.00 87.12 593 LEU A C 1
ATOM 4405 O O . LEU A 1 593 ? -12.986 4.524 -9.072 1.00 87.12 593 LEU A O 1
ATOM 4409 N N . GLN A 1 594 ? -11.311 4.908 -10.505 1.00 87.19 594 GLN A N 1
ATOM 4410 C CA . GLN A 1 594 ? -11.146 6.324 -10.145 1.00 87.19 594 GLN A CA 1
ATOM 4411 C C . GLN A 1 594 ? -12.432 7.112 -10.402 1.00 87.19 594 GLN A C 1
ATOM 4413 O O . GLN A 1 594 ? -12.829 7.917 -9.562 1.00 87.19 594 GLN A O 1
ATOM 4418 N N . ARG A 1 595 ? -13.124 6.847 -11.519 1.00 88.06 595 ARG A N 1
ATOM 4419 C CA . ARG A 1 595 ? -14.427 7.457 -11.810 1.00 88.06 595 ARG A CA 1
ATOM 4420 C C . ARG A 1 595 ? -15.456 7.160 -10.725 1.00 88.06 595 ARG A C 1
ATOM 4422 O O . ARG A 1 595 ? -16.057 8.102 -10.211 1.00 88.06 595 ARG A O 1
ATOM 4429 N N . LEU A 1 596 ? -15.633 5.890 -10.359 1.00 91.69 596 LEU A N 1
ATOM 4430 C CA . LEU A 1 596 ? -16.539 5.487 -9.278 1.00 91.69 596 LEU A CA 1
ATOM 4431 C C . LEU A 1 596 ? -16.159 6.151 -7.948 1.00 91.69 596 LEU A C 1
ATOM 4433 O O . LEU A 1 596 ? -17.011 6.734 -7.281 1.00 91.69 596 LEU A O 1
ATOM 4437 N N . LEU A 1 597 ? -14.870 6.135 -7.598 1.00 91.38 597 LEU A N 1
ATOM 4438 C CA . LEU A 1 597 ? -14.365 6.713 -6.355 1.00 91.38 597 LEU A CA 1
ATOM 4439 C C . LEU A 1 597 ? -14.618 8.225 -6.275 1.00 91.38 597 LEU A C 1
ATOM 4441 O O . LEU A 1 597 ? -15.084 8.708 -5.247 1.00 91.38 597 LEU A O 1
ATOM 4445 N N . ILE A 1 598 ? -14.348 8.974 -7.350 1.00 89.25 598 ILE A N 1
ATOM 4446 C CA . ILE A 1 598 ? -14.584 10.425 -7.408 1.00 89.25 598 ILE A CA 1
ATOM 4447 C C . ILE A 1 598 ? -16.087 10.721 -7.381 1.00 89.25 598 ILE A C 1
ATOM 4449 O O . ILE A 1 598 ? -16.530 11.609 -6.649 1.00 89.25 598 ILE A O 1
ATOM 4453 N N . ARG A 1 599 ? -16.895 9.971 -8.138 1.00 87.56 599 ARG A N 1
ATOM 4454 C CA . ARG A 1 599 ? -18.353 10.141 -8.171 1.00 87.56 599 ARG A CA 1
ATOM 4455 C C . ARG A 1 599 ? -18.962 9.953 -6.781 1.00 87.56 599 ARG A C 1
ATOM 4457 O O . ARG A 1 599 ? -19.646 10.848 -6.294 1.00 87.56 599 ARG A O 1
ATOM 4464 N N . TRP A 1 600 ? -18.663 8.845 -6.112 1.00 91.38 600 TRP A N 1
ATOM 4465 C CA . TRP A 1 600 ? -19.166 8.599 -4.760 1.00 91.38 600 TRP A CA 1
ATOM 4466 C C . TRP A 1 600 ? -18.515 9.537 -3.726 1.00 91.38 600 TRP A C 1
ATOM 4468 O O . TRP A 1 600 ? -19.167 10.018 -2.799 1.00 91.38 600 TRP A O 1
ATOM 4478 N N . GLY A 1 601 ? -17.238 9.883 -3.915 1.00 88.81 601 GLY A N 1
ATOM 4479 C CA . GLY A 1 601 ? -16.469 10.770 -3.036 1.00 88.81 601 GLY A CA 1
ATOM 4480 C C . GLY A 1 601 ? -16.925 12.230 -3.065 1.00 88.81 601 GLY A C 1
ATOM 4481 O O . GLY A 1 601 ? -16.734 12.950 -2.084 1.00 88.81 601 GLY A O 1
ATOM 4482 N N . THR A 1 602 ? -17.585 12.657 -4.143 1.00 84.56 602 THR A N 1
ATOM 4483 C CA . THR A 1 602 ? -18.206 13.987 -4.276 1.00 84.56 602 THR A CA 1
ATOM 4484 C C . THR A 1 602 ? -19.634 14.045 -3.722 1.00 84.56 602 THR A C 1
ATOM 4486 O O . THR A 1 602 ? -20.284 15.082 -3.810 1.00 84.56 602 THR A O 1
ATOM 4489 N N . GLY A 1 603 ? -20.104 12.967 -3.079 1.00 80.38 603 GLY A N 1
ATOM 4490 C CA . GLY A 1 603 ? -21.366 12.937 -2.334 1.00 80.38 603 GLY A CA 1
ATOM 4491 C C . GLY A 1 603 ? -22.557 12.369 -3.105 1.00 80.38 603 GLY A C 1
ATOM 4492 O O . GLY A 1 603 ? -23.660 12.357 -2.565 1.00 80.38 603 GLY A O 1
ATOM 4493 N N . LEU A 1 604 ? -22.358 11.874 -4.330 1.00 84.38 604 LEU A N 1
ATOM 4494 C CA . LEU A 1 604 ? -23.405 11.155 -5.056 1.00 84.38 604 LEU A CA 1
ATOM 4495 C C . LEU A 1 604 ? -23.520 9.727 -4.498 1.00 84.38 604 LEU A C 1
ATOM 4497 O O . LEU A 1 604 ? -22.539 8.985 -4.578 1.00 84.38 604 LEU A O 1
ATOM 4501 N N . PRO A 1 605 ? -24.674 9.321 -3.936 1.00 88.81 605 PRO A N 1
ATOM 4502 C CA . PRO A 1 605 ? -24.822 7.984 -3.380 1.00 88.81 605 PRO A CA 1
ATOM 4503 C C . PRO A 1 605 ? -24.724 6.925 -4.481 1.00 88.81 605 PRO A C 1
ATOM 4505 O O . PRO A 1 605 ? -25.178 7.176 -5.603 1.00 88.81 605 PRO A O 1
ATOM 4508 N N . PRO A 1 606 ? -24.169 5.741 -4.176 1.00 92.50 606 PRO A N 1
ATOM 4509 C CA . PRO A 1 606 ? -24.264 4.610 -5.079 1.00 92.50 606 PRO A CA 1
ATOM 4510 C C . PRO A 1 606 ? -25.732 4.229 -5.283 1.00 92.50 606 PRO A C 1
ATOM 4512 O O . PRO A 1 606 ? -26.505 4.164 -4.323 1.00 92.50 606 PRO A O 1
ATOM 4515 N N . THR A 1 607 ? -26.123 3.974 -6.529 1.00 91.94 607 THR A N 1
ATOM 4516 C CA . THR A 1 607 ? -27.498 3.580 -6.879 1.00 91.94 607 THR A CA 1
ATOM 4517 C C . THR A 1 607 ? -27.521 2.249 -7.626 1.00 91.94 607 THR A C 1
ATOM 4519 O O . THR A 1 607 ? -26.484 1.696 -7.992 1.00 91.94 607 THR A O 1
ATOM 4522 N N . GLY A 1 608 ? -28.724 1.727 -7.891 1.00 91.06 608 GLY A N 1
ATOM 4523 C CA . GLY A 1 608 ? -28.892 0.560 -8.762 1.00 91.06 608 GLY A CA 1
ATOM 4524 C C . GLY A 1 608 ? -28.299 0.751 -10.166 1.00 91.06 608 GLY A C 1
ATOM 4525 O O . GLY A 1 608 ? -27.900 -0.234 -10.781 1.00 91.06 608 GLY A O 1
ATOM 4526 N N . ASP A 1 609 ? -28.159 1.995 -10.637 1.00 90.56 609 ASP A N 1
ATOM 4527 C CA . ASP A 1 609 ? -27.587 2.321 -11.952 1.00 90.56 609 ASP A CA 1
ATOM 4528 C C . ASP A 1 609 ? -26.069 2.100 -12.022 1.00 90.56 609 ASP A C 1
ATOM 4530 O O . ASP A 1 609 ? -25.502 2.048 -13.113 1.00 90.56 609 ASP A O 1
ATOM 4534 N N . ASP A 1 610 ? -25.404 1.941 -10.874 1.00 92.31 610 ASP A N 1
ATOM 4535 C CA . ASP A 1 610 ? -23.977 1.618 -10.813 1.00 92.31 610 ASP A CA 1
ATOM 4536 C C . ASP A 1 610 ? -23.724 0.105 -10.964 1.00 92.31 610 ASP A C 1
ATOM 4538 O O . ASP A 1 610 ? -22.625 -0.311 -11.340 1.00 92.31 610 ASP A O 1
ATOM 4542 N N . LEU A 1 611 ? -24.743 -0.737 -10.729 1.00 95.00 611 LEU A N 1
ATOM 4543 C CA . LEU A 1 611 ? -24.617 -2.196 -10.823 1.00 95.00 611 LEU A CA 1
ATOM 4544 C C . LEU A 1 611 ? -24.243 -2.684 -12.234 1.00 95.00 611 LEU A C 1
ATOM 4546 O O . LEU A 1 611 ? -23.330 -3.500 -12.311 1.00 95.00 611 LEU A O 1
ATOM 4550 N N . PRO A 1 612 ? -24.828 -2.188 -13.347 1.00 93.94 612 PRO A N 1
ATOM 4551 C CA . PRO A 1 612 ? -24.422 -2.609 -14.690 1.00 93.94 612 PRO A CA 1
ATOM 4552 C C . PRO A 1 612 ? -22.949 -2.324 -15.005 1.00 93.94 612 PRO A C 1
ATOM 4554 O O . PRO A 1 612 ? -22.291 -3.110 -15.688 1.00 93.94 612 PRO A O 1
ATOM 4557 N N . GLU A 1 613 ? -22.399 -1.213 -14.505 1.00 91.06 613 GLU A N 1
ATOM 4558 C CA . GLU A 1 613 ? -20.974 -0.938 -14.678 1.00 91.06 613 GLU A CA 1
ATOM 4559 C C . GLU A 1 613 ? -20.124 -1.916 -13.866 1.00 91.06 613 GLU A C 1
ATOM 4561 O O . GLU A 1 613 ? -19.149 -2.454 -14.401 1.00 91.06 613 GLU A O 1
ATOM 4566 N N . LEU A 1 614 ? -20.495 -2.156 -12.605 1.00 94.75 614 LEU A N 1
ATOM 4567 C CA . LEU A 1 614 ? -19.830 -3.123 -11.734 1.00 94.75 614 LEU A CA 1
ATOM 4568 C C . LEU A 1 614 ? -19.926 -4.545 -12.300 1.00 94.75 614 LEU A C 1
ATOM 4570 O O . LEU A 1 614 ? -18.943 -5.274 -12.251 1.00 94.75 614 LEU A O 1
ATOM 4574 N N . ASP A 1 615 ? -21.042 -4.916 -12.925 1.00 94.31 615 ASP A N 1
ATOM 4575 C CA . ASP A 1 615 ? -21.208 -6.175 -13.655 1.00 94.31 615 ASP A CA 1
ATOM 4576 C C . ASP A 1 615 ? -20.266 -6.247 -14.857 1.00 94.31 615 ASP A C 1
ATOM 4578 O O . ASP A 1 615 ? -19.605 -7.265 -15.067 1.00 94.31 615 ASP A O 1
ATOM 4582 N N . GLY A 1 616 ? -20.127 -5.150 -15.606 1.00 89.50 616 GLY A N 1
ATOM 4583 C CA . GLY A 1 616 ? -19.140 -5.040 -16.677 1.00 89.50 616 GLY A CA 1
ATOM 4584 C C . GLY A 1 616 ? -17.695 -5.147 -16.173 1.00 89.50 616 GLY A C 1
ATOM 4585 O O . GLY A 1 616 ? -16.853 -5.730 -16.855 1.00 89.50 616 GLY A O 1
ATOM 4586 N N . LEU A 1 617 ? -17.390 -4.616 -14.983 1.00 89.62 617 LEU A N 1
ATOM 4587 C CA . LEU A 1 617 ? -16.080 -4.768 -14.339 1.00 89.62 617 LEU A CA 1
ATOM 4588 C C . LEU A 1 617 ? -15.852 -6.209 -13.858 1.00 89.62 617 LEU A C 1
ATOM 4590 O O . LEU A 1 617 ? -14.790 -6.775 -14.090 1.00 89.62 617 LEU A O 1
ATOM 4594 N N . VAL A 1 618 ? -16.849 -6.839 -13.241 1.00 90.69 618 VAL A N 1
ATOM 4595 C CA . VAL A 1 618 ? -16.782 -8.246 -12.823 1.00 90.69 618 VAL A CA 1
ATOM 4596 C C . VAL A 1 618 ? -16.616 -9.170 -14.034 1.00 90.69 618 VAL A C 1
ATOM 4598 O O . VAL A 1 618 ? -15.819 -10.103 -13.986 1.00 90.69 618 VAL A O 1
ATOM 4601 N N . GLY A 1 619 ? -17.324 -8.907 -15.133 1.00 86.50 619 GLY A N 1
ATOM 4602 C CA . GLY A 1 619 ? -17.209 -9.678 -16.371 1.00 86.50 619 GLY A CA 1
ATOM 4603 C C . GLY A 1 619 ? -15.873 -9.476 -17.091 1.00 86.50 619 GLY A C 1
ATOM 4604 O O . GLY A 1 619 ? -15.316 -10.436 -17.616 1.00 86.50 619 GLY A O 1
ATOM 4605 N N . GLY A 1 620 ? -15.341 -8.248 -17.092 1.00 79.38 620 GLY A N 1
ATOM 4606 C CA . GLY A 1 620 ? -14.049 -7.928 -17.708 1.00 79.38 620 GLY A CA 1
ATOM 4607 C C . GLY A 1 620 ? -12.837 -8.405 -16.900 1.00 79.38 620 GLY A C 1
ATOM 4608 O O . GLY A 1 620 ? -11.816 -8.765 -17.482 1.00 79.38 620 GLY A O 1
ATOM 4609 N N . TRP A 1 621 ? -12.956 -8.449 -15.568 1.00 79.19 621 TRP A N 1
ATOM 4610 C CA . TRP A 1 621 ? -11.886 -8.835 -14.641 1.00 79.19 621 TRP A CA 1
ATOM 4611 C C . TRP A 1 621 ? -12.379 -9.846 -13.593 1.00 79.19 621 TRP A C 1
ATOM 4613 O O . TRP A 1 621 ? -12.367 -9.551 -12.397 1.00 79.19 621 TRP A O 1
ATOM 4623 N N . PRO A 1 622 ? -12.774 -11.067 -13.999 1.00 82.00 622 PRO A N 1
ATOM 4624 C CA . PRO A 1 622 ? -13.417 -12.035 -13.106 1.00 82.00 622 PRO A CA 1
ATOM 4625 C C . PRO A 1 622 ? -12.527 -12.516 -11.956 1.00 82.00 622 PRO A C 1
ATOM 4627 O O . PRO A 1 622 ? -13.045 -12.958 -10.936 1.00 82.00 622 PRO A O 1
ATOM 4630 N N . GLY A 1 623 ? -11.201 -12.428 -12.106 1.00 77.56 623 GLY A N 1
ATOM 4631 C CA . GLY A 1 623 ? -10.247 -12.769 -11.051 1.00 77.56 623 GLY A CA 1
ATOM 4632 C C . GLY A 1 623 ? -9.942 -11.623 -10.083 1.00 77.56 623 GLY A C 1
ATOM 4633 O O . GLY A 1 623 ? -9.296 -11.852 -9.066 1.00 77.56 623 GLY A O 1
ATOM 4634 N N . TYR A 1 624 ? -10.357 -10.390 -10.384 1.00 82.31 624 TYR A N 1
ATOM 4635 C CA . TYR A 1 624 ? -10.015 -9.236 -9.561 1.00 82.31 624 TYR A CA 1
ATOM 4636 C C . TYR A 1 624 ? -11.058 -9.043 -8.458 1.00 82.31 624 TYR A C 1
ATOM 4638 O O . TYR A 1 624 ? -12.245 -8.849 -8.718 1.00 82.31 624 TYR A O 1
ATOM 4646 N N . TYR A 1 625 ? -10.609 -9.108 -7.207 1.00 86.62 625 TYR A N 1
ATOM 4647 C CA . TYR A 1 625 ? -11.486 -9.131 -6.036 1.00 86.62 625 TYR A CA 1
ATOM 4648 C C . TYR A 1 625 ? -12.262 -7.822 -5.819 1.00 86.62 625 TYR A C 1
ATOM 4650 O O . TYR A 1 625 ? -13.343 -7.843 -5.226 1.00 86.62 625 TYR A O 1
ATOM 4658 N N . LEU A 1 626 ? -11.716 -6.679 -6.249 1.00 88.56 626 LEU A N 1
ATOM 4659 C CA . LEU A 1 626 ? -12.245 -5.364 -5.887 1.00 88.56 626 LEU A CA 1
ATOM 4660 C C . LEU A 1 626 ? -13.615 -5.079 -6.534 1.00 88.56 626 LEU A C 1
ATOM 4662 O O . LEU A 1 626 ? -14.521 -4.712 -5.795 1.00 88.56 626 LEU A O 1
ATOM 4666 N N . PRO A 1 627 ? -13.853 -5.306 -7.845 1.00 92.75 627 PRO A N 1
ATOM 4667 C CA . PRO A 1 627 ? -15.191 -5.206 -8.433 1.00 92.75 627 PRO A CA 1
ATOM 4668 C C . PRO A 1 627 ? -16.254 -6.029 -7.698 1.00 92.75 627 PRO A C 1
ATOM 4670 O O . PRO A 1 627 ? -17.366 -5.545 -7.495 1.00 92.75 627 PRO A O 1
ATOM 4673 N N . ARG A 1 628 ? -15.902 -7.244 -7.248 1.00 95.44 628 ARG A N 1
ATOM 4674 C CA . ARG A 1 628 ? -16.779 -8.093 -6.427 1.00 95.44 628 ARG A CA 1
ATOM 4675 C C . ARG A 1 628 ? -17.077 -7.445 -5.078 1.00 95.44 628 ARG A C 1
ATOM 4677 O O . ARG A 1 628 ? -18.241 -7.315 -4.717 1.00 95.44 628 ARG A O 1
ATOM 4684 N N . PHE A 1 629 ? -16.048 -6.955 -4.384 1.00 96.25 629 PHE A N 1
ATOM 4685 C CA . PHE A 1 629 ? -16.221 -6.214 -3.132 1.00 96.25 629 PHE A CA 1
ATOM 4686 C C . PHE A 1 629 ? -17.143 -5.001 -3.305 1.00 96.25 629 PHE A C 1
ATOM 4688 O O . PHE A 1 629 ? -18.107 -4.858 -2.557 1.00 96.25 629 PHE A O 1
ATOM 4695 N N . LEU A 1 630 ? -16.896 -4.161 -4.314 1.00 96.88 630 LEU A N 1
ATOM 4696 C CA . LEU A 1 630 ? -17.694 -2.961 -4.571 1.00 96.88 630 LEU A CA 1
ATOM 4697 C C . LEU A 1 630 ? -19.145 -3.305 -4.901 1.00 96.88 630 LEU A C 1
ATOM 4699 O O . LEU A 1 630 ? -20.049 -2.684 -4.348 1.00 96.88 630 LEU A O 1
ATOM 4703 N N . ARG A 1 631 ? -19.385 -4.323 -5.738 1.00 97.62 631 ARG A N 1
ATOM 4704 C CA . ARG A 1 631 ? -20.746 -4.788 -6.035 1.00 97.62 631 ARG A CA 1
ATOM 4705 C C . ARG A 1 631 ? -21.449 -5.296 -4.782 1.00 97.62 631 ARG A C 1
ATOM 4707 O O . ARG A 1 631 ? -22.573 -4.878 -4.522 1.00 97.62 631 ARG A O 1
ATOM 4714 N N . GLY A 1 632 ? -20.768 -6.100 -3.966 1.00 97.62 632 GLY A N 1
ATOM 4715 C CA . GLY A 1 632 ? -21.277 -6.558 -2.675 1.00 97.62 632 GLY A CA 1
ATOM 4716 C C . GLY A 1 632 ? -21.630 -5.400 -1.736 1.00 97.62 632 GLY A C 1
ATOM 4717 O O . GLY A 1 632 ? -22.731 -5.357 -1.193 1.00 97.62 632 GLY A O 1
ATOM 4718 N N . ARG A 1 633 ? -20.753 -4.399 -1.600 1.00 97.19 633 ARG A N 1
ATOM 4719 C CA . ARG A 1 633 ? -21.017 -3.215 -0.765 1.00 97.19 633 ARG A CA 1
ATOM 4720 C C . ARG A 1 633 ? -22.171 -2.362 -1.272 1.00 97.19 633 ARG A C 1
ATOM 4722 O O . ARG A 1 633 ? -23.003 -1.952 -0.469 1.00 97.19 633 ARG A O 1
ATOM 4729 N N . VAL A 1 634 ? -22.264 -2.124 -2.580 1.00 97.31 634 VAL A N 1
ATOM 4730 C CA . VAL A 1 634 ? -23.407 -1.408 -3.165 1.00 97.31 634 VAL A CA 1
ATOM 4731 C C . VAL A 1 634 ? -24.702 -2.183 -2.914 1.00 97.31 634 VAL A C 1
ATOM 4733 O O . VAL A 1 634 ? -25.690 -1.589 -2.496 1.00 97.31 634 VAL A O 1
ATOM 4736 N N . LEU A 1 635 ? -24.701 -3.511 -3.068 1.00 97.62 635 LEU A N 1
ATOM 4737 C CA . LEU A 1 635 ? -25.861 -4.348 -2.748 1.00 97.62 635 LEU A CA 1
ATOM 4738 C C . LEU A 1 635 ? -26.261 -4.253 -1.267 1.00 97.62 635 LEU A C 1
ATOM 4740 O O . LEU A 1 635 ? -27.453 -4.151 -0.986 1.00 97.62 635 LEU A O 1
ATOM 4744 N N . MET A 1 636 ? -25.305 -4.209 -0.329 1.00 96.75 636 MET A N 1
ATOM 4745 C CA . MET A 1 636 ? -25.602 -3.970 1.094 1.00 96.75 636 MET A CA 1
ATOM 4746 C C . MET A 1 636 ? -26.275 -2.612 1.316 1.00 96.75 636 MET A C 1
ATOM 4748 O O . MET A 1 636 ? -27.284 -2.546 2.011 1.00 96.75 636 MET A O 1
ATOM 4752 N N . LEU A 1 637 ? -25.760 -1.541 0.700 1.00 95.81 637 LEU A N 1
ATOM 4753 C CA . LEU A 1 637 ? -26.349 -0.198 0.803 1.00 95.81 637 LEU A CA 1
ATOM 4754 C C . LEU A 1 637 ? -27.756 -0.122 0.189 1.00 95.81 637 LEU A C 1
ATOM 4756 O O . LEU A 1 637 ? -28.587 0.659 0.642 1.00 95.81 637 LEU A O 1
ATOM 4760 N N . LEU A 1 638 ? -28.041 -0.962 -0.808 1.00 95.81 638 LEU A N 1
ATOM 4761 C CA . LEU A 1 638 ? -29.367 -1.119 -1.411 1.00 95.81 638 LEU A CA 1
ATOM 4762 C C . LEU A 1 638 ? -30.285 -2.084 -0.630 1.00 95.81 638 LEU A C 1
ATOM 4764 O O . LEU A 1 638 ? -31.375 -2.397 -1.109 1.00 95.81 638 LEU A O 1
ATOM 4768 N N . GLY A 1 639 ? -29.859 -2.582 0.537 1.00 95.62 639 GLY A N 1
ATOM 4769 C CA . GLY A 1 639 ? -30.635 -3.502 1.377 1.00 95.62 639 GLY A CA 1
ATOM 4770 C C . GLY A 1 639 ? -30.730 -4.936 0.841 1.00 95.62 639 GLY A C 1
ATOM 4771 O O . GLY A 1 639 ? -31.600 -5.692 1.258 1.00 95.62 639 GLY A O 1
ATOM 4772 N N . GLN A 1 640 ? -29.858 -5.330 -0.090 1.00 96.75 640 GLN A N 1
ATOM 4773 C CA . GLN A 1 640 ? -29.855 -6.645 -0.743 1.00 96.75 640 GLN A CA 1
ATOM 4774 C C . GLN A 1 640 ? -28.761 -7.552 -0.160 1.00 96.75 640 GLN A C 1
ATOM 4776 O O . GLN A 1 640 ? -27.897 -8.046 -0.890 1.00 96.75 640 GLN A O 1
ATOM 4781 N N . ALA A 1 641 ? -28.791 -7.756 1.162 1.00 95.75 641 ALA A N 1
ATOM 4782 C CA . ALA A 1 641 ? -27.766 -8.498 1.903 1.00 95.75 641 ALA A CA 1
ATOM 4783 C C . ALA A 1 641 ? -27.543 -9.925 1.362 1.00 95.75 641 ALA A C 1
ATOM 4785 O O . ALA A 1 641 ? -26.399 -10.316 1.144 1.00 95.75 641 ALA A O 1
ATOM 4786 N N . ASP A 1 642 ? -28.613 -10.651 1.019 1.00 95.38 642 ASP A N 1
ATOM 4787 C CA . ASP A 1 642 ? -28.523 -12.012 0.461 1.00 95.38 642 ASP A CA 1
ATOM 4788 C C . ASP A 1 642 ? -27.659 -12.083 -0.806 1.00 95.38 642 ASP A C 1
ATOM 4790 O O . ASP A 1 642 ? -26.833 -12.982 -0.970 1.00 95.38 642 ASP A O 1
ATOM 4794 N N . ARG A 1 643 ? -27.826 -11.108 -1.711 1.00 96.44 643 ARG A N 1
ATOM 4795 C CA . ARG A 1 643 ? -27.034 -11.019 -2.947 1.00 96.44 643 ARG A CA 1
ATOM 4796 C C . ARG A 1 643 ? -25.616 -10.539 -2.665 1.00 96.44 643 ARG A C 1
ATOM 4798 O O . ARG A 1 643 ? -24.684 -10.995 -3.323 1.00 96.44 643 ARG A O 1
ATOM 4805 N N . ALA A 1 644 ? -25.460 -9.626 -1.707 1.00 97.69 644 ALA A N 1
ATOM 4806 C CA . ALA A 1 644 ? -24.163 -9.087 -1.329 1.00 97.69 644 ALA A CA 1
ATOM 4807 C C . ALA A 1 644 ? -23.218 -10.168 -0.795 1.00 97.69 644 ALA A C 1
ATOM 4809 O O . ALA A 1 644 ? -22.037 -10.151 -1.141 1.00 97.69 644 ALA A O 1
ATOM 4810 N 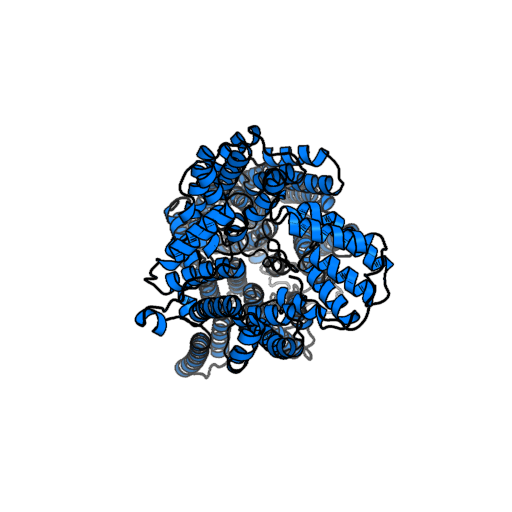N . THR A 1 645 ? -23.731 -11.118 -0.006 1.00 98.06 645 THR A N 1
ATOM 4811 C CA . THR A 1 645 ? -22.925 -12.196 0.579 1.00 98.06 645 THR A CA 1
ATOM 4812 C C . THR A 1 645 ? -22.155 -12.968 -0.486 1.00 98.06 645 THR A C 1
ATOM 4814 O O . THR A 1 645 ? -20.942 -13.097 -0.363 1.00 98.06 645 THR A O 1
ATOM 4817 N N . GLY A 1 646 ? -22.804 -13.390 -1.578 1.00 96.81 646 GLY A N 1
ATOM 4818 C CA . GLY A 1 646 ? -22.127 -14.146 -2.639 1.00 96.81 646 GLY A CA 1
ATOM 4819 C C . GLY A 1 646 ? -20.985 -13.374 -3.313 1.00 96.81 646 GLY A C 1
ATOM 4820 O O . GLY A 1 646 ? -19.962 -13.955 -3.668 1.00 96.81 646 GLY A O 1
ATOM 4821 N N . ASP A 1 647 ? -21.115 -12.053 -3.452 1.00 97.31 647 ASP A N 1
ATOM 4822 C CA . ASP A 1 647 ? -20.052 -11.214 -4.012 1.00 97.31 647 ASP A CA 1
ATOM 4823 C C . ASP A 1 647 ? -18.913 -10.938 -3.033 1.00 97.31 647 ASP A C 1
ATOM 4825 O O . ASP A 1 647 ? -17.747 -10.916 -3.431 1.00 97.31 647 ASP A O 1
ATOM 4829 N N . LEU A 1 648 ? -19.226 -10.749 -1.753 1.00 97.75 648 LEU A N 1
ATOM 4830 C CA . LEU A 1 648 ? -18.216 -10.547 -0.719 1.00 97.75 648 LEU A CA 1
ATOM 4831 C C . LEU A 1 648 ? -17.436 -11.836 -0.443 1.00 97.75 648 LEU A C 1
ATOM 4833 O O . LEU A 1 648 ? -16.214 -11.773 -0.320 1.00 97.75 648 LEU A O 1
ATOM 4837 N N . GLU A 1 649 ? -18.104 -12.992 -0.435 1.00 96.56 649 GLU A N 1
ATOM 4838 C CA . GLU A 1 649 ? -17.471 -14.316 -0.368 1.00 96.56 649 GLU A CA 1
ATOM 4839 C C . GLU A 1 649 ? -16.518 -14.534 -1.536 1.00 96.56 649 GLU A C 1
ATOM 4841 O O . GLU A 1 649 ? -15.362 -14.906 -1.336 1.00 96.56 649 GLU A O 1
ATOM 4846 N N . GLU A 1 650 ? -16.971 -14.244 -2.756 1.00 94.69 650 GLU A N 1
ATOM 4847 C CA . GLU A 1 650 ? -16.122 -14.354 -3.935 1.00 94.69 650 GLU A CA 1
ATOM 4848 C C . GLU A 1 650 ? -14.937 -13.382 -3.865 1.00 94.69 650 GLU A C 1
ATOM 4850 O O . GLU A 1 650 ? -13.819 -13.752 -4.215 1.00 94.69 650 GLU A O 1
ATOM 4855 N N . SER A 1 651 ? -15.133 -12.162 -3.354 1.00 93.25 651 SER A N 1
ATOM 4856 C CA . SER A 1 651 ? -14.041 -11.201 -3.176 1.00 93.25 651 SER A CA 1
ATOM 4857 C C . SER A 1 651 ? -12.962 -11.719 -2.223 1.00 93.25 651 SER A C 1
ATOM 4859 O O . SER A 1 651 ? -11.778 -11.698 -2.569 1.00 93.25 651 SER A O 1
ATOM 4861 N N . VAL A 1 652 ? -13.339 -12.206 -1.035 1.00 91.00 652 VAL A N 1
ATOM 4862 C CA . VAL A 1 652 ? -12.358 -12.740 -0.073 1.00 91.00 652 VAL A CA 1
ATOM 4863 C C . VAL A 1 652 ? -11.757 -14.064 -0.545 1.00 91.00 652 VAL A C 1
ATOM 4865 O O . VAL A 1 652 ? -10.612 -14.357 -0.223 1.00 91.00 652 VAL A O 1
ATOM 4868 N N . ARG A 1 653 ? -12.467 -14.845 -1.369 1.00 89.00 653 ARG A N 1
ATOM 4869 C CA . ARG A 1 653 ? -11.917 -16.050 -2.006 1.00 89.00 653 ARG A CA 1
ATOM 4870 C C . ARG A 1 653 ? -10.860 -15.709 -3.058 1.00 89.00 653 ARG A C 1
ATOM 4872 O O . ARG A 1 653 ? -9.839 -16.386 -3.134 1.00 89.00 653 ARG A O 1
ATOM 4879 N N . LEU A 1 654 ? -11.115 -14.689 -3.880 1.00 83.56 654 LEU A N 1
ATOM 4880 C CA . LEU A 1 654 ? -10.192 -14.220 -4.918 1.00 83.56 654 LEU A CA 1
ATOM 4881 C C . LEU A 1 654 ? -8.939 -13.569 -4.328 1.00 83.56 654 LEU A C 1
ATOM 4883 O O . LEU A 1 654 ? -7.874 -13.651 -4.926 1.00 83.56 654 LEU A O 1
ATOM 4887 N N . GLU A 1 655 ? -9.057 -12.925 -3.169 1.00 81.25 655 GLU A N 1
ATOM 4888 C CA . GLU A 1 655 ? -7.925 -12.325 -2.471 1.00 81.25 655 GLU A CA 1
ATOM 4889 C C . GLU A 1 655 ? -8.093 -12.477 -0.951 1.00 81.25 655 GLU A C 1
ATOM 4891 O O . GLU A 1 655 ? -8.700 -11.604 -0.321 1.00 81.25 655 GLU A O 1
ATOM 4896 N N . PRO A 1 656 ? -7.579 -13.564 -0.347 1.00 78.00 656 PRO A N 1
ATOM 4897 C CA . PRO A 1 656 ? -7.834 -13.893 1.054 1.00 78.00 656 PRO A CA 1
ATOM 4898 C C . PRO A 1 656 ? -7.038 -13.055 2.058 1.00 78.00 656 PRO A C 1
ATOM 4900 O O . PRO A 1 656 ? -7.363 -13.100 3.248 1.00 78.00 656 PRO A O 1
ATOM 4903 N N . ARG A 1 657 ? -6.024 -12.288 1.620 1.00 75.50 657 ARG A N 1
ATOM 4904 C CA . ARG A 1 657 ? -5.155 -11.520 2.526 1.00 75.50 657 ARG A CA 1
ATOM 4905 C C . ARG A 1 657 ? -5.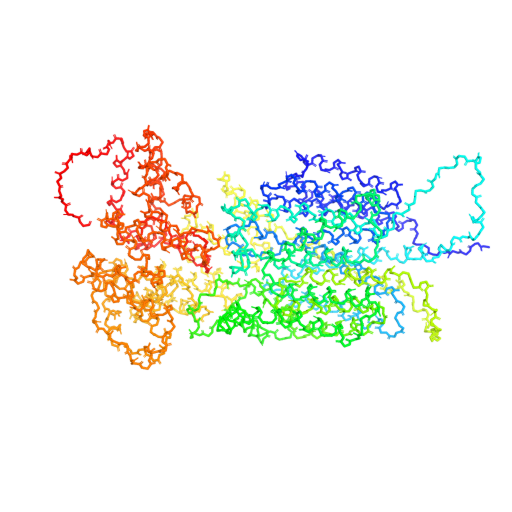928 -10.504 3.348 1.00 75.50 657 ARG A C 1
ATOM 4907 O O . ARG A 1 657 ? -5.918 -10.581 4.570 1.00 75.50 657 ARG A O 1
ATOM 4914 N N . ASP A 1 658 ? -6.609 -9.587 2.652 1.00 80.69 658 ASP A N 1
ATOM 4915 C CA . ASP A 1 658 ? -7.421 -8.508 3.234 1.00 80.69 658 ASP A CA 1
ATOM 4916 C C . ASP A 1 658 ? -6.788 -7.932 4.512 1.00 80.69 658 ASP A C 1
ATOM 4918 O O . ASP A 1 658 ? -7.396 -8.002 5.564 1.00 80.69 658 ASP A O 1
ATOM 4922 N N . LEU A 1 659 ? -5.542 -7.439 4.464 1.00 75.62 659 LEU A N 1
ATOM 4923 C CA . LEU A 1 659 ? -4.725 -7.175 5.668 1.00 75.62 659 LEU A CA 1
ATOM 4924 C C . LEU A 1 659 ? -5.408 -6.293 6.729 1.00 75.62 659 LEU A C 1
ATOM 4926 O O . LEU A 1 659 ? -5.128 -6.421 7.913 1.00 75.62 659 LEU A O 1
ATOM 4930 N N . THR A 1 660 ? -6.318 -5.411 6.316 1.00 79.31 660 THR A N 1
ATOM 4931 C CA . THR A 1 660 ? -7.080 -4.534 7.216 1.00 79.31 660 THR A CA 1
ATOM 4932 C C . THR A 1 660 ? -8.374 -5.161 7.736 1.00 79.31 660 THR A C 1
ATOM 4934 O O . THR A 1 660 ? -9.054 -4.540 8.549 1.00 79.31 660 THR A O 1
ATOM 4937 N N . GLY A 1 661 ? -8.740 -6.350 7.256 1.00 87.81 661 GLY A N 1
ATOM 4938 C CA . GLY A 1 661 ? -9.937 -7.121 7.592 1.00 87.81 661 GLY A CA 1
ATOM 4939 C C . GLY A 1 661 ? -11.252 -6.521 7.088 1.00 87.81 661 GLY A C 1
ATOM 4940 O O . GLY A 1 661 ? -12.319 -6.970 7.510 1.00 87.81 661 GLY A O 1
ATOM 4941 N N . VAL A 1 662 ? -11.211 -5.486 6.240 1.00 91.38 662 VAL A N 1
ATOM 4942 C CA . VAL A 1 662 ? -12.406 -4.742 5.810 1.00 91.38 662 VAL A CA 1
ATOM 4943 C C . VAL A 1 662 ? -13.384 -5.636 5.057 1.00 91.38 662 VAL A C 1
ATOM 4945 O O . VAL A 1 662 ? -14.581 -5.612 5.347 1.00 91.38 662 VAL A O 1
ATOM 4948 N N . ARG A 1 663 ? -12.903 -6.440 4.106 1.00 93.69 663 ARG A N 1
ATOM 4949 C CA . ARG A 1 663 ? -13.763 -7.291 3.272 1.00 93.69 663 ARG A CA 1
ATOM 4950 C C . ARG A 1 663 ? -14.346 -8.442 4.081 1.00 93.69 663 ARG A C 1
ATOM 4952 O O . ARG A 1 663 ? -15.536 -8.719 3.947 1.00 93.69 663 ARG A O 1
ATOM 4959 N N . TRP A 1 664 ? -13.563 -9.043 4.977 1.00 95.00 664 TRP A N 1
ATOM 4960 C CA . TRP A 1 664 ? -14.071 -10.041 5.924 1.00 95.00 664 TRP A CA 1
ATOM 4961 C C . TRP A 1 664 ? -15.093 -9.458 6.903 1.00 95.00 664 TRP A C 1
ATOM 4963 O O . TRP A 1 664 ? -16.113 -10.092 7.169 1.00 95.00 664 TRP A O 1
ATOM 4973 N N . GLY A 1 665 ? -14.858 -8.244 7.405 1.00 96.06 665 GLY A N 1
ATOM 4974 C CA . GLY A 1 665 ? -15.791 -7.556 8.294 1.00 96.06 665 GLY A CA 1
ATOM 4975 C C . GLY A 1 665 ? -17.118 -7.267 7.599 1.00 96.06 665 GLY A C 1
ATOM 4976 O O . GLY A 1 665 ? -18.179 -7.568 8.136 1.00 96.06 665 GLY A O 1
ATOM 4977 N N . GLN A 1 666 ? -17.064 -6.775 6.362 1.00 97.06 666 GLN A N 1
ATOM 4978 C CA . GLN A 1 666 ? -18.257 -6.528 5.554 1.00 97.06 666 GLN A CA 1
ATOM 4979 C C . GLN A 1 666 ? -18.986 -7.822 5.173 1.00 97.06 666 GLN A C 1
ATOM 4981 O O . GLN A 1 666 ? -20.213 -7.854 5.198 1.00 97.06 666 GLN A O 1
ATOM 4986 N N . LEU A 1 667 ? -18.263 -8.915 4.907 1.00 98.12 667 LEU A N 1
ATOM 4987 C CA . LEU A 1 667 ? -18.871 -10.233 4.722 1.00 98.12 667 LEU A CA 1
ATOM 4988 C C . LEU A 1 667 ? -19.599 -10.713 5.989 1.00 98.12 667 LEU A C 1
ATOM 4990 O O . LEU A 1 667 ? -20.704 -11.241 5.893 1.00 98.12 667 LEU A O 1
ATOM 4994 N N . ALA A 1 668 ? -19.013 -10.517 7.174 1.00 98.00 668 ALA A N 1
ATOM 4995 C CA . ALA A 1 668 ? -19.657 -10.876 8.436 1.00 98.00 668 ALA A CA 1
ATOM 4996 C C . ALA A 1 668 ? -20.971 -10.105 8.638 1.00 98.00 668 ALA A C 1
ATOM 4998 O O . ALA A 1 668 ? -21.986 -10.710 8.972 1.00 98.00 668 ALA A O 1
ATOM 4999 N N . LEU A 1 669 ? -20.973 -8.796 8.366 1.00 97.69 669 LEU A N 1
ATOM 5000 C CA . LEU A 1 669 ? -22.177 -7.966 8.455 1.00 97.69 669 LEU A CA 1
ATOM 5001 C C . LEU A 1 669 ? -23.228 -8.344 7.401 1.00 97.69 669 LEU A C 1
ATOM 5003 O O . LEU A 1 669 ? -24.411 -8.415 7.719 1.00 97.69 669 LEU A O 1
ATOM 5007 N N . ALA A 1 670 ? -22.815 -8.644 6.165 1.00 97.94 670 ALA A N 1
ATOM 5008 C CA . ALA A 1 670 ? -23.731 -9.097 5.119 1.00 97.94 670 ALA A CA 1
ATOM 5009 C C . ALA A 1 670 ? -24.414 -10.423 5.485 1.00 97.94 670 ALA A C 1
ATOM 5011 O O . ALA A 1 670 ? -25.625 -10.546 5.317 1.00 97.94 670 ALA A O 1
ATOM 5012 N N . ARG A 1 671 ? -23.662 -11.389 6.034 1.00 98.12 671 ARG A N 1
ATOM 5013 C CA . ARG A 1 671 ? -24.211 -12.667 6.511 1.00 98.12 671 ARG A CA 1
ATOM 5014 C C . ARG A 1 671 ? -25.199 -12.474 7.651 1.00 98.12 671 ARG A C 1
ATOM 5016 O O . ARG A 1 671 ? -26.291 -13.023 7.584 1.00 98.12 671 ARG A O 1
ATOM 5023 N N . GLU A 1 672 ? -24.852 -11.646 8.630 1.00 97.31 672 GLU A N 1
ATOM 5024 C CA . GLU A 1 672 ? -25.741 -11.316 9.745 1.00 97.31 672 GLU A CA 1
ATOM 5025 C C . GLU A 1 672 ? -27.068 -10.714 9.248 1.00 97.31 672 GLU A C 1
ATOM 5027 O O . GLU A 1 672 ? -28.145 -11.172 9.624 1.00 97.31 672 GLU A O 1
ATOM 5032 N N . TRP A 1 673 ? -27.020 -9.750 8.323 1.00 96.06 673 TRP A N 1
ATOM 5033 C CA . TRP A 1 673 ? -28.232 -9.146 7.751 1.00 96.06 673 TRP A CA 1
ATOM 5034 C C . TRP A 1 673 ? -29.006 -10.068 6.801 1.00 96.06 673 TRP A C 1
ATOM 5036 O O . TRP A 1 673 ? -30.205 -9.872 6.614 1.00 96.06 673 TRP A O 1
ATOM 5046 N N . ALA A 1 674 ? -28.348 -11.078 6.235 1.00 97.19 674 ALA A N 1
ATOM 5047 C CA . ALA A 1 674 ? -28.963 -12.160 5.468 1.00 97.19 674 ALA A CA 1
ATOM 5048 C C . ALA A 1 674 ? -29.518 -13.297 6.359 1.00 97.19 674 ALA A C 1
ATOM 5050 O O . ALA A 1 674 ? -30.039 -14.288 5.848 1.00 97.19 674 ALA A O 1
ATOM 5051 N N . GLY A 1 675 ? -29.380 -13.209 7.691 1.00 96.62 675 GLY A N 1
ATOM 5052 C CA . GLY A 1 675 ? -29.788 -14.273 8.618 1.00 96.62 675 GLY A CA 1
ATOM 5053 C C . GLY A 1 675 ? -28.933 -15.546 8.526 1.00 96.62 675 GLY A C 1
ATOM 5054 O O . GLY A 1 675 ? -29.407 -16.639 8.835 1.00 96.62 675 GLY A O 1
ATOM 5055 N N . GLN A 1 676 ? -27.687 -15.421 8.072 1.00 97.06 676 GLN A N 1
ATOM 5056 C CA . GLN A 1 676 ? -26.693 -16.490 7.953 1.00 97.06 676 GLN A CA 1
ATOM 5057 C C . GLN A 1 676 ? -25.655 -16.383 9.079 1.00 97.06 676 GLN A C 1
ATOM 5059 O O . GLN A 1 676 ? -25.486 -15.313 9.650 1.00 97.06 676 GLN A O 1
ATOM 5064 N N . ASP A 1 677 ? -24.913 -17.458 9.377 1.00 96.31 677 ASP A N 1
ATOM 5065 C CA . ASP A 1 677 ? -23.893 -17.442 10.441 1.00 96.31 677 ASP A CA 1
ATOM 5066 C C . ASP A 1 677 ? -22.705 -16.505 10.107 1.00 96.31 677 ASP A C 1
ATOM 5068 O O . ASP A 1 677 ? -21.903 -16.806 9.208 1.00 96.31 677 ASP A O 1
ATOM 5072 N N . PRO A 1 678 ? -22.523 -15.392 10.845 1.00 97.31 678 PRO A N 1
ATOM 5073 C CA . PRO A 1 678 ? -21.433 -14.453 10.606 1.00 97.31 678 PRO A CA 1
ATOM 5074 C C . PRO A 1 678 ? -20.117 -14.874 11.278 1.00 97.31 678 PRO A C 1
ATOM 5076 O O . PRO A 1 678 ? -19.070 -14.299 10.971 1.00 97.31 678 PRO A O 1
ATOM 5079 N N . ALA A 1 679 ? -20.124 -15.855 12.192 1.00 95.69 679 ALA A N 1
ATOM 5080 C CA . ALA A 1 679 ? -19.027 -16.093 13.132 1.00 95.69 679 ALA A CA 1
ATOM 5081 C C . ALA A 1 679 ? -17.704 -16.464 12.449 1.00 95.69 679 ALA A C 1
ATOM 5083 O O . ALA A 1 679 ? -16.625 -16.089 12.915 1.00 95.69 679 ALA A O 1
ATOM 5084 N N . SER A 1 680 ? -17.764 -17.190 11.330 1.00 94.94 680 SER A N 1
ATOM 5085 C CA . SER A 1 680 ? -16.568 -17.540 10.555 1.00 94.94 680 SER A CA 1
ATOM 5086 C C . SER A 1 680 ? -15.914 -16.317 9.908 1.00 94.94 680 SER A C 1
ATOM 5088 O O . SER A 1 680 ? -14.707 -16.136 10.053 1.00 94.94 680 SER A O 1
ATOM 5090 N N . ALA A 1 681 ? -16.699 -15.443 9.276 1.00 96.50 681 ALA A N 1
ATOM 5091 C CA . ALA A 1 681 ? -16.197 -14.214 8.665 1.00 96.50 681 ALA A CA 1
ATOM 5092 C C . ALA A 1 681 ? -15.754 -13.187 9.722 1.00 96.50 681 ALA A C 1
ATOM 5094 O O . ALA A 1 681 ? -14.719 -12.547 9.562 1.00 96.50 681 ALA A O 1
ATOM 5095 N N . ALA A 1 682 ? -16.475 -13.089 10.844 1.00 96.88 682 ALA A N 1
ATOM 5096 C CA . ALA A 1 682 ? -16.120 -12.239 11.981 1.00 96.88 682 ALA A CA 1
ATOM 5097 C C . ALA A 1 682 ? -14.773 -12.637 12.611 1.00 96.88 682 ALA A C 1
ATOM 5099 O O . ALA A 1 682 ? -13.960 -11.776 12.956 1.00 96.88 682 ALA A O 1
ATOM 5100 N N . TRP A 1 683 ? -14.518 -13.945 12.730 1.00 95.44 683 TRP A N 1
ATOM 5101 C CA . TRP A 1 683 ? -13.232 -14.481 13.180 1.00 95.44 683 TRP A CA 1
ATOM 5102 C C . TRP A 1 683 ? -12.096 -14.082 12.235 1.00 95.44 683 TRP A C 1
ATOM 5104 O O . TRP A 1 683 ? -11.071 -13.571 12.685 1.00 95.44 683 TRP A O 1
ATOM 5114 N N . GLU A 1 684 ? -12.299 -14.252 10.926 1.00 93.25 684 GLU A N 1
ATOM 5115 C CA . GLU A 1 684 ? -11.323 -13.854 9.909 1.00 93.25 684 GLU A CA 1
ATOM 5116 C C . GLU A 1 684 ? -11.070 -12.337 9.908 1.00 93.25 684 GLU A C 1
ATOM 5118 O O . GLU A 1 684 ? -9.920 -11.907 9.821 1.00 93.25 684 GLU A O 1
ATOM 5123 N N . ALA A 1 685 ? -12.102 -11.513 10.087 1.00 92.94 685 ALA A N 1
ATOM 5124 C CA . ALA A 1 685 ? -11.944 -10.065 10.210 1.00 92.94 685 ALA A CA 1
ATOM 5125 C C . ALA A 1 685 ? -11.122 -9.682 11.452 1.00 92.94 685 ALA A C 1
ATOM 5127 O O . ALA A 1 685 ? -10.289 -8.780 11.406 1.00 92.94 685 ALA A O 1
ATOM 5128 N N . THR A 1 686 ? -11.335 -10.393 12.562 1.00 92.88 686 THR A N 1
ATOM 5129 C CA . THR A 1 686 ? -10.726 -10.069 13.855 1.00 92.88 686 THR A CA 1
ATOM 5130 C C . THR A 1 686 ? -9.262 -10.500 13.934 1.00 92.88 686 THR A C 1
ATOM 5132 O O . THR A 1 686 ? -8.444 -9.730 14.430 1.00 92.88 686 THR A O 1
ATOM 5135 N N . ARG A 1 687 ? -8.891 -11.670 13.392 1.00 89.12 687 ARG A N 1
ATOM 5136 C CA . ARG A 1 687 ? -7.484 -12.137 13.366 1.00 89.12 687 ARG A CA 1
ATOM 5137 C C . ARG A 1 687 ? -6.550 -11.274 12.505 1.00 89.12 687 ARG A C 1
ATOM 5139 O O . ARG A 1 687 ? -5.344 -11.446 12.578 1.00 89.12 687 ARG A O 1
ATOM 5146 N N . ARG A 1 688 ? -7.096 -10.378 11.675 1.00 83.56 688 ARG A N 1
ATOM 5147 C CA . ARG A 1 688 ? -6.343 -9.407 10.856 1.00 83.56 688 ARG A CA 1
ATOM 5148 C C . ARG A 1 688 ? -6.156 -8.056 11.555 1.00 83.56 688 ARG A C 1
ATOM 5150 O O . ARG A 1 688 ? -5.325 -7.256 11.144 1.00 83.56 688 ARG A O 1
ATOM 5157 N N . GLY A 1 689 ? -6.907 -7.803 12.630 1.00 78.44 689 GLY A N 1
ATOM 5158 C CA . GLY A 1 689 ? -6.866 -6.546 13.372 1.00 78.44 689 GLY A CA 1
ATOM 5159 C C . GLY A 1 689 ? -7.436 -5.352 12.595 1.00 78.44 689 GLY A C 1
ATOM 5160 O O . GLY A 1 689 ? -8.242 -5.494 11.675 1.00 78.44 689 GLY A O 1
ATOM 5161 N N . GLY A 1 690 ? -7.054 -4.142 13.013 1.00 80.88 690 GLY A N 1
ATOM 5162 C CA . GLY A 1 690 ? -7.373 -2.901 12.301 1.00 80.88 690 GLY A CA 1
ATOM 5163 C C . GLY A 1 690 ? -8.873 -2.627 12.122 1.00 80.88 690 GLY A C 1
ATOM 5164 O O . GLY A 1 690 ? -9.641 -2.618 13.086 1.00 80.88 690 GLY A O 1
ATOM 5165 N N . TRP A 1 691 ? -9.273 -2.348 10.877 1.00 86.69 691 TRP A N 1
ATOM 5166 C CA . TRP A 1 691 ? -10.644 -1.964 10.526 1.00 86.69 691 TRP A CA 1
ATOM 5167 C C . TRP A 1 691 ? -11.628 -3.125 10.601 1.00 86.69 691 TRP A C 1
ATOM 5169 O O . TRP A 1 691 ? -12.742 -2.914 11.058 1.00 86.69 691 TRP A O 1
ATOM 5179 N N . GLY A 1 692 ? -11.248 -4.334 10.194 1.00 90.56 692 GLY A N 1
ATOM 5180 C CA . GLY A 1 692 ? -12.120 -5.507 10.196 1.00 90.56 692 GLY A CA 1
ATOM 5181 C C . GLY A 1 692 ? -12.597 -5.868 11.592 1.00 90.56 692 GLY A C 1
ATOM 5182 O O . GLY A 1 692 ? -13.798 -6.018 11.820 1.00 90.56 692 GLY A O 1
ATOM 5183 N N . ALA A 1 693 ? -11.664 -5.917 12.547 1.00 92.00 693 ALA A N 1
ATOM 5184 C CA . ALA A 1 693 ? -11.988 -6.122 13.954 1.00 92.00 693 ALA A CA 1
ATOM 5185 C C . ALA A 1 693 ? -12.946 -5.035 14.474 1.00 92.00 693 ALA A C 1
ATOM 5187 O O . ALA A 1 693 ? -13.921 -5.354 15.147 1.00 92.00 693 ALA A O 1
ATOM 5188 N N . ALA A 1 694 ? -12.715 -3.763 14.133 1.00 92.19 694 ALA A N 1
ATOM 5189 C CA . ALA A 1 694 ? -13.578 -2.664 14.568 1.00 92.19 694 ALA A CA 1
ATOM 5190 C C . ALA A 1 694 ? -14.961 -2.675 13.898 1.00 92.19 694 ALA A C 1
ATOM 5192 O O . ALA A 1 694 ? -15.972 -2.491 14.569 1.00 92.19 694 ALA A O 1
ATOM 5193 N N . LEU A 1 695 ? -15.030 -2.962 12.594 1.00 94.31 695 LEU A N 1
ATOM 5194 C CA . LEU A 1 695 ? -16.283 -3.090 11.845 1.00 94.31 695 LEU A CA 1
ATOM 5195 C C . LEU A 1 695 ? -17.225 -4.094 12.498 1.00 94.31 695 LEU A C 1
ATOM 5197 O O . LEU A 1 695 ? -18.425 -3.843 12.537 1.00 94.31 695 LEU A O 1
ATOM 5201 N N . VAL A 1 696 ? -16.673 -5.197 13.001 1.00 96.06 696 VAL A N 1
ATOM 5202 C CA . VAL A 1 696 ? -17.417 -6.307 13.595 1.00 96.06 696 VAL A CA 1
ATOM 5203 C C . VAL A 1 696 ? -17.663 -6.080 15.082 1.00 96.06 696 VAL A C 1
ATOM 5205 O O . VAL A 1 696 ? -18.810 -6.048 15.517 1.00 96.06 696 VAL A O 1
ATOM 5208 N N . LEU A 1 697 ? -16.602 -5.929 15.874 1.00 95.75 697 LEU A N 1
ATOM 5209 C CA . LEU A 1 697 ? -16.683 -5.954 17.337 1.00 95.75 697 LEU A CA 1
ATOM 5210 C C . LEU A 1 697 ? -17.209 -4.647 17.923 1.00 95.75 697 LEU A C 1
ATOM 5212 O O . LEU A 1 697 ? -17.873 -4.677 18.956 1.00 95.75 697 LEU A O 1
ATOM 5216 N N . ASP A 1 698 ? -16.970 -3.525 17.242 1.00 94.38 698 ASP A N 1
ATOM 5217 C CA . ASP A 1 698 ? -17.475 -2.214 17.656 1.00 94.38 698 ASP A CA 1
ATOM 5218 C C . ASP A 1 698 ? -18.797 -1.860 16.954 1.00 94.38 698 ASP A C 1
ATOM 5220 O O . ASP A 1 698 ? -19.293 -0.738 17.088 1.00 94.38 698 ASP A O 1
ATOM 5224 N N . HIS A 1 699 ? -19.386 -2.803 16.201 1.00 95.69 699 HIS A N 1
ATOM 5225 C CA . HIS A 1 699 ? -20.651 -2.565 15.517 1.00 95.69 699 HIS A CA 1
ATOM 5226 C C . HIS A 1 699 ? -21.758 -2.231 16.532 1.00 95.69 699 HIS A C 1
ATOM 5228 O O . HIS A 1 699 ? -22.013 -3.029 17.439 1.00 95.69 699 HIS A O 1
ATOM 5234 N N . PRO A 1 700 ? -22.505 -1.126 16.349 1.00 93.94 700 PRO A N 1
ATOM 5235 C CA . PRO A 1 700 ? -23.483 -0.643 17.327 1.00 93.94 700 PRO A CA 1
ATOM 5236 C C . PRO A 1 700 ? -24.621 -1.633 17.616 1.00 93.94 700 PRO A C 1
ATOM 5238 O O . PRO A 1 700 ? -25.089 -1.714 18.747 1.00 93.94 700 PRO A O 1
ATOM 5241 N N . ALA A 1 701 ? -25.087 -2.369 16.602 1.00 93.69 701 ALA A N 1
ATOM 5242 C CA . ALA A 1 701 ? -26.143 -3.374 16.756 1.00 93.69 701 ALA A CA 1
ATOM 5243 C C . ALA A 1 701 ? -25.638 -4.786 17.119 1.00 93.69 701 ALA A C 1
ATOM 5245 O O . ALA A 1 701 ? -26.187 -5.412 18.020 1.00 93.69 701 ALA A O 1
ATOM 5246 N N . VAL A 1 702 ? -24.610 -5.298 16.429 1.00 95.62 702 VAL A N 1
ATOM 5247 C CA . VAL A 1 702 ? -24.250 -6.729 16.485 1.00 95.62 702 VAL A CA 1
ATOM 5248 C C . VAL A 1 702 ? -22.938 -7.006 17.223 1.00 95.62 702 VAL A C 1
ATOM 5250 O O . VAL A 1 702 ? -22.670 -8.153 17.579 1.00 95.62 702 VAL A O 1
ATOM 5253 N N . GLY A 1 703 ? -22.144 -5.976 17.537 1.00 95.50 703 GLY A N 1
ATOM 5254 C CA . GLY A 1 703 ? -20.785 -6.133 18.061 1.00 95.50 703 GLY A CA 1
ATOM 5255 C C . GLY A 1 703 ? -20.706 -6.879 19.389 1.00 95.50 703 GLY A C 1
ATOM 5256 O O . GLY A 1 703 ? -19.833 -7.730 19.560 1.00 95.50 703 GLY A O 1
ATOM 5257 N N . ALA A 1 704 ? -21.667 -6.662 20.293 1.00 95.25 704 ALA A N 1
ATOM 5258 C CA . ALA A 1 704 ? -21.746 -7.394 21.559 1.00 95.25 704 ALA A CA 1
ATOM 5259 C C . ALA A 1 704 ? -21.994 -8.901 21.351 1.00 95.25 704 ALA A C 1
ATOM 5261 O O . ALA A 1 704 ? -21.337 -9.733 21.978 1.00 95.25 704 ALA A O 1
ATOM 5262 N N . SER A 1 705 ? -22.906 -9.256 20.439 1.00 95.62 705 SER A N 1
ATOM 5263 C CA . SER A 1 705 ? -23.232 -10.655 20.134 1.00 95.62 705 SER A CA 1
ATOM 5264 C C . SER A 1 705 ? -22.061 -11.383 19.468 1.00 95.62 705 SER A C 1
ATOM 5266 O O . SER A 1 705 ? -21.694 -12.482 19.885 1.00 95.62 705 SER A O 1
ATOM 5268 N N . LEU A 1 706 ? -21.401 -10.729 18.507 1.00 96.56 706 LEU A N 1
ATOM 5269 C CA . LEU A 1 706 ? -20.247 -11.284 17.806 1.00 96.56 706 LEU A CA 1
ATOM 5270 C C . LEU A 1 706 ? -19.047 -11.410 18.741 1.00 96.56 706 LEU A C 1
ATOM 5272 O O . LEU A 1 706 ? -18.394 -12.447 18.755 1.00 96.56 706 LEU A O 1
ATOM 5276 N N . SER A 1 707 ? -18.804 -10.416 19.594 1.00 96.25 707 SER A N 1
ATOM 5277 C CA . SER A 1 707 ? -17.766 -10.481 20.626 1.00 96.25 707 SER A CA 1
ATOM 5278 C C . SER A 1 707 ? -17.938 -11.690 21.550 1.00 96.25 707 SER A C 1
ATOM 5280 O O . SER A 1 707 ? -16.975 -12.415 21.800 1.00 96.25 707 SER A O 1
ATOM 5282 N N . ALA A 1 708 ? -19.165 -11.954 22.013 1.00 95.12 708 ALA A N 1
ATOM 5283 C CA . ALA A 1 708 ? -19.465 -13.119 22.843 1.00 95.12 708 ALA A CA 1
ATOM 5284 C C . ALA A 1 708 ? -19.254 -14.442 22.083 1.00 95.12 708 ALA A C 1
ATOM 5286 O O . ALA A 1 708 ? -18.637 -15.368 22.614 1.00 95.12 708 ALA A O 1
ATOM 5287 N N . ALA A 1 709 ? -19.705 -14.521 20.826 1.00 95.56 709 ALA A N 1
ATOM 5288 C CA . ALA A 1 709 ? -19.514 -15.699 19.981 1.00 95.56 709 ALA A CA 1
ATOM 5289 C C . ALA A 1 709 ? -18.024 -15.993 19.725 1.00 95.56 709 ALA A C 1
ATOM 5291 O O . ALA A 1 709 ? -17.580 -17.138 19.855 1.00 95.56 709 ALA A O 1
ATOM 5292 N N . LEU A 1 710 ? -17.227 -14.965 19.416 1.00 96.62 710 LEU A N 1
ATOM 5293 C CA . LEU A 1 710 ? -15.788 -15.113 19.196 1.00 96.62 710 LEU A CA 1
ATOM 5294 C C . LEU A 1 710 ? -15.039 -15.455 20.486 1.00 96.62 710 LEU A C 1
ATOM 5296 O O . LEU A 1 710 ? -14.134 -16.282 20.433 1.00 96.62 710 LEU A O 1
ATOM 5300 N N . ALA A 1 711 ? -15.424 -14.898 21.639 1.00 95.81 711 ALA A N 1
ATOM 5301 C CA . ALA A 1 711 ? -14.854 -15.282 22.932 1.00 95.81 711 ALA A CA 1
ATOM 5302 C C . ALA A 1 711 ? -15.140 -16.758 23.263 1.00 95.81 711 ALA A C 1
ATOM 5304 O O . ALA A 1 711 ? -14.236 -17.487 23.676 1.00 95.81 711 ALA A O 1
ATOM 5305 N N . GLY A 1 712 ? -16.366 -17.228 23.001 1.00 95.12 712 GLY A N 1
ATOM 5306 C CA . GLY A 1 712 ? -16.727 -18.642 23.124 1.00 95.12 712 GLY A CA 1
ATOM 5307 C C . GLY A 1 712 ? -15.892 -19.535 22.205 1.00 95.12 712 GLY A C 1
ATOM 5308 O O . GLY A 1 712 ? -15.334 -20.538 22.651 1.00 95.12 712 GLY A O 1
ATOM 5309 N N . ARG A 1 713 ? -15.722 -19.137 20.937 1.00 95.12 713 ARG A N 1
ATOM 5310 C CA . ARG A 1 713 ? -14.863 -19.845 19.976 1.00 95.12 713 ARG A CA 1
ATOM 5311 C C . ARG A 1 713 ? -13.393 -19.850 20.404 1.00 95.12 713 ARG A C 1
ATOM 5313 O O . ARG A 1 713 ? -12.740 -20.885 20.301 1.00 95.12 713 ARG A O 1
ATOM 5320 N N . TRP A 1 714 ? -12.880 -18.730 20.906 1.00 95.38 714 TRP A N 1
ATOM 5321 C CA . TRP A 1 714 ? -11.508 -18.599 21.402 1.00 95.38 714 TRP A CA 1
ATOM 5322 C C . TRP A 1 714 ? -11.240 -19.550 22.576 1.00 95.38 714 TRP A C 1
ATOM 5324 O O . TRP A 1 714 ? -10.200 -20.213 22.617 1.00 95.38 714 TRP A O 1
ATOM 5334 N N . ALA A 1 715 ? -12.209 -19.680 23.488 1.00 93.69 715 ALA A N 1
ATOM 5335 C CA . ALA A 1 715 ? -12.115 -20.556 24.653 1.00 93.69 715 ALA A CA 1
ATOM 5336 C C . ALA A 1 715 ? -11.975 -22.043 24.282 1.00 93.69 715 ALA A C 1
ATOM 5338 O O . ALA A 1 715 ? -11.261 -22.773 24.968 1.00 93.69 715 ALA A O 1
ATOM 5339 N N . VAL A 1 716 ? -12.622 -22.489 23.197 1.00 93.38 716 VAL A N 1
ATOM 5340 C CA . VAL A 1 716 ? -12.652 -23.909 22.790 1.00 93.38 716 VAL A CA 1
ATOM 5341 C C . VAL A 1 716 ? -11.731 -24.260 21.621 1.00 93.38 716 VAL A C 1
ATOM 5343 O O . VAL A 1 716 ? -11.500 -25.443 21.379 1.00 93.38 716 VAL A O 1
ATOM 5346 N N . ALA A 1 717 ? -11.207 -23.274 20.882 1.00 91.88 717 ALA A N 1
ATOM 5347 C CA . ALA A 1 717 ? -10.270 -23.511 19.780 1.00 91.88 717 ALA A CA 1
ATOM 5348 C C . ALA A 1 717 ? -9.085 -24.355 20.267 1.00 91.88 717 ALA A C 1
ATOM 5350 O O . ALA A 1 717 ? -8.709 -24.233 21.420 1.00 91.88 717 ALA A O 1
ATOM 5351 N N . VAL A 1 718 ? -8.453 -25.191 19.450 1.00 90.19 718 VAL A N 1
ATOM 5352 C CA . VAL A 1 718 ? -7.202 -25.879 19.824 1.00 90.19 718 VAL A CA 1
ATOM 5353 C C . VAL A 1 718 ? -6.202 -25.628 18.706 1.00 90.19 718 VAL A C 1
ATOM 5355 O O . VAL A 1 718 ? -6.434 -26.124 17.608 1.00 90.19 718 VAL A O 1
ATOM 5358 N N . PRO A 1 719 ? -5.139 -24.828 18.932 1.00 90.00 719 PRO A N 1
ATOM 5359 C CA . PRO A 1 719 ? -4.165 -24.579 17.886 1.00 90.00 719 PRO A CA 1
ATOM 5360 C C . PRO A 1 719 ? -3.382 -25.869 17.630 1.00 90.00 719 PRO A C 1
ATOM 5362 O O . PRO A 1 719 ? -2.879 -26.498 18.561 1.00 90.00 719 PRO A O 1
ATOM 5365 N N . ASP A 1 720 ? -3.296 -26.257 16.365 1.00 87.88 720 ASP A N 1
ATOM 5366 C CA . ASP A 1 720 ? -2.587 -27.446 15.878 1.00 87.88 720 ASP A CA 1
ATOM 5367 C C . ASP A 1 720 ? -1.218 -27.108 15.261 1.00 87.88 720 ASP A C 1
ATOM 5369 O O . ASP A 1 720 ? -0.410 -27.992 14.978 1.00 87.88 720 ASP A O 1
ATOM 5373 N N . SER A 1 721 ? -0.936 -25.819 15.085 1.00 84.75 721 SER A N 1
ATOM 5374 C CA . SER A 1 721 ? 0.264 -25.291 14.449 1.00 84.75 721 SER A CA 1
ATOM 5375 C C . SER A 1 721 ? 0.707 -23.986 15.106 1.00 84.75 721 SER A C 1
ATOM 5377 O O . SER A 1 721 ? -0.073 -23.299 15.768 1.00 84.75 721 SER A O 1
ATOM 5379 N N . ILE A 1 722 ? 1.969 -23.605 14.892 1.00 79.44 722 ILE A N 1
ATOM 5380 C CA . ILE A 1 722 ? 2.507 -22.326 15.378 1.00 79.44 722 ILE A CA 1
ATOM 5381 C C . ILE A 1 722 ? 1.751 -21.119 14.793 1.00 79.44 722 ILE A C 1
ATOM 5383 O O . ILE A 1 722 ? 1.571 -20.124 15.486 1.00 79.44 722 ILE A O 1
ATOM 5387 N N . TYR A 1 723 ? 1.246 -21.220 13.559 1.00 80.06 723 TYR A N 1
ATOM 5388 C CA . TYR A 1 723 ? 0.459 -20.162 12.920 1.00 80.06 723 TYR A CA 1
ATOM 5389 C C . TYR A 1 723 ? -0.926 -20.028 13.556 1.00 80.06 723 TYR A C 1
ATOM 5391 O O . TYR A 1 723 ? -1.337 -18.916 13.875 1.00 80.06 723 TYR A O 1
ATOM 5399 N N . ALA A 1 724 ? -1.587 -21.152 13.859 1.00 86.12 724 ALA A N 1
ATOM 5400 C CA . ALA A 1 724 ? -2.857 -21.147 14.583 1.00 86.12 724 ALA A CA 1
ATOM 5401 C C . ALA A 1 724 ? -2.723 -20.542 15.995 1.00 86.12 724 ALA A C 1
ATOM 5403 O O . ALA A 1 724 ? -3.663 -19.918 16.486 1.00 86.12 724 ALA A O 1
ATOM 5404 N N . VAL A 1 725 ? -1.559 -20.684 16.648 1.00 88.44 725 VAL A N 1
ATOM 5405 C CA . VAL A 1 725 ? -1.266 -19.968 17.905 1.00 88.44 725 VAL A CA 1
ATOM 5406 C C . VAL A 1 725 ? -1.229 -18.458 17.676 1.00 88.44 725 VAL A C 1
ATOM 5408 O O . VAL A 1 725 ? -1.837 -17.723 18.451 1.00 88.44 725 VAL A O 1
ATOM 5411 N N . GLY A 1 726 ? -0.553 -17.995 16.620 1.00 86.00 726 GLY A N 1
ATOM 5412 C CA . GLY A 1 726 ? -0.508 -16.577 16.252 1.00 86.00 726 GLY A CA 1
ATOM 5413 C C . GLY A 1 726 ? -1.894 -15.996 15.969 1.00 86.00 726 GLY A C 1
ATOM 5414 O O . GLY A 1 726 ? -2.249 -14.968 16.539 1.00 86.00 726 GLY A O 1
ATOM 5415 N N . ASP A 1 727 ? -2.710 -16.700 15.182 1.00 86.69 727 ASP A N 1
ATOM 5416 C CA . ASP A 1 727 ? -4.098 -16.314 14.889 1.00 86.69 727 ASP A CA 1
ATOM 5417 C C . ASP A 1 727 ? -4.937 -16.168 16.157 1.00 86.69 727 ASP A C 1
ATOM 5419 O O . ASP A 1 727 ? -5.666 -15.191 16.347 1.00 86.69 727 ASP A O 1
ATOM 5423 N N . LEU A 1 728 ? -4.834 -17.165 17.036 1.00 92.19 728 LEU A N 1
ATOM 5424 C CA . LEU A 1 728 ? -5.570 -17.203 18.288 1.00 92.19 728 LEU A CA 1
ATOM 5425 C C . LEU A 1 728 ? -5.105 -16.091 19.237 1.00 92.19 728 LEU A C 1
ATOM 5427 O O . LEU A 1 728 ? -5.934 -15.494 19.929 1.00 92.19 728 LEU A O 1
ATOM 5431 N N . ALA A 1 729 ? -3.804 -15.793 19.256 1.00 91.44 729 ALA A N 1
ATOM 5432 C CA . ALA A 1 729 ? -3.249 -14.680 20.012 1.00 91.44 729 ALA A CA 1
ATOM 5433 C C . ALA A 1 729 ? -3.822 -13.345 19.522 1.00 91.44 729 ALA A C 1
ATOM 5435 O O . ALA A 1 729 ? -4.295 -12.555 20.335 1.00 91.44 729 ALA A O 1
ATOM 5436 N N . GLU A 1 730 ? -3.852 -13.117 18.208 1.00 90.06 730 GLU A N 1
ATOM 5437 C CA . GLU A 1 730 ? -4.331 -11.861 17.624 1.00 90.06 730 GLU A CA 1
ATOM 5438 C C . GLU A 1 730 ? -5.818 -11.627 17.927 1.00 90.06 730 GLU A C 1
ATOM 5440 O O . GLU A 1 730 ? -6.199 -10.559 18.412 1.00 90.06 730 GLU A O 1
ATOM 5445 N N . VAL A 1 731 ? -6.661 -12.656 17.770 1.00 94.12 731 VAL A N 1
ATOM 5446 C CA . VAL A 1 731 ? -8.074 -12.584 18.187 1.00 94.12 731 VAL A CA 1
ATOM 5447 C C . VAL A 1 731 ? -8.191 -12.301 19.684 1.00 94.12 731 VAL A C 1
ATOM 5449 O O . VAL A 1 731 ? -8.976 -11.443 20.093 1.00 94.12 731 VAL A O 1
ATOM 5452 N N . GLY A 1 732 ? -7.380 -12.978 20.501 1.00 94.94 732 GLY A N 1
ATOM 5453 C CA . GLY A 1 732 ? -7.326 -12.755 21.943 1.00 94.94 732 GLY A CA 1
ATOM 5454 C C . GLY A 1 732 ? -7.016 -11.299 22.290 1.00 94.94 732 GLY A C 1
ATOM 5455 O O . GLY A 1 732 ? -7.700 -10.711 23.127 1.00 94.94 732 GLY A O 1
ATOM 5456 N N . GLN A 1 733 ? -6.055 -10.676 21.605 1.00 92.50 733 GLN A N 1
ATOM 5457 C CA . GLN A 1 733 ? -5.726 -9.266 21.811 1.00 92.50 733 GLN A CA 1
ATOM 5458 C C . GLN A 1 733 ? -6.886 -8.341 21.444 1.00 92.50 733 GLN A C 1
ATOM 5460 O O . GLN A 1 733 ? -7.208 -7.429 22.205 1.00 92.50 733 GLN A O 1
ATOM 5465 N N . GLN A 1 734 ? -7.541 -8.567 20.302 1.00 92.88 734 GLN A N 1
ATOM 5466 C CA . GLN A 1 734 ? -8.654 -7.720 19.862 1.00 92.88 734 GLN A CA 1
ATOM 5467 C C . GLN A 1 734 ? -9.852 -7.777 20.817 1.00 92.88 734 GLN A C 1
ATOM 5469 O O . GLN A 1 734 ? -10.487 -6.744 21.052 1.00 92.88 734 GLN A O 1
ATOM 5474 N N . LEU A 1 735 ? -10.137 -8.950 21.391 1.00 95.06 735 LEU A N 1
ATOM 5475 C CA . LEU A 1 735 ? -11.167 -9.123 22.419 1.00 95.06 735 LEU A CA 1
ATOM 5476 C C . LEU A 1 735 ? -10.742 -8.464 23.744 1.00 95.06 735 LEU A C 1
ATOM 5478 O O . LEU A 1 735 ? -11.517 -7.717 24.343 1.00 95.06 735 LEU A O 1
ATOM 5482 N N . SER A 1 736 ? -9.487 -8.656 24.159 1.00 92.88 736 SER A N 1
ATOM 5483 C CA . SER A 1 736 ? -8.930 -8.068 25.389 1.00 92.88 736 SER A CA 1
ATOM 5484 C C . SER A 1 736 ? -8.947 -6.536 25.359 1.00 92.88 736 SER A C 1
ATOM 5486 O O . SER A 1 736 ? -9.336 -5.895 26.332 1.00 92.88 736 SER A O 1
ATOM 5488 N N . ARG A 1 737 ? -8.594 -5.919 24.221 1.00 88.31 737 ARG A N 1
ATOM 5489 C CA . ARG A 1 737 ? -8.632 -4.453 24.030 1.00 88.31 737 ARG A CA 1
ATOM 5490 C C . ARG A 1 737 ? -10.029 -3.854 24.215 1.00 88.31 737 ARG A C 1
ATOM 5492 O O . ARG A 1 737 ? -10.136 -2.671 24.519 1.00 88.31 737 ARG A O 1
ATOM 5499 N N . ARG A 1 738 ? -11.077 -4.666 24.057 1.00 89.19 738 ARG A N 1
ATOM 5500 C CA . ARG A 1 738 ? -12.489 -4.294 24.244 1.00 89.19 738 ARG A CA 1
ATOM 5501 C C . ARG A 1 738 ? -13.027 -4.678 25.624 1.00 89.19 738 ARG A C 1
ATOM 5503 O O . ARG A 1 738 ? -14.228 -4.611 25.857 1.00 89.19 738 ARG A O 1
ATOM 5510 N N . GLY A 1 739 ? -12.141 -5.066 26.541 1.00 90.94 739 GLY A N 1
ATOM 5511 C CA . GLY A 1 739 ? -12.477 -5.355 27.933 1.00 90.94 739 GLY A CA 1
ATOM 5512 C C . GLY A 1 739 ? -13.049 -6.750 28.179 1.00 90.94 739 GLY A C 1
ATOM 5513 O O . GLY A 1 739 ? -13.564 -7.000 29.265 1.00 90.94 739 GLY A O 1
ATOM 5514 N N . LEU A 1 740 ? -12.974 -7.667 27.208 1.00 93.50 740 LEU A N 1
ATOM 5515 C CA . LEU A 1 740 ? -13.438 -9.040 27.409 1.00 93.50 740 LEU A CA 1
ATOM 5516 C C . LEU A 1 740 ? -12.403 -9.841 28.194 1.00 93.50 740 LEU A C 1
ATOM 5518 O O . LEU A 1 740 ? -11.242 -9.954 27.792 1.00 93.50 740 LEU A O 1
ATOM 5522 N N . VAL A 1 741 ? -12.854 -10.432 29.297 1.00 92.81 741 VAL A N 1
ATOM 5523 C CA . VAL A 1 741 ? -12.059 -11.378 30.079 1.00 92.81 741 VAL A CA 1
ATOM 5524 C C . VAL A 1 741 ? -12.114 -12.742 29.399 1.00 92.81 741 VAL A C 1
ATOM 5526 O O . VAL A 1 741 ? -13.190 -13.294 29.169 1.00 92.81 741 VAL A O 1
ATOM 5529 N N . LEU A 1 742 ? -10.944 -13.278 29.070 1.00 93.19 742 LEU A N 1
ATOM 5530 C CA . LEU A 1 742 ? -10.766 -14.565 28.412 1.00 93.19 742 LEU A CA 1
ATOM 5531 C C . LEU A 1 742 ? -10.286 -15.610 29.431 1.00 93.19 742 LEU A C 1
ATOM 5533 O O . LEU A 1 742 ? -9.560 -15.269 30.368 1.00 93.19 742 LEU A O 1
ATOM 5537 N N . PRO A 1 743 ? -10.661 -16.891 29.276 1.00 89.25 743 PRO A N 1
ATOM 5538 C CA . PRO A 1 743 ? -10.193 -17.931 30.181 1.00 89.25 743 PRO A CA 1
ATOM 5539 C C . PRO A 1 743 ? -8.674 -18.116 30.070 1.00 89.25 743 PRO A C 1
ATOM 5541 O O . PRO A 1 743 ? -8.113 -18.133 28.974 1.00 89.25 743 PRO A O 1
ATOM 5544 N N . ALA A 1 744 ? -8.005 -18.291 31.212 1.00 83.81 744 ALA A N 1
ATOM 5545 C CA . ALA A 1 744 ? -6.577 -18.586 31.238 1.00 83.81 744 ALA A CA 1
ATOM 5546 C C . ALA A 1 744 ? -6.287 -19.883 30.472 1.00 83.81 744 ALA A C 1
ATOM 5548 O O . ALA A 1 744 ? -6.985 -20.888 30.631 1.00 83.81 744 ALA A O 1
ATOM 5549 N N . ARG A 1 745 ? -5.246 -19.857 29.637 1.00 85.00 745 ARG A N 1
ATOM 5550 C CA . ARG A 1 745 ? -4.959 -20.940 28.703 1.00 85.00 745 ARG A CA 1
ATOM 5551 C C . ARG A 1 745 ? -3.462 -21.162 28.528 1.00 85.00 745 ARG A C 1
ATOM 5553 O O . ARG A 1 745 ? -2.737 -20.247 28.152 1.00 85.00 745 ARG A O 1
ATOM 5560 N N . GLY A 1 746 ? -3.036 -22.407 28.730 1.00 83.00 746 GLY A N 1
ATOM 5561 C CA . GLY A 1 746 ? -1.714 -22.883 28.326 1.00 83.00 746 GLY A CA 1
ATOM 5562 C C . GLY A 1 746 ? -1.691 -23.344 26.868 1.00 83.00 746 GLY A C 1
ATOM 5563 O O . GLY A 1 746 ? -2.722 -23.719 26.297 1.00 83.00 746 GLY A O 1
ATOM 5564 N N . LEU A 1 747 ? -0.504 -23.338 26.268 1.00 87.75 747 LEU A N 1
ATOM 5565 C CA . LEU A 1 747 ? -0.268 -23.953 24.967 1.00 87.75 747 LEU A CA 1
ATOM 5566 C C . LEU A 1 747 ? 0.150 -25.420 25.142 1.00 87.75 747 LEU A C 1
ATOM 5568 O O . LEU A 1 747 ? 0.726 -25.779 26.169 1.00 87.75 747 LEU A O 1
ATOM 5572 N N . PRO A 1 748 ? -0.109 -26.294 24.155 1.00 88.00 748 PRO A N 1
ATOM 5573 C CA . PRO A 1 748 ? 0.498 -27.619 24.141 1.00 88.00 748 PRO A CA 1
ATOM 5574 C C . PRO A 1 748 ? 2.029 -27.498 24.206 1.00 88.00 748 PRO A C 1
ATOM 5576 O O . PRO A 1 748 ? 2.615 -26.775 23.400 1.00 88.00 748 PRO A O 1
ATOM 5579 N N . ALA A 1 749 ? 2.683 -28.237 25.110 1.00 86.06 749 ALA A N 1
ATOM 5580 C CA . ALA A 1 749 ? 4.127 -28.120 25.361 1.00 86.06 749 ALA A CA 1
ATOM 5581 C C . ALA A 1 749 ? 4.990 -28.270 24.090 1.00 86.06 749 ALA A C 1
ATOM 5583 O O . ALA A 1 749 ? 6.009 -27.599 23.937 1.00 86.06 749 ALA A O 1
ATOM 5584 N N . ALA A 1 750 ? 4.555 -29.118 23.149 1.00 82.88 750 ALA A N 1
ATOM 5585 C CA . ALA A 1 750 ? 5.220 -29.308 21.861 1.00 82.88 750 ALA A CA 1
ATOM 5586 C C . ALA A 1 750 ? 5.204 -28.043 20.982 1.00 82.88 750 ALA A C 1
ATOM 5588 O O . ALA A 1 750 ? 6.200 -27.742 20.330 1.00 82.88 750 ALA A O 1
ATOM 5589 N N . LEU A 1 751 ? 4.097 -27.290 20.981 1.00 85.06 751 LEU A N 1
ATOM 5590 C CA . LEU A 1 751 ? 4.005 -26.018 20.262 1.00 85.06 751 LEU A CA 1
ATOM 5591 C C . LEU A 1 751 ? 4.765 -24.925 21.007 1.00 85.06 751 LEU A C 1
ATOM 5593 O O . LEU A 1 751 ? 5.509 -24.173 20.386 1.00 85.06 751 LEU A O 1
ATOM 5597 N N . GLU A 1 752 ? 4.629 -24.875 22.333 1.00 86.69 752 GLU A N 1
ATOM 5598 C CA . GLU A 1 752 ? 5.275 -23.866 23.170 1.00 86.69 752 GLU A CA 1
ATOM 5599 C C . GLU A 1 752 ? 6.802 -23.892 23.039 1.00 86.69 752 GLU A C 1
ATOM 5601 O O . GLU A 1 752 ? 7.416 -22.839 22.885 1.00 86.69 752 GLU A O 1
ATOM 5606 N N . ALA A 1 753 ? 7.429 -25.072 23.030 1.00 83.38 753 ALA A N 1
ATOM 5607 C CA . ALA A 1 753 ? 8.879 -25.196 22.862 1.00 83.38 753 ALA A CA 1
ATOM 5608 C C . ALA A 1 753 ? 9.373 -24.729 21.478 1.00 83.38 753 ALA A C 1
ATOM 5610 O O . ALA A 1 753 ? 10.507 -24.271 21.350 1.00 83.38 753 ALA A O 1
ATOM 5611 N N . GLY A 1 754 ? 8.524 -24.828 20.450 1.00 80.31 754 GLY A N 1
ATOM 5612 C CA . GLY A 1 754 ? 8.846 -24.487 19.062 1.00 80.31 754 GLY A CA 1
ATOM 5613 C C . GLY A 1 754 ? 8.414 -23.089 18.616 1.00 80.31 754 GLY A C 1
ATOM 5614 O O . GLY A 1 754 ? 8.620 -22.751 17.451 1.00 80.31 754 GLY A O 1
ATOM 5615 N N . LEU A 1 755 ? 7.800 -22.280 19.491 1.00 79.75 755 LEU A N 1
ATOM 5616 C CA . LEU A 1 755 ? 7.264 -20.979 19.092 1.00 79.75 755 LEU A CA 1
ATOM 5617 C C . LEU A 1 755 ? 8.366 -20.011 18.634 1.00 79.75 755 LEU A C 1
ATOM 5619 O O . LEU A 1 755 ? 9.269 -19.697 19.420 1.00 79.75 755 LEU A O 1
ATOM 5623 N N . PRO A 1 756 ? 8.247 -19.440 17.420 1.00 79.44 756 PRO A N 1
ATOM 5624 C CA . PRO A 1 756 ? 9.066 -18.310 17.015 1.00 79.44 756 PRO A CA 1
ATOM 5625 C C . PRO A 1 756 ? 8.917 -17.138 18.000 1.00 79.44 756 PRO A C 1
ATOM 5627 O O . PRO A 1 756 ? 7.806 -16.891 18.484 1.00 79.44 756 PRO A O 1
ATOM 5630 N N . PRO A 1 757 ? 9.984 -16.353 18.253 1.00 77.75 757 PRO A N 1
ATOM 5631 C CA . PRO A 1 757 ? 9.940 -15.248 19.213 1.00 77.75 757 PRO A CA 1
ATOM 5632 C C . PRO A 1 757 ? 8.804 -14.244 18.977 1.00 77.75 757 PRO A C 1
ATOM 5634 O O . PRO A 1 757 ? 8.217 -13.762 19.936 1.00 77.75 757 PRO A O 1
ATOM 5637 N N . HIS A 1 758 ? 8.456 -13.954 17.718 1.00 74.38 758 HIS A N 1
ATOM 5638 C CA . HIS A 1 758 ? 7.380 -13.014 17.391 1.00 74.38 758 HIS A CA 1
ATOM 5639 C C . HIS A 1 758 ? 5.978 -13.557 17.719 1.00 74.38 758 HIS A C 1
ATOM 5641 O O . HIS A 1 758 ? 5.134 -12.787 18.151 1.00 74.38 758 HIS A O 1
ATOM 5647 N N . ILE A 1 759 ? 5.728 -14.866 17.578 1.00 82.12 759 ILE A N 1
ATOM 5648 C CA . ILE A 1 759 ? 4.436 -15.473 17.950 1.00 82.12 759 ILE A CA 1
ATOM 5649 C C . ILE A 1 759 ? 4.318 -15.572 19.471 1.00 82.12 759 ILE A C 1
ATOM 5651 O O . ILE A 1 759 ? 3.266 -15.270 20.032 1.00 82.12 759 ILE A O 1
ATOM 5655 N N . ARG A 1 760 ? 5.414 -15.948 20.145 1.00 86.38 760 ARG A N 1
ATOM 5656 C CA . ARG A 1 760 ? 5.481 -15.947 21.612 1.00 86.38 760 ARG A CA 1
ATOM 5657 C C . ARG A 1 760 ? 5.187 -14.557 22.172 1.00 86.38 760 ARG A C 1
ATOM 5659 O O . ARG A 1 760 ? 4.382 -14.436 23.082 1.00 86.38 760 ARG A O 1
ATOM 5666 N N . GLU A 1 761 ? 5.775 -13.519 21.584 1.00 85.94 761 GLU A N 1
ATOM 5667 C CA . GLU A 1 761 ? 5.524 -12.124 21.957 1.00 85.94 761 GLU A CA 1
ATOM 5668 C C . GLU A 1 761 ? 4.032 -11.754 21.887 1.00 85.94 761 GLU A C 1
ATOM 5670 O O . GLU A 1 761 ? 3.491 -11.186 22.836 1.00 85.94 761 GLU A O 1
ATOM 5675 N N . THR A 1 762 ? 3.354 -12.106 20.790 1.00 85.75 762 THR A N 1
ATOM 5676 C CA . THR A 1 762 ? 1.916 -11.856 20.593 1.00 85.75 762 THR A CA 1
ATOM 5677 C C . THR A 1 762 ? 1.060 -12.622 21.606 1.00 85.75 762 THR A C 1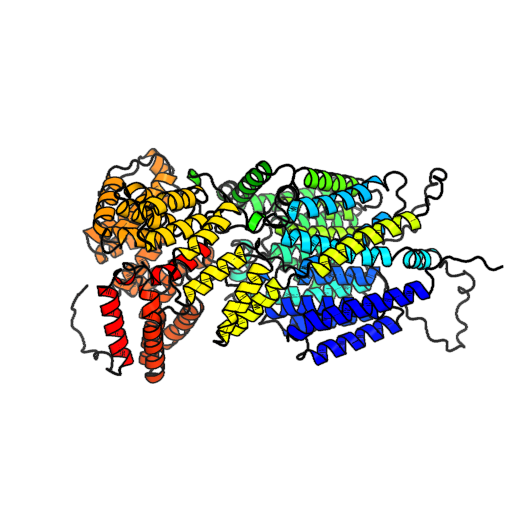
ATOM 5679 O O . THR A 1 762 ? 0.075 -12.077 22.104 1.00 85.75 762 THR A O 1
ATOM 5682 N N . TRP A 1 763 ? 1.431 -13.864 21.933 1.00 91.19 763 TRP A N 1
ATOM 5683 C CA . TRP A 1 763 ? 0.735 -14.688 22.927 1.00 91.19 763 TRP A CA 1
ATOM 5684 C C . TRP A 1 763 ? 0.910 -14.149 24.352 1.00 91.19 763 TRP A C 1
ATOM 5686 O O . TRP A 1 763 ? -0.070 -13.971 25.078 1.00 91.19 763 TRP A O 1
ATOM 5696 N N . ASP A 1 764 ? 2.142 -13.814 24.735 1.00 90.44 764 ASP A N 1
ATOM 5697 C CA . ASP A 1 764 ? 2.462 -13.241 26.044 1.00 90.44 764 ASP A CA 1
ATOM 5698 C C . ASP A 1 764 ? 1.745 -11.899 26.262 1.00 90.44 764 ASP A C 1
ATOM 5700 O O . ASP A 1 764 ? 1.334 -11.585 27.381 1.00 90.44 764 ASP A O 1
ATOM 5704 N N . LEU A 1 765 ? 1.552 -11.109 25.198 1.00 90.81 765 LEU A N 1
ATOM 5705 C CA . LEU A 1 765 ? 0.780 -9.868 25.266 1.00 90.81 765 LEU A CA 1
ATOM 5706 C C . LEU A 1 765 ? -0.689 -10.115 25.645 1.00 90.81 765 LEU A C 1
ATOM 5708 O O . LEU A 1 765 ? -1.247 -9.330 26.412 1.00 90.81 765 LEU A O 1
ATOM 5712 N N . VAL A 1 766 ? -1.315 -11.201 25.177 1.00 92.56 766 VAL A N 1
ATOM 5713 C CA . VAL A 1 766 ? -2.683 -11.557 25.600 1.00 92.56 766 VAL A CA 1
ATOM 5714 C C . VAL A 1 766 ? -2.714 -11.822 27.101 1.00 92.56 766 VAL A C 1
ATOM 5716 O O . VAL A 1 766 ? -3.561 -11.273 27.802 1.00 92.56 766 VAL A O 1
ATOM 5719 N N . ALA A 1 767 ? -1.768 -12.613 27.615 1.00 89.62 767 ALA A N 1
ATOM 5720 C CA . ALA A 1 767 ? -1.680 -12.902 29.045 1.00 89.62 767 ALA A CA 1
ATOM 5721 C C . ALA A 1 767 ? -1.477 -11.622 29.874 1.00 89.62 767 ALA A C 1
ATOM 5723 O O . ALA A 1 767 ? -2.143 -11.434 30.893 1.00 89.62 767 ALA A O 1
ATOM 5724 N N . LEU A 1 768 ? -0.619 -10.712 29.404 1.00 88.56 768 LEU A N 1
ATOM 5725 C CA . LEU A 1 768 ? -0.373 -9.419 30.042 1.00 88.56 768 LEU A CA 1
ATOM 5726 C C . LEU A 1 768 ? -1.633 -8.537 30.067 1.00 88.56 768 LEU A C 1
ATOM 5728 O O . LEU A 1 768 ? -1.973 -7.974 31.108 1.00 88.56 768 LEU A O 1
ATOM 5732 N N . GLN A 1 769 ? -2.359 -8.453 28.949 1.00 90.88 769 GLN A N 1
ATOM 5733 C CA . GLN A 1 769 ? -3.615 -7.703 28.848 1.00 90.88 769 GLN A CA 1
ATOM 5734 C C . GLN A 1 769 ? -4.700 -8.276 29.762 1.00 90.88 769 GLN A C 1
ATOM 5736 O O . GLN A 1 769 ? -5.372 -7.521 30.461 1.00 90.88 769 GLN A O 1
ATOM 5741 N N . GLN A 1 770 ? -4.846 -9.600 29.799 1.00 91.25 770 GLN A N 1
ATOM 5742 C CA . GLN A 1 770 ? -5.804 -10.280 30.671 1.00 91.25 770 GLN A CA 1
ATOM 5743 C C . GLN A 1 770 ? -5.458 -10.094 32.152 1.00 91.25 770 GLN A C 1
ATOM 5745 O O . GLN A 1 770 ? -6.344 -9.813 32.959 1.00 91.25 770 GLN A O 1
ATOM 5750 N N . GLY A 1 771 ? -4.170 -10.150 32.505 1.00 87.12 771 GLY A N 1
ATOM 5751 C CA . GLY A 1 771 ? -3.695 -9.800 33.842 1.00 87.12 771 GLY A CA 1
ATOM 5752 C C . GLY A 1 771 ? -4.072 -8.367 34.221 1.00 87.12 771 GLY A C 1
ATOM 5753 O O . GLY A 1 771 ? -4.655 -8.143 35.278 1.00 87.12 771 GLY A O 1
ATOM 5754 N N . ALA A 1 772 ? -3.836 -7.404 33.327 1.00 87.38 772 ALA A N 1
ATOM 5755 C CA . ALA A 1 772 ? -4.193 -6.005 33.555 1.00 87.38 772 ALA A CA 1
ATOM 5756 C C . ALA A 1 772 ? -5.710 -5.768 33.669 1.00 87.38 772 ALA A C 1
ATOM 5758 O O . ALA A 1 772 ? -6.128 -4.928 34.465 1.00 87.38 772 ALA A O 1
ATOM 5759 N N . LEU A 1 773 ? -6.538 -6.505 32.921 1.00 89.00 773 LEU A N 1
ATOM 5760 C CA . LEU A 1 773 ? -7.998 -6.467 33.068 1.00 89.00 773 LEU A CA 1
ATOM 5761 C C . LEU A 1 773 ? -8.451 -7.020 34.427 1.00 89.00 773 LEU A C 1
ATOM 5763 O O . LEU A 1 773 ? -9.388 -6.488 35.016 1.00 89.00 773 LEU A O 1
ATOM 5767 N N . ALA A 1 774 ? -7.780 -8.055 34.939 1.00 85.81 774 ALA A N 1
ATOM 5768 C CA . ALA A 1 774 ? -8.129 -8.692 36.206 1.00 85.81 774 ALA A CA 1
ATOM 5769 C C . ALA A 1 774 ? -7.648 -7.908 37.442 1.00 85.81 774 ALA A C 1
ATOM 5771 O O . ALA A 1 774 ? -8.386 -7.794 38.419 1.00 85.81 774 ALA A O 1
ATOM 5772 N N . SER A 1 775 ? -6.419 -7.378 37.424 1.00 83.00 775 SER A N 1
ATOM 5773 C CA . SER A 1 775 ? -5.784 -6.728 38.586 1.00 83.00 775 SER A CA 1
ATOM 5774 C C . SER A 1 775 ? -5.673 -5.204 38.490 1.00 83.00 775 SER A C 1
ATOM 5776 O O . SER A 1 775 ? -5.184 -4.561 39.418 1.00 83.00 775 SER A O 1
ATOM 5778 N N . GLY A 1 776 ? -6.074 -4.615 37.364 1.00 80.94 776 GLY A N 1
ATOM 5779 C CA . GLY A 1 776 ? -5.783 -3.227 37.017 1.00 80.94 776 GLY A CA 1
ATOM 5780 C C . GLY A 1 776 ? -4.385 -3.046 36.397 1.00 80.94 776 GLY A C 1
ATOM 5781 O O . GLY A 1 776 ? -3.516 -3.914 36.533 1.00 80.94 776 GLY A O 1
ATOM 5782 N N . PRO A 1 777 ? -4.140 -1.910 35.714 1.00 74.12 777 PRO A N 1
ATOM 5783 C CA . PRO A 1 777 ? -2.905 -1.675 34.972 1.00 74.12 777 PRO A CA 1
ATOM 5784 C C . PRO A 1 777 ? -1.690 -1.494 35.889 1.00 74.12 777 PRO A C 1
ATOM 5786 O O . PRO A 1 777 ? -0.669 -2.122 35.655 1.00 74.12 777 PRO A O 1
ATOM 5789 N N . ALA A 1 778 ? -1.778 -0.706 36.966 1.00 73.19 778 ALA A N 1
ATOM 5790 C CA . ALA A 1 778 ? -0.607 -0.370 37.789 1.00 73.19 778 ALA A CA 1
ATOM 5791 C C . ALA A 1 778 ? 0.138 -1.590 38.391 1.00 73.19 778 ALA A C 1
ATOM 5793 O O . ALA A 1 778 ? 1.363 -1.643 38.262 1.00 73.19 778 ALA A O 1
ATOM 5794 N N . PRO A 1 779 ? -0.538 -2.607 38.970 1.00 72.44 779 PRO A N 1
ATOM 5795 C CA . PRO A 1 779 ? 0.134 -3.827 39.433 1.00 72.44 779 PRO A CA 1
ATOM 5796 C C . PRO A 1 779 ? 0.791 -4.626 38.300 1.00 72.44 779 PRO A C 1
ATOM 5798 O O . PRO A 1 779 ? 1.902 -5.128 38.468 1.00 72.44 779 PRO A O 1
ATOM 5801 N N . ALA A 1 780 ? 0.139 -4.700 37.134 1.00 70.00 780 ALA A N 1
ATOM 5802 C CA . ALA A 1 780 ? 0.678 -5.379 35.957 1.00 70.00 780 ALA A CA 1
ATOM 5803 C C . ALA A 1 780 ? 1.932 -4.669 35.413 1.00 70.00 780 ALA A C 1
ATOM 5805 O O . ALA A 1 780 ? 2.899 -5.327 35.041 1.00 70.00 780 ALA A O 1
ATOM 5806 N N . LEU A 1 781 ? 1.954 -3.332 35.432 1.00 70.56 781 LEU A N 1
ATOM 5807 C CA . LEU A 1 781 ? 3.103 -2.522 35.011 1.00 70.56 781 LEU A CA 1
ATOM 5808 C C . LEU A 1 781 ? 4.317 -2.708 35.934 1.00 70.56 781 LEU A C 1
ATOM 5810 O O . LEU A 1 781 ? 5.444 -2.831 35.455 1.00 70.56 781 LEU A O 1
ATOM 5814 N N . ALA A 1 782 ? 4.094 -2.761 37.251 1.00 70.31 782 ALA A N 1
ATOM 5815 C CA . ALA A 1 782 ? 5.159 -2.933 38.237 1.00 70.31 782 ALA A CA 1
ATOM 5816 C C . ALA A 1 782 ? 5.791 -4.335 38.194 1.00 70.31 782 ALA A C 1
ATOM 5818 O O . ALA A 1 782 ? 7.010 -4.462 38.304 1.00 70.31 782 ALA A O 1
ATOM 5819 N N . ALA A 1 783 ? 4.978 -5.379 38.006 1.00 69.94 783 ALA A N 1
ATOM 5820 C CA . ALA A 1 783 ? 5.451 -6.762 37.959 1.00 69.94 783 ALA A CA 1
ATOM 5821 C C . ALA A 1 783 ? 6.273 -7.076 36.700 1.00 69.94 783 ALA A C 1
ATOM 5823 O O . ALA A 1 783 ? 7.136 -7.948 36.731 1.00 69.94 783 ALA A O 1
ATOM 5824 N N . ALA A 1 784 ? 6.004 -6.378 35.597 1.00 68.69 784 ALA A N 1
ATOM 5825 C CA . ALA A 1 784 ? 6.484 -6.782 34.284 1.00 68.69 784 ALA A CA 1
ATOM 5826 C C . ALA A 1 784 ? 7.739 -6.019 33.809 1.00 68.69 784 ALA A C 1
ATOM 5828 O O . ALA A 1 784 ? 8.423 -6.453 32.886 1.00 68.69 784 ALA A O 1
ATOM 5829 N N . PHE A 1 785 ? 8.086 -4.902 34.460 1.00 71.56 785 PHE A N 1
ATOM 5830 C CA . PHE A 1 785 ? 9.222 -4.064 34.063 1.00 71.56 785 PHE A CA 1
ATOM 5831 C C . PHE A 1 785 ? 10.620 -4.722 34.162 1.00 71.56 785 PHE A C 1
ATOM 5833 O O . PHE A 1 785 ? 11.430 -4.444 33.278 1.00 71.56 785 PHE A O 1
ATOM 5840 N N . PRO A 1 786 ? 10.947 -5.578 35.159 1.00 75.75 786 PRO A N 1
ATOM 5841 C CA . PRO A 1 786 ? 12.289 -6.166 35.277 1.00 75.75 786 PRO A CA 1
ATOM 5842 C C . PRO A 1 786 ? 12.765 -6.941 34.037 1.00 75.75 786 PRO A C 1
ATOM 5844 O O . PRO A 1 786 ? 13.965 -6.995 33.789 1.00 75.75 786 PRO A O 1
ATOM 5847 N N . ASP A 1 787 ? 11.837 -7.468 33.233 1.00 79.06 787 ASP A N 1
ATOM 5848 C CA . ASP A 1 787 ? 12.135 -8.259 32.033 1.00 79.06 787 ASP A CA 1
ATOM 5849 C C . ASP A 1 787 ? 11.966 -7.471 30.717 1.00 79.06 787 ASP A C 1
ATOM 5851 O O . ASP A 1 787 ? 12.184 -8.017 29.631 1.00 79.06 787 ASP A O 1
ATOM 5855 N N . ALA A 1 788 ? 11.586 -6.186 30.782 1.00 79.88 788 ALA A N 1
ATOM 5856 C CA . ALA A 1 788 ? 11.166 -5.403 29.616 1.00 79.88 788 ALA A CA 1
ATOM 5857 C C . ALA A 1 788 ? 12.264 -5.226 28.550 1.00 79.88 788 ALA A C 1
ATOM 5859 O O . ALA A 1 788 ? 11.957 -5.088 27.368 1.00 79.88 788 ALA A O 1
ATOM 5860 N N . GLU A 1 789 ? 13.548 -5.286 28.921 1.00 81.38 789 GLU A N 1
ATOM 5861 C CA . GLU A 1 789 ? 14.663 -5.223 27.960 1.00 81.38 789 GLU A CA 1
ATOM 5862 C C . GLU A 1 789 ? 14.635 -6.389 26.950 1.00 81.38 789 GLU A C 1
ATOM 5864 O O . GLU A 1 789 ? 14.992 -6.228 25.776 1.00 81.38 789 GLU A O 1
ATOM 5869 N N . GLY A 1 790 ? 14.157 -7.560 27.388 1.00 82.75 790 GLY A N 1
ATOM 5870 C CA . GLY A 1 790 ? 14.026 -8.759 26.562 1.00 82.75 790 GLY A CA 1
ATOM 5871 C C . GLY A 1 790 ? 12.775 -8.786 25.684 1.00 82.75 790 GLY A C 1
ATOM 5872 O O . GLY A 1 790 ? 12.670 -9.643 24.806 1.00 82.75 790 GLY A O 1
ATOM 5873 N N . TRP A 1 791 ? 11.830 -7.868 25.893 1.00 87.31 791 TRP A N 1
ATOM 5874 C CA . TRP A 1 791 ? 10.540 -7.895 25.212 1.00 87.31 791 TRP A CA 1
ATOM 5875 C C . TRP A 1 791 ? 10.623 -7.443 23.753 1.00 87.31 791 TRP A C 1
ATOM 5877 O O . TRP A 1 791 ? 11.491 -6.663 23.339 1.00 87.31 791 TRP A O 1
ATOM 5887 N N . GLY A 1 792 ? 9.690 -7.960 22.957 1.00 84.50 792 GLY A N 1
ATOM 5888 C CA . GLY A 1 792 ? 9.430 -7.490 21.609 1.00 84.50 792 GLY A CA 1
ATOM 5889 C C . GLY A 1 792 ? 8.622 -6.191 21.585 1.00 84.50 792 GLY A C 1
ATOM 5890 O O . GLY A 1 792 ? 8.272 -5.601 22.604 1.00 84.50 792 GLY A O 1
ATOM 5891 N N . MET A 1 793 ? 8.344 -5.723 20.368 1.00 83.69 793 MET A N 1
ATOM 5892 C CA . MET A 1 793 ? 7.706 -4.425 20.151 1.00 83.69 793 MET A CA 1
ATOM 5893 C C . MET A 1 793 ? 6.278 -4.369 20.715 1.00 83.69 793 MET A C 1
ATOM 5895 O O . MET A 1 793 ? 5.924 -3.385 21.350 1.00 83.69 793 MET A O 1
ATOM 5899 N N . ALA A 1 794 ? 5.478 -5.427 20.552 1.00 83.94 794 ALA A N 1
ATOM 5900 C CA . ALA A 1 794 ? 4.061 -5.405 20.912 1.00 83.94 794 ALA A CA 1
ATOM 5901 C C . ALA A 1 794 ? 3.825 -5.213 22.424 1.00 83.94 794 ALA A C 1
ATOM 5903 O O . ALA A 1 794 ? 2.997 -4.388 22.816 1.00 83.94 794 ALA A O 1
ATOM 5904 N N . ARG A 1 795 ? 4.570 -5.917 23.297 1.00 89.06 795 ARG A N 1
ATOM 5905 C CA . ARG A 1 795 ? 4.466 -5.689 24.748 1.00 89.06 795 ARG A CA 1
ATOM 5906 C C . ARG A 1 795 ? 5.048 -4.345 25.164 1.00 89.06 795 ARG A C 1
ATOM 5908 O O . ARG A 1 795 ? 4.479 -3.706 26.044 1.00 89.06 795 ARG A O 1
ATOM 5915 N N . LEU A 1 796 ? 6.135 -3.894 24.533 1.00 89.25 796 LEU A N 1
ATOM 5916 C CA . LEU A 1 796 ? 6.714 -2.574 24.804 1.00 89.25 796 LEU A CA 1
ATOM 5917 C C . LEU A 1 796 ? 5.761 -1.433 24.420 1.00 89.25 796 LEU A C 1
ATOM 5919 O O . LEU A 1 796 ? 5.617 -0.485 25.188 1.00 89.25 796 LEU A O 1
ATOM 5923 N N . GLU A 1 797 ? 5.080 -1.525 23.278 1.00 87.31 797 GLU A N 1
ATOM 5924 C CA . GLU A 1 797 ? 4.051 -0.567 22.855 1.00 87.31 797 GLU A CA 1
ATOM 5925 C C . GLU A 1 797 ? 2.882 -0.535 23.831 1.00 87.31 797 GLU A C 1
ATOM 5927 O O . GLU A 1 797 ? 2.484 0.540 24.278 1.00 87.31 797 GLU A O 1
ATOM 5932 N N . TRP A 1 798 ? 2.364 -1.705 24.211 1.00 88.81 798 TRP A N 1
ATOM 5933 C CA . TRP A 1 798 ? 1.285 -1.793 25.190 1.00 88.81 798 TRP A CA 1
ATOM 5934 C C . TRP A 1 798 ? 1.698 -1.207 26.546 1.00 88.81 798 TRP A C 1
ATOM 5936 O O . TRP A 1 798 ? 0.940 -0.452 27.153 1.00 88.81 798 TRP A O 1
ATOM 5946 N N . LEU A 1 799 ? 2.920 -1.501 27.000 1.00 88.31 799 LEU A N 1
ATOM 5947 C CA . LEU A 1 799 ? 3.488 -0.971 28.238 1.00 88.31 799 LEU A CA 1
ATOM 5948 C C . LEU A 1 799 ? 3.624 0.557 28.178 1.00 88.31 799 LEU A C 1
ATOM 5950 O O . LEU A 1 799 ? 3.282 1.250 29.136 1.00 88.31 799 LEU A O 1
ATOM 5954 N N . LEU A 1 800 ? 4.072 1.086 27.038 1.00 89.50 800 LEU A N 1
ATOM 5955 C CA . LEU A 1 800 ? 4.178 2.519 26.789 1.00 89.50 800 LEU A CA 1
ATOM 5956 C C . LEU A 1 800 ? 2.800 3.199 26.792 1.00 89.50 800 LEU A C 1
ATOM 5958 O O . LEU A 1 800 ? 2.640 4.256 27.401 1.00 89.50 800 LEU A O 1
ATOM 5962 N N . GLU A 1 801 ? 1.797 2.591 26.152 1.00 88.88 801 GLU A N 1
ATOM 5963 C CA . GLU A 1 801 ? 0.409 3.065 26.164 1.00 88.88 801 GLU A CA 1
ATOM 5964 C C . GLU A 1 801 ? -0.186 3.058 27.568 1.00 88.88 801 GLU A C 1
ATOM 5966 O O . GLU A 1 801 ? -0.817 4.033 27.979 1.00 88.88 801 GLU A O 1
ATOM 5971 N N . ALA A 1 802 ? 0.025 1.983 28.322 1.00 86.94 802 ALA A N 1
ATOM 5972 C CA . ALA A 1 802 ? -0.468 1.857 29.681 1.00 86.94 802 ALA A CA 1
ATOM 5973 C C . ALA A 1 802 ? 0.196 2.878 30.621 1.00 86.94 802 ALA A C 1
ATOM 5975 O O . ALA A 1 802 ? -0.510 3.544 31.379 1.00 86.94 802 ALA A O 1
ATOM 5976 N N . ALA A 1 803 ? 1.515 3.083 30.512 1.00 87.56 803 ALA A N 1
ATOM 5977 C CA . ALA A 1 803 ? 2.238 4.131 31.236 1.00 87.56 803 ALA A CA 1
ATOM 5978 C C . ALA A 1 803 ? 1.712 5.528 30.876 1.00 87.56 803 ALA A C 1
ATOM 5980 O O . ALA A 1 803 ? 1.427 6.344 31.754 1.00 87.56 803 ALA A O 1
ATOM 5981 N N . ALA A 1 804 ? 1.512 5.786 29.579 1.00 89.06 804 ALA A N 1
ATOM 5982 C CA . ALA A 1 804 ? 0.960 7.042 29.103 1.00 89.06 804 ALA A CA 1
ATOM 5983 C C . ALA A 1 804 ? -0.454 7.273 29.643 1.00 89.06 804 ALA A C 1
ATOM 5985 O O . ALA A 1 804 ? -0.707 8.360 30.148 1.00 89.06 804 ALA A O 1
ATOM 5986 N N . ARG A 1 805 ? -1.359 6.287 29.593 1.00 85.94 805 ARG A N 1
ATOM 5987 C CA . ARG A 1 805 ? -2.730 6.394 30.133 1.00 85.94 805 ARG A CA 1
ATOM 5988 C C . ARG A 1 805 ? -2.738 6.619 31.643 1.00 85.94 805 ARG A C 1
ATOM 5990 O O . ARG A 1 805 ? -3.479 7.480 32.107 1.00 85.94 805 ARG A O 1
ATOM 5997 N N . ALA A 1 806 ? -1.877 5.917 32.380 1.00 85.88 806 ALA A N 1
ATOM 5998 C CA . ALA A 1 806 ? -1.720 6.078 33.825 1.00 85.88 806 ALA A CA 1
ATOM 5999 C C . ALA A 1 806 ? -1.049 7.407 34.228 1.00 85.88 806 ALA A C 1
ATOM 6001 O O . ALA A 1 806 ? -1.101 7.787 35.394 1.00 85.88 806 ALA A O 1
ATOM 6002 N N . GLY A 1 807 ? -0.417 8.117 33.286 1.00 87.81 807 GLY A N 1
ATOM 6003 C CA . GLY A 1 807 ? 0.365 9.320 33.579 1.00 87.81 807 GLY A CA 1
ATOM 6004 C C . GLY A 1 807 ? 1.692 9.034 34.295 1.00 87.81 807 GLY A C 1
ATOM 6005 O O . GLY A 1 807 ? 2.264 9.946 34.888 1.00 87.81 807 GLY A O 1
ATOM 6006 N N . ASP A 1 808 ? 2.193 7.797 34.235 1.00 88.94 808 ASP A N 1
ATOM 6007 C CA . ASP A 1 808 ? 3.443 7.379 34.876 1.00 88.94 808 ASP A CA 1
ATOM 6008 C C . ASP A 1 808 ? 4.651 7.812 34.029 1.00 88.94 808 ASP A C 1
ATOM 6010 O O . ASP A 1 808 ? 5.088 7.122 33.102 1.00 88.94 808 ASP A O 1
ATOM 6014 N N . ARG A 1 809 ? 5.173 9.005 34.336 1.00 90.19 809 ARG A N 1
ATOM 6015 C CA . ARG A 1 809 ? 6.301 9.613 33.616 1.00 90.19 809 ARG A CA 1
ATOM 6016 C C . ARG A 1 809 ? 7.586 8.795 33.739 1.00 90.19 809 ARG A C 1
ATOM 6018 O O . ARG A 1 809 ? 8.347 8.742 32.774 1.00 90.19 809 ARG A O 1
ATOM 6025 N N . ASP A 1 810 ? 7.827 8.174 34.890 1.00 89.12 810 ASP A N 1
ATOM 6026 C CA . ASP A 1 810 ? 9.068 7.443 35.151 1.00 89.12 810 ASP A CA 1
ATOM 6027 C C . ASP A 1 810 ? 9.092 6.134 34.368 1.00 89.12 810 ASP A C 1
ATOM 6029 O O . ASP A 1 810 ? 10.085 5.820 33.709 1.00 89.12 810 ASP A O 1
ATOM 6033 N N . LEU A 1 811 ? 7.981 5.393 34.373 1.00 87.19 811 LEU A N 1
ATOM 6034 C CA . LEU A 1 811 ? 7.842 4.204 33.542 1.00 87.19 811 LEU A CA 1
ATOM 6035 C C . LEU A 1 811 ? 7.921 4.560 32.054 1.00 87.19 811 LEU A C 1
ATOM 6037 O O . LEU A 1 811 ? 8.663 3.913 31.313 1.00 87.19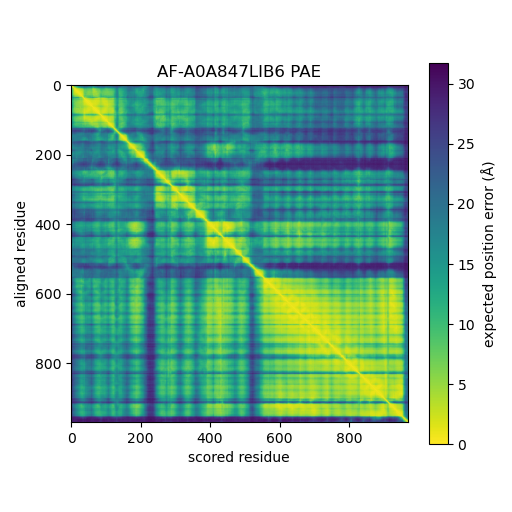 811 LEU A O 1
ATOM 6041 N N . PHE A 1 812 ? 7.231 5.621 31.623 1.00 90.50 812 PHE A N 1
ATOM 6042 C CA . PHE A 1 812 ? 7.287 6.078 30.235 1.00 90.50 812 PHE A CA 1
ATOM 6043 C C . PHE A 1 812 ? 8.724 6.408 29.804 1.00 90.50 812 PHE A C 1
ATOM 6045 O O . PHE A 1 812 ? 9.173 5.942 28.759 1.00 90.50 812 PHE A O 1
ATOM 6052 N N . ALA A 1 813 ? 9.475 7.155 30.621 1.00 90.31 813 ALA A N 1
ATOM 6053 C CA . ALA A 1 813 ? 10.855 7.544 30.330 1.00 90.31 813 ALA A CA 1
ATOM 6054 C C . ALA A 1 813 ? 11.822 6.352 30.237 1.00 90.31 813 ALA A C 1
ATOM 6056 O O . ALA A 1 813 ? 12.816 6.440 29.518 1.00 90.31 813 ALA A O 1
ATOM 6057 N N . ARG A 1 814 ? 11.534 5.236 30.920 1.00 89.12 814 ARG A N 1
ATOM 6058 C CA . ARG A 1 814 ? 12.330 4.005 30.814 1.00 89.12 814 ARG A CA 1
ATOM 6059 C C . ARG A 1 814 ? 11.966 3.149 29.600 1.00 89.12 814 ARG A C 1
ATOM 6061 O O . ARG A 1 814 ? 12.849 2.558 28.989 1.00 89.12 814 ARG A O 1
ATOM 6068 N N . VAL A 1 815 ? 10.684 3.076 29.245 1.00 89.25 815 VAL A N 1
ATOM 6069 C CA . VAL A 1 815 ? 10.190 2.220 28.148 1.00 89.25 815 VAL A CA 1
ATOM 6070 C C . VAL A 1 815 ? 10.376 2.887 26.788 1.00 89.25 815 VAL A C 1
ATOM 6072 O O . VAL A 1 815 ? 10.693 2.220 25.805 1.00 89.25 815 VAL A O 1
ATOM 6075 N N . TYR A 1 816 ? 10.222 4.210 26.719 1.00 90.06 816 TYR A N 1
ATOM 6076 C CA . TYR A 1 816 ? 10.314 4.958 25.470 1.00 90.06 816 TYR A CA 1
ATOM 6077 C C . TYR A 1 816 ? 11.645 4.730 24.723 1.00 90.06 816 TYR A C 1
ATOM 6079 O O . TYR A 1 816 ? 11.583 4.407 23.538 1.00 90.06 816 TYR A O 1
ATOM 6087 N N . PRO A 1 817 ? 12.837 4.785 25.357 1.00 88.94 817 PRO A N 1
ATOM 6088 C CA . PRO A 1 817 ? 14.100 4.480 24.681 1.00 88.94 817 PRO A CA 1
ATOM 6089 C C . PRO A 1 817 ? 14.190 3.044 24.153 1.00 88.94 817 PRO A C 1
ATOM 6091 O O . PRO A 1 817 ? 14.764 2.837 23.088 1.00 88.94 817 PRO A O 1
ATOM 6094 N N . LEU A 1 818 ? 13.593 2.064 24.848 1.00 88.56 818 LEU A N 1
ATOM 6095 C CA . LEU A 1 818 ? 13.542 0.674 24.377 1.00 88.56 818 LEU A CA 1
ATOM 6096 C C . LEU A 1 818 ? 12.717 0.574 23.091 1.00 88.56 818 LEU A C 1
ATOM 6098 O O . LEU A 1 818 ? 13.155 -0.040 22.122 1.00 88.56 818 LEU A O 1
ATOM 6102 N N . VAL A 1 819 ? 11.557 1.237 23.051 1.00 86.75 819 VAL A N 1
ATOM 6103 C CA . VAL A 1 819 ? 10.730 1.339 21.840 1.00 86.75 819 VAL A CA 1
ATOM 6104 C C . VAL A 1 819 ? 11.519 2.000 20.706 1.00 86.75 819 VAL A C 1
ATOM 6106 O O . VAL A 1 819 ? 11.560 1.459 19.605 1.00 86.75 819 VAL A O 1
ATOM 6109 N N . GLN A 1 820 ? 12.200 3.120 20.968 1.00 84.25 820 GLN A N 1
ATOM 6110 C CA . GLN A 1 820 ? 12.990 3.815 19.945 1.00 84.25 820 GLN A CA 1
ATOM 6111 C C . GLN A 1 820 ? 14.166 2.972 19.424 1.00 84.25 820 GLN A C 1
ATOM 6113 O O . GLN A 1 820 ? 14.378 2.936 18.216 1.00 84.25 820 GLN A O 1
ATOM 6118 N N . ASP A 1 821 ? 14.888 2.234 20.278 1.00 79.62 821 ASP A N 1
ATOM 6119 C CA . ASP A 1 821 ? 15.955 1.316 19.836 1.00 79.62 821 ASP A CA 1
ATOM 6120 C C . ASP A 1 821 ? 15.404 0.196 18.936 1.00 79.62 821 ASP A C 1
ATOM 6122 O O . ASP A 1 821 ? 15.992 -0.123 17.898 1.00 79.62 821 ASP A O 1
ATOM 6126 N N . ARG A 1 822 ? 14.235 -0.371 19.270 1.00 77.12 822 ARG A N 1
ATOM 6127 C CA . ARG A 1 822 ? 13.585 -1.391 18.428 1.00 77.12 822 ARG A CA 1
ATOM 6128 C C . ARG A 1 822 ? 13.122 -0.819 17.087 1.00 77.12 822 ARG A C 1
ATOM 6130 O O . ARG A 1 822 ? 13.304 -1.482 16.064 1.00 77.12 822 ARG A O 1
ATOM 6137 N N . VAL A 1 823 ? 12.562 0.392 17.083 1.00 70.88 823 VAL A N 1
ATOM 6138 C CA . VAL A 1 823 ? 12.110 1.097 15.872 1.00 70.88 823 VAL A CA 1
ATOM 6139 C C . VAL A 1 823 ? 13.294 1.460 14.985 1.00 70.88 823 VAL A C 1
ATOM 6141 O O . VAL A 1 823 ? 13.259 1.147 13.800 1.00 70.88 823 VAL A O 1
ATOM 6144 N N . ALA A 1 824 ? 14.375 2.014 15.537 1.00 62.38 824 ALA A N 1
ATOM 6145 C CA . ALA A 1 824 ? 15.571 2.392 14.782 1.00 62.38 824 ALA A CA 1
ATOM 6146 C C . ALA A 1 824 ? 16.211 1.204 14.039 1.00 62.38 824 ALA A C 1
ATOM 6148 O O . ALA A 1 824 ? 16.777 1.371 12.960 1.00 62.38 824 ALA A O 1
ATOM 6149 N N . ARG A 1 825 ? 16.084 -0.015 14.581 1.00 59.22 825 ARG A N 1
ATOM 6150 C CA . ARG A 1 825 ? 16.584 -1.247 13.947 1.00 59.22 825 ARG A CA 1
ATOM 6151 C C . ARG A 1 825 ? 15.654 -1.832 12.881 1.00 59.22 825 ARG A C 1
ATOM 6153 O O . ARG A 1 825 ? 16.109 -2.674 12.111 1.00 59.22 825 ARG A O 1
ATOM 6160 N N . ARG A 1 826 ? 14.367 -1.462 12.865 1.00 54.22 826 ARG A N 1
ATOM 6161 C CA . ARG A 1 826 ? 13.321 -2.132 12.063 1.00 54.22 826 ARG A CA 1
ATOM 6162 C C . ARG A 1 826 ? 12.597 -1.224 11.068 1.00 54.22 826 ARG A C 1
ATOM 6164 O O . ARG A 1 826 ? 12.212 -1.701 10.007 1.00 54.22 826 ARG A O 1
ATOM 6171 N N . SER A 1 827 ? 12.393 0.048 11.398 1.00 51.47 827 SER A N 1
ATOM 6172 C CA . SER A 1 827 ? 11.624 0.999 10.591 1.00 51.47 827 SER A CA 1
ATOM 6173 C C . SER A 1 827 ? 12.532 1.836 9.694 1.00 51.47 827 SER A C 1
ATOM 6175 O O . SER A 1 827 ? 13.574 2.336 10.123 1.00 51.47 827 SER A O 1
ATOM 6177 N N . LYS A 1 828 ? 12.109 2.020 8.439 1.00 50.22 828 LYS A N 1
ATOM 6178 C CA . LYS A 1 828 ? 12.798 2.874 7.461 1.00 50.22 828 LYS A CA 1
ATOM 6179 C C . LYS A 1 828 ? 12.719 4.354 7.852 1.00 50.22 828 LYS A C 1
ATOM 6181 O O . LYS A 1 828 ? 13.703 5.068 7.670 1.00 50.22 828 LYS A O 1
ATOM 6186 N N . GLU A 1 829 ? 11.613 4.778 8.463 1.00 50.34 829 GLU A N 1
ATOM 6187 C CA . GLU A 1 829 ? 11.294 6.194 8.701 1.00 50.34 829 GLU A CA 1
ATOM 6188 C C . GLU A 1 829 ? 11.626 6.693 10.116 1.00 50.34 829 GLU A C 1
ATOM 6190 O O . GLU A 1 829 ? 11.241 7.794 10.470 1.00 50.34 829 GLU A O 1
ATOM 6195 N N . HIS A 1 830 ? 12.347 5.912 10.937 1.00 51.34 830 HIS A N 1
ATOM 6196 C CA . HIS A 1 830 ? 12.688 6.219 12.347 1.00 51.34 830 HIS A CA 1
ATOM 6197 C C . HIS A 1 830 ? 11.530 6.482 13.304 1.00 51.34 830 HIS A C 1
ATOM 6199 O O . HIS A 1 830 ? 11.758 6.599 14.507 1.00 51.34 830 HIS A O 1
ATOM 6205 N N . GLU A 1 831 ? 10.308 6.569 12.812 1.00 62.41 831 GLU A N 1
ATOM 6206 C CA . GLU A 1 831 ? 9.208 7.040 13.617 1.00 62.41 831 GLU A CA 1
ATOM 6207 C C . GLU A 1 831 ? 8.195 5.932 13.805 1.00 62.41 831 GLU A C 1
ATOM 6209 O O . GLU A 1 831 ? 7.740 5.265 12.879 1.00 62.41 831 GLU A O 1
ATOM 6214 N N . HIS A 1 832 ? 7.858 5.720 15.067 1.00 76.31 832 HIS A N 1
ATOM 6215 C CA . HIS A 1 832 ? 6.660 5.010 15.438 1.00 76.31 832 HIS A CA 1
ATOM 6216 C C . HIS A 1 832 ? 5.668 6.082 15.877 1.00 76.31 832 HIS A C 1
ATOM 6218 O O . HIS A 1 832 ? 5.736 6.566 17.010 1.00 76.31 832 HIS A O 1
ATOM 6224 N N . LEU A 1 833 ? 4.785 6.505 14.959 1.00 82.44 833 LEU A N 1
ATOM 6225 C CA . LEU A 1 833 ? 3.901 7.665 15.168 1.00 82.44 833 LEU A CA 1
ATOM 6226 C C . LEU A 1 833 ? 3.166 7.587 16.501 1.00 82.44 833 LEU A C 1
ATOM 6228 O O . LEU A 1 833 ? 3.019 8.584 17.204 1.00 82.44 833 LEU A O 1
ATOM 6232 N N . ARG A 1 834 ? 2.734 6.382 16.884 1.00 86.00 834 ARG A N 1
ATOM 6233 C CA . ARG A 1 834 ? 2.028 6.162 18.139 1.00 86.00 834 ARG A CA 1
ATOM 6234 C C . ARG A 1 834 ? 2.905 6.461 19.356 1.00 86.00 834 ARG A C 1
ATOM 6236 O O . ARG A 1 834 ? 2.442 7.157 20.252 1.00 86.00 834 ARG A O 1
ATOM 6243 N N . SER A 1 835 ? 4.167 6.028 19.398 1.00 87.38 835 SER A N 1
ATOM 6244 C CA . SER A 1 835 ? 5.044 6.354 20.539 1.00 87.38 835 SER A CA 1
ATOM 6245 C C . SER A 1 835 ? 5.405 7.840 20.559 1.00 87.38 835 SER A C 1
ATOM 6247 O O . SER A 1 835 ? 5.408 8.447 21.632 1.00 87.38 835 SER A O 1
ATOM 6249 N N . ALA A 1 836 ? 5.619 8.447 19.387 1.00 87.69 836 ALA A N 1
ATOM 6250 C CA . ALA A 1 836 ? 5.818 9.886 19.248 1.00 87.69 836 ALA A CA 1
ATOM 6251 C C . ALA A 1 836 ? 4.611 10.676 19.788 1.00 87.69 836 ALA A C 1
ATOM 6253 O O . ALA A 1 836 ? 4.795 11.574 20.612 1.00 87.69 836 ALA A O 1
ATOM 6254 N N . PHE A 1 837 ? 3.386 10.287 19.427 1.00 90.56 837 PHE A N 1
ATOM 6255 C CA . PHE A 1 837 ? 2.148 10.879 19.937 1.00 90.56 837 PHE A CA 1
ATOM 6256 C C . PHE A 1 837 ? 1.999 10.729 21.454 1.00 90.56 837 PHE A C 1
ATOM 6258 O O . PHE A 1 837 ? 1.709 11.700 22.150 1.00 90.56 837 PHE A O 1
ATOM 6265 N N . LEU A 1 838 ? 2.245 9.533 21.996 1.00 90.56 838 LEU A N 1
ATOM 6266 C CA . LEU A 1 838 ? 2.150 9.300 23.440 1.00 90.56 838 LEU A CA 1
ATOM 6267 C C . LEU A 1 838 ? 3.181 10.127 24.225 1.00 90.56 838 LEU A C 1
ATOM 6269 O O . LEU A 1 838 ? 2.909 10.524 25.357 1.00 90.56 838 LEU A O 1
ATOM 6273 N N . SER A 1 839 ? 4.338 10.434 23.624 1.00 90.25 839 SER A N 1
ATOM 6274 C CA . SER A 1 839 ? 5.383 11.243 24.265 1.00 90.25 839 SER A CA 1
ATOM 6275 C C . SER A 1 839 ? 4.976 12.700 24.488 1.00 90.25 839 SER A C 1
ATOM 6277 O O . SER A 1 839 ? 5.464 13.324 25.428 1.00 90.25 839 SER A O 1
ATOM 6279 N N . LEU A 1 840 ? 4.048 13.230 23.679 1.00 90.88 840 LEU A N 1
ATOM 6280 C CA . LEU A 1 840 ? 3.686 14.652 23.653 1.00 90.88 840 LEU A CA 1
ATOM 6281 C C . LEU A 1 840 ? 3.279 15.192 25.022 1.00 90.88 840 LEU A C 1
ATOM 6283 O O . LEU A 1 840 ? 3.649 16.304 25.384 1.00 90.88 840 LEU A O 1
ATOM 6287 N N . ARG A 1 841 ? 2.565 14.386 25.816 1.00 86.81 841 ARG A N 1
ATOM 6288 C CA . ARG A 1 841 ? 2.084 14.791 27.144 1.00 86.81 841 ARG A CA 1
ATOM 6289 C C . ARG A 1 841 ? 3.195 14.992 28.181 1.00 86.81 841 ARG A C 1
ATOM 6291 O O . ARG A 1 841 ? 2.926 15.520 29.255 1.00 86.81 841 ARG A O 1
ATOM 6298 N N . PHE A 1 842 ? 4.412 14.537 27.884 1.00 88.88 842 PHE A N 1
ATOM 6299 C CA . PHE A 1 842 ? 5.582 14.640 28.757 1.00 88.88 842 PHE A CA 1
ATOM 6300 C C . PHE A 1 842 ? 6.609 15.664 28.256 1.00 88.88 842 PHE A C 1
ATOM 6302 O O . PHE A 1 842 ? 7.630 15.875 28.917 1.00 88.88 842 PHE A O 1
ATOM 6309 N N . LEU A 1 843 ? 6.359 16.286 27.100 1.00 88.88 843 LEU A N 1
ATOM 6310 C CA . LEU A 1 843 ? 7.256 17.255 26.483 1.00 88.88 843 LEU A CA 1
ATOM 6311 C C . LEU A 1 843 ? 6.889 18.695 26.873 1.00 88.88 843 LEU A C 1
ATOM 6313 O O . LEU A 1 843 ? 5.717 19.010 27.077 1.00 88.88 843 LEU A O 1
ATOM 6317 N N . PRO A 1 844 ? 7.881 19.600 26.928 1.00 91.12 844 PRO A N 1
ATOM 6318 C CA . PRO A 1 844 ? 7.626 21.035 26.925 1.00 91.12 844 PRO A CA 1
ATOM 6319 C C . PRO A 1 844 ? 6.836 21.467 25.674 1.00 91.12 844 PRO A C 1
ATOM 6321 O O . PRO A 1 844 ? 7.031 20.864 24.614 1.00 91.12 844 PRO A O 1
ATOM 6324 N N . PRO A 1 845 ? 6.030 22.548 25.741 1.00 89.12 845 PRO A N 1
ATOM 6325 C CA . PRO A 1 845 ? 5.168 22.975 24.635 1.00 89.12 845 PRO A CA 1
ATOM 6326 C C . PRO A 1 845 ? 5.885 23.152 23.289 1.00 89.12 845 PRO A C 1
ATOM 6328 O O . PRO A 1 845 ? 5.372 22.700 22.274 1.00 89.12 845 PRO A O 1
ATOM 6331 N N . GLY A 1 846 ? 7.090 23.738 23.272 1.00 88.44 846 GLY A N 1
ATOM 6332 C CA . GLY A 1 846 ? 7.862 23.926 22.035 1.00 88.44 846 GLY A CA 1
ATOM 6333 C C . GLY A 1 846 ? 8.229 22.607 21.347 1.00 88.44 846 GLY A C 1
ATOM 6334 O O . GLY A 1 846 ? 7.924 22.418 20.178 1.00 88.44 846 GLY A O 1
ATOM 6335 N N . LEU A 1 847 ? 8.783 21.647 22.097 1.00 89.06 847 LE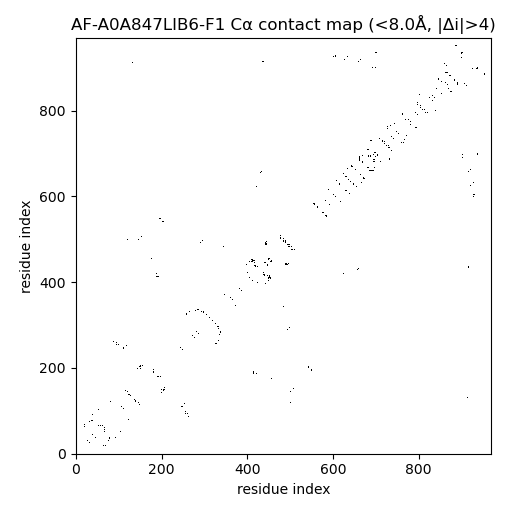U A N 1
ATOM 6336 C CA . LEU A 1 847 ? 9.132 20.326 21.555 1.00 89.06 847 LEU A CA 1
ATOM 6337 C C . LEU A 1 847 ? 7.894 19.499 21.181 1.00 89.06 847 LEU A C 1
ATOM 6339 O O . LEU A 1 847 ? 7.955 18.668 20.275 1.00 89.06 847 LEU A O 1
ATOM 6343 N N . ALA A 1 848 ? 6.776 19.701 21.886 1.00 91.44 848 ALA A N 1
ATOM 6344 C CA . ALA A 1 848 ? 5.509 19.078 21.529 1.00 91.44 848 ALA A CA 1
ATOM 6345 C C . ALA A 1 848 ? 4.990 19.601 20.181 1.00 91.44 848 ALA A C 1
ATOM 6347 O O . ALA A 1 848 ? 4.522 18.795 19.383 1.00 91.44 848 ALA A O 1
ATOM 6348 N N . LEU A 1 849 ? 5.108 20.909 19.911 1.00 92.62 849 LEU A N 1
ATOM 6349 C CA . LEU A 1 849 ? 4.722 21.514 18.631 1.00 92.62 849 LEU A CA 1
ATOM 6350 C C . LEU A 1 849 ? 5.539 20.956 17.466 1.00 92.62 849 LEU A C 1
ATOM 6352 O O . LEU A 1 849 ? 4.938 20.502 16.497 1.00 92.62 849 LEU A O 1
ATOM 6356 N N . ASP A 1 850 ? 6.868 20.913 17.591 1.00 87.88 850 ASP A N 1
ATOM 6357 C CA . ASP A 1 850 ? 7.748 20.384 16.538 1.00 87.88 850 ASP A CA 1
ATOM 6358 C C . ASP A 1 850 ? 7.390 18.929 16.198 1.00 87.88 850 ASP A C 1
ATOM 6360 O O . ASP A 1 850 ? 7.245 18.553 15.035 1.00 87.88 850 ASP A O 1
ATOM 6364 N N . ARG A 1 851 ? 7.171 18.101 17.228 1.00 88.56 851 ARG A N 1
ATOM 6365 C CA . ARG A 1 851 ? 6.788 16.697 17.035 1.00 88.56 851 ARG A CA 1
ATOM 6366 C C . ARG A 1 851 ? 5.378 16.548 16.468 1.00 88.56 851 ARG A C 1
ATOM 6368 O O . ARG A 1 851 ? 5.152 15.669 15.644 1.00 88.56 851 ARG A O 1
ATOM 6375 N N . LEU A 1 852 ? 4.426 17.375 16.895 1.00 91.44 852 LEU A N 1
ATOM 6376 C CA . LEU A 1 852 ? 3.066 17.361 16.354 1.00 91.44 852 LEU A CA 1
ATOM 6377 C C . LEU A 1 852 ? 3.014 17.798 14.894 1.00 91.44 852 LEU A C 1
ATOM 6379 O O . LEU A 1 852 ? 2.189 17.267 14.159 1.00 91.44 852 LEU A O 1
ATOM 6383 N N . GLN A 1 853 ? 3.885 18.713 14.473 1.00 89.50 853 GLN A N 1
ATOM 6384 C CA . GLN A 1 853 ? 3.990 19.100 13.073 1.00 89.50 853 GLN A CA 1
ATOM 6385 C C . GLN A 1 853 ? 4.399 17.904 12.202 1.00 89.50 853 GLN A C 1
ATOM 6387 O O . GLN A 1 853 ? 3.688 17.592 11.252 1.00 89.50 853 GLN A O 1
ATOM 6392 N N . GLY A 1 854 ? 5.438 17.155 12.594 1.00 83.88 854 GLY A N 1
ATOM 6393 C CA . GLY A 1 854 ? 5.815 15.916 11.897 1.00 83.88 854 GLY A CA 1
ATOM 6394 C C . GLY A 1 854 ? 4.694 14.866 11.886 1.00 83.88 854 GLY A C 1
ATOM 6395 O O . GLY A 1 854 ? 4.415 14.252 10.860 1.00 83.88 854 G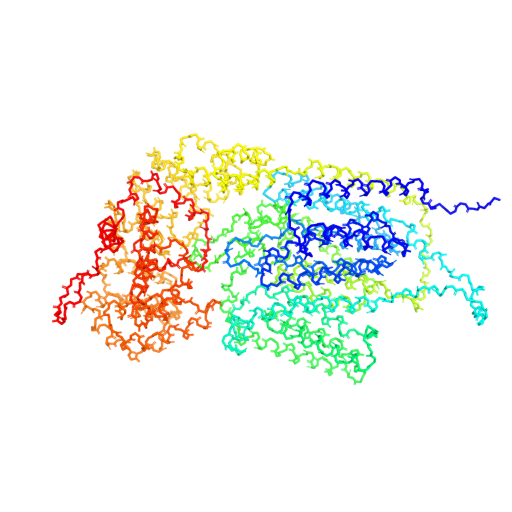LY A O 1
ATOM 6396 N N . LEU A 1 855 ? 3.961 14.714 12.999 1.00 87.00 855 LEU A N 1
ATOM 6397 C CA . LEU A 1 855 ? 2.798 13.817 13.051 1.00 87.00 855 LEU A CA 1
ATOM 6398 C C . LEU A 1 855 ? 1.657 14.262 12.116 1.00 87.00 855 LEU A C 1
ATOM 6400 O O . LEU A 1 855 ? 0.992 13.408 11.538 1.00 87.00 855 LEU A O 1
ATOM 6404 N N . LEU A 1 856 ? 1.402 15.567 11.982 1.00 88.19 856 LEU A N 1
ATOM 6405 C CA . LEU A 1 856 ? 0.379 16.116 11.080 1.00 88.19 856 LEU A CA 1
ATOM 6406 C C . LEU A 1 856 ? 0.772 15.975 9.607 1.00 88.19 856 LEU A C 1
ATOM 6408 O O . LEU A 1 856 ? -0.099 15.743 8.773 1.00 88.19 856 LEU A O 1
ATOM 6412 N N . GLU A 1 857 ? 2.064 16.087 9.298 1.00 82.19 857 GLU A N 1
ATOM 6413 C CA . GLU A 1 857 ? 2.608 15.808 7.966 1.00 82.19 857 GLU A CA 1
ATOM 6414 C C . GLU A 1 857 ? 2.447 14.322 7.607 1.00 82.19 857 GLU A C 1
ATOM 6416 O O . GLU A 1 857 ? 2.057 14.001 6.483 1.00 82.19 857 GLU A O 1
ATOM 6421 N N . ALA A 1 858 ? 2.662 13.421 8.573 1.00 77.69 858 ALA A N 1
ATOM 6422 C CA . ALA A 1 858 ? 2.498 11.979 8.393 1.00 77.69 858 ALA A CA 1
ATOM 6423 C C . ALA A 1 858 ? 1.028 11.515 8.354 1.00 77.69 858 ALA A C 1
ATOM 6425 O O . ALA A 1 858 ? 0.699 10.553 7.664 1.00 77.69 858 ALA A O 1
ATOM 6426 N N . ASP A 1 859 ? 0.130 12.173 9.093 1.00 81.94 859 ASP A N 1
ATOM 6427 C CA . ASP A 1 859 ? -1.289 11.812 9.177 1.00 81.94 859 ASP A CA 1
ATOM 6428 C C . ASP A 1 859 ? -2.216 13.026 8.959 1.00 81.94 859 ASP A C 1
ATOM 6430 O O . ASP A 1 859 ? -2.930 13.459 9.879 1.00 81.94 859 ASP A O 1
ATOM 6434 N N . PRO A 1 860 ? -2.237 13.592 7.736 1.00 82.38 860 PRO A N 1
ATOM 6435 C CA . PRO A 1 860 ? -2.970 14.816 7.460 1.00 82.38 860 PRO A CA 1
ATOM 6436 C C . PRO A 1 860 ? -4.479 14.623 7.641 1.00 82.38 860 PRO A C 1
ATOM 6438 O O . PRO A 1 860 ? -5.078 13.600 7.279 1.00 82.38 860 PRO A O 1
ATOM 6441 N N . GLY A 1 861 ? -5.121 15.643 8.209 1.00 82.50 861 GLY A N 1
ATOM 6442 C CA . GLY A 1 861 ? -6.560 15.642 8.462 1.00 82.50 861 GLY A CA 1
ATOM 6443 C C . GLY A 1 861 ? -6.999 14.768 9.643 1.00 82.50 861 GLY A C 1
ATOM 6444 O O . GLY A 1 861 ? -8.169 14.386 9.713 1.00 82.50 861 GLY A O 1
ATOM 6445 N N . ASN A 1 862 ? -6.092 14.428 10.564 1.00 88.50 862 ASN A N 1
ATOM 6446 C CA . ASN A 1 862 ? -6.444 13.753 11.808 1.00 88.50 862 ASN A CA 1
ATOM 6447 C C . ASN A 1 862 ? -6.874 14.772 12.894 1.00 88.50 862 ASN A C 1
ATOM 6449 O O . ASN A 1 862 ? -6.036 15.532 13.394 1.00 88.50 862 ASN A O 1
ATOM 6453 N N . PRO A 1 863 ? -8.153 14.781 13.322 1.00 92.31 863 PRO A N 1
ATOM 6454 C CA . PRO A 1 863 ? -8.657 15.752 14.291 1.00 92.31 863 PRO A CA 1
ATOM 6455 C C . PRO A 1 863 ? -8.043 15.586 15.688 1.00 92.31 863 PRO A C 1
ATOM 6457 O O . PRO A 1 863 ? -7.990 16.555 16.441 1.00 92.31 863 PRO A O 1
ATOM 6460 N N . TRP A 1 864 ? -7.540 14.399 16.042 1.00 90.81 864 TRP A N 1
ATOM 6461 C CA . TRP A 1 864 ? -6.856 14.169 17.318 1.00 90.81 864 TRP A CA 1
ATOM 6462 C C . TRP A 1 864 ? -5.506 14.872 17.372 1.00 90.81 864 TRP A C 1
ATOM 6464 O O . TRP A 1 864 ? -5.143 15.445 18.399 1.00 90.81 864 TRP A O 1
ATOM 6474 N N . LEU A 1 865 ? -4.763 14.842 16.265 1.00 93.00 865 LEU A N 1
ATOM 6475 C CA . LEU A 1 865 ? -3.477 15.524 16.164 1.00 93.00 865 LEU A CA 1
ATOM 6476 C C . LEU A 1 865 ? -3.665 17.037 16.178 1.00 93.00 865 LEU A C 1
ATOM 6478 O O . LEU A 1 865 ? -2.966 17.721 16.918 1.00 93.00 865 LEU A O 1
ATOM 6482 N N . LEU A 1 866 ? -4.665 17.546 15.456 1.00 94.00 866 LEU A N 1
ATOM 6483 C CA . LEU A 1 866 ? -5.013 18.968 15.474 1.00 94.00 866 LEU A CA 1
ATOM 6484 C C . LEU A 1 866 ? -5.522 19.435 16.846 1.00 94.00 866 LEU A C 1
ATOM 6486 O O . LEU A 1 866 ? -5.169 20.532 17.277 1.00 94.00 866 LEU A O 1
ATOM 6490 N N . GLU A 1 867 ? -6.277 18.605 17.583 1.00 94.50 867 GLU A N 1
ATOM 6491 C CA . GLU A 1 867 ? -6.634 18.910 18.976 1.00 94.50 867 GLU A CA 1
ATOM 6492 C C . GLU A 1 867 ? -5.373 19.114 19.824 1.00 94.50 867 GLU A C 1
ATOM 6494 O O . GLU A 1 867 ? -5.248 20.129 20.513 1.00 94.50 867 GLU A O 1
ATOM 6499 N N . ARG A 1 868 ? -4.428 18.166 19.761 1.00 94.12 868 ARG A N 1
ATOM 6500 C CA . ARG A 1 868 ? -3.172 18.238 20.521 1.00 94.12 868 ARG A CA 1
ATOM 6501 C C . ARG A 1 868 ? -2.277 19.386 20.072 1.00 94.12 868 ARG A C 1
ATOM 6503 O O . ARG A 1 868 ? -1.633 19.999 20.918 1.00 94.12 868 ARG A O 1
ATOM 6510 N N . PHE A 1 869 ? -2.263 19.700 18.780 1.00 94.62 869 PHE A N 1
ATOM 6511 C CA . PHE A 1 869 ? -1.547 20.850 18.234 1.00 94.62 869 PHE A CA 1
ATOM 6512 C C . PHE A 1 869 ? -2.112 22.158 18.779 1.00 94.62 869 PHE A C 1
ATOM 6514 O O . PHE A 1 869 ? -1.353 22.979 19.292 1.00 94.62 869 PHE A O 1
ATOM 6521 N N . GLY A 1 870 ? -3.439 22.309 18.800 1.00 94.62 870 GLY A N 1
ATOM 6522 C CA . GLY A 1 870 ? -4.083 23.453 19.438 1.00 94.62 870 GLY A CA 1
ATOM 6523 C C . GLY A 1 870 ? -3.811 23.527 20.946 1.00 94.62 870 GLY A C 1
ATOM 6524 O O . GLY A 1 870 ? -3.486 24.598 21.455 1.00 94.62 870 GLY A O 1
ATOM 6525 N N . ASP A 1 871 ? -3.839 22.397 21.661 1.00 94.25 871 ASP A N 1
ATOM 6526 C CA . ASP A 1 871 ? -3.494 22.351 23.091 1.00 94.25 871 ASP A CA 1
ATOM 6527 C C . ASP A 1 871 ? -2.049 22.830 23.341 1.00 94.25 871 ASP A C 1
ATOM 6529 O O . ASP A 1 871 ? -1.800 23.619 24.256 1.00 94.25 871 ASP A O 1
ATOM 6533 N N . ALA A 1 872 ? -1.100 22.398 22.506 1.00 94.38 872 ALA A N 1
ATOM 6534 C CA . ALA A 1 872 ? 0.300 22.804 22.592 1.00 94.38 872 ALA A CA 1
ATOM 6535 C C . ALA A 1 872 ? 0.506 24.287 22.225 1.00 94.38 872 ALA A C 1
ATOM 6537 O O . ALA A 1 872 ? 1.266 24.979 22.905 1.00 94.38 872 ALA A O 1
ATOM 6538 N N . LEU A 1 873 ? -0.2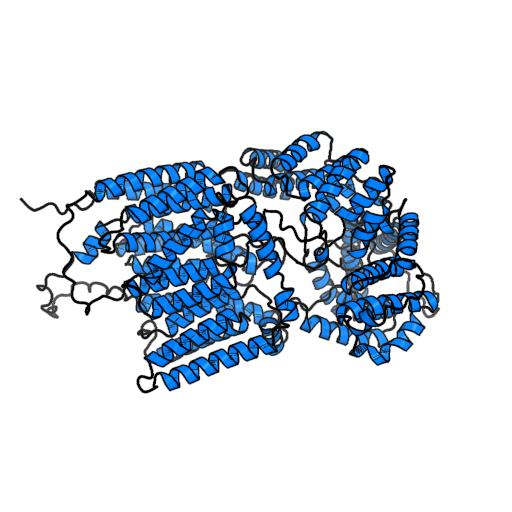05 24.805 21.215 1.00 94.94 873 LEU A N 1
ATOM 6539 C CA . LEU A 1 873 ? -0.191 26.227 20.841 1.00 94.94 873 LEU A CA 1
ATOM 6540 C C . LEU A 1 873 ? -0.727 27.106 21.975 1.00 94.94 873 LEU A C 1
ATOM 6542 O O . LEU A 1 873 ? -0.110 28.114 22.324 1.00 94.94 873 LEU A O 1
ATOM 6546 N N . ALA A 1 874 ? -1.837 26.703 22.596 1.00 94.31 874 ALA A N 1
ATOM 6547 C CA . ALA A 1 874 ? -2.408 27.412 23.734 1.00 94.31 874 ALA A CA 1
ATOM 6548 C C . ALA A 1 874 ? -1.428 27.438 24.917 1.00 94.31 874 ALA A C 1
ATOM 6550 O O . ALA A 1 874 ? -1.189 28.500 25.493 1.00 94.31 874 ALA A O 1
ATOM 6551 N N . ALA A 1 875 ? -0.798 26.300 25.231 1.00 93.00 875 ALA A N 1
ATOM 6552 C CA . ALA A 1 875 ? 0.227 26.205 26.273 1.00 93.00 875 ALA A CA 1
ATOM 6553 C C . ALA A 1 875 ? 1.494 27.023 25.954 1.00 93.00 875 ALA A C 1
ATOM 6555 O O . ALA A 1 875 ? 2.169 27.492 26.868 1.00 93.00 875 ALA A O 1
ATOM 6556 N N . ALA A 1 876 ? 1.802 27.229 24.671 1.00 92.88 876 ALA A N 1
ATOM 6557 C CA . ALA A 1 876 ? 2.887 28.088 24.200 1.00 92.88 876 ALA A CA 1
ATOM 6558 C C . ALA A 1 876 ? 2.513 29.586 24.145 1.00 92.88 876 ALA A C 1
ATOM 6560 O O . ALA A 1 876 ? 3.308 30.392 23.666 1.00 92.88 876 ALA A O 1
ATOM 6561 N N . GLY A 1 877 ? 1.320 29.976 24.611 1.00 93.94 877 GLY A N 1
ATOM 6562 C CA . GLY A 1 877 ? 0.872 31.372 24.612 1.00 93.94 877 GLY A CA 1
ATOM 6563 C C . GLY A 1 877 ? 0.382 31.881 23.252 1.00 93.94 877 GLY A C 1
ATOM 6564 O O . GLY A 1 877 ? 0.360 33.090 23.036 1.00 93.94 877 GLY A O 1
ATOM 6565 N N . ARG A 1 878 ? -0.032 30.983 22.343 1.00 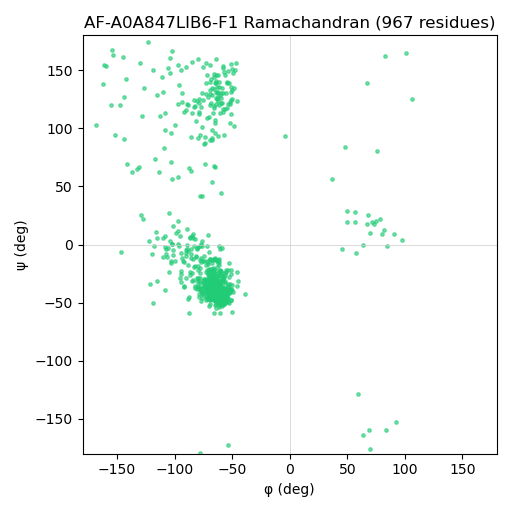95.25 878 ARG A N 1
ATOM 6566 C CA . ARG A 1 878 ? -0.556 31.286 20.993 1.00 95.25 878 ARG A CA 1
ATOM 6567 C C . ARG A 1 878 ? -2.049 30.910 20.867 1.00 95.25 878 ARG A C 1
ATOM 6569 O O . ARG A 1 878 ? -2.402 30.026 20.085 1.00 95.25 878 ARG A O 1
ATOM 6576 N N . PRO A 1 879 ? -2.955 31.531 21.649 1.00 94.00 879 PRO A N 1
ATOM 6577 C CA . PRO A 1 879 ? -4.350 31.092 21.766 1.00 94.00 879 PRO A CA 1
ATOM 6578 C C . PRO A 1 879 ? -5.188 31.272 20.491 1.00 94.00 879 PRO A C 1
ATOM 6580 O O . PRO A 1 879 ? -6.120 30.501 20.268 1.00 94.00 879 PRO A O 1
ATOM 6583 N N . ASP A 1 880 ? -4.882 32.258 19.645 1.00 93.06 880 ASP A N 1
ATOM 6584 C CA . ASP A 1 880 ? -5.631 32.466 18.397 1.00 93.06 880 ASP A CA 1
ATOM 6585 C C . ASP A 1 880 ? -5.313 31.390 17.355 1.00 93.06 880 ASP A C 1
ATOM 6587 O O . ASP A 1 880 ? -6.217 30.863 16.708 1.00 93.06 880 ASP A O 1
ATOM 6591 N N . GLU A 1 881 ? -4.047 30.988 17.259 1.00 95.38 881 GLU A N 1
ATOM 6592 C CA . GLU A 1 881 ? -3.629 29.875 16.404 1.00 95.38 881 GLU A CA 1
ATOM 6593 C C . GLU A 1 881 ? -4.165 28.541 16.928 1.00 95.38 881 GLU A C 1
ATOM 6595 O O . GLU A 1 881 ? -4.637 27.714 16.149 1.00 95.38 881 GLU A O 1
ATOM 6600 N N . ALA A 1 882 ? -4.180 28.360 18.255 1.00 95.88 882 ALA A N 1
ATOM 6601 C CA . ALA A 1 882 ? -4.815 27.206 18.884 1.00 95.88 882 ALA A CA 1
ATOM 6602 C C . ALA A 1 882 ? -6.296 27.090 18.499 1.00 95.88 882 ALA A C 1
ATOM 6604 O O . ALA A 1 882 ? -6.768 26.010 18.142 1.00 95.88 882 ALA A O 1
ATOM 6605 N N . ARG A 1 883 ? -7.017 28.220 18.507 1.00 95.38 883 ARG A N 1
ATOM 6606 C CA . ARG A 1 883 ? -8.417 28.280 18.078 1.00 95.38 883 ARG A CA 1
ATOM 6607 C C . ARG A 1 883 ? -8.580 27.867 16.618 1.00 95.38 883 ARG A C 1
ATOM 6609 O O . ARG A 1 883 ? -9.493 27.098 16.326 1.00 95.38 883 ARG A O 1
ATOM 6616 N N . GLY A 1 884 ? -7.697 28.334 15.734 1.00 95.12 884 GLY A N 1
ATOM 6617 C CA . GLY A 1 884 ? -7.668 27.916 14.331 1.00 95.12 884 GLY A CA 1
ATOM 6618 C C . GLY A 1 884 ? -7.518 26.400 14.183 1.00 95.12 884 GLY A C 1
ATOM 6619 O O . GLY A 1 884 ? -8.342 25.768 13.526 1.00 95.12 884 GLY A O 1
ATOM 6620 N N . ALA A 1 885 ? -6.550 25.801 14.883 1.00 95.12 885 ALA A N 1
ATOM 6621 C CA . ALA A 1 885 ? -6.323 24.354 14.858 1.00 95.12 885 ALA A CA 1
ATOM 6622 C C . ALA A 1 885 ? -7.533 23.550 15.379 1.00 95.12 885 ALA A C 1
ATOM 6624 O O . ALA A 1 885 ? -7.924 22.545 14.785 1.00 95.12 885 ALA A O 1
ATOM 6625 N N . TRP A 1 886 ? -8.182 24.000 16.459 1.00 97.00 886 TRP A N 1
ATOM 6626 C CA . TRP A 1 886 ? -9.391 23.345 16.976 1.00 97.00 886 TRP A CA 1
ATOM 6627 C C . TRP A 1 886 ? -10.596 23.483 16.037 1.00 97.00 886 TRP A C 1
ATOM 6629 O O . TRP A 1 886 ? -11.390 22.549 15.920 1.00 97.00 886 TRP A O 1
ATOM 6639 N N . GLN A 1 887 ? -10.743 24.619 15.350 1.00 95.75 887 GLN A N 1
ATOM 6640 C CA . GLN A 1 887 ? -11.786 24.815 14.337 1.00 95.75 887 GLN A CA 1
ATOM 6641 C C . GLN A 1 887 ? -11.563 23.921 13.115 1.00 95.75 887 GLN A C 1
ATOM 6643 O O . GLN A 1 887 ? -12.515 23.325 12.610 1.00 95.75 887 GLN A O 1
ATOM 6648 N N . GLU A 1 888 ? -10.315 23.773 12.677 1.00 95.12 888 GLU A N 1
ATOM 6649 C CA . GLU A 1 888 ? -9.950 22.840 11.614 1.00 95.12 888 GLU A CA 1
ATOM 6650 C C . GLU A 1 888 ? -10.262 21.392 12.020 1.00 95.12 888 GLU A C 1
ATOM 6652 O O . GLU A 1 888 ? -10.935 20.667 11.283 1.00 95.12 888 GLU A O 1
ATOM 6657 N N . ALA A 1 889 ? -9.885 20.997 13.241 1.00 94.94 889 ALA A N 1
ATOM 6658 C CA . ALA A 1 889 ? -10.229 19.692 13.797 1.00 94.94 889 ALA A CA 1
ATOM 6659 C C . ALA A 1 889 ? -11.753 19.451 13.805 1.00 94.94 889 ALA A C 1
ATOM 6661 O O . ALA A 1 889 ? -12.208 18.379 13.397 1.00 94.94 889 ALA A O 1
ATOM 6662 N N . LEU A 1 890 ? -12.558 20.448 14.204 1.00 94.94 890 LEU A N 1
ATOM 6663 C CA . LEU A 1 890 ? -14.027 20.369 14.168 1.00 94.94 890 LEU A CA 1
ATOM 6664 C C . LEU A 1 890 ? -14.551 20.166 12.745 1.00 94.94 890 LEU A C 1
ATOM 6666 O O . LEU A 1 890 ? -15.452 19.352 12.543 1.00 94.94 890 LEU A O 1
ATOM 6670 N N . GLY A 1 891 ? -13.977 20.868 11.765 1.00 93.31 891 GLY A N 1
ATOM 6671 C CA . GLY A 1 891 ? -14.344 20.746 10.353 1.00 93.31 891 GLY A CA 1
ATOM 6672 C C . GLY A 1 891 ? -14.110 19.346 9.775 1.00 93.31 891 GLY A C 1
ATOM 6673 O O . GLY A 1 891 ? -14.850 18.914 8.892 1.00 93.31 891 GLY A O 1
ATOM 6674 N N . LEU A 1 892 ? -13.131 18.607 10.305 1.00 91.50 892 LEU A N 1
ATOM 6675 C CA . LEU A 1 892 ? -12.769 17.259 9.848 1.00 91.50 892 LEU A CA 1
ATOM 6676 C C . LEU A 1 892 ? -13.587 16.142 10.515 1.00 91.50 892 LEU A C 1
ATOM 6678 O O . LEU A 1 892 ? -13.803 15.081 9.916 1.00 91.50 892 LEU A O 1
ATOM 6682 N N . CYS A 1 893 ? -14.095 16.374 11.729 1.00 91.31 893 CYS A N 1
ATOM 6683 C CA . CYS A 1 893 ? -14.837 15.376 12.505 1.00 91.31 893 CYS A CA 1
ATOM 6684 C C . CYS A 1 893 ? -16.021 14.720 11.764 1.00 91.31 893 CYS A C 1
ATOM 6686 O O . CYS A 1 893 ? -16.181 13.507 11.905 1.00 91.31 893 CYS A O 1
ATOM 6688 N N . PRO A 1 894 ? -16.847 15.429 10.960 1.00 89.75 894 PRO A N 1
ATOM 6689 C CA . PRO A 1 894 ? -17.970 14.809 10.254 1.00 89.75 894 PRO A CA 1
ATOM 6690 C C . PRO A 1 894 ? -17.578 13.659 9.325 1.00 89.75 894 PRO A C 1
ATOM 6692 O O . PRO A 1 894 ? -18.390 12.754 9.130 1.00 89.75 894 PRO A O 1
ATOM 6695 N N . GLN A 1 895 ? -16.365 13.692 8.765 1.00 85.69 895 GLN A N 1
ATOM 6696 C CA . GLN A 1 895 ? -15.849 12.632 7.900 1.00 85.69 895 GLN A CA 1
ATOM 6697 C C . GLN A 1 895 ? -15.165 11.532 8.714 1.00 85.69 895 GLN A C 1
ATOM 6699 O O . GLN A 1 895 ? -15.428 10.356 8.480 1.00 85.69 895 GLN A O 1
ATOM 6704 N N . VAL A 1 896 ? -14.325 11.900 9.687 1.00 85.50 896 VAL A N 1
ATOM 6705 C CA . VAL A 1 896 ? -13.558 10.932 10.492 1.00 85.50 896 VAL A CA 1
ATOM 6706 C C . VAL A 1 896 ? -14.460 10.105 11.408 1.00 85.50 896 VAL A C 1
ATOM 6708 O O . VAL A 1 896 ? -14.211 8.919 11.589 1.00 85.50 896 VAL A O 1
ATOM 6711 N N . ARG A 1 897 ? -15.573 10.667 11.901 1.00 89.50 897 ARG A N 1
ATOM 6712 C CA . ARG A 1 897 ? -16.552 9.926 12.719 1.00 89.50 897 ARG A CA 1
ATOM 6713 C C . ARG A 1 897 ? -17.213 8.746 12.008 1.00 89.50 897 ARG A C 1
ATOM 6715 O O . ARG A 1 897 ? -17.882 7.954 12.655 1.00 89.50 897 ARG A O 1
ATOM 6722 N N . LEU A 1 898 ? -17.101 8.678 10.681 1.00 89.38 898 LEU A N 1
ATOM 6723 C CA . LEU A 1 898 ? -17.619 7.554 9.914 1.00 89.38 898 LEU A CA 1
ATOM 6724 C C . LEU A 1 898 ? -16.687 6.349 10.003 1.00 89.38 898 LEU A C 1
ATOM 6726 O O . LEU A 1 898 ? -17.139 5.244 9.738 1.00 89.38 898 LEU A O 1
ATOM 6730 N N . GLU A 1 899 ? -15.413 6.520 10.359 1.00 88.44 899 GLU A N 1
ATOM 6731 C CA . GLU A 1 899 ? -14.473 5.410 10.520 1.00 88.44 899 GLU A CA 1
ATOM 6732 C C . GLU A 1 899 ? -14.934 4.488 11.674 1.00 88.44 899 GLU A C 1
ATOM 6734 O O . GLU A 1 899 ? -15.414 4.972 12.700 1.00 88.44 899 GLU A O 1
ATOM 6739 N N . PRO A 1 900 ? -14.833 3.151 11.533 1.00 86.12 900 PRO A N 1
ATOM 6740 C CA . PRO A 1 900 ? -15.301 2.211 12.559 1.00 86.12 900 PRO A CA 1
ATOM 6741 C C . PRO A 1 900 ? -14.413 2.209 13.813 1.00 86.12 900 PRO A C 1
ATOM 6743 O O . PRO A 1 900 ? -14.810 1.714 14.865 1.00 86.12 900 PRO A O 1
ATOM 6746 N N . VAL A 1 901 ? -13.202 2.757 13.699 1.00 83.50 901 VAL A N 1
ATOM 6747 C CA . VAL A 1 901 ? -12.208 2.822 14.767 1.00 83.50 901 VAL A CA 1
ATOM 6748 C C . VAL A 1 901 ? -12.334 4.154 15.503 1.00 83.50 901 VAL A C 1
ATOM 6750 O O . VAL A 1 901 ? -12.296 5.216 14.887 1.00 83.50 901 VAL A O 1
ATOM 6753 N N . PHE A 1 902 ? -12.392 4.100 16.831 1.00 82.50 902 PHE A N 1
ATOM 6754 C CA . PHE A 1 902 ? -12.206 5.261 17.699 1.00 82.50 902 PHE A CA 1
ATOM 6755 C C . PHE A 1 902 ? -10.871 5.129 18.435 1.00 82.50 902 PHE A C 1
ATOM 6757 O O . PHE A 1 902 ? -10.800 4.616 19.549 1.00 82.50 902 PHE A O 1
ATOM 6764 N N . ALA A 1 903 ? -9.792 5.534 17.766 1.00 75.75 903 ALA A N 1
ATOM 6765 C CA . ALA A 1 903 ? -8.449 5.556 18.335 1.00 75.75 903 ALA A CA 1
ATOM 6766 C C . ALA A 1 903 ? -8.012 7.007 18.531 1.00 75.75 903 ALA A C 1
ATOM 6768 O O . ALA A 1 903 ? -8.129 7.819 17.614 1.00 75.75 903 ALA A O 1
ATOM 6769 N N . ASP A 1 904 ? -7.507 7.329 19.721 1.00 78.25 904 ASP A N 1
ATOM 6770 C CA . ASP A 1 904 ? -6.864 8.612 19.962 1.00 78.25 904 ASP A CA 1
ATOM 6771 C C . ASP A 1 904 ? -5.532 8.676 19.196 1.00 78.25 904 ASP A C 1
ATOM 6773 O O . ASP A 1 904 ? -4.796 7.700 19.147 1.00 78.25 904 ASP A O 1
ATOM 6777 N N . GLY A 1 905 ? -5.186 9.809 18.589 1.00 83.81 905 GLY A N 1
ATOM 6778 C CA . GLY A 1 905 ? -3.874 9.996 17.954 1.00 83.81 905 GLY A CA 1
ATOM 6779 C C . GLY A 1 905 ? -3.740 9.453 16.524 1.00 83.81 905 GLY A C 1
ATOM 6780 O O . GLY A 1 905 ? -4.751 9.324 15.832 1.00 83.81 905 GLY A O 1
ATOM 6781 N N . PRO A 1 906 ? -2.499 9.217 16.045 1.00 81.75 906 PRO A N 1
ATOM 6782 C CA . PRO A 1 906 ? -2.227 8.865 14.657 1.00 81.75 906 PRO A CA 1
ATOM 6783 C C . PRO A 1 906 ? -2.908 7.563 14.269 1.00 81.75 906 PRO A C 1
ATOM 6785 O O . PRO A 1 906 ? -2.906 6.592 15.034 1.00 81.75 906 PRO A O 1
ATOM 6788 N N . ARG A 1 907 ? -3.448 7.524 13.054 1.00 77.12 907 ARG A N 1
ATOM 6789 C CA . ARG A 1 907 ? -4.018 6.304 12.497 1.00 77.12 907 ARG A CA 1
ATOM 6790 C C . ARG A 1 907 ? -2.905 5.249 12.379 1.00 77.12 907 ARG A C 1
ATOM 6792 O O . ARG A 1 907 ? -1.846 5.559 11.835 1.00 77.12 907 ARG A O 1
ATOM 6799 N N . PRO A 1 908 ? -3.113 4.000 12.842 1.00 63.69 908 PRO A N 1
ATOM 6800 C CA . PRO A 1 908 ? -2.102 2.938 12.752 1.00 63.69 908 PRO A CA 1
ATOM 6801 C C . PRO A 1 908 ? -1.586 2.678 11.326 1.00 63.69 908 PRO A C 1
ATOM 6803 O O . PRO A 1 908 ? -0.493 2.158 11.151 1.00 63.69 908 PRO A O 1
ATOM 6806 N N . TRP A 1 909 ? -2.367 3.063 10.316 1.00 63.00 909 TRP A N 1
ATOM 6807 C CA . TRP A 1 909 ? -2.065 2.954 8.886 1.00 63.00 909 TRP A CA 1
ATOM 6808 C C . TRP A 1 909 ? -1.609 4.285 8.247 1.00 63.00 909 TRP A C 1
ATOM 6810 O O . TRP A 1 909 ? -1.669 4.428 7.028 1.00 63.00 909 TRP A O 1
ATOM 6820 N N . ALA A 1 910 ? -1.219 5.290 9.042 1.00 50.72 910 ALA A N 1
ATOM 6821 C CA . ALA A 1 910 ? -0.817 6.606 8.537 1.00 50.72 910 ALA A CA 1
ATOM 6822 C C . ALA A 1 910 ? 0.579 6.629 7.878 1.00 50.72 910 ALA A C 1
ATOM 6824 O O . ALA A 1 910 ? 0.754 7.344 6.899 1.00 50.72 910 ALA A O 1
ATOM 6825 N N . LEU A 1 911 ? 1.545 5.809 8.329 1.00 44.88 911 LEU A N 1
ATOM 6826 C CA . LEU A 1 911 ? 2.920 5.738 7.772 1.00 44.88 911 LEU A CA 1
ATOM 6827 C C . LEU A 1 911 ? 3.036 4.942 6.463 1.00 44.88 911 LEU A C 1
ATOM 6829 O O . LEU A 1 911 ? 3.961 4.159 6.256 1.00 44.88 911 LEU A O 1
ATOM 6833 N N . GLY A 1 912 ? 2.083 5.129 5.566 1.00 48.28 912 GLY A N 1
ATOM 6834 C CA . GLY A 1 912 ? 2.010 4.367 4.334 1.00 48.28 912 GLY A CA 1
ATOM 6835 C C . GLY A 1 912 ? 0.884 3.345 4.418 1.00 48.28 912 GLY A C 1
ATOM 6836 O O . GLY A 1 912 ? 0.848 2.524 5.337 1.00 48.28 912 GLY A O 1
ATOM 6837 N N . PRO A 1 913 ? -0.052 3.360 3.462 1.00 44.31 913 PRO A N 1
ATOM 6838 C CA . PRO A 1 913 ? -1.056 2.324 3.388 1.00 44.31 913 PRO A CA 1
ATOM 6839 C C . PRO A 1 913 ? -0.351 1.068 2.865 1.00 44.31 913 PRO A C 1
ATOM 6841 O O . PRO A 1 913 ? -0.192 0.893 1.654 1.00 44.31 913 PRO A O 1
ATOM 6844 N N . THR A 1 914 ? 0.136 0.226 3.772 1.00 43.47 914 THR A N 1
ATOM 6845 C CA . THR A 1 914 ? 0.544 -1.133 3.426 1.00 43.47 914 THR A CA 1
ATOM 6846 C C . THR A 1 914 ? -0.714 -1.919 3.040 1.00 43.47 914 THR A C 1
ATOM 6848 O O . THR A 1 914 ? -1.734 -1.885 3.734 1.00 43.47 914 THR A O 1
ATOM 6851 N N . GLY A 1 915 ? -0.692 -2.576 1.877 1.00 53.53 915 GLY A N 1
ATOM 6852 C CA . GLY A 1 915 ? -1.816 -3.372 1.375 1.00 53.53 915 GLY A CA 1
ATOM 6853 C C . GLY A 1 915 ? -2.821 -2.654 0.456 1.00 53.53 915 GLY A C 1
ATOM 6854 O O . GLY A 1 915 ? -2.497 -1.753 -0.316 1.00 53.53 915 GLY A O 1
ATOM 6855 N N . ASP A 1 916 ? -4.061 -3.146 0.470 1.00 67.69 916 ASP A N 1
ATOM 6856 C CA . ASP A 1 916 ? -5.140 -2.805 -0.466 1.00 67.69 916 ASP A CA 1
ATOM 6857 C C . ASP A 1 916 ? -5.744 -1.410 -0.208 1.00 67.69 916 ASP A C 1
ATOM 6859 O O . ASP A 1 916 ? -6.749 -1.233 0.490 1.00 67.69 916 ASP A O 1
ATOM 6863 N N . GLN A 1 917 ? -5.116 -0.396 -0.808 1.00 73.00 917 GLN A N 1
ATOM 6864 C CA . GLN A 1 917 ? -5.542 1.004 -0.696 1.00 73.00 917 GLN A CA 1
ATOM 6865 C C . GLN A 1 917 ? -6.898 1.270 -1.350 1.00 73.00 917 GLN A C 1
ATOM 6867 O O . GLN A 1 917 ? -7.607 2.198 -0.959 1.00 73.00 917 GLN A O 1
ATOM 6872 N N . TRP A 1 918 ? -7.260 0.467 -2.349 1.00 80.19 918 TRP A N 1
ATOM 6873 C CA . TRP A 1 918 ? -8.506 0.631 -3.076 1.00 80.19 918 TRP A CA 1
ATOM 6874 C C . TRP A 1 918 ? -9.701 0.296 -2.198 1.00 80.19 918 TRP A C 1
ATOM 6876 O O . TRP A 1 918 ? -10.598 1.129 -2.067 1.00 80.19 918 TRP A O 1
ATOM 6886 N N . THR A 1 919 ? -9.696 -0.872 -1.551 1.00 85.69 919 THR A N 1
ATOM 6887 C CA . THR A 1 919 ? -10.748 -1.248 -0.597 1.00 85.69 919 THR A CA 1
ATOM 6888 C C . THR A 1 919 ? -10.885 -0.194 0.492 1.00 85.69 919 THR A C 1
ATOM 6890 O O . THR A 1 919 ? -12.000 0.224 0.797 1.00 85.69 919 THR A O 1
ATOM 6893 N N . PHE A 1 920 ? -9.767 0.302 1.028 1.00 80.56 920 PHE A N 1
ATOM 6894 C CA . PHE A 1 920 ? -9.786 1.331 2.064 1.00 80.56 920 PHE A CA 1
ATOM 6895 C C . PHE A 1 920 ? -10.396 2.657 1.580 1.00 80.56 920 PHE A C 1
ATOM 6897 O O . PHE A 1 920 ? -11.272 3.223 2.240 1.00 80.56 920 PHE A O 1
ATOM 6904 N N . ALA A 1 921 ? -9.970 3.148 0.413 1.00 85.25 921 ALA A N 1
ATOM 6905 C CA . ALA A 1 921 ? -10.476 4.387 -0.170 1.00 85.25 921 ALA A CA 1
ATOM 6906 C C . ALA A 1 921 ? -11.978 4.299 -0.478 1.00 85.25 921 ALA A C 1
ATOM 6908 O O . ALA A 1 921 ? -12.738 5.206 -0.130 1.00 85.25 921 ALA A O 1
ATOM 6909 N N . PHE A 1 922 ? -12.414 3.193 -1.083 1.00 92.25 922 PHE A N 1
ATOM 6910 C CA . PHE A 1 922 ? -13.820 2.969 -1.391 1.00 92.25 922 PHE A CA 1
ATOM 6911 C C . PHE A 1 922 ? -14.669 2.800 -0.139 1.00 92.25 922 PHE A C 1
ATOM 6913 O O . PHE A 1 922 ? -15.715 3.434 -0.040 1.00 92.25 922 PHE A O 1
ATOM 6920 N N . GLU A 1 923 ? -14.223 2.011 0.838 1.00 92.25 923 GLU A N 1
ATOM 6921 C CA . GLU A 1 923 ? -14.972 1.816 2.077 1.00 92.25 923 GLU A CA 1
ATOM 6922 C C . GLU A 1 923 ? -15.167 3.149 2.818 1.00 92.25 923 GLU A C 1
ATOM 6924 O O . GLU A 1 923 ? -16.281 3.456 3.238 1.00 92.25 923 GLU A O 1
ATOM 6929 N N . ARG A 1 924 ? -14.141 4.010 2.899 1.00 88.38 924 ARG A N 1
ATOM 6930 C CA . ARG A 1 924 ? -14.274 5.356 3.495 1.00 88.38 924 ARG A CA 1
ATOM 6931 C C . ARG A 1 924 ? -15.340 6.209 2.818 1.00 88.38 924 ARG A C 1
ATOM 6933 O O . ARG A 1 924 ? -16.072 6.933 3.492 1.00 88.38 924 ARG A O 1
ATOM 6940 N N . VAL A 1 925 ? -15.417 6.148 1.493 1.00 92.06 925 VAL A N 1
ATOM 6941 C CA . VAL A 1 925 ? -16.415 6.891 0.722 1.00 92.06 925 VAL A CA 1
ATOM 6942 C C . VAL A 1 925 ? -17.809 6.294 0.912 1.00 92.06 925 VAL A C 1
ATOM 6944 O O . VAL A 1 925 ? -18.751 7.032 1.197 1.00 92.06 925 VAL A O 1
ATOM 6947 N N . LEU A 1 926 ? -17.943 4.972 0.810 1.00 95.06 926 LEU A N 1
ATOM 6948 C CA . LEU A 1 926 ? -19.224 4.268 0.891 1.00 95.06 926 LEU A CA 1
ATOM 6949 C C . LEU A 1 926 ? -19.873 4.390 2.274 1.00 95.06 926 LEU A C 1
ATOM 6951 O O . LEU A 1 926 ? -21.093 4.517 2.365 1.00 95.06 926 LEU A O 1
ATOM 6955 N N . ARG A 1 927 ? -19.077 4.466 3.348 1.00 93.56 927 ARG A N 1
ATOM 6956 C CA . ARG A 1 927 ? -19.579 4.677 4.716 1.00 93.56 927 ARG A CA 1
ATOM 6957 C C . ARG A 1 927 ? -20.317 6.002 4.921 1.00 93.56 927 ARG A C 1
ATOM 6959 O O . ARG A 1 927 ? -21.065 6.128 5.880 1.00 93.56 927 ARG A O 1
ATOM 6966 N N . ARG A 1 928 ? -20.180 6.979 4.017 1.00 92.88 928 ARG A N 1
ATOM 6967 C CA . ARG A 1 928 ? -20.998 8.211 4.032 1.00 92.88 928 ARG A CA 1
ATOM 6968 C C . ARG A 1 928 ? -22.477 7.946 3.764 1.00 92.88 928 ARG A C 1
ATOM 6970 O O . ARG A 1 928 ? -23.314 8.754 4.155 1.00 92.88 928 ARG A O 1
ATOM 6977 N N . PHE A 1 929 ? -22.771 6.842 3.088 1.00 94.19 929 PHE A N 1
ATOM 6978 C CA . PHE A 1 929 ? -24.119 6.422 2.714 1.00 94.19 929 PHE A CA 1
ATOM 6979 C C . PHE A 1 929 ? -24.619 5.259 3.579 1.00 94.19 929 PHE A C 1
ATOM 6981 O O . PHE A 1 929 ? -25.760 4.833 3.437 1.00 94.19 929 PHE A O 1
ATOM 6988 N N . ASP A 1 930 ? -23.772 4.755 4.477 1.00 93.19 930 ASP A N 1
ATOM 6989 C CA . ASP A 1 930 ? -24.105 3.706 5.428 1.00 93.19 930 ASP A CA 1
ATOM 6990 C C . ASP A 1 930 ? -24.806 4.319 6.648 1.00 93.19 930 ASP A C 1
ATOM 6992 O O . ASP A 1 930 ? -24.241 5.150 7.363 1.00 93.19 930 ASP A O 1
ATOM 6996 N N . VAL A 1 931 ? -26.052 3.911 6.885 1.00 91.56 931 VAL A N 1
ATOM 6997 C CA . VAL A 1 931 ? -26.890 4.438 7.973 1.00 91.56 931 VAL A CA 1
ATOM 6998 C C . VAL A 1 931 ? -26.365 4.076 9.364 1.00 91.56 931 VAL A C 1
ATOM 7000 O O . VAL A 1 931 ? -26.633 4.798 10.326 1.00 91.56 931 VAL A O 1
ATOM 7003 N N . GLU A 1 932 ? -25.591 2.995 9.483 1.00 91.19 932 GLU A N 1
ATOM 7004 C CA . GLU A 1 932 ? -25.016 2.554 10.753 1.00 91.19 932 GLU A CA 1
ATOM 7005 C C . GLU A 1 932 ? -23.675 3.234 11.046 1.00 91.19 932 GLU A C 1
ATOM 7007 O O . GLU A 1 932 ? -23.308 3.383 12.212 1.00 91.19 932 GLU A O 1
ATOM 7012 N N . ALA A 1 933 ? -22.950 3.713 10.028 1.00 92.94 933 ALA A N 1
ATOM 7013 C CA . ALA A 1 933 ? -21.619 4.296 10.210 1.00 92.94 933 ALA A CA 1
ATOM 7014 C C . ALA A 1 933 ? -21.572 5.450 11.238 1.00 92.94 933 ALA A C 1
ATOM 7016 O O . ALA A 1 933 ? -20.703 5.404 12.108 1.00 92.94 933 ALA A O 1
ATOM 7017 N N . PRO A 1 934 ? -22.509 6.425 11.258 1.00 92.56 934 PRO A N 1
ATOM 7018 C CA . PRO A 1 934 ? -22.525 7.486 12.273 1.00 92.56 934 PRO A CA 1
ATOM 7019 C C . PRO A 1 934 ? -22.809 7.012 13.707 1.00 92.56 934 PRO A C 1
ATOM 7021 O O . PRO A 1 934 ? -22.688 7.800 14.645 1.00 92.56 934 PRO A O 1
ATOM 7024 N N . ARG A 1 935 ? -23.259 5.764 13.893 1.00 94.31 935 ARG A N 1
ATOM 7025 C CA . ARG A 1 935 ? -23.596 5.202 15.209 1.00 94.31 935 ARG A CA 1
ATOM 7026 C C . ARG A 1 935 ? -22.389 4.562 15.899 1.00 94.31 935 ARG A C 1
ATOM 7028 O O . ARG A 1 935 ? -22.436 4.386 17.118 1.00 94.31 935 ARG A O 1
ATOM 7035 N N . TYR A 1 936 ? -21.320 4.251 15.163 1.00 93.38 936 TYR A N 1
ATOM 7036 C CA . TYR A 1 936 ? -20.073 3.742 15.738 1.00 93.38 936 TYR A CA 1
ATOM 7037 C C . TYR A 1 936 ? -19.493 4.756 16.721 1.00 93.38 936 TYR A C 1
ATOM 7039 O O . TYR A 1 936 ? -19.312 5.926 16.386 1.00 93.38 936 TYR A O 1
ATOM 7047 N N . HIS A 1 937 ? -19.221 4.309 17.951 1.00 91.69 937 HIS A N 1
ATOM 7048 C CA . HIS A 1 937 ? -18.617 5.128 19.012 1.00 91.69 937 HIS A CA 1
ATOM 7049 C C . HIS A 1 937 ? -19.305 6.486 19.229 1.00 91.69 937 HIS A C 1
ATOM 7051 O O . HIS A 1 937 ? -18.668 7.449 19.655 1.00 91.69 937 HIS A O 1
ATOM 7057 N N . ARG A 1 938 ? -20.614 6.581 18.943 1.00 92.62 938 ARG A N 1
ATOM 7058 C CA . ARG A 1 938 ? -21.364 7.848 18.921 1.00 92.62 938 ARG A CA 1
ATOM 7059 C C . ARG A 1 938 ? -21.165 8.675 20.190 1.00 92.62 938 ARG A C 1
ATOM 7061 O O . ARG A 1 938 ? -20.878 9.862 20.103 1.00 92.62 938 ARG A O 1
ATOM 7068 N N . VAL A 1 939 ? -21.282 8.039 21.355 1.00 93.44 939 VAL A N 1
ATOM 7069 C CA . VAL A 1 939 ? -21.126 8.700 22.662 1.00 93.44 939 VAL A CA 1
ATOM 7070 C C . VAL A 1 939 ? -19.726 9.301 22.814 1.00 93.44 939 VAL A C 1
ATOM 7072 O O . VAL A 1 939 ? -19.579 10.439 23.256 1.00 93.44 939 VAL A O 1
ATOM 7075 N N . ALA A 1 940 ? -18.694 8.565 22.404 1.00 91.69 940 ALA A N 1
ATOM 7076 C CA . ALA A 1 940 ? -17.312 9.015 22.503 1.00 91.69 940 ALA A CA 1
ATOM 7077 C C . ALA A 1 940 ? -17.018 10.171 21.525 1.00 91.69 940 ALA A C 1
ATOM 7079 O O . ALA A 1 940 ? -16.352 11.140 21.892 1.00 91.69 940 ALA A O 1
ATOM 7080 N N . TRP A 1 941 ? -17.584 10.123 20.314 1.00 92.75 941 TRP A N 1
ATOM 7081 C CA . TRP A 1 941 ? -17.515 11.219 19.344 1.00 92.75 941 TRP A CA 1
ATOM 7082 C C . TRP A 1 941 ? -18.263 12.474 19.797 1.00 92.75 941 TRP A C 1
ATOM 7084 O O . TRP A 1 941 ? -17.739 13.575 19.644 1.00 92.75 941 TRP A O 1
ATOM 7094 N N . GLU A 1 942 ? -19.459 12.337 20.369 1.00 93.81 942 GLU A N 1
ATOM 7095 C CA . GLU A 1 942 ? -20.216 13.466 20.923 1.00 93.81 942 GLU A CA 1
ATOM 7096 C C . GLU A 1 942 ? -19.440 14.136 22.068 1.00 93.81 942 GLU A C 1
ATOM 7098 O O . GLU A 1 942 ? -19.323 15.362 22.096 1.00 93.81 942 GLU A O 1
ATOM 7103 N N . ALA A 1 943 ? -18.819 13.347 22.953 1.00 93.62 943 ALA A N 1
ATOM 7104 C CA . ALA A 1 943 ? -17.949 13.862 24.009 1.00 93.62 943 ALA A CA 1
ATOM 7105 C C . ALA A 1 943 ? -16.709 14.586 23.449 1.00 93.62 943 ALA A C 1
ATOM 7107 O O . ALA A 1 943 ? -16.342 15.661 23.934 1.00 93.62 943 ALA A O 1
ATOM 7108 N N . PHE A 1 944 ? -16.079 14.033 22.409 1.00 93.00 944 PHE A N 1
ATOM 7109 C CA . PHE A 1 944 ? -14.950 14.663 21.723 1.00 93.00 944 PHE A CA 1
ATOM 7110 C C . PHE A 1 944 ? -15.336 16.000 21.077 1.00 93.00 944 PHE A C 1
ATOM 7112 O O . PHE A 1 944 ? -14.676 17.012 21.308 1.00 93.00 944 PHE A O 1
ATOM 7119 N N . LEU A 1 945 ? -16.438 16.025 20.324 1.00 93.75 945 LEU A N 1
ATOM 7120 C CA . LEU A 1 945 ? -16.962 17.221 19.663 1.00 93.75 945 LEU A CA 1
ATOM 7121 C C . LEU A 1 945 ? -17.339 18.313 20.665 1.00 93.75 945 LEU A C 1
ATOM 7123 O O . LEU A 1 945 ? -17.007 19.476 20.448 1.00 93.75 945 LEU A O 1
ATOM 7127 N N . ALA A 1 946 ? -17.993 17.951 21.772 1.00 94.00 946 ALA A N 1
ATOM 7128 C CA . ALA A 1 946 ? -18.338 18.895 22.830 1.00 94.00 946 ALA A CA 1
ATOM 7129 C C . ALA A 1 946 ? -17.080 19.520 23.453 1.00 94.00 946 ALA A C 1
ATOM 7131 O O . ALA A 1 946 ? -17.000 20.742 23.602 1.00 94.00 946 ALA A O 1
ATOM 7132 N N . ARG A 1 947 ? -16.066 18.696 23.755 1.00 93.94 947 ARG A N 1
ATOM 7133 C CA . ARG A 1 947 ? -14.775 19.161 24.281 1.00 93.94 947 ARG A CA 1
ATOM 7134 C C . ARG A 1 947 ? -14.072 20.106 23.308 1.00 93.94 947 ARG A C 1
ATOM 7136 O O . ARG A 1 947 ? -13.596 21.163 23.716 1.00 93.94 947 ARG A O 1
ATOM 7143 N N . LEU A 1 948 ? -14.017 19.743 22.033 1.00 93.50 948 LEU A N 1
ATOM 7144 C CA . LEU A 1 948 ? -13.348 20.526 20.999 1.00 93.50 948 LEU A CA 1
ATOM 7145 C C . LEU A 1 948 ? -14.095 21.838 20.699 1.00 93.50 948 LEU A C 1
ATOM 7147 O O . LEU A 1 948 ? -13.470 22.885 20.552 1.00 93.50 948 LEU A O 1
ATOM 7151 N N . GLY A 1 949 ? -15.432 21.806 20.705 1.00 94.38 949 GLY A N 1
ATOM 7152 C CA . GLY A 1 949 ? -16.292 22.985 20.590 1.00 94.38 949 GLY A CA 1
ATOM 7153 C C . GLY A 1 949 ? -16.089 23.980 21.732 1.00 94.38 949 GLY A C 1
ATOM 7154 O O . GLY A 1 949 ? -15.984 25.180 21.483 1.00 94.38 949 GLY A O 1
ATOM 7155 N N . ALA A 1 950 ? -15.951 23.493 22.970 1.00 93.88 950 ALA A N 1
ATOM 7156 C CA . ALA A 1 950 ? -15.649 24.341 24.123 1.00 93.88 950 ALA A CA 1
ATOM 7157 C C . ALA A 1 950 ? -14.299 25.064 23.967 1.00 93.88 950 ALA A C 1
ATOM 7159 O O . ALA A 1 950 ? -14.226 26.276 24.178 1.00 93.88 950 ALA A O 1
ATOM 7160 N N . LYS A 1 951 ? -13.260 24.342 23.519 1.00 93.44 951 LYS A N 1
ATOM 7161 C CA . LYS A 1 951 ? -11.932 24.910 23.233 1.00 93.44 951 LYS A CA 1
ATOM 7162 C C . LYS A 1 951 ? -11.989 25.957 22.108 1.00 93.44 951 LYS A C 1
ATOM 7164 O O . LYS A 1 951 ? -11.500 27.075 22.266 1.00 93.44 951 LYS A O 1
ATOM 7169 N N . ALA A 1 952 ? -12.648 25.638 20.992 1.00 91.31 952 ALA A N 1
ATOM 7170 C CA . ALA A 1 952 ? -12.777 26.532 19.838 1.00 91.31 952 ALA A CA 1
ATOM 7171 C C . ALA A 1 952 ? -13.626 27.791 20.124 1.00 91.31 952 ALA A C 1
ATOM 7173 O O . ALA A 1 952 ? -13.375 28.850 19.548 1.00 91.31 952 ALA A O 1
ATOM 7174 N N . GLY A 1 953 ? -14.612 27.696 21.022 1.00 86.00 953 GLY A N 1
ATOM 7175 C CA . GLY A 1 953 ? -15.530 28.782 21.379 1.00 86.00 953 GLY A CA 1
ATOM 7176 C C . GLY A 1 953 ? -14.950 29.864 22.299 1.00 86.00 953 GLY A C 1
ATOM 7177 O O . GLY A 1 953 ? -15.651 30.820 22.618 1.00 86.00 953 GLY A O 1
ATOM 7178 N N . GLY A 1 954 ? -13.691 29.743 22.738 1.00 69.69 954 GLY A N 1
ATOM 7179 C CA . GLY A 1 954 ? -13.053 30.730 23.617 1.00 69.69 954 GLY A CA 1
ATOM 7180 C C . GLY A 1 954 ? -13.420 30.600 25.098 1.00 69.69 954 GLY A C 1
ATOM 7181 O O . GLY A 1 954 ? -13.024 31.451 25.894 1.00 69.69 954 GLY A O 1
ATOM 7182 N N . GLY A 1 955 ? -14.114 29.526 25.491 1.00 56.03 955 GLY A N 1
ATOM 7183 C CA . GLY A 1 955 ? -14.116 29.102 26.884 1.00 56.03 955 GLY A CA 1
ATOM 7184 C C . GLY A 1 955 ? -12.694 28.677 27.218 1.00 56.03 955 GLY A C 1
ATOM 7185 O O . GLY A 1 955 ? -12.228 27.663 26.702 1.00 56.03 955 GLY A O 1
ATOM 7186 N N . GLY A 1 956 ? -11.970 29.482 28.002 1.00 48.69 956 GLY A N 1
ATOM 7187 C CA . GLY A 1 956 ? -10.636 29.105 28.469 1.00 48.69 956 GLY A CA 1
ATOM 7188 C C . GLY A 1 956 ? -10.654 27.675 29.027 1.00 48.69 956 GLY A C 1
ATOM 7189 O O . GLY A 1 956 ? -11.707 27.238 29.509 1.00 48.69 956 GLY A O 1
ATOM 7190 N N . PRO A 1 957 ? -9.534 26.927 28.951 1.00 47.50 957 PRO A N 1
ATOM 7191 C CA . PRO A 1 957 ? -9.481 25.585 29.521 1.00 47.50 957 PRO A CA 1
ATOM 7192 C C . PRO A 1 957 ? -10.033 25.661 30.948 1.00 47.50 957 PRO A C 1
ATOM 7194 O O . PRO A 1 957 ? -9.689 26.625 31.642 1.00 47.50 957 PRO A O 1
ATOM 7197 N N . PRO A 1 958 ? -10.913 24.737 31.383 1.00 44.88 958 PRO A N 1
ATOM 7198 C CA . PRO A 1 958 ? -11.415 24.754 32.750 1.00 44.88 958 PRO A CA 1
ATOM 7199 C C . PRO A 1 958 ? -10.195 24.838 33.664 1.00 44.88 958 PRO A C 1
ATOM 7201 O O . PRO A 1 958 ? -9.323 23.969 33.623 1.00 44.88 958 PRO A O 1
ATOM 7204 N N . GLY A 1 959 ? -10.070 25.979 34.343 1.00 39.53 959 GLY A N 1
ATOM 7205 C CA . GLY A 1 959 ? -8.835 26.382 34.992 1.00 39.53 959 GLY A CA 1
ATOM 7206 C C . GLY A 1 959 ? -8.351 25.289 35.929 1.00 39.53 959 GLY A C 1
ATOM 7207 O O . GLY A 1 959 ? -9.148 24.676 36.638 1.00 39.53 959 GLY A O 1
ATOM 7208 N N . GLY A 1 960 ? -7.038 25.057 35.925 1.00 41.81 960 GLY A N 1
ATOM 7209 C CA . GLY A 1 960 ? -6.381 24.230 36.923 1.00 41.81 960 GLY A CA 1
ATOM 7210 C C . GLY A 1 960 ? -6.661 24.779 38.319 1.00 41.81 960 GLY A C 1
ATOM 7211 O O . GLY A 1 960 ? -5.957 25.663 38.799 1.00 41.81 960 GLY A O 1
ATOM 7212 N N . ALA A 1 961 ? -7.690 24.248 38.971 1.00 33.78 961 ALA A N 1
ATOM 7213 C CA . ALA A 1 961 ? -7.784 24.238 40.416 1.00 33.78 961 ALA A CA 1
ATOM 7214 C C . ALA A 1 961 ? -6.883 23.096 40.897 1.00 33.78 961 ALA A C 1
ATOM 7216 O O . ALA A 1 961 ? -7.007 21.955 40.451 1.00 33.78 961 ALA A O 1
ATOM 7217 N N . GLY A 1 962 ? -5.905 23.440 41.730 1.00 36.66 962 GLY A N 1
ATOM 7218 C CA . GLY A 1 962 ? -4.884 22.517 42.201 1.00 36.66 962 GLY A CA 1
ATOM 7219 C C . GLY A 1 962 ? -5.439 21.289 42.924 1.00 36.66 962 GLY A C 1
ATOM 7220 O O . GLY A 1 962 ? -6.497 21.333 43.539 1.00 36.66 962 GLY A O 1
ATOM 7221 N N . GLY A 1 963 ? -4.651 20.213 42.866 1.00 40.75 963 GLY A N 1
ATOM 7222 C CA . GLY A 1 963 ? -4.577 19.158 43.877 1.00 40.75 963 GLY A CA 1
ATOM 7223 C C . GLY A 1 963 ? -5.903 18.579 44.371 1.00 40.75 963 GLY A C 1
ATOM 7224 O O . GLY A 1 963 ? -6.353 18.911 45.461 1.00 40.75 963 GLY A O 1
ATOM 7225 N N . GLY A 1 964 ? -6.459 17.619 43.637 1.00 29.64 964 GLY A N 1
ATOM 7226 C CA . GLY A 1 964 ? -7.525 16.760 44.147 1.00 29.64 964 GLY A CA 1
ATOM 7227 C C . GLY A 1 964 ? -7.760 15.586 43.212 1.00 29.64 964 GLY A C 1
ATOM 7228 O O . GLY A 1 964 ? -8.336 15.759 42.144 1.00 29.64 964 GLY A O 1
ATOM 7229 N N . GLY A 1 965 ? -7.267 14.406 43.592 1.00 40.38 965 GLY A N 1
ATOM 7230 C CA . GLY A 1 965 ? -7.454 13.172 42.836 1.00 40.38 965 GLY A CA 1
ATOM 7231 C C . GLY A 1 965 ? -8.934 12.846 42.644 1.00 40.38 965 GLY A C 1
ATOM 7232 O O . GLY A 1 965 ? -9.705 12.823 43.599 1.00 40.38 965 GLY A O 1
ATOM 7233 N N . GLY A 1 966 ? -9.310 12.566 41.402 1.00 26.86 966 GLY A N 1
ATOM 7234 C CA . GLY A 1 966 ? -10.636 12.098 41.033 1.00 26.86 966 GLY A CA 1
ATOM 7235 C C . GLY A 1 966 ? -10.534 11.253 39.775 1.00 26.86 966 GLY A C 1
ATOM 7236 O O . GLY A 1 966 ? -10.512 11.787 38.672 1.00 26.86 966 GLY A O 1
ATOM 7237 N N . ASN A 1 967 ? -10.429 9.938 39.967 1.00 42.38 967 ASN A N 1
ATOM 7238 C CA . ASN A 1 967 ? -10.596 8.940 38.916 1.00 42.38 967 ASN A CA 1
ATOM 7239 C C . ASN A 1 967 ? -12.004 9.053 38.308 1.00 42.38 967 ASN A C 1
ATOM 7241 O O . ASN A 1 967 ? -12.994 9.027 39.038 1.00 42.38 967 ASN A O 1
ATOM 7245 N N . GLY A 1 968 ? -12.078 9.104 36.980 1.00 27.91 968 GLY A N 1
ATOM 7246 C CA . GLY A 1 968 ? -13.292 8.928 36.183 1.00 27.91 968 GLY A CA 1
ATOM 7247 C C . GLY A 1 968 ? -12.898 8.614 34.733 1.00 27.91 968 GLY A C 1
ATOM 7248 O O . GLY A 1 968 ? -11.924 9.202 34.272 1.00 27.91 968 GLY A O 1
ATOM 7249 N N . PRO A 1 969 ? -13.591 7.662 34.086 1.00 36.19 969 PRO A N 1
ATOM 7250 C CA . PRO A 1 969 ? -13.031 6.584 33.254 1.00 36.19 969 PRO A CA 1
ATOM 7251 C C . PRO A 1 969 ? -12.415 6.982 31.910 1.00 36.19 969 PRO A C 1
ATOM 7253 O O . PRO A 1 969 ? -12.894 7.958 31.289 1.00 36.19 969 PRO A O 1
#

Foldseek 3Di:
DDDDPPDPPPVVVVVVLVVLQVVLCCCCVVPVVVVFFDLVPGPVVLVVLQQVLLVLLVVLVDRSSVSSVLSSLLRVLLRLLLVQLVVQSNLSSVLSSLLSVQSSQPSDPLSVLLSLLLSLLSLQWSPLRDLFPPDTDSPLSSLLSLLLLVLLLVLVVLVDPDPDCNPPLVVLVLVLLVLLQVLACQFQQNLSSLLNSLSNLVSNLVSLVVDDVSVCVVVVCPPPCVCVPDDPPPDPDPPDDDRDDPLQSLLSSLVSCLSVLVSVVVVLCVQDPDPVLSQQCQLAVQPGQLLSLLLVLLLNLLSLLDDDFNVVDDPVCRVVSSVVSNCSSVVSNSSNNPLLSQLLSLVSVLVSVCVVCVPQDPVNSCVSSVVSVVVSVVCVVVSDPVVCVVVPLLVLLQVLLVVQCVVPQAAARAQLCQLVAQSADDLLCLAPQNQGSHSANQAQLSRQCNHGHPSSSVSVVVVVVCVLPDPLDDPSLNSLLVSLNVNNRRGVSSNSSSVSSSSSSSVVSSPPPPPPDDPDPDPDDPDDPPPVVVSVVSSVSSVVSNVVNVVVPQCLVVLQVVLVVCVVVVHPCSLVSLVSSCVSPVSNPVSLLVNVLVCLLVPNAQDPVCLVVLVVVCVSRVLALVSLLLNLLSCVLVLNLVVSLVSLVSSCVSRVNPLQLLSLLSNLVSCVSVVHHSQVSLLSSQLSDHQSLLSQLLQLPCNVVSLVSLLVCLQPDADPALVSLLSSLSSLVSSLVVLDQHDDDDHDPVSVVVHDLVSVLSNVVSVLSNVCSVPNLPVSLVVPPVCLLVHDQVNLLVSLVSCLVVVPPVSNVVSLVSNQVNCSNHPPSSDPQSNLVSCLVVDQLVVSLVSLVVQCVLAPLALLSLQSNLVSCVSVVNLVVSLVSLVSSLVSLVLCLLRSDDDHGGRSCSSHNRDDVSSVSVVSSNSVSPPSSNVRVVVVSVVVNVVSCCSNVPVPDPDDPDDDDDDDD

Mean predicted aligned error: 14.36 Å

Solvent-accessible surface area (backbone atoms only — not comparable to full-atom values): 52914 Å² total; per-residue (Å²): 133,85,81,81,79,83,59,82,52,72,63,61,55,50,52,48,44,51,50,41,41,51,53,44,50,48,44,41,64,73,53,53,61,79,61,77,67,54,60,71,85,32,52,66,52,41,53,49,52,42,51,53,30,16,51,50,18,29,76,64,73,42,58,44,42,60,41,40,44,53,43,52,56,50,50,52,52,42,45,56,43,29,73,44,36,72,94,44,36,69,54,39,29,51,43,48,52,54,46,48,52,48,52,32,65,40,78,43,78,69,44,51,49,53,54,48,59,49,50,51,68,60,52,64,54,71,53,81,56,55,87,61,75,71,73,71,61,80,56,81,72,43,52,59,52,57,36,49,51,52,37,53,50,47,54,50,57,71,68,45,95,66,91,83,60,70,69,56,61,56,51,52,48,54,50,48,53,53,45,51,44,72,72,16,63,88,37,87,6,5,62,58,36,40,55,48,50,16,43,43,19,44,38,41,38,56,50,58,72,59,40,67,61,60,58,47,57,67,69,66,56,67,75,66,77,83,68,75,63,74,82,66,95,83,66,93,66,80,77,78,79,78,78,82,56,77,50,51,54,54,50,52,50,53,55,56,48,42,60,58,53,49,48,57,48,44,58,50,54,75,78,36,100,46,73,65,61,41,47,48,43,15,56,71,61,65,56,62,83,24,50,52,57,19,51,51,21,49,52,45,46,51,60,70,68,49,95,71,68,60,73,90,39,60,83,90,46,30,63,55,55,53,51,52,51,45,50,56,32,50,51,45,28,57,54,21,38,33,66,65,53,49,52,44,47,52,53,50,49,44,57,52,48,56,72,74,38,82,83,58,49,74,66,57,47,47,49,54,45,48,50,52,50,46,53,51,51,49,48,50,57,73,73,41,60,62,68,52,65,76,68,25,66,63,60,55,40,42,49,26,40,50,56,53,20,68,76,28,42,69,60,27,44,17,49,69,21,56,41,78,47,65,74,55,68,61,76,94,52,26,80,59,90,60,64,61,79,48,46,57,41,42,22,41,67,56,40,40,18,30,20,36,1,51,60,42,32,52,50,50,53,49,52,48,51,55,55,74,69,35,88,72,57,48,77,62,41,50,50,52,35,51,44,31,48,52,43,12,58,71,28,30,83,35,32,66,62,30,51,50,52,33,51,50,43,45,50,59,53,64,62,55,75,62,88,83,60,78,83,72,88,73,81,80,81,77,73,89,72,62,65,64,64,56,52,49,53,53,43,52,54,22,48,52,38,23,48,54,31,63,75,53,64,61,61,23,67,58,29,37,50,53,12,51,56,26,48,76,69,71,38,79,65,17,58,64,30,39,50,52,15,35,69,64,37,80,80,42,61,70,58,52,52,50,50,52,47,51,46,36,60,74,69,46,73,88,54,80,81,49,48,64,56,35,48,51,43,33,70,74,37,72,62,44,28,61,43,28,37,51,45,13,51,50,28,44,72,71,70,36,20,68,66,12,30,62,27,25,52,50,13,42,68,41,42,60,44,50,68,45,6,50,59,35,15,52,31,14,52,23,22,48,72,48,75,41,87,24,65,68,34,39,48,56,1,23,44,42,31,71,52,3,26,22,49,39,48,48,27,75,87,53,3,70,60,51,45,51,54,50,49,55,48,61,71,69,60,76,67,89,46,69,64,45,45,37,43,52,19,39,34,44,39,59,43,38,77,72,71,50,87,71,77,89,78,85,69,60,66,77,53,59,77,68,48,52,71,70,43,47,42,46,39,52,36,31,56,52,49,47,47,21,72,74,68,38,57,70,61,47,56,66,72,50,54,91,57,50,89,79,54,51,66,69,50,48,51,51,49,38,51,52,21,49,76,72,64,39,62,68,60,29,66,61,43,49,58,56,51,48,56,56,34,57,73,71,43,87,78,64,68,56,60,58,60,58,57,59,45,38,86,78,45,58,39,69,63,27,42,59,53,43,50,56,49,41,71,52,33,70,84,42,39,51,51,29,42,52,41,15,53,26,30,40,70,64,73,36,54,68,61,14,30,51,31,22,46,52,19,58,70,40,40,80,64,57,47,34,45,55,64,91,68,85,49,64,59,96,60,37,92,40,60,74,45,71,56,63,64,53,55,46,50,63,39,53,32,76,70,38,86,63,26,67,50,27,60,38,70,62,50,52,53,50,50,52,54,41,49,41,52,43,70,68,50,67,74,84,70,88,74,77,91,75,94,75,92,74,136

Secondary structure (DSSP, 8-state):
------PPPHHHHHHHHHHHHHHHHHHIIIIIGGG---SSSSHHHHHHHHHHHHHHHHHTT--HHHHHHHHHHHHHHHHHHHHH-GGGHHHHHHHHHHHHHHHHH--SHHHHHHHHHHHHHHHS-GGGG--S----PPPTTTHHHHHHHHHHHHHHHHHS---S-THHHHHHHHHHHHHHHHHHTTSTTHHHHHHHHHHHHHHHHHHHHT-THHHHHHHS-PPPGGG-SPPPTT--PPPPPPPPPHHHHHHHHHHHHHHHHHHHHHHHHHTSSSHHHHHHHHHHS--S-HHHHHHHHHHHHHHHHS----TTS-HHHHHHHHHHHHHHHHHHHHHT--HHHHHHHHHHHHHHHHHH-TTS-HHHHHHHHHHHHHHHHHHHHHH--HHHHHS-HHHHHHHHHHHHHHHSTTT---TTGGGGS-----GGGTTS------SS-SSHHHHHHHHHHHHHHHHHHHHHHHHHT-TT--HHHHHHHHHHHHHHHH-GGGHHHHHHHHHHHHHHHHTS--TTS----PPS------HHHHHHHHHHHHHHHHHHHHHT--SHHHHHHHHHHHHHTT-TTHHHHHHHHHHH-TT-HHHHHHHHHHHHHTTPPP-GGGHHHHHHHHHH-TT-HHHHHHHHHHHHHTT-HHHHHHHHHHHHHH----TT-HHHHHHHHHHHHTTS--HHHHHHHHHT-HHHHHHHHT-TTTHHHHHHHHHHHHHH----SHHHHHHHHHHHHHHHTTT------PPPHHHHHH--HHHHHHHHHHHHHHHHHHH-HHHHHHHHGGGGGG--HHHHHHHHHHHHHHT-HHHHHHHHHHHHHHHHHH-TTS--HHHHHHHGGGS-HHHHHHHHHHHHHHSTT-HHHHHHHHHHHHHTT-HHHHHHHHHHHHHHHHHHTTSS---SSS-TT-S---S-HHHHHHHHHHTTS-SSGGGTTHHHHHHHHHHHHHHHTT---------------